Protein AF-A0ABD3P8P3-F1 (afdb_monomer)

Radius of gyration: 36.31 Å; Cα contacts (8 Å, |Δi|>4): 1351; chains: 1; bounding box: 113×90×87 Å

Mean predicted aligned error: 19.84 Å

InterPro domains:
  IPR001433 Oxidoreductase FAD/NAD(P)-binding [PF00175] (630-742)
  IPR001709 Flavoprotein pyridine nucleotide cytochrome reductase [PR00371] (567-574)
  IPR001709 Flavoprotein pyridine nucleotide cytochrome reductase [PR00371] (629-648)
  IPR001709 Flavoprotein pyridine nucleotide cytochrome reductase [PR00371] (660-669)
  IPR001709 Flavoprotein pyridine nucleotide cytochrome reductase [PR00371] (730-738)
  IPR008333 Flavoprotein pyridine nucleotide cytochrome reductase-like, FAD-binding domain [PF00970] (528-611)
  IPR008775 Phytanoyl-CoA dioxygenase-like [PF05721] (159-366)
  IPR017938 Riboflavin synthase-like beta-barrel [SSF63380] (504-611)
  IPR039261 Ferredoxin-NADP reductase (FNR), nucleotide-binding domain [G3DSA:3.40.50.80] (610-769)
  IPR039261 Ferredoxin-NADP reductase (FNR), nucleotide-binding domain [SSF52343] (622-766)
  IPR051961 Fungal Secondary Metabolite Dioxygenase [PTHR37563] (105-390)

Organism: NCBI:txid382360

Foldseek 3Di:
DDDDDDDDDDDDDDDDDDDDDDDDDDDDDDDDDDDPDDPDDDDPVVVVVVVVVVVVVVVVVVVVVVVVVVVVVVPPDDDDDDDDDDDDDPDDDDDDPVVVVVVVVVLVVQLVQLVVLVVLQPFEDAQDADDDVPDDQWAFDPDLPCLLVVLLVLLVQCQQFQKHKGAHLDDLVLLQVVVVVVVVVVVVLVVCCVVVVDPCLLAWFDDRQPVQKTWGADDAFDPSVLNSLCSNQPRTSNVSNVCSQQNQLWAWWFWTKIKHWAQRGWGHWDFQFADDPPDDFFKKKKWAWSAQCDVLLFFKKWQTRCLDDVNRVLCDPDDDPPDDGSNSVSSNPGRMHTHRGHRGMIMMGGSRTIMITHHNNDNGMTMIGMIMTGRPVDDGRGFCSRGDPVSVVVRHGSNNSNVQSVCPPVPDGRSIDPPDDDPPPDDDDDDDDDDDDDDDDDDDDDDDDDDDDDDDDDDDDDDDDDDDDDDDDDDDPPQPPWPDDQALDLEQDEAEAADPPQFLFAQDKDKWFFQDWDFFFFPRQKIKTKTFGPDQAFFRRDFQQFWKKWWDQFQDPPPRGTDIDIDTFAFLDHRVTGGITITIAGHPDVVDGVSVCRRPVQDGRRIIIIHGDSVRRFDGDPAAFQEEEEEAEQSSCRSVSSVCSQAQHYDPPVRYHNHQAYEYEYEDAEPRSDGCPSSLVSHVVVDVRYHYFYEHQHYDPPDPDPGHYRDPDLVNCVVTGDAQPDGRAAYEYGYPQVRCSQFARGQPDLHGDHSCVVSPHHSVRYTYD

Structure (mmCIF, N/CA/C/O backbone):
data_AF-A0ABD3P8P3-F1
#
_entry.id   AF-A0ABD3P8P3-F1
#
loop_
_atom_site.group_PDB
_atom_site.id
_atom_site.type_symbol
_atom_site.label_atom_id
_atom_site.label_alt_id
_atom_site.label_comp_id
_atom_site.label_asym_id
_atom_site.label_entity_id
_atom_site.label_seq_id
_atom_site.pdbx_PDB_ins_code
_atom_site.Cartn_x
_atom_site.Cartn_y
_atom_site.Cartn_z
_atom_site.occupancy
_atom_site.B_iso_or_equiv
_atom_site.auth_seq_id
_atom_site.auth_comp_id
_atom_site.auth_asym_id
_atom_site.auth_atom_id
_atom_site.pdbx_PDB_model_num
ATOM 1 N N . MET A 1 1 ? 52.224 22.685 11.708 1.00 28.77 1 MET A N 1
ATOM 2 C CA . MET A 1 1 ? 53.382 22.414 10.840 1.00 28.77 1 MET A CA 1
ATOM 3 C C . MET A 1 1 ? 53.242 20.990 10.345 1.00 28.77 1 MET A C 1
ATOM 5 O O . MET A 1 1 ? 53.477 20.072 11.117 1.00 28.77 1 MET A O 1
ATOM 9 N N . ASP A 1 2 ? 52.657 20.881 9.149 1.00 26.58 2 ASP A N 1
ATOM 10 C CA . ASP A 1 2 ? 53.132 20.117 7.981 1.00 26.58 2 ASP A CA 1
ATOM 11 C C . ASP A 1 2 ? 53.542 18.653 8.230 1.00 26.58 2 ASP A C 1
ATOM 13 O O . ASP A 1 2 ? 54.492 18.388 8.953 1.00 26.58 2 ASP A O 1
ATOM 17 N N . HIS A 1 3 ? 52.783 17.642 7.793 1.00 28.83 3 HIS A N 1
ATOM 18 C CA . HIS A 1 3 ? 52.459 17.177 6.425 1.00 28.83 3 HIS A CA 1
ATOM 19 C C . HIS A 1 3 ? 53.233 15.875 6.084 1.00 28.83 3 HIS A C 1
ATOM 21 O O . HIS A 1 3 ? 54.446 15.894 5.944 1.00 28.83 3 HIS A O 1
ATOM 27 N N . VAL A 1 4 ? 52.446 14.798 5.910 1.00 28.25 4 VAL A N 1
ATOM 28 C CA . VAL A 1 4 ? 52.474 13.711 4.889 1.00 28.25 4 VAL A CA 1
ATOM 29 C C . VAL A 1 4 ? 53.630 12.682 4.800 1.00 28.25 4 VAL A C 1
ATOM 31 O O . VAL A 1 4 ? 54.794 13.031 4.656 1.00 28.25 4 VAL A O 1
ATOM 34 N N . ASP A 1 5 ? 53.173 11.416 4.679 1.00 28.77 5 ASP A N 1
ATOM 35 C CA . ASP A 1 5 ? 53.632 10.299 3.809 1.00 28.77 5 ASP A CA 1
ATOM 36 C C . ASP A 1 5 ? 54.781 9.364 4.254 1.00 28.77 5 ASP A C 1
ATOM 38 O O . ASP A 1 5 ? 55.695 9.793 4.953 1.00 28.77 5 ASP A O 1
ATOM 42 N N . PRO A 1 6 ? 54.875 8.113 3.729 1.00 44.09 6 PRO A N 1
ATOM 43 C CA . PRO A 1 6 ? 53.828 7.148 3.325 1.00 44.09 6 PRO A CA 1
ATOM 44 C C . PRO A 1 6 ? 54.157 5.661 3.673 1.00 44.09 6 PRO A C 1
ATOM 46 O O . PRO A 1 6 ? 55.223 5.332 4.182 1.00 44.09 6 PRO A O 1
ATOM 49 N N . LEU A 1 7 ? 53.261 4.753 3.242 1.00 26.67 7 LEU A N 1
ATOM 50 C CA . LEU A 1 7 ? 53.549 3.399 2.712 1.00 26.67 7 LEU A CA 1
ATOM 51 C C . LEU A 1 7 ? 54.128 2.328 3.667 1.00 26.67 7 LEU A C 1
ATOM 53 O O . LEU A 1 7 ? 55.335 2.208 3.842 1.00 26.67 7 LEU A O 1
ATOM 57 N N . PHE A 1 8 ? 53.267 1.403 4.117 1.00 26.72 8 PHE A N 1
ATOM 58 C CA . PHE A 1 8 ? 53.686 0.054 4.524 1.00 26.72 8 PHE A CA 1
ATOM 59 C C . PHE A 1 8 ? 52.817 -1.023 3.862 1.00 26.72 8 PHE A C 1
ATOM 61 O O . PHE A 1 8 ? 51.655 -1.228 4.203 1.00 26.72 8 PHE A O 1
ATOM 68 N N . CYS A 1 9 ? 53.426 -1.715 2.899 1.00 24.36 9 CYS A N 1
ATOM 69 C CA . CYS A 1 9 ? 53.006 -3.017 2.401 1.00 24.36 9 CYS A CA 1
ATOM 70 C C . CYS A 1 9 ? 53.689 -4.116 3.230 1.00 24.36 9 CYS A C 1
ATOM 72 O O . CYS A 1 9 ? 54.903 -4.077 3.392 1.00 24.36 9 CYS A O 1
ATOM 74 N N . LEU A 1 10 ? 52.879 -5.099 3.644 1.00 25.08 10 LEU A N 1
ATOM 75 C CA . LEU A 1 10 ? 53.196 -6.503 3.946 1.00 25.08 10 LEU A CA 1
ATOM 76 C C . LEU A 1 10 ? 54.308 -6.821 4.977 1.00 25.08 10 LEU A C 1
ATOM 78 O O . LEU A 1 10 ? 55.481 -6.565 4.740 1.00 25.08 10 LEU A O 1
ATOM 82 N N . TYR A 1 11 ? 54.000 -7.584 6.038 1.00 23.22 11 TYR A N 1
ATOM 83 C CA . TYR A 1 11 ? 53.920 -9.062 6.035 1.00 23.22 11 TYR A CA 1
ATOM 84 C C . TYR A 1 11 ? 53.959 -9.649 7.473 1.00 23.22 11 TYR A C 1
ATOM 86 O O . TYR A 1 11 ? 54.718 -9.181 8.316 1.00 23.22 11 TYR A O 1
ATOM 94 N N . PHE A 1 12 ? 53.233 -10.766 7.652 1.00 23.08 12 PHE A N 1
ATOM 95 C CA . PHE A 1 12 ? 53.290 -11.779 8.731 1.00 23.08 12 PHE A CA 1
ATOM 96 C C . PHE A 1 12 ? 52.749 -11.343 10.116 1.00 23.08 12 PHE A C 1
ATOM 98 O O . PHE A 1 12 ? 52.940 -10.223 10.553 1.00 23.08 12 PHE A O 1
ATOM 105 N N . ILE A 1 13 ? 52.029 -12.174 10.879 1.00 24.20 13 ILE A N 1
ATOM 106 C CA . ILE A 1 13 ? 52.455 -13.479 11.404 1.00 24.20 13 ILE A CA 1
ATOM 107 C C . ILE A 1 13 ? 51.228 -14.287 11.887 1.00 24.20 13 ILE A C 1
ATOM 109 O O . ILE A 1 13 ? 50.391 -13.783 12.632 1.00 24.20 13 ILE A O 1
ATOM 113 N N . VAL A 1 14 ? 51.193 -15.571 11.514 1.00 23.00 14 VAL A N 1
ATOM 114 C CA . VAL A 1 14 ? 50.499 -16.664 12.219 1.00 23.00 14 VAL A CA 1
ATOM 115 C C . VAL A 1 14 ? 51.454 -17.229 13.275 1.00 23.00 14 VAL A C 1
ATOM 117 O O . VAL A 1 14 ? 52.635 -17.408 12.989 1.00 23.00 14 VAL A O 1
ATOM 120 N N . TYR A 1 15 ? 50.948 -17.566 14.460 1.00 23.28 15 TYR A N 1
ATOM 121 C CA . TYR A 1 15 ? 51.661 -18.313 15.506 1.00 23.28 15 TYR A CA 1
ATOM 122 C C . TYR A 1 15 ? 50.649 -19.210 16.269 1.00 23.28 15 TYR A C 1
ATOM 124 O O . TYR A 1 15 ? 49.447 -18.982 16.148 1.00 23.28 15 TYR A O 1
ATOM 132 N N . PRO A 1 16 ? 51.082 -20.244 17.020 1.00 42.56 16 PRO A N 1
ATOM 133 C CA . PRO A 1 16 ? 51.277 -21.617 16.526 1.00 42.56 16 PRO A CA 1
ATOM 134 C C . PRO A 1 16 ? 50.565 -22.685 17.387 1.00 42.56 16 PRO A C 1
ATOM 136 O O . PRO A 1 16 ? 49.980 -22.372 18.420 1.00 42.56 16 PRO A O 1
ATOM 139 N N . LEU A 1 17 ? 50.765 -23.970 17.060 1.00 23.50 17 LEU A N 1
ATOM 140 C CA . LEU A 1 17 ? 50.803 -25.037 18.072 1.00 23.50 17 LEU A CA 1
ATOM 141 C C . LEU A 1 17 ? 51.872 -26.117 17.743 1.00 23.50 17 LEU A C 1
ATOM 143 O O . LEU A 1 17 ? 52.096 -26.373 16.560 1.00 23.50 17 LEU A O 1
ATOM 147 N N . PRO A 1 18 ? 52.554 -26.731 18.743 1.00 42.59 18 PRO A N 1
ATOM 148 C CA . PRO A 1 18 ? 53.761 -27.559 18.555 1.00 42.59 18 PRO A CA 1
ATOM 149 C C . PRO A 1 18 ? 53.550 -29.068 18.841 1.00 42.59 18 PRO A C 1
ATOM 151 O O . PRO A 1 18 ? 52.563 -29.409 19.480 1.00 42.59 18 PRO A O 1
ATOM 154 N N . PHE A 1 19 ? 54.489 -29.947 18.419 1.00 28.22 19 PHE A N 1
ATOM 155 C CA . PHE A 1 19 ? 55.187 -30.987 19.235 1.00 28.22 19 PHE A CA 1
ATOM 156 C C . PHE A 1 19 ? 55.946 -32.094 18.416 1.00 28.22 19 PHE A C 1
ATOM 158 O O . PHE A 1 19 ? 55.355 -32.767 17.584 1.00 28.22 19 PHE A O 1
ATOM 165 N N . LEU A 1 20 ? 57.243 -32.282 18.767 1.00 28.67 20 LEU A N 1
ATOM 166 C CA . LEU A 1 20 ? 58.157 -33.473 18.817 1.00 28.67 20 LEU A CA 1
ATOM 167 C C . LEU A 1 20 ? 58.611 -34.344 17.589 1.00 28.67 20 LEU A C 1
ATOM 169 O O . LEU A 1 20 ? 57.884 -35.226 17.158 1.00 28.67 20 LEU A O 1
ATOM 173 N N . LEU A 1 21 ? 59.921 -34.191 17.242 1.00 26.12 21 LEU A N 1
ATOM 174 C CA . LEU A 1 21 ? 61.077 -35.156 17.089 1.00 26.12 21 LEU A CA 1
ATOM 175 C C . LEU A 1 21 ? 61.049 -36.414 16.154 1.00 26.12 21 LEU A C 1
ATOM 177 O O . LEU A 1 21 ? 59.975 -36.957 15.936 1.00 26.12 21 LEU A O 1
ATOM 181 N N . PRO A 1 22 ? 62.212 -37.041 15.764 1.00 39.31 22 PRO A N 1
ATOM 182 C CA . PRO A 1 22 ? 63.624 -36.589 15.628 1.00 39.31 22 PRO A CA 1
ATOM 183 C C . PRO A 1 22 ? 64.416 -37.061 14.350 1.00 39.31 22 PRO A C 1
ATOM 185 O O . PRO A 1 22 ? 63.977 -37.882 13.556 1.00 39.31 22 PRO A O 1
ATOM 188 N N . TYR A 1 23 ? 65.644 -36.520 14.255 1.00 27.30 23 TYR A N 1
ATOM 189 C CA . TYR A 1 23 ? 66.862 -36.726 13.429 1.00 27.30 23 TYR A CA 1
ATOM 190 C C . TYR A 1 23 ? 67.270 -38.100 12.824 1.00 27.30 23 TYR A C 1
ATOM 192 O O . TYR A 1 23 ? 67.216 -39.124 13.495 1.00 27.30 23 TYR A O 1
ATOM 200 N N . THR A 1 24 ? 67.876 -38.046 11.617 1.00 27.50 24 THR A N 1
ATOM 201 C CA . THR A 1 24 ? 69.182 -38.604 11.108 1.00 27.50 24 THR A CA 1
ATOM 202 C C . THR A 1 24 ? 69.218 -38.341 9.575 1.00 27.50 24 THR A C 1
ATOM 204 O O . THR A 1 24 ? 68.162 -38.342 8.961 1.00 27.50 24 THR A O 1
ATOM 207 N N . GLU A 1 25 ? 70.280 -38.034 8.820 1.00 26.94 25 GLU A N 1
ATOM 208 C CA . GLU A 1 25 ? 71.734 -37.976 8.981 1.00 26.94 25 GLU A CA 1
ATOM 209 C C . GLU A 1 25 ? 72.336 -37.026 7.906 1.00 26.94 25 GLU A C 1
ATOM 211 O O . GLU A 1 25 ? 71.755 -36.799 6.843 1.00 26.94 25 GLU A O 1
ATOM 216 N N . LEU A 1 26 ? 73.514 -36.473 8.199 1.00 26.80 26 LEU A N 1
ATOM 217 C CA . LEU A 1 26 ? 74.302 -35.508 7.422 1.00 26.80 26 LEU A CA 1
ATOM 218 C C . LEU A 1 26 ? 75.477 -36.221 6.725 1.00 26.80 26 LEU A C 1
ATOM 220 O O . LEU A 1 26 ? 76.354 -36.718 7.420 1.00 26.80 26 LEU A O 1
ATOM 224 N N . ALA A 1 27 ? 75.549 -36.191 5.390 1.00 24.88 27 ALA A N 1
ATOM 225 C CA . ALA A 1 27 ? 76.768 -36.273 4.557 1.00 24.88 27 ALA A CA 1
ATOM 226 C C . ALA A 1 27 ? 76.319 -36.224 3.080 1.00 24.88 27 ALA A C 1
ATOM 228 O O . ALA A 1 27 ? 75.420 -36.946 2.692 1.00 24.88 27 ALA A O 1
ATOM 229 N N . SER A 1 28 ? 76.854 -35.454 2.138 1.00 25.56 28 SER A N 1
ATOM 230 C CA . SER A 1 28 ? 78.129 -34.765 2.040 1.00 25.56 28 SER A CA 1
ATOM 231 C C . SER A 1 28 ? 78.035 -33.791 0.857 1.00 25.56 28 SER A C 1
ATOM 233 O O . SER A 1 28 ? 77.793 -34.171 -0.286 1.00 25.56 28 SER A O 1
ATOM 235 N N . LEU A 1 29 ? 78.229 -32.506 1.142 1.00 28.52 29 LEU A N 1
ATOM 236 C CA . LEU A 1 29 ? 78.485 -31.470 0.150 1.00 28.52 29 LEU A CA 1
ATOM 237 C C . LEU A 1 29 ? 80.008 -31.327 0.061 1.00 28.52 29 LEU A C 1
ATOM 239 O O . LEU A 1 29 ? 80.626 -30.995 1.071 1.00 28.52 29 LEU A O 1
ATOM 243 N N . ARG A 1 30 ? 80.584 -31.579 -1.126 1.00 26.45 30 ARG A N 1
ATOM 244 C CA . ARG A 1 30 ? 81.810 -30.975 -1.713 1.00 26.45 30 ARG A CA 1
ATOM 245 C C . ARG A 1 30 ? 82.662 -31.988 -2.487 1.00 26.45 30 ARG A C 1
ATOM 247 O O . ARG A 1 30 ? 83.553 -32.610 -1.916 1.00 26.45 30 ARG A O 1
ATOM 254 N N . ARG A 1 31 ? 82.487 -31.989 -3.813 1.00 25.20 31 ARG A N 1
ATOM 255 C CA . ARG A 1 31 ? 83.512 -31.717 -4.851 1.00 25.20 31 ARG A CA 1
ATOM 256 C C . ARG A 1 31 ? 83.178 -32.475 -6.135 1.00 25.20 31 ARG A C 1
ATOM 258 O O . ARG A 1 31 ? 83.293 -33.688 -6.159 1.00 25.20 31 ARG A O 1
ATOM 265 N N . ALA A 1 32 ? 82.855 -31.730 -7.189 1.00 27.64 32 ALA A N 1
ATOM 266 C CA . ALA A 1 32 ? 83.473 -31.874 -8.511 1.00 27.64 32 ALA A CA 1
ATOM 267 C C . ALA A 1 32 ? 82.891 -30.809 -9.454 1.00 27.64 32 ALA A C 1
ATOM 269 O O . ALA A 1 32 ? 81.989 -31.046 -10.248 1.00 27.64 32 ALA A O 1
ATOM 270 N N . THR A 1 33 ? 83.433 -29.598 -9.352 1.00 32.09 33 THR A N 1
ATOM 271 C CA . THR A 1 33 ? 83.763 -28.814 -10.542 1.00 32.09 33 THR A CA 1
ATOM 272 C C . THR A 1 33 ? 84.618 -29.685 -11.464 1.00 32.09 33 THR A C 1
ATOM 274 O O . THR A 1 33 ? 85.580 -30.267 -10.977 1.00 32.09 33 THR A O 1
ATOM 277 N N . TYR A 1 34 ? 84.242 -29.754 -12.744 1.00 27.70 34 TYR A N 1
ATOM 278 C CA . TYR A 1 34 ? 85.014 -30.103 -13.954 1.00 27.70 34 TYR A CA 1
ATOM 279 C C . TYR A 1 34 ? 84.219 -31.036 -14.874 1.00 27.70 34 TYR A C 1
ATOM 281 O O . TYR A 1 34 ? 84.313 -32.247 -14.766 1.00 27.70 34 TYR A O 1
ATOM 289 N N . THR A 1 35 ? 83.505 -30.438 -15.830 1.00 31.50 35 THR A N 1
ATOM 290 C CA . THR A 1 35 ? 83.621 -30.797 -17.257 1.00 31.50 35 THR A CA 1
ATOM 291 C C . THR A 1 35 ? 83.029 -29.665 -18.086 1.00 31.50 35 THR A C 1
ATOM 293 O O . THR A 1 35 ? 81.905 -29.704 -18.575 1.00 31.50 35 THR A O 1
ATOM 296 N N . HIS A 1 36 ? 83.831 -28.614 -18.221 1.00 37.19 36 HIS A N 1
ATOM 297 C CA . HIS A 1 36 ? 83.769 -27.695 -19.343 1.00 37.19 36 HIS A CA 1
ATOM 298 C C . HIS A 1 36 ? 84.472 -28.405 -20.508 1.00 37.19 36 HIS A C 1
ATOM 300 O O . HIS A 1 36 ? 85.680 -28.272 -20.639 1.00 37.19 36 HIS A O 1
ATOM 306 N N . GLN A 1 37 ? 83.761 -29.242 -21.271 1.00 38.94 37 GLN A N 1
ATOM 307 C CA . GLN A 1 37 ? 84.168 -29.735 -22.602 1.00 38.94 37 GLN A CA 1
ATOM 308 C C . GLN A 1 37 ? 83.105 -30.698 -23.151 1.00 38.94 37 GLN A C 1
ATOM 310 O O . GLN A 1 37 ? 83.196 -31.901 -22.960 1.00 38.94 37 GLN A O 1
ATOM 315 N N . LEU A 1 38 ? 82.078 -30.143 -23.800 1.00 35.09 38 LEU A N 1
ATOM 316 C CA . LEU A 1 38 ? 81.399 -30.691 -24.990 1.00 35.09 38 LEU A CA 1
ATOM 317 C C . LEU A 1 38 ? 80.251 -29.748 -25.386 1.00 35.09 38 LEU A C 1
ATOM 319 O O . LEU A 1 38 ? 79.078 -30.093 -25.411 1.00 35.09 38 LEU A O 1
ATOM 323 N N . LEU A 1 39 ? 80.624 -28.508 -25.701 1.00 39.69 39 LEU A N 1
ATOM 324 C CA . LEU A 1 39 ? 79.843 -27.621 -26.559 1.00 39.69 39 LEU A CA 1
ATOM 325 C C . LEU A 1 39 ? 80.730 -27.251 -27.744 1.00 39.69 39 LEU A C 1
ATOM 327 O O . LEU A 1 39 ? 81.243 -26.143 -27.849 1.00 39.69 39 LEU A O 1
ATOM 331 N N . VAL A 1 40 ? 80.942 -28.225 -28.624 1.00 45.09 40 VAL A N 1
ATOM 332 C CA . VAL A 1 40 ? 81.329 -27.967 -30.008 1.00 45.09 40 VAL A CA 1
ATOM 333 C C . VAL A 1 40 ? 80.440 -28.852 -30.874 1.00 45.09 40 VAL A C 1
ATOM 335 O O . VAL A 1 40 ? 80.438 -30.070 -30.729 1.00 45.09 40 VAL A O 1
ATOM 338 N N . SER A 1 41 ? 79.690 -28.199 -31.764 1.00 46.97 41 SER A N 1
ATOM 339 C CA . SER A 1 41 ? 78.819 -28.746 -32.819 1.00 46.97 41 SER A CA 1
ATOM 340 C C . SER A 1 41 ? 77.375 -29.151 -32.468 1.00 46.97 41 SER A C 1
ATOM 342 O O . SER A 1 41 ? 76.930 -30.242 -32.798 1.00 46.97 41 SER A O 1
ATOM 344 N N . LEU A 1 42 ? 76.564 -28.225 -31.940 1.00 46.06 42 LEU A N 1
ATOM 345 C CA . LEU A 1 42 ? 75.109 -28.278 -32.155 1.00 46.06 42 LEU A CA 1
ATOM 346 C C . LEU A 1 42 ? 74.558 -26.881 -32.471 1.00 46.06 42 LEU A C 1
ATOM 348 O O . LEU A 1 42 ? 74.900 -25.899 -31.819 1.00 46.06 42 LEU A O 1
ATOM 352 N N . SER A 1 43 ? 73.734 -26.790 -33.519 1.00 55.19 43 SER A N 1
ATOM 353 C CA . SER A 1 43 ? 73.174 -25.524 -34.011 1.00 55.19 43 SER A CA 1
ATOM 354 C C . SER A 1 43 ? 72.171 -24.898 -33.019 1.00 55.19 43 SER A C 1
ATOM 356 O O . SER A 1 43 ? 71.572 -25.628 -32.222 1.00 55.19 43 SER A O 1
ATOM 358 N N . PRO A 1 44 ? 71.897 -23.576 -33.096 1.00 47.25 44 PRO A N 1
ATOM 359 C CA . PRO A 1 44 ? 70.970 -22.867 -32.197 1.00 47.25 44 PRO A CA 1
ATOM 360 C C . PRO A 1 44 ? 69.562 -23.483 -32.092 1.00 47.25 44 PRO A C 1
ATOM 362 O O . PRO A 1 44 ? 68.876 -23.310 -31.084 1.00 47.25 44 PRO A O 1
ATOM 365 N N . ARG A 1 45 ? 69.139 -24.265 -33.097 1.00 48.69 45 ARG A N 1
ATOM 366 C CA . ARG A 1 45 ? 67.862 -24.995 -33.090 1.00 48.69 45 ARG A CA 1
ATOM 367 C C . ARG A 1 45 ? 67.838 -26.193 -32.133 1.00 48.69 45 ARG A C 1
ATOM 369 O O . ARG A 1 45 ? 66.780 -26.492 -31.593 1.00 48.69 45 ARG A O 1
ATOM 376 N N . ALA A 1 46 ? 68.969 -26.848 -31.870 1.00 49.19 46 ALA A N 1
ATOM 377 C CA . ALA A 1 46 ? 69.029 -27.999 -30.964 1.00 49.19 46 ALA A CA 1
ATOM 378 C C . ALA A 1 46 ? 68.965 -27.589 -29.478 1.00 49.19 46 ALA A C 1
ATOM 380 O O . ALA A 1 46 ? 68.394 -28.312 -28.664 1.00 49.19 46 ALA A O 1
ATOM 381 N N . CYS A 1 47 ? 69.469 -26.399 -29.132 1.00 43.44 47 CYS A N 1
ATOM 382 C CA . CYS A 1 47 ? 69.445 -25.886 -27.757 1.00 43.44 47 CYS A CA 1
ATOM 383 C C . CYS A 1 47 ? 68.023 -25.476 -27.315 1.00 43.44 47 CYS A C 1
ATOM 385 O O . CYS A 1 47 ? 67.610 -25.762 -26.192 1.00 43.44 47 CYS A O 1
ATOM 387 N N . CYS A 1 48 ? 67.223 -24.908 -28.227 1.00 46.09 48 CYS A N 1
ATOM 388 C CA . CYS A 1 48 ? 65.825 -24.556 -27.946 1.00 46.09 48 CYS A CA 1
ATOM 389 C C . CYS A 1 48 ? 64.926 -25.794 -27.767 1.00 46.09 48 CYS A C 1
ATOM 391 O O . CYS A 1 48 ? 64.044 -25.792 -26.914 1.00 46.09 48 CYS A O 1
ATOM 393 N N . ILE A 1 49 ? 65.178 -26.879 -28.509 1.00 51.12 49 ILE A N 1
ATOM 394 C CA . ILE A 1 49 ? 64.403 -28.126 -28.391 1.00 51.12 49 ILE A CA 1
ATOM 395 C C . ILE A 1 49 ? 64.715 -28.851 -27.069 1.00 51.12 49 ILE A C 1
ATOM 397 O O . ILE A 1 49 ? 63.802 -29.370 -26.429 1.00 51.12 49 ILE A O 1
ATOM 401 N N . ALA A 1 50 ? 65.972 -28.831 -26.611 1.00 46.62 50 ALA A N 1
ATOM 402 C CA . ALA A 1 50 ? 66.363 -29.428 -25.331 1.00 46.62 50 ALA A CA 1
ATOM 403 C C . ALA A 1 50 ? 65.782 -28.674 -24.116 1.00 46.62 50 ALA A C 1
ATOM 405 O O . ALA A 1 50 ? 65.319 -29.304 -23.164 1.00 46.62 50 ALA A O 1
ATOM 406 N N . LEU A 1 51 ? 65.731 -27.336 -24.169 1.00 45.09 51 LEU A N 1
ATOM 407 C CA . LEU A 1 51 ? 65.140 -26.501 -23.114 1.00 45.09 51 LEU A CA 1
ATOM 408 C C . LEU A 1 51 ? 63.606 -26.618 -23.055 1.00 45.09 51 LEU A C 1
ATOM 410 O O . LEU A 1 51 ? 63.046 -26.715 -21.963 1.00 45.09 51 LEU A O 1
ATOM 414 N N . SER A 1 52 ? 62.919 -26.710 -24.199 1.00 46.59 52 SER A N 1
ATOM 415 C CA . SER A 1 52 ? 61.468 -26.956 -24.232 1.00 46.59 52 SER A CA 1
ATOM 416 C C . SER A 1 52 ? 61.086 -28.372 -23.776 1.00 46.59 52 SER A C 1
ATOM 418 O O . SER A 1 52 ? 60.049 -28.545 -23.133 1.00 46.59 52 SER A O 1
ATOM 420 N N . ALA A 1 53 ? 61.926 -29.380 -24.039 1.00 43.91 53 ALA A N 1
ATOM 421 C CA . ALA A 1 53 ? 61.707 -30.747 -23.564 1.00 43.91 53 ALA A CA 1
ATOM 422 C C . ALA A 1 53 ? 61.882 -30.870 -22.038 1.00 43.91 53 ALA A C 1
ATOM 424 O O . ALA A 1 53 ? 61.051 -31.493 -21.379 1.00 43.91 53 ALA A O 1
ATOM 425 N N . ALA A 1 54 ? 62.897 -30.220 -21.455 1.00 42.81 54 ALA A N 1
ATOM 426 C CA . ALA A 1 54 ? 63.107 -30.203 -20.004 1.00 42.81 54 ALA A CA 1
ATOM 427 C C . ALA A 1 54 ? 61.969 -29.483 -19.252 1.00 42.81 54 ALA A C 1
ATOM 429 O O . ALA A 1 54 ? 61.523 -29.954 -18.204 1.00 42.81 54 ALA A O 1
ATOM 430 N N . TYR A 1 55 ? 61.438 -28.394 -19.820 1.00 43.97 55 TYR A N 1
ATOM 431 C CA . TYR A 1 55 ? 60.309 -27.653 -19.244 1.00 43.97 55 TYR A CA 1
ATOM 432 C C . TYR A 1 55 ? 58.991 -28.450 -19.310 1.00 43.97 55 TYR A C 1
ATOM 434 O O . TYR A 1 55 ? 58.230 -28.474 -18.344 1.00 43.97 55 TYR A O 1
ATOM 442 N N . CYS A 1 56 ? 58.752 -29.192 -20.399 1.00 42.34 56 CYS A N 1
ATOM 443 C CA . CYS A 1 56 ? 57.582 -30.070 -20.525 1.00 42.34 56 CYS A CA 1
ATOM 444 C C . CYS A 1 56 ? 57.647 -31.304 -19.608 1.00 42.34 56 CYS A C 1
ATOM 446 O O . CYS A 1 56 ? 56.607 -31.761 -19.133 1.00 42.34 56 CYS A O 1
ATOM 448 N N . ILE A 1 57 ? 58.843 -31.837 -19.332 1.00 44.78 57 ILE A N 1
ATOM 449 C CA . ILE A 1 57 ? 59.030 -32.974 -18.415 1.00 44.78 57 ILE A CA 1
ATOM 450 C C . ILE A 1 57 ? 58.815 -32.535 -16.958 1.00 44.78 57 ILE A C 1
ATOM 452 O O . ILE A 1 57 ? 58.111 -33.227 -16.222 1.00 44.78 57 ILE A O 1
ATOM 456 N N . MET A 1 58 ? 59.311 -31.357 -16.553 1.00 42.47 58 MET A N 1
ATOM 457 C CA . MET A 1 58 ? 59.047 -30.818 -15.210 1.00 42.47 58 MET A CA 1
ATOM 458 C C . MET A 1 58 ? 57.573 -30.436 -15.004 1.00 42.47 58 MET A C 1
ATOM 460 O O . MET A 1 58 ? 57.004 -30.757 -13.962 1.00 42.47 58 MET A O 1
ATOM 464 N N . ALA A 1 59 ? 56.917 -29.845 -16.009 1.00 44.59 59 ALA A N 1
ATOM 465 C CA . ALA A 1 59 ? 55.491 -29.514 -15.934 1.00 44.59 59 ALA A CA 1
ATOM 466 C C . ALA A 1 59 ? 54.593 -30.766 -15.844 1.00 44.59 59 ALA A C 1
ATOM 468 O O . ALA A 1 59 ? 53.609 -30.768 -15.103 1.00 44.59 59 ALA A O 1
ATOM 469 N N . ARG A 1 60 ? 54.954 -31.868 -16.523 1.00 41.16 60 ARG A N 1
ATOM 470 C CA . ARG A 1 60 ? 54.253 -33.161 -16.398 1.00 41.16 60 ARG A CA 1
ATOM 471 C C . ARG A 1 60 ? 54.440 -33.812 -15.028 1.00 41.16 60 ARG A C 1
ATOM 473 O O . ARG A 1 60 ? 53.486 -34.381 -14.506 1.00 41.16 60 ARG A O 1
ATOM 480 N N . GLN A 1 61 ? 55.629 -33.723 -14.433 1.00 40.53 61 GLN A N 1
ATOM 481 C CA . GLN A 1 61 ? 55.915 -34.357 -13.142 1.00 40.53 61 GLN A CA 1
ATOM 482 C C . GLN A 1 61 ? 55.188 -33.665 -11.975 1.00 40.53 61 GLN A C 1
ATOM 484 O O . GLN A 1 61 ? 54.744 -34.342 -11.046 1.00 40.53 61 GLN A O 1
ATOM 489 N N . VAL A 1 62 ? 54.994 -32.343 -12.061 1.00 44.88 62 VAL A N 1
ATOM 490 C CA . VAL A 1 62 ? 54.201 -31.561 -11.095 1.00 44.88 62 VAL A CA 1
ATOM 491 C C . VAL A 1 62 ? 52.711 -31.886 -11.235 1.00 44.88 62 VAL A C 1
ATOM 493 O O . VAL A 1 62 ? 52.060 -32.189 -10.244 1.00 44.88 62 VAL A O 1
ATOM 496 N N . PHE A 1 63 ? 52.179 -31.972 -12.458 1.00 42.50 63 PHE A N 1
ATOM 497 C CA . PHE A 1 63 ? 50.762 -32.297 -12.676 1.00 42.50 63 PHE A CA 1
ATOM 498 C C . PHE A 1 63 ? 50.388 -33.723 -12.222 1.00 42.50 63 PHE A C 1
ATOM 500 O O . PHE A 1 63 ? 49.300 -33.951 -11.695 1.00 42.50 63 PHE A O 1
ATOM 507 N N . ILE A 1 64 ? 51.304 -34.688 -12.376 1.00 43.44 64 ILE A N 1
ATOM 508 C CA . ILE A 1 64 ? 51.092 -36.087 -11.966 1.00 43.44 64 ILE A CA 1
ATOM 509 C C . ILE A 1 64 ? 51.169 -36.248 -10.439 1.00 43.44 64 ILE A C 1
ATOM 511 O O . ILE A 1 64 ? 50.418 -37.040 -9.872 1.00 43.44 64 ILE A O 1
ATOM 515 N N . THR A 1 65 ? 52.011 -35.473 -9.750 1.00 42.00 65 THR A N 1
ATOM 516 C CA . THR A 1 65 ? 52.089 -35.507 -8.277 1.00 42.00 65 THR A CA 1
ATOM 517 C C . THR A 1 65 ? 50.920 -34.772 -7.616 1.00 42.00 65 THR A C 1
ATOM 519 O O . THR A 1 65 ? 50.394 -35.270 -6.622 1.00 42.00 65 THR A O 1
ATOM 522 N N . THR A 1 66 ? 50.416 -33.673 -8.191 1.00 44.31 66 THR A N 1
ATOM 523 C CA . THR A 1 66 ? 49.215 -32.984 -7.674 1.00 44.31 66 THR A CA 1
ATOM 524 C C . THR A 1 66 ? 47.932 -33.797 -7.897 1.00 44.31 66 THR A C 1
ATOM 526 O O . THR A 1 66 ? 47.086 -33.858 -7.008 1.00 44.31 66 THR A O 1
ATOM 529 N N . ALA A 1 67 ? 47.810 -34.504 -9.028 1.00 40.78 67 ALA A N 1
ATOM 530 C CA . ALA A 1 67 ? 46.675 -35.392 -9.294 1.00 40.78 67 ALA A CA 1
ATOM 531 C C . ALA A 1 67 ? 46.682 -36.658 -8.411 1.00 40.78 67 ALA A C 1
ATOM 533 O O . ALA A 1 67 ? 45.627 -37.097 -7.960 1.00 40.78 67 ALA A O 1
ATOM 534 N N . ALA A 1 68 ? 47.857 -37.222 -8.104 1.00 38.62 68 ALA A N 1
ATOM 535 C CA . ALA A 1 68 ? 47.973 -38.398 -7.237 1.00 38.62 68 ALA A CA 1
ATOM 536 C C . ALA A 1 68 ? 47.604 -38.102 -5.770 1.00 38.62 68 ALA A C 1
ATOM 538 O O . ALA A 1 68 ? 46.989 -38.943 -5.116 1.00 38.62 68 ALA A O 1
ATOM 539 N N . VAL A 1 69 ? 47.907 -36.898 -5.269 1.00 43.25 69 VAL A N 1
ATOM 540 C CA . VAL A 1 69 ? 47.507 -36.453 -3.919 1.00 43.25 69 VAL A CA 1
ATOM 541 C C . VAL A 1 69 ? 45.995 -36.201 -3.838 1.00 43.25 69 VAL A C 1
ATOM 543 O O . VAL A 1 69 ? 45.372 -36.537 -2.833 1.00 43.25 69 VAL A O 1
ATOM 546 N N . TYR A 1 70 ? 45.382 -35.705 -4.917 1.00 39.88 70 TYR A N 1
ATOM 547 C CA . TYR A 1 70 ? 43.931 -35.495 -4.990 1.00 39.88 70 TYR A CA 1
ATOM 548 C C . TYR A 1 70 ? 43.141 -36.815 -5.068 1.00 39.88 70 TYR A C 1
ATOM 550 O O . TYR A 1 70 ? 42.070 -36.938 -4.478 1.00 39.88 70 TYR A O 1
ATOM 558 N N . ILE A 1 71 ? 43.692 -37.830 -5.743 1.00 39.28 71 ILE A N 1
ATOM 559 C CA . ILE A 1 71 ? 43.067 -39.157 -5.879 1.00 39.28 71 ILE A CA 1
ATOM 560 C C . ILE A 1 71 ? 43.222 -39.994 -4.593 1.00 39.28 71 ILE A C 1
ATOM 562 O O . ILE A 1 71 ? 42.299 -40.721 -4.226 1.00 39.28 71 ILE A O 1
ATOM 566 N N . LEU A 1 72 ? 44.322 -39.851 -3.840 1.00 35.09 72 LEU A N 1
ATOM 567 C CA . LEU A 1 72 ? 44.477 -40.541 -2.548 1.00 35.09 72 LEU A CA 1
ATOM 568 C C . LEU A 1 72 ? 43.577 -39.946 -1.445 1.00 35.09 72 LEU A C 1
ATOM 570 O O . LEU A 1 72 ? 43.083 -40.686 -0.595 1.00 35.09 72 LEU A O 1
ATOM 574 N N . ALA A 1 73 ? 43.309 -38.634 -1.483 1.00 38.03 73 ALA A N 1
ATOM 575 C CA . ALA A 1 73 ? 42.468 -37.942 -0.500 1.00 38.03 73 ALA A CA 1
ATOM 576 C C . ALA A 1 73 ? 40.965 -38.278 -0.610 1.00 38.03 73 ALA A C 1
ATOM 578 O O . ALA A 1 73 ? 40.234 -38.130 0.366 1.00 38.03 73 ALA A O 1
ATOM 579 N N . MET A 1 74 ? 40.500 -38.793 -1.755 1.00 38.09 74 MET A N 1
ATOM 580 C CA . MET A 1 74 ? 39.102 -39.212 -1.953 1.00 38.09 74 MET A CA 1
ATOM 581 C C . MET A 1 74 ? 38.817 -40.672 -1.549 1.00 38.09 74 MET A C 1
ATOM 583 O O . MET A 1 74 ? 37.702 -41.150 -1.737 1.00 38.09 74 MET A O 1
ATOM 587 N N . SER A 1 75 ? 39.793 -41.390 -0.976 1.00 33.91 75 SER A N 1
ATOM 588 C CA . SER A 1 75 ? 39.678 -42.837 -0.704 1.00 33.91 75 SER A CA 1
ATOM 589 C C . SER A 1 75 ? 39.461 -43.215 0.773 1.00 33.91 75 SER A C 1
ATOM 591 O O . SER A 1 75 ? 39.453 -44.403 1.086 1.00 33.91 75 SER A O 1
ATOM 593 N N . LEU A 1 76 ? 39.309 -42.257 1.699 1.00 33.97 76 LEU A N 1
ATOM 594 C CA . LEU A 1 76 ? 39.250 -42.533 3.149 1.00 33.97 76 LEU A CA 1
ATOM 595 C C . LEU A 1 76 ? 38.142 -41.771 3.903 1.00 33.97 76 LEU A C 1
ATOM 597 O O . LEU A 1 76 ? 38.372 -41.252 4.993 1.00 33.97 76 LEU A O 1
ATOM 601 N N . VAL A 1 77 ? 36.914 -41.756 3.374 1.00 33.97 77 VAL A N 1
ATOM 602 C CA . VAL A 1 77 ? 35.714 -41.441 4.176 1.00 33.97 77 VAL A CA 1
ATOM 603 C C . VAL A 1 77 ? 34.656 -42.533 3.947 1.00 33.97 77 VAL A C 1
ATOM 605 O O . VAL A 1 77 ? 34.296 -42.790 2.797 1.00 33.97 77 VAL A O 1
ATOM 608 N N . PRO A 1 78 ? 34.193 -43.236 4.998 1.00 30.78 78 PRO A N 1
ATOM 609 C CA . PRO A 1 78 ? 33.291 -44.374 4.858 1.00 30.78 78 PRO A CA 1
ATOM 610 C C . PRO A 1 78 ? 31.866 -43.962 4.461 1.00 30.78 78 PRO A C 1
ATOM 612 O O . PRO A 1 78 ? 31.326 -42.965 4.932 1.00 30.78 78 PRO A O 1
ATOM 615 N N . CYS A 1 79 ? 31.256 -44.799 3.615 1.00 24.53 79 CYS A N 1
ATOM 616 C CA . CYS A 1 79 ? 29.861 -44.743 3.185 1.00 24.53 79 CYS A CA 1
ATOM 617 C C . CYS A 1 79 ? 28.876 -44.745 4.367 1.00 24.53 79 CYS A C 1
ATOM 619 O O . CYS A 1 79 ? 28.828 -45.709 5.133 1.00 24.53 79 CYS A O 1
ATOM 621 N N . GLN A 1 80 ? 27.992 -43.749 4.415 1.00 27.97 80 GLN A N 1
ATOM 622 C CA . GLN A 1 80 ? 26.629 -43.922 4.913 1.00 27.97 80 GLN A CA 1
ATOM 623 C C . GLN A 1 80 ? 25.658 -43.631 3.769 1.00 27.97 80 GLN A C 1
ATOM 625 O O . GLN A 1 80 ? 25.713 -42.591 3.119 1.00 27.97 80 GLN A O 1
ATOM 630 N N . CYS A 1 81 ? 24.818 -44.621 3.489 1.00 26.11 81 CYS A N 1
ATOM 631 C CA . CYS A 1 81 ? 23.829 -44.631 2.426 1.00 26.11 81 CYS A CA 1
ATOM 632 C C . CYS A 1 81 ? 22.744 -43.569 2.671 1.00 26.11 81 CYS A C 1
ATOM 634 O O . CYS A 1 81 ? 22.123 -43.584 3.731 1.00 26.11 81 CYS A O 1
ATOM 636 N N . PHE A 1 82 ? 22.442 -42.734 1.674 1.00 27.23 82 PHE A N 1
ATOM 637 C CA . PHE A 1 82 ? 21.196 -41.964 1.617 1.00 27.23 82 PHE A CA 1
ATOM 638 C C . PHE A 1 82 ? 20.392 -42.376 0.380 1.00 27.23 82 PHE A C 1
ATOM 640 O O . PHE A 1 82 ? 20.851 -42.260 -0.755 1.00 27.23 82 PHE A O 1
ATOM 647 N N . ALA A 1 83 ? 19.192 -42.899 0.632 1.00 25.08 83 ALA A N 1
ATOM 648 C CA . ALA A 1 83 ? 18.096 -42.970 -0.327 1.00 25.08 83 ALA A CA 1
ATOM 649 C C . ALA A 1 83 ? 17.565 -41.543 -0.607 1.00 25.08 83 ALA A C 1
ATOM 651 O O . ALA A 1 83 ? 17.765 -40.660 0.230 1.00 25.08 83 ALA A O 1
ATOM 652 N N . PRO A 1 84 ? 16.894 -41.281 -1.744 1.00 27.73 84 PRO A N 1
ATOM 653 C CA . PRO A 1 84 ? 16.458 -39.934 -2.087 1.00 27.73 84 PRO A CA 1
ATOM 654 C C . PRO A 1 84 ? 15.230 -39.551 -1.252 1.00 27.73 84 PRO A C 1
ATOM 656 O O . PRO A 1 84 ? 14.132 -40.059 -1.472 1.00 27.73 84 PRO A O 1
ATOM 659 N N . SER A 1 85 ? 15.416 -38.646 -0.294 1.00 24.78 85 SER A N 1
ATOM 660 C CA . SER A 1 85 ? 14.342 -37.913 0.375 1.00 24.78 85 SER A CA 1
ATOM 661 C C . SER A 1 85 ? 14.493 -36.424 0.078 1.00 24.78 85 SER A C 1
ATOM 663 O O . SER A 1 85 ? 15.554 -35.850 0.315 1.00 24.78 85 SER A O 1
ATOM 665 N N . ASN A 1 86 ? 13.420 -35.817 -0.426 1.00 33.09 86 ASN A N 1
ATOM 666 C CA . ASN A 1 86 ? 13.231 -34.372 -0.504 1.00 33.09 86 ASN A CA 1
ATOM 667 C C . ASN A 1 86 ? 13.573 -33.689 0.828 1.00 33.09 86 ASN A C 1
ATOM 669 O O . ASN A 1 86 ? 12.957 -33.993 1.846 1.00 33.09 86 ASN A O 1
ATOM 673 N N . SER A 1 87 ? 14.465 -32.703 0.787 1.00 23.33 87 SER A N 1
ATOM 674 C CA . SER A 1 87 ? 14.424 -31.539 1.675 1.00 23.33 87 SER A CA 1
ATOM 675 C C . SER A 1 87 ? 15.273 -30.430 1.056 1.00 23.33 87 SER A C 1
ATOM 677 O O . SER A 1 87 ? 16.489 -30.388 1.240 1.00 23.33 87 SER A O 1
ATOM 679 N N . TYR A 1 88 ? 14.634 -29.539 0.296 1.00 24.36 88 TYR A N 1
ATOM 680 C CA . TYR A 1 88 ? 15.167 -28.194 0.101 1.00 24.36 88 TYR A CA 1
ATOM 681 C C . TYR A 1 88 ? 15.291 -27.573 1.496 1.00 24.36 88 TYR A C 1
ATOM 683 O O . TYR A 1 88 ? 14.290 -27.391 2.186 1.00 24.36 88 TYR A O 1
ATOM 691 N N . GLN A 1 89 ? 16.517 -27.322 1.950 1.00 21.73 89 GLN A N 1
ATOM 692 C CA . GLN A 1 89 ? 16.720 -26.485 3.126 1.00 21.73 89 GLN A CA 1
ATOM 693 C C . GLN A 1 89 ? 16.383 -25.039 2.732 1.00 21.73 89 GLN A C 1
ATOM 695 O O . GLN A 1 89 ? 16.863 -24.587 1.688 1.00 21.73 89 GLN A O 1
ATOM 700 N N . PRO A 1 90 ? 15.567 -24.311 3.516 1.00 24.62 90 PRO A N 1
ATOM 701 C CA . PRO A 1 90 ? 15.336 -22.902 3.259 1.00 24.62 90 PRO A CA 1
ATOM 702 C C . PRO A 1 90 ? 16.664 -22.176 3.452 1.00 24.62 90 PRO A C 1
ATOM 704 O O . PRO A 1 90 ? 17.267 -22.242 4.523 1.00 24.62 90 PRO A O 1
ATOM 707 N N . ALA A 1 91 ? 17.137 -21.519 2.395 1.00 26.17 91 ALA A N 1
ATOM 708 C CA . ALA A 1 91 ? 18.241 -20.586 2.506 1.00 26.17 91 ALA A CA 1
ATOM 709 C C . ALA A 1 91 ? 17.824 -19.496 3.497 1.00 26.17 91 ALA A C 1
ATOM 711 O O . ALA A 1 91 ? 16.850 -18.778 3.276 1.00 26.17 91 ALA A O 1
ATOM 712 N N . THR A 1 92 ? 18.539 -19.414 4.612 1.00 24.02 92 THR A N 1
ATOM 713 C CA . THR A 1 92 ? 18.421 -18.342 5.592 1.00 24.02 92 TH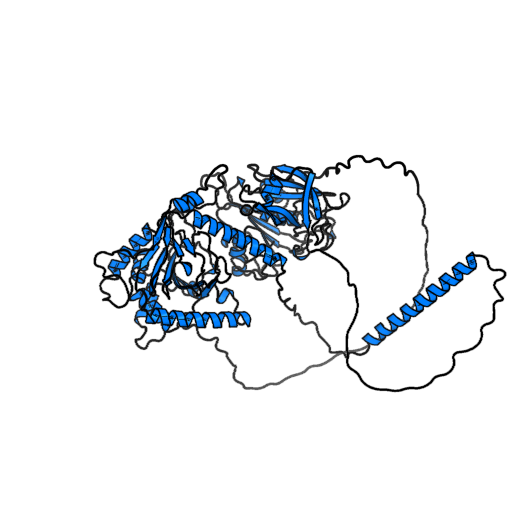R A CA 1
ATOM 714 C C . THR A 1 92 ? 18.598 -17.009 4.863 1.00 24.02 92 THR A C 1
ATOM 716 O O . THR A 1 92 ? 19.645 -16.746 4.270 1.00 24.02 92 THR A O 1
ATOM 719 N N . LEU A 1 93 ? 17.531 -16.211 4.850 1.00 30.45 93 LEU A N 1
ATOM 720 C CA . LEU A 1 93 ? 17.427 -14.925 4.171 1.00 30.45 93 LEU A CA 1
ATOM 721 C C . LEU A 1 93 ? 18.404 -13.930 4.824 1.00 30.45 93 LEU A C 1
ATOM 723 O O . LEU A 1 93 ? 18.132 -13.416 5.905 1.00 30.45 93 LEU A O 1
ATOM 727 N N . TYR A 1 94 ? 19.538 -13.649 4.188 1.00 25.52 94 TYR A N 1
ATOM 728 C CA . TYR A 1 94 ? 20.305 -12.441 4.491 1.00 25.52 94 TYR A CA 1
ATOM 729 C C . TYR A 1 94 ? 19.866 -11.357 3.507 1.00 25.52 94 TYR A C 1
ATOM 731 O O . TYR A 1 94 ? 20.087 -11.476 2.301 1.00 25.52 94 TYR A O 1
ATOM 739 N N . MET A 1 95 ? 19.201 -10.319 4.021 1.00 31.09 95 MET A N 1
ATOM 740 C CA . MET A 1 95 ? 18.932 -9.087 3.279 1.00 31.09 95 MET A CA 1
ATOM 741 C C . MET A 1 95 ? 20.270 -8.496 2.806 1.00 31.09 95 MET A C 1
ATOM 743 O O . MET A 1 95 ? 21.221 -8.414 3.582 1.00 31.09 95 MET A O 1
ATOM 747 N N . SER A 1 96 ? 20.382 -8.128 1.528 1.00 35.50 96 SER A N 1
ATOM 748 C CA . SER A 1 96 ? 21.573 -7.436 1.029 1.00 35.50 96 SER A CA 1
ATOM 749 C C . SER A 1 96 ? 21.565 -5.976 1.493 1.00 35.50 96 SER A C 1
ATOM 751 O O . SER A 1 96 ? 20.519 -5.326 1.513 1.00 35.50 96 SER A O 1
ATOM 753 N N . THR A 1 97 ? 22.740 -5.432 1.813 1.00 34.81 97 THR A N 1
ATOM 754 C CA . THR A 1 97 ? 22.930 -4.037 2.257 1.00 34.81 97 THR A CA 1
ATOM 755 C C . THR A 1 97 ? 22.383 -2.994 1.272 1.00 34.81 97 THR A C 1
ATOM 757 O O . THR A 1 97 ? 22.006 -1.902 1.681 1.00 34.81 97 THR A O 1
ATOM 760 N N . GLU A 1 98 ? 22.297 -3.325 -0.021 1.00 33.44 98 GLU A N 1
ATOM 761 C CA . GLU A 1 98 ? 21.744 -2.446 -1.066 1.00 33.44 98 GLU A CA 1
ATOM 762 C C . GLU A 1 98 ? 20.203 -2.349 -1.018 1.00 33.44 98 GLU A C 1
ATOM 764 O O . GLU A 1 98 ? 19.636 -1.306 -1.329 1.00 33.44 98 GLU A O 1
ATOM 769 N N . MET A 1 99 ? 19.508 -3.410 -0.593 1.00 31.48 99 MET A N 1
ATOM 770 C CA . MET A 1 99 ? 18.045 -3.420 -0.458 1.00 31.48 99 MET A CA 1
ATOM 771 C C . MET A 1 99 ? 17.599 -2.690 0.817 1.00 31.48 99 MET A C 1
ATOM 773 O O . MET A 1 99 ? 16.586 -1.996 0.809 1.00 31.48 99 MET A O 1
ATOM 777 N N . GLU A 1 100 ? 18.376 -2.796 1.900 1.00 34.78 100 GLU A N 1
ATOM 778 C CA . GLU A 1 100 ? 18.179 -1.969 3.098 1.00 34.78 100 GLU A CA 1
ATOM 779 C C . GLU A 1 100 ? 18.316 -0.473 2.784 1.00 34.78 100 GLU A C 1
ATOM 781 O O . GLU A 1 100 ? 17.557 0.328 3.323 1.00 34.78 100 GLU A O 1
ATOM 786 N N . GLN A 1 101 ? 19.224 -0.097 1.875 1.00 37.88 101 GLN A N 1
ATOM 787 C CA . GLN A 1 101 ? 19.352 1.284 1.402 1.00 37.88 101 GLN A CA 1
ATOM 788 C C . GLN A 1 101 ? 18.121 1.754 0.617 1.00 37.88 101 GLN A C 1
ATOM 790 O O . GLN A 1 101 ? 17.635 2.844 0.888 1.00 37.88 101 GLN A O 1
ATOM 795 N N . GLU A 1 102 ? 17.560 0.942 -0.285 1.00 38.66 102 GLU A N 1
ATOM 796 C CA . GLU A 1 102 ? 16.364 1.324 -1.057 1.00 38.66 102 GLU A CA 1
ATOM 797 C C . GLU A 1 102 ? 15.124 1.518 -0.164 1.00 38.66 102 GLU A C 1
ATOM 799 O O . GLU A 1 102 ? 14.383 2.492 -0.324 1.00 38.66 102 GLU A O 1
ATOM 804 N N . TYR A 1 103 ? 14.916 0.637 0.821 1.00 45.69 103 TYR A N 1
ATOM 805 C CA . TYR A 1 103 ? 13.859 0.827 1.819 1.00 45.69 103 TYR A CA 1
ATOM 806 C C . TYR A 1 103 ? 14.131 2.041 2.707 1.00 45.69 103 TYR A C 1
ATOM 808 O O . TYR A 1 103 ? 13.213 2.816 2.964 1.00 45.69 103 TYR A O 1
ATOM 816 N N . ALA A 1 104 ? 15.382 2.256 3.123 1.00 51.94 104 ALA A N 1
ATOM 817 C CA . ALA A 1 104 ? 15.757 3.435 3.894 1.00 51.94 104 ALA A CA 1
ATOM 818 C C . ALA A 1 104 ? 15.551 4.739 3.104 1.00 51.94 104 ALA A C 1
ATOM 820 O O . ALA A 1 104 ? 15.144 5.735 3.692 1.00 51.94 104 ALA A O 1
ATOM 821 N N . GLU A 1 105 ? 15.776 4.746 1.788 1.00 51.25 105 GLU A N 1
ATOM 822 C CA . GLU A 1 105 ? 15.507 5.889 0.907 1.00 51.25 105 GLU A CA 1
ATOM 823 C C . GLU A 1 105 ? 14.007 6.162 0.754 1.00 51.25 105 GLU A C 1
ATOM 825 O O . GLU A 1 105 ? 13.577 7.312 0.825 1.00 51.25 105 GLU A O 1
ATOM 830 N N . GLN A 1 106 ? 13.189 5.124 0.554 1.00 53.34 106 GLN A N 1
ATOM 831 C CA . GLN A 1 106 ? 11.733 5.283 0.479 1.00 53.34 106 GLN A CA 1
ATOM 832 C C . GLN A 1 106 ? 11.151 5.754 1.813 1.00 53.34 106 GLN A C 1
ATOM 834 O O . GLN A 1 106 ? 10.328 6.671 1.836 1.00 53.34 106 GLN A O 1
ATOM 839 N N . GLU A 1 107 ? 11.604 5.174 2.926 1.00 65.31 107 GLU A N 1
ATOM 840 C CA . GLU A 1 107 ? 11.252 5.651 4.260 1.00 65.31 107 GLU A CA 1
ATOM 841 C C . GLU A 1 107 ? 11.722 7.092 4.469 1.00 65.31 107 GLU A C 1
ATOM 843 O O . GLU A 1 107 ? 10.945 7.893 4.980 1.00 65.31 107 GLU A O 1
ATOM 848 N N . ALA A 1 108 ? 12.929 7.459 4.024 1.00 67.12 108 ALA A N 1
ATOM 849 C CA . ALA A 1 108 ? 13.423 8.831 4.106 1.00 67.12 108 ALA A CA 1
ATOM 850 C C . ALA A 1 108 ? 12.519 9.809 3.344 1.00 67.12 108 ALA A C 1
ATOM 852 O O . ALA A 1 108 ? 12.131 10.819 3.912 1.00 67.12 108 ALA A O 1
ATOM 853 N N . LEU A 1 109 ? 12.075 9.480 2.126 1.00 66.38 109 LEU A N 1
ATOM 854 C CA . LEU A 1 109 ? 11.136 10.324 1.372 1.00 66.38 109 LEU A CA 1
ATOM 855 C C . LEU A 1 109 ? 9.779 10.480 2.077 1.00 66.38 109 LEU A C 1
ATOM 857 O O . LEU A 1 109 ? 9.182 11.557 2.048 1.00 66.38 109 LEU A O 1
ATOM 861 N N . ILE A 1 110 ? 9.279 9.419 2.716 1.00 68.38 110 ILE A N 1
ATOM 862 C CA . ILE A 1 110 ? 8.048 9.473 3.520 1.00 68.38 110 ILE A CA 1
ATOM 863 C C . ILE A 1 110 ? 8.263 10.358 4.755 1.00 68.38 110 ILE A C 1
ATOM 865 O O . ILE A 1 110 ? 7.390 11.158 5.099 1.00 68.38 110 ILE A O 1
ATOM 869 N N . VAL A 1 111 ? 9.416 10.239 5.415 1.00 74.38 111 VAL A N 1
ATOM 870 C CA . VAL A 1 111 ? 9.786 11.073 6.565 1.00 74.38 111 VAL A CA 1
ATOM 871 C C . VAL A 1 111 ? 9.897 12.537 6.153 1.00 74.38 111 VAL A C 1
ATOM 873 O O . VAL A 1 111 ? 9.249 13.375 6.780 1.00 74.38 111 VAL A O 1
ATOM 876 N N . ASP A 1 112 ? 10.630 12.839 5.085 1.00 75.38 112 ASP A N 1
ATOM 877 C CA . ASP A 1 112 ? 10.815 14.188 4.544 1.00 75.38 112 ASP A CA 1
ATOM 878 C C . ASP A 1 112 ? 9.459 14.804 4.185 1.00 75.38 112 ASP A C 1
ATOM 880 O O . ASP A 1 112 ? 9.135 15.917 4.610 1.00 75.38 112 ASP A O 1
ATOM 884 N N . ARG A 1 113 ? 8.576 14.035 3.530 1.00 84.50 113 ARG A N 1
ATOM 885 C CA . ARG A 1 113 ? 7.204 14.479 3.266 1.00 84.50 113 ARG A CA 1
ATOM 886 C C . ARG A 1 113 ? 6.437 14.777 4.555 1.00 84.50 113 ARG A C 1
ATOM 888 O O . ARG A 1 113 ? 5.748 15.794 4.628 1.00 84.50 113 ARG A O 1
ATOM 895 N N . GLY A 1 114 ? 6.546 13.930 5.577 1.00 83.56 114 GLY A N 1
ATOM 896 C CA . GLY A 1 114 ? 5.901 14.156 6.872 1.00 83.56 114 GLY A CA 1
ATOM 897 C C . GLY A 1 114 ? 6.422 15.416 7.572 1.00 83.56 114 GLY A C 1
ATOM 898 O O . GLY A 1 114 ? 5.634 16.181 8.142 1.00 83.56 114 GLY A O 1
ATOM 899 N N . VAL A 1 115 ? 7.732 15.668 7.499 1.00 86.06 115 VAL A N 1
ATOM 900 C CA . VAL A 1 115 ? 8.378 16.890 8.001 1.00 86.06 115 VAL A CA 1
ATOM 901 C C . VAL A 1 115 ? 7.872 18.113 7.239 1.00 86.06 115 VAL A C 1
ATOM 903 O O . VAL A 1 115 ? 7.456 19.085 7.870 1.00 86.06 115 VAL A O 1
ATOM 906 N N . PHE A 1 116 ? 7.799 18.061 5.910 1.00 86.12 116 PHE A N 1
ATOM 907 C CA . PHE A 1 116 ? 7.232 19.141 5.104 1.00 86.12 116 PHE A CA 1
ATOM 908 C C . PHE A 1 116 ? 5.773 19.430 5.478 1.00 86.12 116 PHE A C 1
ATOM 910 O O . PHE A 1 116 ? 5.423 20.577 5.753 1.00 86.12 116 PHE A O 1
ATOM 917 N N . GLU A 1 117 ? 4.928 18.405 5.594 1.00 90.19 117 GLU A N 1
ATOM 918 C CA . GLU A 1 117 ? 3.524 18.562 6.001 1.00 90.19 117 GLU A CA 1
ATOM 919 C C . GLU A 1 117 ? 3.379 19.180 7.395 1.00 90.19 117 GLU A C 1
ATOM 921 O O . GLU A 1 117 ? 2.415 19.897 7.660 1.00 90.19 117 GLU A O 1
ATOM 926 N N . GLN A 1 118 ? 4.344 18.956 8.292 1.00 93.00 118 GLN A N 1
ATOM 927 C CA . GLN A 1 118 ? 4.381 19.641 9.584 1.00 93.00 118 GLN A CA 1
ATOM 928 C C . GLN A 1 118 ? 4.527 21.159 9.423 1.00 93.00 118 GLN A C 1
ATOM 930 O O . GLN A 1 118 ? 3.896 21.903 10.169 1.00 93.00 118 GLN A O 1
ATOM 935 N N . THR A 1 119 ? 5.317 21.621 8.449 1.00 93.44 119 THR A N 1
ATOM 936 C CA . THR A 1 119 ? 5.508 23.058 8.178 1.00 93.44 119 THR A CA 1
ATOM 937 C C . THR A 1 119 ? 4.253 23.729 7.615 1.00 93.44 119 THR A C 1
ATOM 939 O O . THR A 1 119 ? 4.069 24.936 7.775 1.00 93.44 119 THR A O 1
ATOM 942 N N . LEU A 1 120 ? 3.367 22.953 6.983 1.00 92.88 120 LEU A N 1
ATOM 943 C CA . LEU A 1 120 ? 2.087 23.440 6.470 1.00 92.88 120 LEU A CA 1
ATOM 944 C C . LEU A 1 120 ? 1.084 23.698 7.597 1.00 92.88 120 LEU A C 1
ATOM 946 O O . LEU A 1 120 ? 0.265 24.613 7.494 1.00 92.88 120 LEU A O 1
ATOM 950 N N . ILE A 1 121 ? 1.154 22.926 8.685 1.00 93.19 121 ILE A N 1
ATOM 951 C CA . ILE A 1 121 ? 0.250 23.057 9.829 1.00 93.19 121 ILE A CA 1
ATOM 952 C C . ILE A 1 121 ? 0.615 24.315 10.628 1.00 93.19 121 ILE A C 1
ATOM 954 O O . ILE A 1 121 ? 1.461 24.304 11.520 1.00 93.19 121 ILE A O 1
ATOM 958 N N . THR A 1 122 ? -0.064 25.416 10.318 1.00 88.19 122 THR A N 1
ATOM 959 C CA . THR A 1 122 ? 0.173 26.723 10.956 1.00 88.19 122 THR A CA 1
ATOM 960 C C . THR A 1 122 ? -0.806 27.026 12.090 1.00 88.19 122 THR A C 1
ATOM 962 O O . THR A 1 122 ? -0.470 27.754 13.023 1.00 88.19 122 THR A O 1
ATOM 965 N N . ASN A 1 123 ? -2.009 26.448 12.045 1.00 92.75 123 ASN A N 1
ATOM 966 C CA . ASN A 1 123 ? -3.045 26.621 13.059 1.00 92.75 123 ASN A CA 1
ATOM 967 C C . ASN A 1 123 ? -3.279 25.303 13.802 1.00 92.75 123 ASN A C 1
ATOM 969 O O . ASN A 1 123 ? -4.021 24.441 13.332 1.00 92.75 123 ASN A O 1
ATOM 973 N N . ILE A 1 124 ? -2.639 25.151 14.961 1.00 96.75 124 ILE A N 1
ATOM 974 C CA . ILE A 1 124 ? -2.705 23.936 15.770 1.00 96.75 124 ILE A CA 1
ATOM 975 C C . ILE A 1 124 ? -3.061 24.254 17.219 1.00 96.75 124 ILE A C 1
ATOM 977 O O . ILE A 1 124 ? -2.578 25.217 17.810 1.00 96.75 124 ILE A O 1
ATOM 981 N N . SER A 1 125 ? -3.930 23.437 17.806 1.00 97.44 125 SER A N 1
ATOM 982 C CA . SER A 1 125 ? -4.346 23.571 19.207 1.00 97.44 125 SER A CA 1
ATOM 983 C C . SER A 1 125 ? -4.608 22.201 19.834 1.00 97.44 125 SER A C 1
ATOM 985 O O . SER A 1 125 ? -4.815 21.233 19.102 1.00 97.44 125 SER A O 1
ATOM 987 N N . PRO A 1 126 ? -4.612 22.066 21.169 1.00 97.88 126 PRO A N 1
ATOM 988 C CA . PRO A 1 126 ? -4.975 20.804 21.808 1.00 97.88 126 PRO A CA 1
ATOM 989 C C . PRO A 1 126 ? -6.392 20.335 21.438 1.00 97.88 126 PRO A C 1
ATOM 991 O O . PRO A 1 126 ? -7.315 21.139 21.254 1.00 97.88 126 PRO A O 1
ATOM 994 N N . LEU A 1 127 ? -6.569 19.015 21.330 1.00 97.56 127 LEU A N 1
ATOM 995 C CA . LEU A 1 127 ? -7.882 18.381 21.288 1.00 97.56 127 LEU A CA 1
ATOM 996 C C . LEU A 1 127 ? -8.479 18.395 22.703 1.00 97.56 127 LEU A C 1
ATOM 998 O O . LEU A 1 127 ? -8.052 17.648 23.589 1.00 97.56 127 LEU A O 1
ATOM 1002 N N . GLU A 1 128 ? -9.471 19.257 22.896 1.00 94.88 128 GLU A N 1
ATOM 1003 C CA . GLU A 1 128 ? -10.178 19.440 24.164 1.00 94.88 128 GLU A CA 1
ATOM 1004 C C . GLU A 1 128 ? -11.434 18.566 24.229 1.00 94.88 128 GLU A C 1
ATOM 1006 O O . GLU A 1 128 ? -12.122 18.366 23.224 1.00 94.88 128 GLU A O 1
ATOM 1011 N N . ALA A 1 129 ? -11.769 18.073 25.423 1.00 91.75 129 ALA A N 1
ATOM 1012 C CA . ALA A 1 129 ? -13.035 17.384 25.637 1.00 91.75 129 ALA A CA 1
ATOM 1013 C C . ALA A 1 129 ? -14.206 18.387 25.522 1.00 91.75 129 ALA A C 1
ATOM 1015 O O . ALA A 1 129 ? -14.181 19.450 26.158 1.00 91.75 129 ALA A O 1
ATOM 1016 N N . PRO A 1 130 ? -15.248 18.091 24.725 1.00 90.75 130 PRO A N 1
ATOM 1017 C CA . PRO A 1 130 ? -16.363 19.006 24.542 1.00 90.75 130 PRO A CA 1
ATOM 1018 C C . PRO A 1 130 ? -17.219 19.107 25.812 1.00 90.75 130 PRO A C 1
ATOM 1020 O O . PRO A 1 130 ? -17.429 18.140 26.543 1.00 90.75 130 PRO A O 1
ATOM 1023 N N . LYS A 1 131 ? -17.786 20.293 26.058 1.00 85.44 131 LYS A N 1
ATOM 1024 C CA . LYS A 1 131 ? -18.736 20.511 27.159 1.00 85.44 131 LYS A CA 1
ATOM 1025 C C . LYS A 1 131 ? -20.122 19.991 26.766 1.00 85.44 131 LYS A C 1
ATOM 1027 O O . LYS A 1 131 ? -20.847 20.664 26.036 1.00 85.44 131 LYS A O 1
ATOM 1032 N N . ILE A 1 132 ? -20.509 18.822 27.274 1.00 82.88 132 ILE A N 1
ATOM 1033 C CA . ILE A 1 132 ? -21.824 18.219 27.011 1.00 82.88 132 ILE A CA 1
ATOM 1034 C C . ILE A 1 132 ? -22.873 18.744 28.006 1.00 82.88 132 ILE A C 1
ATOM 1036 O O . ILE A 1 132 ? -22.680 18.704 29.222 1.00 82.88 132 ILE A O 1
ATOM 1040 N N . LYS A 1 133 ? -24.007 19.256 27.505 1.00 64.06 133 LYS A N 1
ATOM 1041 C CA . LYS A 1 133 ? -25.093 19.792 28.349 1.00 64.06 133 LYS A CA 1
ATOM 1042 C C . LYS A 1 133 ? -25.697 18.692 29.229 1.00 64.06 133 LYS A C 1
ATOM 1044 O O . LYS A 1 133 ? -26.190 17.694 28.720 1.00 64.06 133 LYS A O 1
ATOM 1049 N N . GLY A 1 134 ? -25.698 18.908 30.546 1.00 58.38 134 GLY A N 1
ATOM 1050 C CA . GLY A 1 134 ? -26.227 17.951 31.529 1.00 58.38 134 GLY A CA 1
ATOM 1051 C C . GLY A 1 134 ? -25.277 16.797 31.873 1.00 58.38 134 GLY A C 1
ATOM 1052 O O . GLY A 1 134 ? -25.588 16.013 32.769 1.00 58.38 134 GLY A O 1
ATOM 1053 N N . GLY A 1 135 ? -24.119 16.712 31.213 1.00 52.81 135 GLY A N 1
ATOM 1054 C CA . GLY A 1 135 ? -23.047 15.785 31.555 1.00 52.81 135 GLY A CA 1
ATOM 1055 C C . GLY A 1 135 ? -22.104 16.395 32.588 1.00 52.81 135 GLY A C 1
ATOM 1056 O O . GLY A 1 135 ? -21.656 17.535 32.443 1.00 52.81 135 GLY A O 1
ATOM 1057 N N . LYS A 1 136 ? -21.794 15.658 33.656 1.00 50.47 136 LYS A N 1
ATOM 1058 C CA . LYS A 1 136 ? -20.586 15.942 34.448 1.00 50.47 136 LYS A CA 1
ATOM 1059 C C . LYS A 1 136 ? -19.442 15.302 33.667 1.00 50.47 136 LYS A C 1
ATOM 1061 O O . LYS A 1 136 ? -19.601 14.147 33.306 1.00 50.47 136 LYS A O 1
ATOM 1066 N N . ALA A 1 137 ? -18.360 16.047 33.400 1.00 50.25 137 ALA A N 1
ATOM 1067 C CA . ALA A 1 137 ? -17.198 15.620 32.602 1.00 50.25 137 ALA A CA 1
ATOM 1068 C C . ALA A 1 137 ? -16.983 14.095 32.664 1.00 50.25 137 ALA A C 1
ATOM 1070 O O . ALA A 1 137 ? -16.747 13.564 33.753 1.00 50.25 137 ALA A O 1
ATOM 1071 N N . GLY A 1 138 ? -17.205 13.436 31.519 1.00 49.22 138 GLY A N 1
ATOM 1072 C CA . GLY A 1 138 ? -17.411 11.992 31.406 1.00 49.22 138 GLY A CA 1
ATOM 1073 C C . GLY A 1 138 ? -16.268 11.173 31.998 1.00 49.22 138 GLY A C 1
ATOM 1074 O O . GLY A 1 138 ? -15.144 11.658 32.114 1.00 49.22 138 GLY A O 1
ATOM 1075 N N . GLY A 1 139 ? -16.595 9.950 32.414 1.00 54.50 139 GLY A N 1
ATOM 1076 C CA . GLY A 1 139 ? -15.623 8.975 32.885 1.00 54.50 139 GLY A CA 1
ATOM 1077 C C . GLY A 1 139 ? -16.180 7.923 33.835 1.00 54.50 139 GLY A C 1
ATOM 1078 O O . GLY A 1 139 ? -17.217 8.128 34.474 1.00 54.50 139 GLY A O 1
ATOM 1079 N N . PHE A 1 140 ? -15.459 6.809 33.944 1.00 51.75 140 PHE A N 1
ATOM 1080 C CA . PHE A 1 140 ? -15.745 5.717 34.871 1.00 51.75 140 PHE A CA 1
ATOM 1081 C C . PHE A 1 140 ? -15.880 6.241 36.321 1.00 51.75 140 PHE A C 1
ATOM 1083 O O . PHE A 1 140 ? -15.069 7.037 36.795 1.00 51.75 140 PHE A O 1
ATOM 1090 N N . GLY A 1 141 ? -16.929 5.814 37.042 1.00 47.81 141 GLY A N 1
ATOM 1091 C CA . GLY A 1 141 ? -17.100 6.085 38.482 1.00 47.81 141 GLY A CA 1
ATOM 1092 C C . GLY A 1 141 ? -18.088 7.192 38.894 1.00 47.81 141 GLY A C 1
ATOM 1093 O O . GLY A 1 141 ? -18.249 7.433 40.092 1.00 47.81 141 GLY A O 1
ATOM 1094 N N . LYS A 1 142 ? -18.812 7.847 37.972 1.00 48.09 142 LYS A N 1
ATOM 1095 C CA . LYS A 1 142 ? -19.919 8.764 38.331 1.00 48.09 142 LYS A CA 1
ATOM 1096 C C . LYS A 1 142 ? -21.228 8.371 37.644 1.00 48.09 142 LYS A C 1
ATOM 1098 O O . LYS A 1 142 ? -21.374 8.542 36.447 1.00 48.09 142 LYS A O 1
ATOM 1103 N N . ALA A 1 143 ? -22.162 7.855 38.453 1.00 40.81 143 ALA A N 1
ATOM 1104 C CA . ALA A 1 143 ? -23.575 7.561 38.177 1.00 40.81 143 ALA A CA 1
ATOM 1105 C C . ALA A 1 143 ? -23.964 7.403 36.689 1.00 40.81 143 ALA A C 1
ATOM 1107 O O . ALA A 1 143 ? -24.268 8.370 35.993 1.00 40.81 143 ALA A O 1
ATOM 1108 N N . SER A 1 144 ? -24.069 6.140 36.276 1.00 45.41 144 SER A N 1
ATOM 1109 C CA . SER A 1 144 ? -24.496 5.565 34.988 1.00 45.41 144 SER A CA 1
ATOM 1110 C C . SER A 1 144 ? -25.864 6.008 34.425 1.00 45.41 144 SER A C 1
ATOM 1112 O O . SER A 1 144 ? -26.394 5.372 33.516 1.00 45.41 144 SER A O 1
ATOM 1114 N N . GLY A 1 145 ? -26.461 7.089 34.929 1.00 44.69 145 GLY A N 1
ATOM 1115 C CA . GLY A 1 145 ? -27.780 7.564 34.514 1.00 44.69 145 GLY A CA 1
ATOM 1116 C C . GLY A 1 145 ? -27.806 8.333 33.188 1.00 44.69 145 GLY A C 1
ATOM 1117 O O . GLY A 1 145 ? -28.871 8.418 32.585 1.00 44.69 145 GLY A O 1
ATOM 1118 N N . ASN A 1 146 ? -26.671 8.877 32.718 1.00 55.69 146 ASN A N 1
ATOM 1119 C CA . ASN A 1 146 ? -26.653 9.819 31.583 1.00 55.69 146 ASN A CA 1
ATOM 1120 C C . ASN A 1 146 ? -25.788 9.406 30.374 1.00 55.69 146 ASN A C 1
ATOM 1122 O O . ASN A 1 146 ? -25.756 10.137 29.384 1.00 55.69 146 ASN A O 1
ATOM 1126 N N . SER A 1 147 ? -25.150 8.225 30.391 1.00 69.62 147 SER A N 1
ATOM 1127 C CA . SER A 1 147 ? -24.228 7.789 29.321 1.00 69.62 147 SER A CA 1
ATOM 1128 C C . SER A 1 147 ? -24.893 7.683 27.944 1.00 69.62 147 SER A C 1
ATOM 1130 O O . SER A 1 147 ? -24.262 7.961 26.930 1.00 69.62 147 SER A O 1
ATOM 1132 N N . LYS A 1 148 ? -26.193 7.357 27.886 1.00 76.94 148 LYS A N 1
ATOM 1133 C CA . LYS A 1 148 ? -26.962 7.342 26.629 1.00 76.94 148 LYS A CA 1
ATOM 1134 C C . LYS A 1 148 ? -27.156 8.736 26.026 1.00 76.94 148 LYS A C 1
ATOM 1136 O O . LYS A 1 148 ? -27.053 8.887 24.812 1.00 76.94 148 LYS A O 1
ATOM 1141 N N . ALA A 1 149 ? -27.457 9.738 26.855 1.00 81.50 149 ALA A N 1
ATOM 1142 C CA . ALA A 1 149 ? -27.642 11.113 26.396 1.00 81.50 149 ALA A CA 1
ATOM 1143 C C . ALA A 1 149 ? -26.303 11.726 25.970 1.00 81.50 149 ALA A C 1
ATOM 1145 O O . ALA A 1 149 ? -26.219 12.340 24.909 1.00 81.50 149 ALA A O 1
ATOM 1146 N N . GLU A 1 150 ? -25.247 11.482 26.749 1.00 86.00 150 GLU A N 1
ATOM 1147 C CA . GLU A 1 150 ? -23.886 11.892 26.404 1.00 86.00 150 GLU A CA 1
ATOM 1148 C C . GLU A 1 150 ? -23.405 11.226 25.113 1.00 86.00 150 GLU A C 1
ATOM 1150 O O . GLU A 1 150 ? -22.932 11.921 24.218 1.00 86.00 150 GLU A O 1
ATOM 1155 N N . GLY A 1 151 ? -23.599 9.911 24.968 1.00 90.38 151 GLY A N 1
ATOM 1156 C CA . GLY A 1 151 ? -23.215 9.171 23.765 1.00 90.38 151 GLY A CA 1
ATOM 1157 C C . GLY A 1 151 ? -23.867 9.717 22.493 1.00 90.38 151 GLY A C 1
ATOM 1158 O O . GLY A 1 151 ? -23.215 9.822 21.457 1.00 90.38 151 GLY A O 1
ATOM 1159 N N . LYS A 1 152 ? -25.126 10.168 22.574 1.00 92.38 152 LYS A N 1
ATOM 1160 C CA . LYS A 1 152 ? -25.807 10.828 21.451 1.00 92.38 152 LYS A CA 1
ATOM 1161 C C . LYS A 1 152 ? -25.153 12.158 21.066 1.00 92.38 152 LYS A C 1
ATOM 1163 O O . LYS A 1 152 ? -25.068 12.468 19.879 1.00 92.38 152 LYS A O 1
ATOM 1168 N N . GLU A 1 153 ? -24.712 12.956 22.034 1.00 92.94 153 GLU A N 1
ATOM 1169 C CA . GLU A 1 153 ? -24.035 14.227 21.749 1.00 92.94 153 GLU A CA 1
ATOM 1170 C C . GLU A 1 153 ? -22.613 14.005 21.216 1.00 92.94 153 GLU A C 1
ATOM 1172 O O . GLU A 1 153 ? -22.240 14.631 20.223 1.00 92.94 153 GLU A O 1
ATOM 1177 N N . TYR A 1 154 ? -21.856 13.059 21.781 1.00 94.81 154 TYR A N 1
ATOM 1178 C CA . TYR A 1 154 ? -20.552 12.665 21.240 1.00 94.81 154 TYR A CA 1
ATOM 1179 C C . TYR A 1 154 ? -20.665 12.132 19.810 1.00 94.81 154 TYR A C 1
ATOM 1181 O O . TYR A 1 154 ? -19.868 12.524 18.962 1.00 94.81 154 TYR A O 1
ATOM 1189 N N . ALA A 1 155 ? -21.688 11.329 19.502 1.00 95.38 155 ALA A N 1
ATOM 1190 C CA . ALA A 1 155 ? -21.925 10.825 18.150 1.00 95.38 155 ALA A CA 1
ATOM 1191 C C . ALA A 1 155 ? -22.166 11.956 17.136 1.00 95.38 155 ALA A C 1
ATOM 1193 O O . ALA A 1 155 ? -21.675 11.891 16.011 1.00 95.38 155 ALA A O 1
ATOM 1194 N N . LYS A 1 156 ? -22.880 13.024 17.522 1.00 95.56 156 LYS A N 1
ATOM 1195 C CA . LYS A 1 156 ? -23.077 14.200 16.654 1.00 95.56 156 LYS A CA 1
ATOM 1196 C C . LYS A 1 156 ? -21.768 14.932 16.374 1.00 95.56 156 LYS A C 1
ATOM 1198 O O . LYS A 1 156 ? -21.527 15.310 15.231 1.00 95.56 156 LYS A O 1
ATOM 1203 N N . ILE A 1 157 ? -20.948 15.139 17.407 1.00 95.75 157 ILE A N 1
ATOM 1204 C CA . ILE A 1 157 ? -19.638 15.791 17.269 1.00 95.75 157 ILE A CA 1
ATOM 1205 C C . ILE A 1 157 ? -18.750 14.943 16.366 1.00 95.75 157 ILE A C 1
ATOM 1207 O O . ILE A 1 157 ? -18.197 15.452 15.404 1.00 95.75 157 ILE A O 1
ATOM 1211 N N . LEU A 1 158 ? -18.695 13.638 16.615 1.00 95.44 158 LEU A N 1
ATOM 1212 C CA . LEU A 1 158 ? -17.867 12.705 15.869 1.00 95.44 158 LEU A CA 1
ATOM 1213 C C . LEU A 1 158 ? -18.275 12.601 14.388 1.00 95.44 158 LEU A C 1
ATOM 1215 O O . LEU A 1 158 ? -17.405 12.593 13.526 1.00 95.44 158 LEU A O 1
ATOM 1219 N N . LYS A 1 159 ? -19.577 12.615 14.062 1.00 95.38 159 LYS A N 1
ATOM 1220 C CA . LYS A 1 159 ? -20.046 12.669 12.661 1.00 95.38 159 LYS A CA 1
ATOM 1221 C C . LYS A 1 159 ? -19.652 13.967 11.950 1.00 95.38 159 LYS A C 1
ATOM 1223 O O . LYS A 1 159 ? -19.364 13.941 10.758 1.00 95.38 159 LYS A O 1
ATOM 1228 N N . LYS A 1 160 ? -19.662 15.093 12.668 1.00 95.81 160 LYS A N 1
ATOM 1229 C CA . LYS A 1 160 ? -19.377 16.421 12.110 1.00 95.81 160 LYS A CA 1
ATOM 1230 C C . LYS A 1 160 ? -17.877 16.691 11.975 1.00 95.81 160 LYS A C 1
ATOM 1232 O O . LYS A 1 160 ? -17.421 17.118 10.923 1.00 95.81 160 LYS A O 1
ATOM 1237 N N . ASP A 1 161 ? -17.148 16.494 13.063 1.00 96.81 161 ASP A N 1
ATOM 1238 C CA . ASP A 1 161 ? -15.755 16.899 13.207 1.00 96.81 161 ASP A CA 1
ATOM 1239 C C . ASP A 1 161 ? -14.804 15.716 12.949 1.00 96.81 161 ASP A C 1
ATOM 1241 O O . ASP A 1 161 ? -13.598 15.909 12.858 1.00 96.81 161 ASP A O 1
ATOM 1245 N N . GLY A 1 162 ? -15.306 14.483 12.837 1.00 97.56 162 GLY A N 1
ATOM 1246 C CA . GLY A 1 162 ? -14.497 13.303 12.526 1.00 97.56 162 GLY A CA 1
ATOM 1247 C C . GLY A 1 162 ? -13.595 12.818 13.668 1.00 97.56 162 GLY A C 1
ATOM 1248 O O . GLY A 1 162 ? -13.010 11.745 13.562 1.00 97.56 162 GLY A O 1
ATOM 1249 N N . VAL A 1 163 ? -13.495 13.561 14.775 1.00 98.38 163 VAL A N 1
ATOM 1250 C CA . VAL A 1 163 ? -12.750 13.188 15.985 1.00 98.38 163 VAL A CA 1
ATOM 1251 C C . VAL A 1 163 ? -13.371 13.830 17.226 1.00 98.38 163 VAL A C 1
ATOM 1253 O O . VAL A 1 163 ? -13.868 14.956 17.174 1.00 98.38 163 VAL A O 1
ATOM 1256 N N . VAL A 1 164 ? -13.338 13.136 18.365 1.00 97.88 164 VAL A N 1
ATOM 1257 C CA . VAL A 1 164 ? -13.771 13.672 19.660 1.00 97.88 164 VAL A CA 1
ATOM 1258 C C . VAL A 1 164 ? -12.974 13.076 20.818 1.00 97.88 164 VAL A C 1
ATOM 1260 O O . VAL A 1 164 ? -12.621 11.900 20.800 1.00 97.88 164 VAL A O 1
ATOM 1263 N N . ARG A 1 165 ? -12.711 13.883 21.852 1.00 96.50 165 ARG A N 1
ATOM 1264 C CA . ARG A 1 165 ? -12.059 13.444 23.091 1.00 96.50 165 ARG A CA 1
ATOM 1265 C C . ARG A 1 165 ? -13.078 13.185 24.197 1.00 96.50 165 ARG A C 1
ATOM 1267 O O . ARG A 1 165 ? -13.970 14.002 24.419 1.00 96.50 165 ARG A O 1
ATOM 1274 N N . ILE A 1 166 ? -12.893 12.093 24.930 1.00 94.81 166 ILE A N 1
ATOM 1275 C CA . ILE A 1 166 ? -13.622 11.751 26.154 1.00 94.81 166 ILE A CA 1
ATOM 1276 C C . ILE A 1 166 ? -12.590 11.516 27.255 1.00 94.81 166 ILE A C 1
ATOM 1278 O O . ILE A 1 166 ? -11.698 10.687 27.105 1.00 94.81 166 ILE A O 1
ATOM 1282 N N . ASP A 1 167 ? -12.682 12.258 28.354 1.00 92.69 167 ASP A N 1
ATOM 1283 C CA . ASP A 1 167 ? -11.758 12.087 29.477 1.00 92.69 167 ASP A CA 1
ATOM 1284 C C . ASP A 1 167 ? -12.161 10.929 30.399 1.00 92.69 167 ASP A C 1
ATOM 1286 O O . ASP A 1 167 ? -13.307 10.488 30.385 1.00 92.69 167 ASP A O 1
ATOM 1290 N N . ASN A 1 168 ? -11.203 10.453 31.206 1.00 90.25 168 ASN A N 1
ATOM 1291 C CA . ASN A 1 168 ? -11.417 9.496 32.303 1.00 90.25 168 ASN A CA 1
ATOM 1292 C C . ASN A 1 168 ? -12.181 8.216 31.899 1.00 90.25 168 ASN A C 1
ATOM 1294 O O . ASN A 1 168 ? -12.983 7.689 32.672 1.00 90.25 168 ASN A O 1
ATOM 1298 N N . VAL A 1 169 ? -11.963 7.732 30.678 1.00 93.81 169 VAL A N 1
ATOM 1299 C CA . VAL A 1 169 ? -12.552 6.489 30.163 1.00 93.81 169 VAL A CA 1
ATOM 1300 C C . VAL A 1 169 ? -12.042 5.291 30.955 1.00 93.81 169 VAL A C 1
ATOM 1302 O O . VAL A 1 169 ? -12.846 4.446 31.335 1.00 93.81 169 VAL A O 1
ATOM 1305 N N . LEU A 1 170 ? -10.739 5.265 31.247 1.00 95.75 170 LEU A N 1
ATOM 1306 C CA . LEU A 1 170 ? -10.142 4.319 32.185 1.00 95.75 170 LEU A CA 1
ATOM 1307 C C . LEU A 1 170 ? -9.813 4.998 33.511 1.00 95.75 170 LEU A C 1
ATOM 1309 O O . LEU A 1 170 ? -9.386 6.159 33.549 1.00 95.75 170 LEU A O 1
ATOM 1313 N N . SER A 1 171 ? -9.947 4.251 34.602 1.00 94.75 171 SER A N 1
ATOM 1314 C CA . SER A 1 171 ? -9.382 4.633 35.888 1.00 94.75 171 SER A CA 1
ATOM 1315 C C . SER A 1 171 ? -7.845 4.662 35.805 1.00 94.75 171 SER A C 1
ATOM 1317 O O . SER A 1 171 ? -7.256 3.893 35.040 1.00 94.75 171 SER A O 1
ATOM 1319 N N . PRO A 1 172 ? -7.151 5.508 36.593 1.00 95.06 172 PRO A N 1
ATOM 1320 C CA . PRO A 1 172 ? -5.688 5.534 36.587 1.00 95.06 172 PRO A CA 1
ATOM 1321 C C . PRO A 1 172 ? -5.056 4.168 36.886 1.00 95.06 172 PRO A C 1
ATOM 1323 O O . PRO A 1 172 ? -4.074 3.809 36.247 1.00 95.06 172 PRO A O 1
ATOM 1326 N N . ALA A 1 173 ? -5.654 3.397 37.803 1.00 96.44 173 ALA A N 1
ATOM 1327 C CA . ALA A 1 173 ? -5.191 2.057 38.156 1.00 96.44 173 ALA A CA 1
ATOM 1328 C C . ALA A 1 173 ? -5.353 1.068 36.992 1.00 96.44 173 ALA A C 1
ATOM 1330 O O . ALA A 1 173 ? -4.423 0.322 36.700 1.00 96.44 173 ALA A O 1
ATOM 1331 N N . THR A 1 174 ? -6.492 1.100 36.292 1.00 97.06 174 THR A N 1
ATOM 1332 C CA . THR A 1 174 ? -6.723 0.266 35.103 1.00 97.06 174 THR A CA 1
ATOM 1333 C C . THR A 1 174 ? -5.780 0.660 33.968 1.00 97.06 174 THR A C 1
ATOM 1335 O O . THR A 1 174 ? -5.177 -0.210 33.351 1.00 97.06 174 THR A O 1
ATOM 1338 N N . ALA A 1 175 ? -5.575 1.958 33.727 1.00 97.81 175 ALA A N 1
ATOM 1339 C CA . ALA A 1 175 ? -4.637 2.440 32.714 1.00 97.81 175 ALA A CA 1
ATOM 1340 C C . ALA A 1 175 ? -3.187 2.001 32.998 1.00 97.81 175 ALA A C 1
ATOM 1342 O O . ALA A 1 175 ? -2.518 1.523 32.085 1.00 97.81 175 ALA A O 1
ATOM 1343 N N . ASP A 1 176 ? -2.716 2.117 34.247 1.00 97.94 176 ASP A N 1
ATOM 1344 C CA . ASP A 1 176 ? -1.387 1.634 34.649 1.00 97.94 176 ASP A CA 1
ATOM 1345 C C . ASP A 1 176 ? -1.283 0.103 34.531 1.00 97.94 176 ASP A C 1
ATOM 1347 O O . ASP A 1 176 ? -0.329 -0.394 33.940 1.00 97.94 176 ASP A O 1
ATOM 1351 N N . GLY A 1 177 ? -2.292 -0.646 34.989 1.00 97.88 177 GLY A N 1
ATOM 1352 C CA . GLY A 1 177 ? -2.306 -2.108 34.888 1.00 97.88 177 GLY A CA 1
ATOM 1353 C C . GLY A 1 177 ? -2.288 -2.618 33.443 1.00 97.88 177 GLY A C 1
ATOM 1354 O O . GLY A 1 177 ? -1.520 -3.523 33.121 1.00 97.88 177 GLY A O 1
ATOM 1355 N N . VAL A 1 178 ? -3.086 -2.017 32.552 1.00 97.56 178 VAL A N 1
ATOM 1356 C CA . VAL A 1 178 ? -3.071 -2.342 31.114 1.00 97.56 178 VAL A CA 1
ATOM 1357 C C . VAL A 1 178 ? -1.709 -2.016 30.513 1.00 97.56 178 VAL A C 1
ATOM 1359 O O . VAL A 1 178 ? -1.173 -2.810 29.747 1.00 97.56 178 VAL A O 1
ATOM 1362 N N . ARG A 1 179 ? -1.122 -0.868 30.865 1.00 97.62 179 ARG A N 1
ATOM 1363 C CA . ARG A 1 179 ? 0.196 -0.469 30.365 1.00 97.62 179 ARG A CA 1
ATOM 1364 C C . ARG A 1 179 ? 1.265 -1.491 30.727 1.00 97.62 179 ARG A C 1
ATOM 1366 O O . ARG A 1 179 ? 2.002 -1.932 29.850 1.00 97.62 179 ARG A O 1
ATOM 1373 N N . ASP A 1 180 ? 1.338 -1.855 32.000 1.00 97.56 180 ASP A N 1
ATOM 1374 C CA . ASP A 1 180 ? 2.367 -2.755 32.511 1.00 97.56 180 ASP A CA 1
ATOM 1375 C C . ASP A 1 180 ? 2.207 -4.161 31.899 1.00 97.56 180 ASP A C 1
ATOM 1377 O O . ASP A 1 180 ? 3.190 -4.757 31.457 1.00 97.56 180 ASP A O 1
ATOM 1381 N N . TYR A 1 181 ? 0.964 -4.640 31.756 1.00 97.00 181 TYR A N 1
ATOM 1382 C CA . TYR A 1 181 ? 0.653 -5.877 31.030 1.00 97.00 181 TYR A CA 1
ATOM 1383 C C . TYR A 1 181 ? 1.122 -5.831 29.569 1.00 97.00 181 TYR A C 1
ATOM 1385 O O . TYR A 1 181 ? 1.744 -6.775 29.088 1.00 97.00 181 TYR A O 1
ATOM 1393 N N . LEU A 1 182 ? 0.855 -4.735 28.854 1.00 96.50 182 LEU A N 1
ATOM 1394 C CA . LEU A 1 182 ? 1.183 -4.628 27.433 1.00 96.50 182 LEU A CA 1
ATOM 1395 C C . LEU A 1 182 ? 2.684 -4.499 27.169 1.00 96.50 182 LEU A C 1
ATOM 1397 O O . LEU A 1 182 ? 3.156 -5.053 26.179 1.00 96.50 182 LEU A O 1
ATOM 1401 N N . TYR A 1 183 ? 3.447 -3.822 28.032 1.00 95.88 183 TYR A N 1
ATOM 1402 C CA . TYR A 1 183 ? 4.911 -3.817 27.914 1.00 95.88 183 TYR A CA 1
ATOM 1403 C C . TYR A 1 183 ? 5.499 -5.212 28.144 1.00 95.88 183 TYR A C 1
ATOM 1405 O O . TYR A 1 183 ? 6.362 -5.632 27.376 1.00 95.88 183 TYR A O 1
ATOM 1413 N N . ALA A 1 184 ? 4.989 -5.960 29.129 1.00 96.00 184 ALA A N 1
ATOM 1414 C CA . ALA A 1 184 ? 5.402 -7.347 29.343 1.00 96.00 184 ALA A CA 1
ATOM 1415 C C . ALA A 1 184 ? 5.026 -8.245 28.150 1.00 96.00 184 ALA A C 1
ATOM 1417 O O . ALA A 1 184 ? 5.841 -9.041 27.684 1.00 96.00 184 ALA A O 1
ATOM 1418 N N . LEU A 1 185 ? 3.815 -8.077 27.605 1.00 93.88 185 LEU A N 1
ATOM 1419 C CA . LEU A 1 185 ? 3.367 -8.796 26.413 1.00 93.88 185 LEU A CA 1
ATOM 1420 C C . LEU A 1 185 ? 4.233 -8.467 25.192 1.00 93.88 185 LEU A C 1
ATOM 1422 O O . LEU A 1 185 ? 4.522 -9.364 24.401 1.00 93.88 185 LEU A O 1
ATOM 1426 N N . ARG A 1 186 ? 4.649 -7.205 25.030 1.00 94.44 186 ARG A N 1
ATOM 1427 C CA . ARG A 1 186 ? 5.549 -6.784 23.953 1.00 94.44 186 ARG A CA 1
ATOM 1428 C C . ARG A 1 186 ? 6.890 -7.499 24.047 1.00 94.44 186 ARG A C 1
ATOM 1430 O O . ARG A 1 186 ? 7.277 -8.136 23.076 1.00 94.44 186 ARG A O 1
ATOM 1437 N N . GLU A 1 187 ? 7.551 -7.431 25.201 1.00 94.25 187 GLU A N 1
ATOM 1438 C CA . GLU A 1 187 ? 8.854 -8.072 25.428 1.00 94.25 187 GLU A CA 1
ATOM 1439 C C . GLU A 1 187 ? 8.775 -9.584 25.168 1.00 94.25 187 GLU A C 1
ATOM 1441 O O . GLU A 1 187 ? 9.611 -10.158 24.468 1.00 94.25 187 GLU A O 1
ATOM 1446 N N . GLN A 1 188 ? 7.716 -10.232 25.665 1.00 93.56 188 GLN A N 1
ATOM 1447 C CA . GLN A 1 188 ? 7.471 -11.644 25.392 1.00 93.56 188 GLN A CA 1
ATOM 1448 C C . GLN A 1 188 ? 7.256 -11.915 23.895 1.00 93.56 188 GLN A C 1
ATOM 1450 O O . GLN A 1 188 ? 7.808 -12.879 23.369 1.00 93.56 188 GLN A O 1
ATOM 1455 N N . SER A 1 189 ? 6.469 -11.084 23.208 1.00 89.69 189 SER A N 1
ATOM 1456 C CA . SER A 1 189 ? 6.157 -11.262 21.785 1.00 89.69 189 SER A CA 1
ATOM 1457 C C . SER A 1 189 ? 7.385 -11.058 20.899 1.00 89.69 189 SER A C 1
ATOM 1459 O O . SER A 1 189 ? 7.582 -11.826 19.962 1.00 89.69 189 SER A O 1
ATOM 1461 N N . GLU A 1 190 ? 8.226 -10.063 21.195 1.00 89.38 190 GLU A N 1
ATOM 1462 C CA . GLU A 1 190 ? 9.501 -9.837 20.501 1.00 89.38 190 GLU A CA 1
ATOM 1463 C C . GLU A 1 190 ? 10.405 -11.067 20.647 1.00 89.38 190 GLU A C 1
ATOM 1465 O O . GLU A 1 190 ? 10.877 -11.607 19.647 1.00 89.38 190 GLU A O 1
ATOM 1470 N N . LYS A 1 191 ? 10.530 -11.608 21.865 1.00 92.56 191 LYS A N 1
ATOM 1471 C CA . LYS A 1 191 ? 11.292 -12.835 22.120 1.00 92.56 191 LYS A CA 1
ATOM 1472 C C . LYS A 1 191 ? 10.725 -14.059 21.394 1.00 92.56 191 LYS A C 1
ATOM 1474 O O . LYS A 1 191 ? 11.480 -14.848 20.835 1.00 92.56 191 LYS A O 1
ATOM 1479 N N . GLU A 1 192 ? 9.407 -14.248 21.396 1.00 86.00 192 GLU A N 1
ATOM 1480 C CA . GLU A 1 192 ? 8.759 -15.360 20.684 1.00 86.00 192 GLU A CA 1
ATOM 1481 C C . GLU A 1 192 ? 8.969 -15.273 19.166 1.00 86.00 192 GLU A C 1
ATOM 1483 O O . GLU A 1 192 ? 9.117 -16.307 18.511 1.00 86.00 192 GLU A O 1
ATOM 1488 N N . VAL A 1 193 ? 9.016 -14.057 18.618 1.00 77.94 193 VAL A N 1
ATOM 1489 C CA . VAL A 1 193 ? 9.326 -13.802 17.207 1.00 77.94 193 VAL A CA 1
ATOM 1490 C C . VAL A 1 193 ? 10.801 -14.072 16.902 1.00 77.94 193 VAL A C 1
ATOM 1492 O O . VAL A 1 193 ? 11.095 -14.771 15.934 1.00 77.94 193 VAL A O 1
ATOM 1495 N N . GLU A 1 194 ? 11.726 -13.592 17.736 1.00 82.94 194 GLU A N 1
ATOM 1496 C CA . GLU A 1 194 ? 13.168 -13.854 17.598 1.00 82.94 194 GLU A CA 1
ATOM 1497 C C . GLU A 1 194 ? 13.500 -15.351 17.682 1.00 82.94 194 GLU A C 1
ATOM 1499 O O . GLU A 1 194 ? 14.338 -15.857 16.937 1.00 82.94 194 GLU A O 1
ATOM 1504 N N . GLU A 1 195 ? 12.808 -16.084 18.556 1.00 88.44 195 GLU A N 1
ATOM 1505 C CA . GLU A 1 195 ? 12.934 -17.538 18.700 1.00 88.44 195 GLU A CA 1
ATOM 1506 C C . GLU A 1 195 ? 12.203 -18.322 17.589 1.00 88.44 195 GLU A C 1
ATOM 1508 O O . GLU A 1 195 ? 12.270 -19.554 17.563 1.00 88.44 195 GLU A O 1
ATOM 1513 N N . GLY A 1 196 ? 11.488 -17.643 16.683 1.00 78.94 196 GLY A N 1
ATOM 1514 C CA . GLY A 1 196 ? 10.739 -18.254 15.581 1.00 78.94 196 GLY A CA 1
ATOM 1515 C C . GLY A 1 196 ? 9.497 -19.045 16.010 1.00 78.94 196 GLY A C 1
ATOM 1516 O O . GLY A 1 196 ? 8.996 -19.866 15.241 1.00 78.94 196 GLY A O 1
ATOM 1517 N N . LYS A 1 197 ? 8.995 -18.834 17.234 1.00 76.00 197 LYS A N 1
ATOM 1518 C CA . LYS A 1 197 ? 7.801 -19.514 17.770 1.00 76.00 197 LYS A CA 1
ATOM 1519 C C . LYS A 1 197 ? 6.505 -18.973 17.179 1.00 76.00 197 LYS A C 1
ATOM 1521 O O . LYS A 1 197 ? 5.541 -19.724 17.043 1.00 76.00 197 LYS A O 1
ATOM 1526 N N . ILE A 1 198 ? 6.476 -17.679 16.874 1.00 72.19 198 ILE A N 1
ATOM 1527 C CA . ILE A 1 198 ? 5.324 -16.969 16.315 1.00 72.19 198 ILE A CA 1
ATOM 1528 C C . ILE A 1 198 ? 5.822 -16.081 15.174 1.00 72.19 198 ILE A C 1
ATOM 1530 O O . ILE A 1 198 ? 6.896 -15.491 15.267 1.00 72.19 198 ILE A O 1
ATOM 1534 N N . GLN A 1 199 ? 5.056 -15.981 14.089 1.00 61.56 199 GLN A N 1
ATOM 1535 C CA . GLN A 1 199 ? 5.408 -15.088 12.985 1.00 61.56 199 GLN A CA 1
ATOM 1536 C C . GLN A 1 199 ? 5.174 -13.621 13.386 1.00 61.56 199 GLN A C 1
ATOM 1538 O O . GLN A 1 199 ? 4.139 -13.332 13.990 1.00 61.56 199 GLN A O 1
ATOM 1543 N N . PRO A 1 200 ? 6.047 -12.665 13.003 1.00 69.00 200 PRO A N 1
ATOM 1544 C CA . PRO A 1 200 ? 5.901 -11.255 13.370 1.00 69.00 200 PRO A CA 1
ATOM 1545 C C . PRO A 1 200 ? 4.504 -10.688 13.099 1.00 69.00 200 PRO A C 1
ATOM 1547 O O . PRO A 1 200 ? 3.932 -10.042 13.967 1.00 69.00 200 PRO A O 1
ATOM 1550 N N . ILE A 1 201 ? 3.913 -10.992 11.938 1.00 65.06 201 ILE A N 1
ATOM 1551 C CA . ILE A 1 201 ? 2.591 -10.484 11.530 1.00 65.06 201 ILE A CA 1
ATOM 1552 C C . ILE A 1 201 ? 1.438 -10.978 12.419 1.00 65.06 201 ILE A C 1
ATOM 1554 O O . ILE A 1 201 ? 0.386 -10.353 12.471 1.00 65.06 201 ILE A O 1
ATOM 1558 N N . GLN A 1 202 ? 1.628 -12.083 13.146 1.00 66.81 202 GLN A N 1
ATOM 1559 C CA . GLN A 1 202 ? 0.632 -12.600 14.089 1.00 66.81 202 GLN A CA 1
ATOM 1560 C C . GLN A 1 202 ? 0.617 -11.816 15.408 1.00 66.81 202 GLN A C 1
ATOM 1562 O O . GLN A 1 202 ? -0.335 -11.942 16.176 1.00 66.81 202 GLN A O 1
ATOM 1567 N N . ARG A 1 203 ? 1.665 -11.029 15.695 1.00 79.00 203 ARG A N 1
ATOM 1568 C CA . ARG A 1 203 ? 1.778 -10.218 16.918 1.00 79.00 203 ARG A CA 1
ATOM 1569 C C . ARG A 1 203 ? 1.837 -8.726 16.658 1.00 79.00 203 ARG A C 1
ATOM 1571 O O . ARG A 1 203 ? 1.257 -7.974 17.438 1.00 79.00 203 ARG A O 1
ATOM 1578 N N . PHE A 1 204 ? 2.469 -8.318 15.569 1.00 81.56 204 PHE A N 1
ATOM 1579 C CA . PHE A 1 204 ? 2.699 -6.932 15.204 1.00 81.56 204 PHE A CA 1
ATOM 1580 C C . PHE A 1 204 ? 1.974 -6.611 13.898 1.00 81.56 204 PHE A C 1
ATOM 1582 O O . PHE A 1 204 ? 2.385 -7.052 12.821 1.00 81.56 204 PHE A O 1
ATOM 1589 N N . ALA A 1 205 ? 0.900 -5.830 14.000 1.00 73.06 205 ALA A N 1
ATOM 1590 C CA . ALA A 1 205 ? 0.192 -5.311 12.841 1.00 73.06 205 ALA A CA 1
ATOM 1591 C C . ALA A 1 205 ? 1.089 -4.350 12.042 1.00 73.06 205 ALA A C 1
ATOM 1593 O O . ALA A 1 205 ? 2.102 -3.822 12.522 1.00 73.06 205 ALA A O 1
ATOM 1594 N N . THR A 1 206 ? 0.742 -4.146 10.774 1.00 67.19 206 THR A N 1
ATOM 1595 C CA . THR A 1 206 ? 1.535 -3.276 9.905 1.00 67.19 206 THR A CA 1
ATOM 1596 C C . THR A 1 206 ? 1.303 -1.815 10.260 1.00 67.19 206 THR A C 1
ATOM 1598 O O . THR A 1 206 ? 0.193 -1.312 10.163 1.00 67.19 206 THR A O 1
ATOM 1601 N N . VAL A 1 207 ? 2.383 -1.119 10.616 1.00 71.44 207 VAL A N 1
ATOM 1602 C CA . VAL A 1 207 ? 2.382 0.316 10.897 1.00 71.44 207 VAL A CA 1
ATOM 1603 C C . VAL A 1 207 ? 3.336 1.053 9.959 1.00 71.44 207 VAL A C 1
ATOM 1605 O O . VAL A 1 207 ? 4.370 0.517 9.562 1.00 71.44 207 VAL A O 1
ATOM 1608 N N . LEU A 1 208 ? 2.992 2.288 9.594 1.00 69.06 208 LEU A N 1
ATOM 1609 C CA . LEU A 1 208 ? 3.849 3.155 8.789 1.00 69.06 208 LEU A CA 1
ATOM 1610 C C . LEU A 1 208 ? 5.065 3.631 9.606 1.00 69.06 208 LEU A C 1
ATOM 1612 O O . LEU A 1 208 ? 4.891 4.132 10.726 1.00 69.06 208 LEU A O 1
ATOM 1616 N N . LEU A 1 209 ? 6.264 3.538 9.011 1.00 75.75 209 LEU A N 1
ATOM 1617 C CA . LEU A 1 209 ? 7.566 3.822 9.637 1.00 75.75 209 LEU A CA 1
ATOM 1618 C C . LEU A 1 209 ? 7.768 2.973 10.905 1.00 75.75 209 LEU A C 1
ATOM 1620 O O . LEU A 1 209 ? 7.655 3.473 12.026 1.00 75.75 209 LEU A O 1
ATOM 1624 N N . LYS A 1 210 ? 8.025 1.671 10.715 1.00 79.44 210 LYS A N 1
ATOM 1625 C CA . LYS A 1 210 ? 8.090 0.654 11.789 1.00 79.44 210 LYS A CA 1
ATOM 1626 C C . LYS A 1 210 ? 9.301 0.807 12.712 1.00 79.44 210 LYS A C 1
ATOM 1628 O O . LYS A 1 210 ? 9.322 0.265 13.813 1.00 79.44 210 LYS A O 1
ATOM 1633 N N . LYS A 1 211 ? 10.337 1.535 12.295 1.00 81.06 211 LYS A N 1
ATOM 1634 C CA . LYS A 1 211 ? 11.515 1.743 13.140 1.00 81.06 211 LYS A CA 1
ATOM 1635 C C . LYS A 1 211 ? 11.120 2.472 14.432 1.00 81.06 211 LYS A C 1
ATOM 1637 O O . LYS A 1 211 ? 10.615 3.592 14.381 1.00 81.06 211 LYS A O 1
ATOM 1642 N N . ASN A 1 212 ? 11.380 1.836 15.578 1.00 91.00 212 ASN A N 1
ATOM 1643 C CA . ASN A 1 212 ? 10.995 2.293 16.923 1.00 91.00 212 ASN A CA 1
ATOM 1644 C C . ASN A 1 212 ? 9.474 2.396 17.155 1.00 91.00 212 ASN A C 1
ATOM 1646 O O . ASN A 1 212 ? 9.041 3.052 18.100 1.00 91.00 212 ASN A O 1
ATOM 1650 N N . ARG A 1 213 ? 8.647 1.770 16.311 1.00 92.75 213 ARG A N 1
ATOM 1651 C CA . ARG A 1 213 ? 7.187 1.803 16.427 1.00 92.75 213 ARG A CA 1
ATOM 1652 C C . ARG A 1 213 ? 6.594 0.433 16.141 1.00 92.75 213 ARG A C 1
ATOM 1654 O O . ARG A 1 213 ? 6.895 -0.178 15.122 1.00 92.75 213 ARG A O 1
ATOM 1661 N N . CYS A 1 214 ? 5.674 -0.009 16.983 1.00 91.25 214 CYS A N 1
ATOM 1662 C CA . CYS A 1 214 ? 4.943 -1.245 16.751 1.00 91.25 214 CYS A CA 1
ATOM 1663 C C . CYS A 1 214 ? 3.453 -1.073 17.034 1.00 91.25 214 CYS A C 1
ATOM 1665 O O . CYS A 1 214 ? 3.041 -0.197 17.795 1.00 91.25 214 CYS A O 1
ATOM 1667 N N . ASP A 1 215 ? 2.649 -1.916 16.398 1.00 90.50 215 ASP A N 1
ATOM 1668 C CA . ASP A 1 215 ? 1.234 -2.063 16.705 1.00 90.50 215 ASP A CA 1
ATOM 1669 C C . ASP A 1 215 ? 0.992 -3.485 17.220 1.00 90.50 215 ASP A C 1
ATOM 1671 O O . ASP A 1 215 ? 0.957 -4.446 16.452 1.00 90.50 215 ASP A O 1
ATOM 1675 N N . LEU A 1 216 ? 0.946 -3.630 18.543 1.00 91.62 216 LEU A N 1
ATOM 1676 C CA . LEU A 1 216 ? 0.910 -4.912 19.237 1.00 91.62 216 LEU A CA 1
ATOM 1677 C C . LEU A 1 216 ? -0.526 -5.420 19.362 1.00 91.62 216 LEU A C 1
ATOM 1679 O O . LEU A 1 216 ? -1.338 -4.848 20.086 1.00 91.62 216 LEU A O 1
ATOM 1683 N N . THR A 1 217 ? -0.824 -6.547 18.733 1.00 86.38 217 THR A N 1
ATOM 1684 C CA . THR A 1 217 ? -2.122 -7.219 18.874 1.00 86.38 217 THR A CA 1
ATOM 1685 C C . THR A 1 217 ? -2.306 -7.802 20.281 1.00 86.38 217 THR A C 1
ATOM 1687 O O . THR A 1 217 ? -1.403 -8.428 20.839 1.00 86.38 217 THR A O 1
ATOM 1690 N N . ILE A 1 218 ? -3.495 -7.621 20.870 1.00 86.12 218 ILE A N 1
ATOM 1691 C CA . ILE A 1 218 ? -3.748 -7.982 22.278 1.00 86.12 218 ILE A CA 1
ATOM 1692 C C . ILE A 1 218 ? -4.647 -9.223 22.371 1.00 86.12 218 ILE A C 1
ATOM 1694 O O . ILE A 1 218 ? -5.785 -9.177 21.889 1.00 86.12 218 ILE A O 1
ATOM 1698 N N . PRO A 1 219 ? -4.217 -10.333 22.996 1.00 76.88 219 PRO A N 1
ATOM 1699 C CA . PRO A 1 219 ? -5.097 -11.478 23.200 1.00 76.88 219 PRO A CA 1
ATOM 1700 C C . PRO A 1 219 ? -6.302 -11.081 24.066 1.00 76.88 219 PRO A C 1
ATOM 1702 O O . PRO A 1 219 ? -6.177 -10.328 25.032 1.00 76.88 219 PRO A O 1
ATOM 1705 N N . LEU A 1 220 ? -7.483 -11.579 23.697 1.00 74.12 220 LEU A N 1
ATOM 1706 C CA . LEU A 1 220 ? -8.686 -11.408 24.506 1.00 74.12 220 LEU A CA 1
ATOM 1707 C C . LEU A 1 220 ? -8.678 -12.397 25.678 1.00 74.12 220 LEU A C 1
ATOM 1709 O O . LEU A 1 220 ? -8.035 -13.442 25.611 1.00 74.12 220 LEU A O 1
ATOM 1713 N N . GLY A 1 221 ? -9.402 -12.057 26.744 1.00 73.00 221 GLY A N 1
ATOM 1714 C CA . GLY A 1 221 ? -9.636 -12.970 27.864 1.00 73.00 221 GLY A CA 1
ATOM 1715 C C . GLY A 1 221 ? -8.704 -12.798 29.063 1.00 73.00 221 GLY A C 1
ATOM 1716 O O . GLY A 1 221 ? -8.868 -13.529 30.035 1.00 73.00 221 GLY A O 1
ATOM 1717 N N . ASP A 1 222 ? -7.788 -11.829 29.044 1.00 85.88 222 ASP A N 1
ATOM 1718 C CA . ASP A 1 222 ? -7.049 -11.402 30.237 1.00 85.88 222 ASP A CA 1
ATOM 1719 C C . ASP A 1 222 ? -7.931 -10.518 31.153 1.00 85.88 222 ASP A C 1
ATOM 1721 O O . ASP A 1 222 ? -8.780 -9.755 30.674 1.00 85.88 222 ASP A O 1
ATOM 1725 N N . GLU A 1 223 ? -7.773 -10.628 32.478 1.00 88.44 223 GLU A N 1
ATOM 1726 C CA . GLU A 1 223 ? -8.602 -9.907 33.456 1.00 88.44 223 GLU A CA 1
ATOM 1727 C C . GLU A 1 223 ? -8.415 -8.384 33.401 1.00 88.44 223 GLU A C 1
ATOM 1729 O O . GLU A 1 223 ? -9.411 -7.652 33.484 1.00 88.44 223 GLU A O 1
ATOM 1734 N N . ILE A 1 224 ? -7.184 -7.882 33.230 1.00 92.62 224 ILE A N 1
ATOM 1735 C CA . ILE A 1 224 ? -6.937 -6.433 33.180 1.00 92.62 224 ILE A CA 1
ATOM 1736 C C . ILE A 1 224 ? -7.443 -5.843 31.861 1.00 92.62 224 ILE A C 1
ATOM 1738 O O . ILE A 1 224 ? -8.053 -4.770 31.852 1.00 92.62 224 ILE A O 1
ATOM 1742 N N . ILE A 1 225 ? -7.313 -6.590 30.761 1.00 92.50 225 ILE A N 1
ATOM 1743 C CA . ILE A 1 225 ? -7.871 -6.222 29.452 1.00 92.50 225 ILE A CA 1
ATOM 1744 C C . ILE A 1 225 ? -9.405 -6.213 29.483 1.00 92.50 225 ILE A C 1
ATOM 1746 O O . ILE A 1 225 ? -10.039 -5.279 28.986 1.00 92.50 225 ILE A O 1
ATOM 1750 N N . THR A 1 226 ? -10.018 -7.218 30.113 1.00 90.06 226 THR A N 1
ATOM 1751 C CA . THR A 1 226 ? -11.478 -7.293 30.276 1.00 90.06 226 THR A CA 1
ATOM 1752 C C . THR A 1 226 ? -11.997 -6.143 31.139 1.00 90.06 226 THR A C 1
ATOM 1754 O O . THR A 1 226 ? -13.011 -5.528 30.804 1.00 90.06 226 THR A O 1
ATOM 1757 N N . THR A 1 227 ? -11.282 -5.807 32.215 1.00 91.56 227 THR A N 1
ATOM 1758 C CA . THR A 1 227 ? -11.604 -4.653 33.066 1.00 91.56 227 THR A CA 1
ATOM 1759 C C . THR A 1 227 ? -11.585 -3.365 32.248 1.00 91.56 227 THR A C 1
ATOM 1761 O O . THR A 1 227 ? -12.565 -2.622 32.258 1.00 91.56 227 THR A O 1
ATOM 1764 N N . ALA A 1 228 ? -10.534 -3.133 31.456 1.00 93.88 228 ALA A N 1
ATOM 1765 C CA . ALA A 1 228 ? -10.430 -1.954 30.599 1.00 93.88 228 ALA A CA 1
ATOM 1766 C C . ALA A 1 228 ? -11.572 -1.849 29.575 1.00 93.88 228 ALA A C 1
ATOM 1768 O O . ALA A 1 228 ? -12.081 -0.753 29.321 1.00 93.88 228 ALA A O 1
ATOM 1769 N N . LEU A 1 229 ? -12.018 -2.977 29.017 1.00 92.12 229 LEU A N 1
ATOM 1770 C CA . LEU A 1 229 ? -13.176 -3.030 28.125 1.00 92.12 229 LEU A CA 1
ATOM 1771 C C . LEU A 1 229 ? -14.498 -2.710 28.840 1.00 92.12 229 LEU A C 1
ATOM 1773 O O . LEU A 1 229 ? -15.314 -1.978 28.275 1.00 92.12 229 LEU A O 1
ATOM 1777 N N . ASP A 1 230 ? -14.717 -3.194 30.069 1.00 90.50 230 ASP A N 1
ATOM 1778 C CA . ASP A 1 230 ? -15.920 -2.855 30.850 1.00 90.50 230 ASP A CA 1
ATOM 1779 C C . ASP A 1 230 ? -15.964 -1.362 31.199 1.00 90.50 230 ASP A C 1
ATOM 1781 O O . ASP A 1 230 ? -16.988 -0.695 30.991 1.00 90.50 230 ASP A O 1
ATOM 1785 N N . GLU A 1 231 ? -14.832 -0.817 31.661 1.00 92.62 231 GLU A N 1
ATOM 1786 C CA . GLU A 1 231 ? -14.698 0.610 31.955 1.00 92.62 231 GLU A CA 1
ATOM 1787 C C . GLU A 1 231 ? -14.989 1.454 30.710 1.00 92.62 231 GLU A C 1
ATOM 1789 O O . GLU A 1 231 ? -15.814 2.372 30.749 1.00 92.62 231 GLU A O 1
ATOM 1794 N N . SER A 1 232 ? -14.392 1.071 29.579 1.00 93.50 232 SER A N 1
ATOM 1795 C CA . SER A 1 232 ? -14.528 1.796 28.321 1.00 93.50 232 SER A CA 1
ATOM 1796 C C . SER A 1 232 ? -15.939 1.711 27.745 1.00 93.50 232 SER A C 1
ATOM 1798 O O . SER A 1 232 ? -16.536 2.739 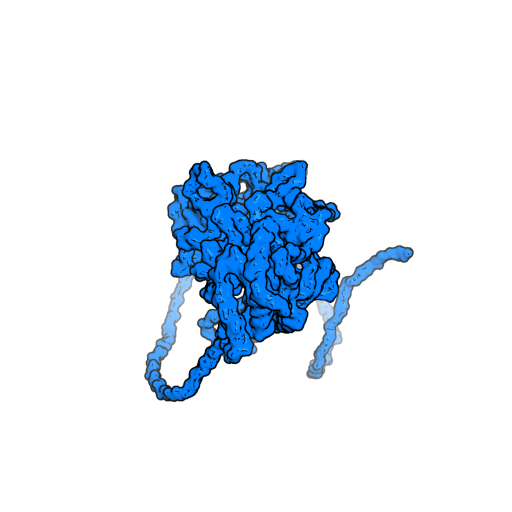27.434 1.00 93.50 232 SER A O 1
ATOM 1800 N N . LEU A 1 233 ? -16.516 0.520 27.587 1.00 92.69 233 LEU A N 1
ATOM 1801 C CA . LEU A 1 233 ? -17.751 0.350 26.813 1.00 92.69 233 LEU A CA 1
ATOM 1802 C C . LEU A 1 233 ? -19.022 0.531 27.641 1.00 92.69 233 LEU A C 1
ATOM 1804 O O . LEU A 1 233 ? -20.033 0.998 27.111 1.00 92.69 233 LEU A O 1
ATOM 1808 N N . ARG A 1 234 ? -18.995 0.161 28.924 1.00 90.31 234 ARG A N 1
ATOM 1809 C CA . ARG A 1 234 ? -20.197 0.107 29.768 1.00 90.31 234 ARG A CA 1
ATOM 1810 C C . ARG A 1 234 ? -20.279 1.250 30.765 1.00 90.31 234 ARG A C 1
ATOM 1812 O O . ARG A 1 234 ? -21.379 1.710 31.082 1.00 90.31 234 ARG A O 1
ATOM 1819 N N . LEU A 1 235 ? -19.131 1.676 31.276 1.00 88.50 235 LEU A N 1
ATOM 1820 C CA . LEU A 1 235 ? -19.035 2.645 32.366 1.00 88.50 235 LEU A CA 1
ATOM 1821 C C . LEU A 1 235 ? -18.549 4.021 31.900 1.00 88.50 235 LEU A C 1
ATOM 1823 O O . LEU A 1 235 ? -18.549 4.966 32.688 1.00 88.50 235 LEU A O 1
ATOM 1827 N N . SER A 1 236 ? -18.245 4.150 30.609 1.00 90.12 236 SER A N 1
ATOM 1828 C CA . SER A 1 236 ? -18.045 5.415 29.915 1.00 90.12 236 SER A CA 1
ATOM 1829 C C . SER A 1 236 ? -19.074 5.598 28.780 1.00 90.12 236 SER A C 1
ATOM 1831 O O . SER A 1 236 ? -19.798 4.662 28.423 1.00 90.12 236 SER A O 1
ATOM 1833 N N . PRO A 1 237 ? -19.160 6.796 28.175 1.00 92.31 237 PRO A N 1
ATOM 1834 C CA . PRO A 1 237 ? -20.035 7.038 27.031 1.00 92.31 237 PRO A CA 1
ATOM 1835 C C . PRO A 1 237 ? -19.621 6.342 25.722 1.00 92.31 237 PRO A C 1
ATOM 1837 O O . PRO A 1 237 ? -20.420 6.377 24.792 1.00 92.31 237 PRO A O 1
ATOM 1840 N N . ILE A 1 238 ? -18.434 5.721 25.600 1.00 94.38 238 ILE A N 1
ATOM 1841 C CA . ILE A 1 238 ? -17.941 5.158 24.319 1.00 94.38 238 ILE A CA 1
ATOM 1842 C C . ILE A 1 238 ? -18.935 4.163 23.708 1.00 94.38 238 ILE A C 1
ATOM 1844 O O . ILE A 1 238 ? -19.334 4.340 22.558 1.00 94.38 238 ILE A O 1
ATOM 1848 N N . GLY A 1 239 ? -19.384 3.154 24.465 1.00 94.19 239 GLY A N 1
ATOM 1849 C CA . GLY A 1 239 ? -20.308 2.145 23.931 1.00 94.19 239 GLY A CA 1
ATOM 1850 C C . GLY A 1 239 ? -21.635 2.757 23.471 1.00 94.19 239 GLY A C 1
ATOM 1851 O O . GLY A 1 239 ? -22.160 2.407 22.416 1.00 94.19 239 GLY A O 1
ATOM 1852 N N . ALA A 1 240 ? -22.149 3.748 24.205 1.00 93.62 240 ALA A N 1
ATOM 1853 C CA . ALA A 1 240 ? -23.339 4.487 23.792 1.00 93.62 240 ALA A CA 1
ATOM 1854 C C . ALA A 1 240 ? -23.087 5.352 22.544 1.00 93.62 240 ALA A C 1
ATOM 1856 O O . ALA A 1 240 ? -23.971 5.445 21.693 1.00 93.62 240 ALA A O 1
ATOM 1857 N N . THR A 1 241 ? -21.910 5.968 22.413 1.00 95.00 241 THR A N 1
ATOM 1858 C CA . THR A 1 241 ? -21.508 6.747 21.232 1.00 95.00 241 THR A CA 1
ATOM 1859 C C . THR A 1 241 ? -21.496 5.874 19.983 1.00 95.00 241 THR A C 1
ATOM 1861 O O . THR A 1 241 ? -22.189 6.200 19.022 1.00 95.00 241 THR A O 1
ATOM 1864 N N . ILE A 1 242 ? -20.792 4.737 20.013 1.00 95.62 242 ILE A N 1
ATOM 1865 C CA . ILE A 1 242 ? -20.717 3.809 18.873 1.00 95.62 242 ILE A CA 1
ATOM 1866 C C . ILE A 1 242 ? -22.103 3.246 18.535 1.00 95.62 242 ILE A C 1
ATOM 1868 O O . ILE A 1 242 ? -22.501 3.260 17.372 1.00 95.62 242 ILE A O 1
ATOM 1872 N N . SER A 1 243 ? -22.891 2.854 19.542 1.00 95.00 243 SER A N 1
ATOM 1873 C CA . SER A 1 243 ? -24.264 2.365 19.345 1.00 95.00 243 SER A CA 1
ATOM 1874 C C . SER A 1 243 ? -25.188 3.408 18.694 1.00 95.00 243 SER A C 1
ATOM 1876 O O . SER A 1 243 ? -26.028 3.062 17.869 1.00 95.00 243 SER A O 1
ATOM 1878 N N . ASN A 1 244 ? -25.019 4.706 18.979 1.00 94.88 244 ASN A N 1
ATOM 1879 C CA . ASN A 1 244 ? -25.781 5.766 18.297 1.00 94.88 244 ASN A CA 1
ATOM 1880 C C . ASN A 1 244 ? -25.365 5.972 16.828 1.00 94.88 244 ASN A C 1
ATOM 1882 O O . ASN A 1 244 ? -26.108 6.605 16.075 1.00 94.88 244 ASN A O 1
ATOM 1886 N N . ILE A 1 245 ? -24.184 5.500 16.427 1.00 93.44 245 ILE A N 1
ATOM 1887 C CA . ILE A 1 245 ? -23.662 5.644 15.065 1.00 93.44 245 ILE A CA 1
ATOM 1888 C C . ILE A 1 245 ? -23.984 4.402 14.230 1.00 93.44 245 ILE A C 1
ATOM 1890 O O . ILE A 1 245 ? -24.591 4.548 13.174 1.00 93.44 245 ILE A O 1
ATOM 1894 N N . PHE A 1 246 ? -23.602 3.214 14.706 1.00 93.00 246 PHE A N 1
ATOM 1895 C CA . PHE A 1 246 ? -23.692 1.941 13.975 1.00 93.00 246 PHE A CA 1
ATOM 1896 C C . PHE A 1 246 ? -24.724 0.960 14.546 1.00 93.00 246 PHE A C 1
ATOM 1898 O O . PHE A 1 246 ? -24.888 -0.140 14.028 1.00 93.00 246 PHE A O 1
ATOM 1905 N N . GLY A 1 247 ? -25.425 1.323 15.620 1.00 93.50 247 GLY A N 1
ATOM 1906 C CA . GLY A 1 247 ? -26.291 0.391 16.336 1.00 93.50 247 GLY A CA 1
ATOM 1907 C C . GLY A 1 247 ? -25.510 -0.605 17.197 1.00 93.50 247 GLY A C 1
ATOM 1908 O O . GLY A 1 247 ? -24.285 -0.565 17.308 1.00 93.50 247 GLY A O 1
ATOM 1909 N N . ASN A 1 248 ? -26.238 -1.518 17.840 1.00 93.31 248 ASN A N 1
ATOM 1910 C CA . ASN A 1 248 ? -25.633 -2.571 18.668 1.00 93.31 248 ASN A CA 1
ATOM 1911 C C . ASN A 1 248 ? -24.981 -3.688 17.841 1.00 93.31 248 ASN A C 1
ATOM 1913 O O . ASN A 1 248 ? -24.219 -4.475 18.397 1.00 93.31 248 ASN A O 1
ATOM 1917 N N . GLU A 1 249 ? -25.257 -3.728 16.538 1.00 91.31 249 GLU A N 1
ATOM 1918 C CA . GLU A 1 249 ? -24.665 -4.681 15.601 1.00 91.31 249 GLU A CA 1
ATOM 1919 C C . GLU A 1 249 ? -23.256 -4.270 15.156 1.00 91.31 249 GLU A C 1
ATOM 1921 O O . GLU A 1 249 ? -22.599 -5.036 14.466 1.00 91.31 249 GLU A O 1
ATOM 1926 N N . ALA A 1 250 ? -22.761 -3.093 15.565 1.00 91.25 250 ALA A N 1
ATOM 1927 C CA . ALA A 1 250 ? -21.388 -2.666 15.304 1.00 91.25 250 ALA A CA 1
ATOM 1928 C C . ALA A 1 250 ? -20.394 -3.765 15.706 1.00 91.25 250 ALA A C 1
ATOM 1930 O O . ALA A 1 250 ? -20.427 -4.236 16.842 1.00 91.25 250 ALA A O 1
ATOM 1931 N N . ILE A 1 251 ? -19.510 -4.166 14.797 1.00 89.44 251 ILE A N 1
ATOM 1932 C CA . ILE A 1 251 ? -18.638 -5.327 15.006 1.00 89.44 251 ILE A CA 1
ATOM 1933 C C . ILE A 1 251 ? -17.268 -4.854 15.483 1.00 89.44 251 ILE A C 1
ATOM 1935 O O . ILE A 1 251 ? -16.678 -3.967 14.866 1.00 89.44 251 ILE A O 1
ATOM 1939 N N . LEU A 1 252 ? -16.751 -5.444 16.560 1.00 88.75 252 LEU A N 1
ATOM 1940 C CA . LEU A 1 252 ? -15.372 -5.233 16.995 1.00 88.75 252 LEU A CA 1
ATOM 1941 C C . LEU A 1 252 ? -14.420 -5.723 15.894 1.00 88.75 252 LEU A C 1
ATOM 1943 O O . LEU A 1 252 ? -14.456 -6.889 15.510 1.00 88.75 252 LEU A O 1
ATOM 1947 N N . HIS A 1 253 ? -13.598 -4.822 15.367 1.00 84.62 253 HIS A N 1
ATOM 1948 C CA . HIS A 1 253 ? -12.795 -5.059 14.169 1.00 84.62 253 HIS A CA 1
ATOM 1949 C C . HIS A 1 253 ? -11.296 -5.150 14.454 1.00 84.62 253 HIS A C 1
ATOM 1951 O O . HIS A 1 253 ? -10.632 -6.061 13.969 1.00 84.62 253 HIS A O 1
ATOM 1957 N N . GLU A 1 254 ? -10.782 -4.230 15.268 1.00 85.81 254 GLU A N 1
ATOM 1958 C CA . GLU A 1 254 ? -9.367 -4.149 15.641 1.00 85.81 254 GLU A CA 1
ATOM 1959 C C . GLU A 1 254 ? -9.250 -4.098 17.165 1.00 85.81 254 GLU A C 1
ATOM 1961 O O . GLU A 1 254 ? -10.140 -3.564 17.838 1.00 85.81 254 GLU A O 1
ATOM 1966 N N . PHE A 1 255 ? -8.168 -4.667 17.705 1.00 87.81 255 PHE A N 1
ATOM 1967 C CA . PHE A 1 255 ? -7.921 -4.738 19.146 1.00 87.81 255 PHE A CA 1
ATOM 1968 C C . PHE A 1 255 ? -6.421 -4.893 19.452 1.00 87.81 255 PHE A C 1
ATOM 1970 O O . PHE A 1 255 ? -5.887 -6.012 19.498 1.00 87.81 255 PHE A O 1
ATOM 1977 N N . SER A 1 256 ? -5.745 -3.760 19.644 1.00 92.00 256 SER A N 1
ATOM 1978 C CA . SER A 1 256 ? -4.280 -3.686 19.679 1.00 92.00 256 SER A CA 1
ATOM 1979 C C . SER A 1 256 ? -3.769 -2.530 20.554 1.00 92.00 256 SER A C 1
ATOM 1981 O O . SER A 1 256 ? -4.536 -1.784 21.169 1.00 92.00 256 SER A O 1
ATOM 1983 N N . CYS A 1 257 ? -2.449 -2.381 20.649 1.00 95.75 257 CYS A N 1
ATOM 1984 C CA . CYS A 1 257 ? -1.791 -1.236 21.256 1.00 95.75 257 CYS A CA 1
ATOM 1985 C C . CYS A 1 257 ? -0.715 -0.675 20.331 1.00 95.75 257 CYS A C 1
ATOM 1987 O O . CYS A 1 257 ? 0.298 -1.324 20.074 1.00 95.75 257 CYS A O 1
ATOM 1989 N N . LEU A 1 258 ? -0.901 0.577 19.913 1.00 95.94 258 LEU A N 1
ATOM 1990 C CA . LEU A 1 258 ? 0.111 1.322 19.181 1.00 95.94 258 LEU A CA 1
ATOM 1991 C C . LEU A 1 258 ? 1.153 1.858 20.167 1.00 95.94 258 LEU A C 1
ATOM 1993 O O . LEU A 1 258 ? 0.845 2.721 20.996 1.00 95.94 258 LEU A O 1
ATOM 1997 N N . MET A 1 259 ? 2.388 1.381 20.049 1.00 96.94 259 MET A N 1
ATOM 1998 C CA . MET A 1 259 ? 3.530 1.840 20.834 1.00 96.94 259 MET A CA 1
ATOM 1999 C C . MET A 1 259 ? 4.520 2.583 19.942 1.00 96.94 259 MET A C 1
ATOM 2001 O O . MET A 1 259 ? 4.932 2.094 18.892 1.00 96.94 259 MET A O 1
ATOM 2005 N N . SER A 1 260 ? 4.901 3.786 20.358 1.00 96.31 260 SER A N 1
ATOM 2006 C CA . SER A 1 260 ? 5.907 4.600 19.678 1.00 96.31 260 SER A CA 1
ATOM 2007 C C . SER A 1 260 ? 7.024 4.892 20.664 1.00 96.31 260 SER A C 1
ATOM 2009 O O . SER A 1 260 ? 6.802 5.631 21.621 1.00 96.31 260 SER A O 1
ATOM 2011 N N . ASP A 1 261 ? 8.207 4.339 20.439 1.00 96.62 261 ASP A N 1
ATOM 2012 C CA . ASP A 1 261 ? 9.379 4.537 21.289 1.00 96.62 261 ASP A CA 1
ATOM 2013 C C . ASP A 1 261 ? 10.165 5.782 20.874 1.00 96.62 261 ASP A C 1
ATOM 2015 O O . ASP A 1 261 ? 9.951 6.354 19.797 1.00 96.62 261 ASP A O 1
ATOM 2019 N N . SER A 1 262 ? 11.094 6.196 21.734 1.00 96.50 262 SER A N 1
ATOM 2020 C CA . SER A 1 262 ? 12.030 7.280 21.444 1.00 96.50 262 SER A CA 1
ATOM 2021 C C . SER A 1 262 ? 12.731 7.065 20.098 1.00 96.50 262 SER A C 1
ATOM 2023 O O . SER A 1 262 ? 13.182 5.966 19.773 1.00 96.50 262 SER A O 1
ATOM 2025 N N . GLY A 1 263 ? 12.798 8.119 19.289 1.00 93.81 263 GLY A N 1
ATOM 2026 C CA . GLY A 1 263 ? 13.351 8.078 17.938 1.00 93.81 263 GLY A CA 1
ATOM 2027 C C . GLY A 1 263 ? 12.370 7.600 16.865 1.00 93.81 263 GLY A C 1
ATOM 2028 O O . GLY A 1 263 ? 12.783 7.438 15.716 1.00 93.81 263 GLY A O 1
ATOM 2029 N N . SER A 1 264 ? 11.094 7.365 17.192 1.00 93.88 264 SER A N 1
ATOM 2030 C CA . SER A 1 264 ? 10.055 7.148 16.176 1.00 93.88 264 SER A CA 1
ATOM 2031 C C . SER A 1 264 ? 9.915 8.378 15.284 1.00 93.88 264 SER A C 1
ATOM 2033 O O . SER A 1 264 ? 9.723 9.489 15.781 1.00 93.88 264 SER A O 1
ATOM 2035 N N . GLN A 1 265 ? 9.926 8.176 13.969 1.00 93.00 265 GLN A N 1
ATOM 2036 C CA . GLN A 1 265 ? 9.786 9.258 12.996 1.00 93.00 265 GLN A CA 1
ATOM 2037 C C . GLN A 1 265 ? 8.337 9.729 12.842 1.00 93.00 265 GLN A C 1
ATOM 2039 O O . GLN A 1 265 ? 7.378 8.984 13.076 1.00 93.00 265 GLN A O 1
ATOM 2044 N N . ARG A 1 266 ? 8.166 10.979 12.414 1.00 92.44 266 ARG A N 1
ATOM 2045 C CA . ARG A 1 266 ? 6.855 11.542 12.086 1.00 92.44 266 ARG A CA 1
ATOM 2046 C C . ARG A 1 266 ? 6.249 10.818 10.875 1.00 92.44 266 ARG A C 1
ATOM 2048 O O . ARG A 1 266 ? 6.912 10.659 9.862 1.00 92.44 266 ARG A O 1
ATOM 2055 N N . GLN A 1 267 ? 4.976 10.437 10.961 1.00 89.50 267 GLN A N 1
ATOM 2056 C CA . GLN A 1 267 ? 4.217 9.904 9.823 1.00 89.50 267 GLN A CA 1
ATOM 2057 C C . GLN A 1 267 ? 3.704 11.033 8.927 1.00 89.50 267 GLN A C 1
ATOM 2059 O O . GLN A 1 267 ? 3.434 12.131 9.423 1.00 89.50 267 GLN A O 1
ATOM 2064 N N . VAL A 1 268 ? 3.498 10.742 7.641 1.00 90.19 268 VAL A N 1
ATOM 2065 C CA . VAL A 1 268 ? 2.690 11.594 6.753 1.00 90.19 268 VAL A CA 1
ATOM 2066 C C . VAL A 1 268 ? 1.234 11.603 7.204 1.00 90.19 268 VAL A C 1
ATOM 2068 O O . VAL A 1 268 ? 0.766 10.657 7.844 1.00 90.19 268 VAL A O 1
ATOM 2071 N N . ILE A 1 269 ? 0.511 12.668 6.877 1.00 93.69 269 ILE A N 1
ATOM 2072 C CA . ILE A 1 269 ? -0.941 12.730 7.030 1.00 93.69 269 ILE A CA 1
ATOM 2073 C C . ILE A 1 269 ? -1.565 11.650 6.144 1.00 93.69 269 ILE A C 1
ATOM 2075 O O . ILE A 1 269 ? -1.132 11.438 5.014 1.00 93.69 269 ILE A O 1
ATOM 2079 N N . HIS A 1 270 ? -2.559 10.942 6.664 1.00 90.31 270 HIS A N 1
ATOM 2080 C CA . HIS A 1 270 ? -3.296 9.911 5.942 1.00 90.31 270 HIS A CA 1
ATOM 2081 C C . HIS A 1 270 ? -4.701 9.730 6.535 1.00 90.31 270 HIS A C 1
ATOM 2083 O O . HIS A 1 270 ? -4.932 10.064 7.701 1.00 90.31 270 HIS A O 1
ATOM 2089 N N . PRO A 1 271 ? -5.661 9.232 5.744 1.00 91.12 271 PRO A N 1
ATOM 2090 C CA . PRO A 1 271 ? -6.815 8.507 6.255 1.00 91.12 271 PRO A CA 1
ATOM 2091 C C . PRO A 1 271 ? -6.503 7.001 6.357 1.00 91.12 271 PRO A C 1
ATOM 2093 O O . PRO A 1 271 ? -5.712 6.480 5.571 1.00 91.12 271 PRO A O 1
ATOM 2096 N N . ASP A 1 272 ? -7.179 6.287 7.256 1.00 84.81 272 ASP A N 1
ATOM 2097 C CA . ASP A 1 272 ? -7.093 4.818 7.344 1.00 84.81 272 ASP A CA 1
ATOM 2098 C C . ASP A 1 272 ? -8.015 4.136 6.325 1.00 84.81 272 ASP A C 1
ATOM 2100 O O . ASP A 1 272 ? -7.726 3.049 5.823 1.00 84.81 272 ASP A O 1
ATOM 2104 N N . THR A 1 273 ? -9.147 4.775 6.007 1.00 82.19 273 THR A N 1
ATOM 2105 C CA . THR A 1 273 ? -10.100 4.296 4.998 1.00 82.19 273 THR A CA 1
ATOM 2106 C C . THR A 1 273 ? -10.429 5.385 3.974 1.00 82.19 273 THR A C 1
ATOM 2108 O O . THR A 1 273 ? -10.506 6.570 4.317 1.00 82.19 273 THR A O 1
ATOM 2111 N N . PRO A 1 274 ? -10.648 5.021 2.697 1.00 79.19 274 PRO A N 1
ATOM 2112 C CA . PRO A 1 274 ? -11.070 5.984 1.690 1.00 79.19 274 PRO A CA 1
ATOM 2113 C C . PRO A 1 274 ? -12.519 6.429 1.922 1.00 79.19 274 PRO A C 1
ATOM 2115 O O . PRO A 1 274 ? -13.363 5.660 2.387 1.00 79.19 274 PRO A O 1
ATOM 2118 N N . TYR A 1 275 ? -12.848 7.654 1.514 1.00 84.31 275 TYR A N 1
ATOM 2119 C CA . TYR A 1 275 ? -14.242 8.062 1.373 1.00 84.31 275 TYR A CA 1
ATOM 2120 C C . TYR A 1 275 ? -14.881 7.369 0.161 1.00 84.31 275 TYR A C 1
ATOM 2122 O O . TYR A 1 275 ? -14.404 7.513 -0.965 1.00 84.31 275 TYR A O 1
ATOM 2130 N N . VAL A 1 276 ? -15.996 6.667 0.379 1.00 77.00 276 VAL A N 1
ATOM 2131 C CA . VAL A 1 276 ? -16.771 6.004 -0.680 1.00 77.00 276 VAL A CA 1
ATOM 2132 C C . VAL A 1 276 ? -18.147 6.652 -0.791 1.00 77.00 276 VAL A C 1
ATOM 2134 O O . VAL A 1 276 ? -18.873 6.775 0.194 1.00 77.00 276 VAL A O 1
ATOM 2137 N N . GLU A 1 277 ? -18.505 7.085 -1.998 1.00 75.75 277 GLU A N 1
ATOM 2138 C CA . GLU A 1 277 ? -19.783 7.744 -2.261 1.00 75.75 277 GLU A CA 1
ATOM 2139 C C . GLU A 1 277 ? -20.973 6.821 -1.959 1.00 75.75 277 GLU A C 1
ATOM 2141 O O . GLU A 1 277 ? -20.945 5.626 -2.245 1.00 75.75 277 GLU A O 1
ATOM 2146 N N . GLY A 1 278 ? -22.009 7.378 -1.325 1.00 72.56 278 GLY A N 1
ATOM 2147 C CA . GLY A 1 278 ? -23.210 6.636 -0.932 1.00 72.56 278 GLY A CA 1
ATOM 2148 C C . GLY A 1 278 ? -23.045 5.711 0.280 1.00 72.56 278 GLY A C 1
ATOM 2149 O O . GLY A 1 278 ? -24.030 5.104 0.696 1.00 72.56 278 GLY A O 1
ATOM 2150 N N . LYS A 1 279 ? -21.849 5.615 0.877 1.00 75.56 279 LYS A N 1
ATOM 2151 C CA . LYS A 1 279 ? -21.587 4.816 2.083 1.00 75.56 279 LYS A CA 1
ATOM 2152 C C . LYS A 1 279 ? -21.351 5.712 3.304 1.00 75.56 279 LYS A C 1
ATOM 2154 O O . LYS A 1 279 ? -20.672 6.736 3.218 1.00 75.56 279 LYS A O 1
ATOM 2159 N N . ASP A 1 280 ? -21.923 5.329 4.449 1.00 79.69 280 ASP A N 1
ATOM 2160 C CA . ASP A 1 280 ? -21.611 5.967 5.738 1.00 79.69 280 ASP A CA 1
ATOM 2161 C C . ASP A 1 280 ? -20.188 5.572 6.200 1.00 79.69 280 ASP A C 1
ATOM 2163 O O . ASP A 1 280 ? -19.486 4.818 5.520 1.00 79.69 280 ASP A O 1
ATOM 2167 N N . ALA A 1 281 ? -19.733 6.096 7.340 1.00 84.06 281 ALA A N 1
ATOM 2168 C CA . ALA A 1 281 ? -18.458 5.715 7.944 1.00 84.06 281 ALA A CA 1
ATOM 2169 C C . ALA A 1 281 ? -18.329 4.185 8.050 1.00 84.06 281 ALA A C 1
ATOM 2171 O O . ALA A 1 281 ? -19.257 3.499 8.480 1.00 84.06 281 ALA A O 1
ATOM 2172 N N . VAL A 1 282 ? -17.163 3.659 7.677 1.00 84.50 282 VAL A N 1
ATOM 2173 C CA . VAL A 1 282 ? -16.892 2.214 7.715 1.00 84.50 282 VAL A CA 1
ATOM 2174 C C . VAL A 1 282 ? -16.391 1.791 9.091 1.00 84.50 282 VAL A C 1
ATOM 2176 O O . VAL A 1 282 ? -16.774 0.733 9.583 1.00 84.50 282 VAL A O 1
ATOM 2179 N N . LEU A 1 283 ? -15.549 2.618 9.717 1.00 90.69 283 LEU A N 1
ATOM 2180 C CA . LEU A 1 283 ? -14.812 2.268 10.928 1.00 90.69 283 LEU A CA 1
ATOM 2181 C C . LEU A 1 283 ? -14.612 3.499 11.824 1.00 90.69 283 LEU A C 1
ATOM 2183 O O . LEU A 1 283 ? -14.214 4.560 11.330 1.00 90.69 283 LEU A O 1
ATOM 2187 N N . TYR A 1 284 ? -14.854 3.331 13.127 1.00 95.44 284 TYR A N 1
ATOM 2188 C CA . TYR A 1 284 ? -14.460 4.278 14.174 1.00 95.44 284 TYR A CA 1
ATOM 2189 C C . TYR A 1 284 ? -13.466 3.629 15.132 1.00 95.44 284 TYR A C 1
ATOM 2191 O O . TYR A 1 284 ? -13.745 2.556 15.674 1.00 95.44 284 TYR A O 1
ATOM 2199 N N . THR A 1 285 ? -12.362 4.322 15.391 1.00 96.12 285 THR A N 1
ATOM 2200 C CA . THR A 1 285 ? -11.242 3.839 16.207 1.00 96.12 285 THR A CA 1
ATOM 2201 C C . THR A 1 285 ? -11.168 4.615 17.518 1.00 96.12 285 THR A C 1
ATOM 2203 O O . THR A 1 285 ? -11.287 5.842 17.530 1.00 96.12 285 THR A O 1
ATOM 2206 N N . CYS A 1 286 ? -10.988 3.908 18.635 1.00 97.94 286 CYS A N 1
ATOM 2207 C CA . CYS A 1 286 ? -10.918 4.472 19.984 1.00 97.94 286 CYS A CA 1
ATOM 2208 C C . CYS A 1 286 ? -9.484 4.394 20.526 1.00 97.94 286 CYS A C 1
ATOM 2210 O O . CYS A 1 286 ? -9.082 3.354 21.035 1.00 97.94 286 CYS A O 1
ATOM 2212 N N . PHE A 1 287 ? -8.720 5.486 20.467 1.00 98.19 287 PHE A N 1
ATOM 2213 C CA . PHE A 1 287 ? -7.366 5.571 21.032 1.00 98.19 287 PHE A CA 1
ATOM 2214 C C . PHE A 1 287 ? -7.404 6.004 22.491 1.00 98.19 287 PHE A C 1
ATOM 2216 O O . PHE A 1 287 ? -7.732 7.152 22.785 1.00 98.19 287 PHE A O 1
ATOM 2223 N N . ILE A 1 288 ? -7.040 5.110 23.405 1.00 98.44 288 ILE A N 1
ATOM 2224 C CA . ILE A 1 288 ? -6.990 5.356 24.847 1.00 98.44 288 ILE A CA 1
ATOM 2225 C C . ILE A 1 288 ? -5.537 5.504 25.292 1.00 98.44 288 ILE A C 1
ATOM 2227 O O . ILE A 1 288 ? -4.708 4.611 25.113 1.00 98.44 288 ILE A O 1
ATOM 2231 N N . ALA A 1 289 ? -5.223 6.640 25.907 1.00 98.25 289 ALA A N 1
ATOM 2232 C CA . ALA A 1 289 ? -3.886 6.915 26.406 1.00 98.25 289 ALA A CA 1
ATOM 2233 C C . ALA A 1 289 ? -3.625 6.200 27.738 1.00 98.25 289 ALA A C 1
ATOM 2235 O O . ALA A 1 289 ? -4.328 6.426 28.723 1.00 98.25 289 ALA A O 1
ATOM 2236 N N . LEU A 1 290 ? -2.580 5.372 27.796 1.00 98.38 290 LEU A N 1
ATOM 2237 C CA . LEU A 1 290 ? -2.189 4.649 29.018 1.00 98.38 290 LEU A CA 1
ATOM 2238 C C . LEU A 1 290 ? -1.241 5.451 29.931 1.00 98.38 290 LEU A C 1
ATOM 2240 O O . LEU A 1 290 ? -0.940 5.071 31.062 1.00 98.38 290 LEU A O 1
ATOM 2244 N N . GLN A 1 291 ? -0.803 6.612 29.454 1.00 97.81 291 GLN A N 1
ATOM 2245 C CA . GLN A 1 291 ? -0.029 7.616 30.174 1.00 97.81 291 GLN A CA 1
ATOM 2246 C C . GLN A 1 291 ? -0.413 9.006 29.658 1.00 97.81 291 GLN A C 1
ATOM 2248 O O . GLN A 1 291 ? -1.070 9.119 28.625 1.00 97.81 291 GLN A O 1
ATOM 2253 N N . ASP A 1 292 ? -0.010 10.062 30.364 1.00 97.94 292 ASP A N 1
ATOM 2254 C CA . ASP A 1 292 ? -0.128 11.420 29.831 1.00 97.94 292 ASP A CA 1
ATOM 2255 C C . ASP A 1 292 ? 0.698 11.528 28.543 1.00 97.94 292 ASP A C 1
ATOM 2257 O O . ASP A 1 292 ? 1.902 11.284 28.555 1.00 97.94 292 ASP A O 1
ATOM 2261 N N . VAL A 1 293 ? 0.049 11.886 27.436 1.00 98.00 293 VAL A N 1
ATOM 2262 C CA . VAL A 1 293 ? 0.703 12.099 26.145 1.00 98.00 293 VAL A CA 1
ATOM 2263 C C . VAL A 1 293 ? 1.167 13.546 26.076 1.00 98.00 293 VAL A C 1
ATOM 2265 O O . VAL A 1 293 ? 0.366 14.476 25.944 1.00 98.00 293 VAL A O 1
ATOM 2268 N N . THR A 1 294 ? 2.474 13.739 26.183 1.00 96.50 294 THR A N 1
ATOM 2269 C CA . THR A 1 294 ? 3.129 15.038 26.030 1.00 96.50 294 THR A CA 1
ATOM 2270 C C . THR A 1 294 ? 3.465 15.314 24.565 1.00 96.50 294 THR A C 1
ATOM 2272 O O . THR A 1 294 ? 3.362 14.437 23.709 1.00 96.50 294 THR A O 1
ATOM 2275 N N . LEU A 1 295 ? 3.848 16.555 24.251 1.00 95.69 295 LEU A N 1
ATOM 2276 C CA . LEU A 1 295 ? 4.172 16.961 22.880 1.00 95.69 295 LEU A CA 1
ATOM 2277 C C . LEU A 1 295 ? 5.385 16.204 22.312 1.00 95.69 295 LEU A C 1
ATOM 2279 O O . LEU A 1 295 ? 5.389 15.821 21.148 1.00 95.69 295 LEU A O 1
ATOM 2283 N N . ASP A 1 296 ? 6.399 15.973 23.138 1.00 96.12 296 ASP A N 1
ATOM 2284 C CA . ASP A 1 296 ? 7.631 15.262 22.791 1.00 96.12 296 ASP A CA 1
ATOM 2285 C C . ASP A 1 296 ? 7.440 13.742 22.673 1.00 96.12 296 ASP A C 1
ATOM 2287 O O . ASP A 1 296 ? 8.206 13.094 21.969 1.00 96.12 296 ASP A O 1
ATOM 2291 N N . MET A 1 297 ? 6.389 13.172 23.276 1.00 96.81 297 MET A N 1
ATOM 2292 C CA . MET A 1 297 ? 6.003 11.761 23.098 1.00 96.81 297 MET A CA 1
ATOM 2293 C C . MET A 1 297 ? 5.392 11.459 21.723 1.00 96.81 297 MET A C 1
ATOM 2295 O O . MET A 1 297 ? 5.035 10.318 21.431 1.00 96.81 297 MET A O 1
ATOM 2299 N N . GLY A 1 298 ? 5.248 12.479 20.881 1.00 95.44 298 GLY A N 1
ATOM 2300 C CA . GLY A 1 298 ? 4.737 12.348 19.531 1.00 95.44 298 GLY A CA 1
ATOM 2301 C C . GLY A 1 298 ? 3.223 12.146 19.489 1.00 95.44 298 GLY A C 1
ATOM 2302 O O . GLY A 1 298 ? 2.787 11.072 19.088 1.00 95.44 298 GLY A O 1
ATOM 2303 N N . PRO A 1 299 ? 2.385 13.098 19.941 1.00 97.38 299 PRO A N 1
ATOM 2304 C CA . PRO A 1 299 ? 0.929 12.952 19.938 1.00 97.38 299 PRO A CA 1
ATOM 2305 C C . PRO A 1 299 ? 0.376 12.740 18.523 1.00 97.38 299 PRO A C 1
ATOM 2307 O O . PRO A 1 299 ? 0.988 13.096 17.520 1.00 97.38 299 PRO A O 1
ATOM 2310 N N . THR A 1 300 ? -0.821 12.166 18.434 1.00 98.19 300 THR A N 1
ATOM 2311 C CA . THR A 1 300 ? -1.536 12.111 17.155 1.00 98.19 300 THR A CA 1
ATOM 2312 C C . THR A 1 300 ? -2.060 13.504 16.814 1.00 98.19 300 THR A C 1
ATOM 2314 O O . THR A 1 300 ? -2.599 14.198 17.677 1.00 98.19 300 THR A O 1
ATOM 2317 N N . VAL A 1 301 ? -1.885 13.928 15.568 1.00 98.44 301 VAL A N 1
ATOM 2318 C CA . VAL A 1 301 ? -2.482 15.142 15.012 1.00 98.44 301 VAL A CA 1
ATOM 2319 C C . VAL A 1 301 ? -3.664 14.734 14.151 1.00 98.44 301 VAL A C 1
ATOM 2321 O O . VAL A 1 301 ? -3.500 13.907 13.261 1.00 98.44 301 VAL A O 1
ATOM 2324 N N . TRP A 1 302 ? -4.825 15.340 14.380 1.00 98.56 302 TRP A N 1
ATOM 2325 C CA . TRP A 1 302 ? -6.002 15.200 13.519 1.00 98.56 302 TRP A CA 1
ATOM 2326 C C . TRP A 1 302 ? -6.299 16.508 12.796 1.00 98.56 302 TRP A C 1
ATOM 2328 O O . TRP A 1 302 ? -6.045 17.590 13.333 1.00 98.56 302 TRP A O 1
ATOM 2338 N N . LEU A 1 303 ? -6.901 16.400 11.616 1.00 98.38 303 LEU A N 1
ATOM 2339 C CA . LEU A 1 303 ? -7.513 17.495 10.872 1.00 98.38 303 LEU A CA 1
ATOM 2340 C C . LEU A 1 303 ? -9.043 17.326 10.923 1.00 98.38 303 LEU A C 1
ATOM 2342 O O . LEU A 1 303 ? -9.609 16.635 10.072 1.00 98.38 303 LEU A O 1
ATOM 2346 N N . PRO A 1 304 ? -9.737 17.878 11.936 1.00 98.19 304 PRO A N 1
ATOM 2347 C CA . PRO A 1 304 ? -11.172 17.683 12.092 1.00 98.19 304 PRO A CA 1
ATOM 2348 C C . PRO A 1 304 ? -11.980 18.177 10.889 1.00 98.19 304 PRO A C 1
ATOM 2350 O O . PRO A 1 304 ? -11.634 19.167 10.248 1.00 98.19 304 PRO A O 1
ATOM 2353 N N . GLY A 1 305 ? -13.091 17.498 10.616 1.00 97.25 305 GLY A N 1
ATOM 2354 C CA . GLY A 1 305 ? -14.014 17.813 9.529 1.00 97.25 305 GLY A CA 1
ATOM 2355 C C . GLY A 1 305 ? -13.556 17.322 8.158 1.00 97.25 305 GLY A C 1
ATOM 2356 O O . GLY A 1 305 ? -14.248 17.579 7.182 1.00 97.25 305 GLY A O 1
ATOM 2357 N N . THR A 1 306 ? -12.436 16.599 8.061 1.00 97.69 306 THR A N 1
ATOM 2358 C CA . THR A 1 306 ? -11.905 16.058 6.794 1.00 97.69 306 THR A CA 1
ATOM 2359 C C . THR A 1 306 ? -12.454 14.677 6.423 1.00 97.69 306 THR A C 1
ATOM 2361 O O . THR A 1 306 ? -12.121 14.145 5.370 1.00 97.69 306 THR A O 1
ATOM 2364 N N . ASN A 1 307 ? -13.355 14.106 7.225 1.00 95.75 307 ASN A N 1
ATOM 2365 C CA . ASN A 1 307 ? -14.037 12.828 6.980 1.00 95.75 307 ASN A CA 1
ATOM 2366 C C . ASN A 1 307 ? -15.137 12.906 5.894 1.00 95.75 307 ASN A C 1
ATOM 2368 O O . ASN A 1 307 ? -16.139 12.189 5.947 1.00 95.75 307 ASN A O 1
ATOM 2372 N N . ASN A 1 308 ? -14.975 13.792 4.910 1.00 93.88 308 ASN A N 1
ATOM 2373 C CA . ASN A 1 308 ? -15.959 14.092 3.874 1.00 93.88 308 ASN A CA 1
ATOM 2374 C C . ASN A 1 308 ? -15.372 13.918 2.458 1.00 93.88 308 ASN A C 1
ATOM 2376 O O . ASN A 1 308 ? -14.156 13.921 2.263 1.00 93.88 308 ASN A O 1
ATOM 2380 N N . LYS A 1 309 ? -16.261 13.814 1.461 1.00 91.31 309 LYS A N 1
ATOM 2381 C CA . LYS A 1 309 ? -15.910 13.609 0.048 1.00 91.31 309 LYS A CA 1
ATOM 2382 C C . LYS A 1 309 ? -14.933 14.658 -0.484 1.00 91.31 309 LYS A C 1
ATOM 2384 O O . LYS A 1 309 ? -13.971 14.305 -1.157 1.00 91.31 309 LYS A O 1
ATOM 2389 N N . GLN A 1 310 ? -15.195 15.934 -0.203 1.00 93.19 310 GLN A N 1
ATOM 2390 C CA . GLN A 1 310 ? -14.438 17.053 -0.758 1.00 93.19 310 GLN A CA 1
ATOM 2391 C C . GLN A 1 310 ? -12.993 17.029 -0.266 1.00 93.19 310 GLN A C 1
ATOM 2393 O O . GLN A 1 310 ? -12.074 17.059 -1.079 1.00 93.19 310 GLN A O 1
ATOM 2398 N N . SER A 1 311 ? -12.790 16.867 1.043 1.00 94.50 311 SER A N 1
ATOM 2399 C CA . SER A 1 311 ? -11.449 16.759 1.619 1.00 94.50 311 SER A CA 1
ATOM 2400 C C . SER A 1 311 ? -10.693 15.546 1.075 1.00 94.50 311 SER A C 1
ATOM 2402 O O . SER A 1 311 ? -9.514 15.661 0.778 1.00 94.50 311 SER A O 1
ATOM 2404 N N . HIS A 1 312 ? -11.351 14.402 0.860 1.00 89.62 312 HIS A N 1
ATOM 2405 C CA . HIS A 1 312 ? -10.711 13.219 0.261 1.00 89.62 312 HIS A CA 1
ATOM 2406 C C . HIS A 1 312 ? -10.362 13.387 -1.221 1.00 89.62 312 HIS A C 1
ATOM 2408 O O . HIS A 1 312 ? -9.421 12.757 -1.697 1.00 89.62 312 HIS A O 1
ATOM 2414 N N . ILE A 1 313 ? -11.101 14.216 -1.962 1.00 83.81 313 ILE A N 1
ATOM 2415 C CA . ILE A 1 313 ? -10.757 14.590 -3.341 1.00 83.81 313 ILE A CA 1
ATOM 2416 C C . ILE A 1 313 ? -9.558 15.540 -3.341 1.00 83.81 313 ILE A C 1
ATOM 2418 O O . ILE A 1 313 ? -8.619 15.325 -4.099 1.00 83.81 313 ILE A O 1
ATOM 2422 N N . GLU A 1 314 ? -9.571 16.560 -2.483 1.00 88.12 314 GLU A N 1
ATOM 2423 C CA . GLU A 1 314 ? -8.485 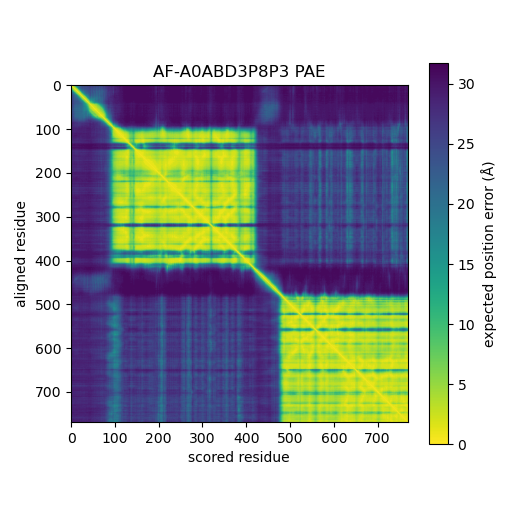17.543 -2.356 1.00 88.12 314 GLU A CA 1
ATOM 2424 C C . GLU A 1 314 ? -7.192 16.930 -1.818 1.00 88.12 314 GLU A C 1
ATOM 2426 O O . GLU A 1 314 ? -6.109 17.347 -2.213 1.00 88.12 314 GLU A O 1
ATOM 2431 N N . PHE A 1 315 ? -7.299 15.913 -0.962 1.00 84.94 315 PHE A N 1
ATOM 2432 C CA . PHE A 1 315 ? -6.163 15.179 -0.412 1.00 84.94 315 PHE A CA 1
ATOM 2433 C C . PHE A 1 315 ? -5.473 14.258 -1.435 1.00 84.94 315 PHE A C 1
ATOM 2435 O O . PHE A 1 315 ? -4.446 13.651 -1.129 1.00 84.94 315 PHE A O 1
ATOM 2442 N N . ARG A 1 316 ? -6.000 14.140 -2.662 1.00 73.38 316 ARG A N 1
ATOM 2443 C CA . ARG A 1 316 ? -5.317 13.428 -3.748 1.00 73.38 316 ARG A CA 1
ATOM 2444 C C . ARG A 1 316 ? -4.106 14.246 -4.190 1.00 73.38 316 ARG A C 1
ATOM 2446 O O . ARG A 1 316 ? -4.228 15.436 -4.463 1.00 73.38 316 ARG A O 1
ATOM 2453 N N . ASP A 1 317 ? -2.955 13.587 -4.297 1.00 56.16 317 ASP A N 1
ATOM 2454 C CA . ASP A 1 317 ? -1.737 14.171 -4.864 1.00 56.16 317 ASP A CA 1
ATOM 2455 C C . ASP A 1 317 ? -1.944 14.432 -6.373 1.00 56.16 317 ASP A C 1
ATOM 2457 O O . ASP A 1 317 ? -1.589 13.617 -7.227 1.00 56.16 317 ASP A O 1
ATOM 2461 N N . GLU A 1 318 ? -2.597 15.544 -6.713 1.00 44.41 318 GLU A N 1
ATOM 2462 C CA . GLU A 1 318 ? -2.666 16.076 -8.075 1.00 44.41 318 GLU A CA 1
ATOM 2463 C C . GLU A 1 318 ? -1.486 17.027 -8.304 1.00 44.41 318 GLU A C 1
ATOM 2465 O O . GLU A 1 318 ? -1.225 17.927 -7.506 1.00 44.41 318 GLU A O 1
ATOM 2470 N N . ILE A 1 319 ? -0.773 16.806 -9.409 1.00 40.97 319 ILE A N 1
ATOM 2471 C CA . ILE A 1 319 ? 0.343 17.637 -9.864 1.00 40.97 319 ILE A CA 1
ATOM 2472 C C . ILE A 1 319 ? -0.198 19.039 -10.183 1.00 40.97 319 ILE A C 1
ATOM 2474 O O . ILE A 1 319 ? -0.970 19.196 -11.129 1.00 40.97 319 ILE A O 1
ATOM 2478 N N . SER A 1 320 ? 0.224 20.058 -9.434 1.00 37.06 320 SER A N 1
ATOM 2479 C CA . SER A 1 320 ? 0.141 21.461 -9.852 1.00 37.06 320 SER A CA 1
ATOM 2480 C C . SER A 1 320 ? 1.479 21.868 -10.466 1.00 37.06 320 SER A C 1
ATOM 2482 O O . SER A 1 320 ? 2.535 21.668 -9.873 1.00 37.06 320 SER A O 1
ATOM 2484 N N . TRP A 1 321 ? 1.442 22.399 -11.688 1.00 40.00 321 TRP A N 1
ATOM 2485 C CA . TRP A 1 321 ? 2.634 22.726 -12.483 1.00 40.00 321 TRP A CA 1
ATOM 2486 C C . TRP A 1 321 ? 3.218 24.115 -12.136 1.00 40.00 321 TRP A C 1
ATOM 2488 O O . TRP A 1 321 ? 4.245 24.511 -12.676 1.00 40.00 321 TRP A O 1
ATOM 2498 N N . ASP A 1 322 ? 2.573 24.860 -11.232 1.00 37.38 322 ASP A N 1
ATOM 2499 C CA . ASP A 1 322 ? 2.840 26.282 -10.983 1.00 37.38 322 ASP A CA 1
ATOM 2500 C C . ASP A 1 322 ? 2.454 26.789 -9.568 1.00 37.38 322 ASP A C 1
ATOM 2502 O O . ASP A 1 322 ? 2.431 28.000 -9.335 1.00 37.38 322 ASP A O 1
ATOM 2506 N N . GLY A 1 323 ? 2.188 25.911 -8.586 1.00 55.03 323 GLY A N 1
ATOM 2507 C CA . GLY A 1 323 ? 1.759 26.346 -7.245 1.00 55.03 323 GLY A CA 1
ATOM 2508 C C . GLY A 1 323 ? 1.591 25.246 -6.190 1.00 55.03 323 GLY A C 1
ATOM 2509 O O . GLY A 1 323 ? 1.874 24.078 -6.443 1.00 55.03 323 GLY A O 1
ATOM 2510 N N . GLU A 1 324 ? 1.127 25.643 -4.997 1.00 72.31 324 GLU A N 1
ATOM 2511 C CA . GLU A 1 324 ? 0.779 24.750 -3.877 1.00 72.31 324 GLU A CA 1
ATOM 2512 C C . GLU A 1 324 ? -0.250 23.684 -4.304 1.00 72.31 324 GLU A C 1
ATOM 2514 O O . GLU A 1 324 ? -1.254 24.015 -4.940 1.00 72.31 324 GLU A O 1
ATOM 2519 N N . SER A 1 325 ? -0.023 22.411 -3.948 1.00 82.44 325 SER A N 1
ATOM 2520 C CA . SER A 1 325 ? -0.967 21.334 -4.277 1.00 82.44 325 SER A CA 1
ATOM 2521 C C . SER A 1 325 ? -2.274 21.477 -3.487 1.00 82.44 325 SER A C 1
ATOM 2523 O O . SER A 1 325 ? -2.292 22.016 -2.380 1.00 82.44 325 SER A O 1
ATOM 2525 N N . LYS A 1 326 ? -3.389 20.942 -4.007 1.00 85.62 326 LYS A N 1
ATOM 2526 C CA . LYS A 1 326 ? -4.675 20.938 -3.275 1.00 85.62 326 LYS A CA 1
ATOM 2527 C C . LYS A 1 326 ? -4.558 20.262 -1.908 1.00 85.62 326 LYS A C 1
ATOM 2529 O O . LYS A 1 326 ? -5.168 20.728 -0.950 1.00 85.62 326 LYS A O 1
ATOM 2534 N N . LYS A 1 327 ? -3.735 19.216 -1.807 1.00 89.06 327 LYS A N 1
ATOM 2535 C CA . LYS A 1 327 ? -3.427 18.534 -0.549 1.00 89.06 327 LYS A CA 1
ATOM 2536 C C . LYS A 1 327 ? -2.688 19.452 0.414 1.00 89.06 327 LYS A C 1
ATOM 2538 O O . LYS A 1 327 ? -3.080 19.550 1.574 1.00 89.06 327 LYS A O 1
ATOM 2543 N N . ASP A 1 328 ? -1.651 20.139 -0.054 1.00 90.25 328 ASP A N 1
ATOM 2544 C CA . ASP A 1 328 ? -0.879 21.060 0.783 1.00 90.25 328 ASP A CA 1
ATOM 2545 C C . ASP A 1 328 ? -1.747 22.229 1.265 1.00 90.25 328 ASP A C 1
ATOM 2547 O O . ASP A 1 328 ? -1.756 22.546 2.456 1.00 90.25 328 ASP A O 1
ATOM 2551 N N . ALA A 1 329 ? -2.561 22.790 0.367 1.00 91.25 329 ALA A N 1
ATOM 2552 C CA . ALA A 1 329 ? -3.531 23.829 0.688 1.00 91.25 329 ALA A CA 1
ATOM 2553 C C . ALA A 1 329 ? -4.583 23.335 1.694 1.00 91.25 329 ALA A C 1
ATOM 2555 O O . ALA A 1 329 ? -4.911 24.052 2.641 1.00 91.25 329 ALA A O 1
ATOM 2556 N N . LEU A 1 330 ? -5.095 22.109 1.539 1.00 94.62 330 LEU A N 1
ATOM 2557 C CA . LEU A 1 330 ? -6.022 21.494 2.491 1.00 94.62 330 LEU A CA 1
ATOM 2558 C C . LEU A 1 330 ? -5.377 21.362 3.877 1.00 94.62 330 LEU A C 1
ATOM 2560 O O . LEU A 1 330 ? -5.989 21.758 4.869 1.00 94.62 330 LEU A O 1
ATOM 2564 N N . ILE A 1 331 ? -4.143 20.854 3.957 1.00 94.62 331 ILE A N 1
ATOM 2565 C CA . ILE A 1 331 ? -3.410 20.704 5.224 1.00 94.62 331 ILE A CA 1
ATOM 2566 C C . ILE A 1 331 ? -3.176 22.072 5.873 1.00 94.62 331 ILE A C 1
ATOM 2568 O O . ILE A 1 331 ? -3.411 22.229 7.070 1.00 94.62 331 ILE A O 1
ATOM 2572 N N . ARG A 1 332 ? -2.758 23.074 5.093 1.00 94.69 332 ARG A N 1
ATOM 2573 C CA . ARG A 1 332 ? -2.486 24.428 5.591 1.00 94.69 332 ARG A CA 1
ATOM 2574 C C . ARG A 1 332 ? -3.735 25.118 6.125 1.00 94.69 332 ARG A C 1
ATOM 2576 O O . ARG A 1 332 ? -3.681 25.775 7.166 1.00 94.69 332 ARG A O 1
ATOM 2583 N N . ASN A 1 333 ? -4.842 24.995 5.399 1.00 94.88 333 ASN A N 1
ATOM 2584 C CA . ASN A 1 333 ? -6.073 25.726 5.686 1.00 94.88 333 ASN A CA 1
ATOM 2585 C C . ASN A 1 333 ? -6.972 25.017 6.707 1.00 94.88 333 ASN A C 1
ATOM 2587 O O . ASN A 1 333 ? -7.890 25.644 7.240 1.00 94.88 333 ASN A O 1
ATOM 2591 N N . THR A 1 334 ? -6.717 23.742 7.011 1.00 97.00 334 THR A N 1
ATOM 2592 C CA . THR A 1 334 ? -7.498 22.992 8.000 1.00 97.00 334 THR A CA 1
ATOM 2593 C C . THR A 1 334 ? -6.897 23.147 9.400 1.00 97.00 334 THR A C 1
ATOM 2595 O O . THR A 1 334 ? -5.760 22.734 9.624 1.00 97.00 334 THR A O 1
ATOM 2598 N N . PRO A 1 335 ? -7.639 23.690 10.387 1.00 97.31 335 PRO A N 1
ATOM 2599 C CA . PRO A 1 335 ? -7.155 23.772 11.761 1.00 97.31 335 PRO A CA 1
ATOM 2600 C C . PRO A 1 335 ? -6.857 22.383 12.334 1.00 97.31 335 PRO A C 1
ATOM 2602 O O . PRO A 1 335 ? -7.740 21.530 12.402 1.00 97.31 335 PRO A O 1
ATOM 2605 N N . ALA A 1 336 ? -5.633 22.173 12.803 1.00 98.12 336 ALA A N 1
ATOM 2606 C CA . ALA A 1 336 ? -5.184 20.900 13.344 1.00 98.12 336 ALA A CA 1
ATOM 2607 C C . ALA A 1 336 ? -5.428 20.786 14.857 1.00 98.12 336 ALA A C 1
ATOM 2609 O O . ALA A 1 336 ? -5.417 21.776 15.605 1.00 98.12 336 ALA A O 1
ATOM 2610 N N . LYS A 1 337 ? -5.611 19.548 15.330 1.00 98.31 337 LYS A N 1
ATOM 2611 C CA . LYS A 1 337 ? -5.796 19.213 16.746 1.00 98.31 337 LYS A CA 1
ATOM 2612 C C . LYS A 1 337 ? -4.752 18.220 17.244 1.00 98.31 337 LYS A C 1
ATOM 2614 O O . LYS A 1 337 ? -4.624 17.136 16.687 1.00 98.31 337 LYS A O 1
ATOM 2619 N N . LEU A 1 338 ? -4.050 18.577 18.322 1.00 97.69 338 LEU A N 1
ATOM 2620 C CA . LEU A 1 338 ? -3.060 17.726 18.991 1.00 97.69 338 LEU A CA 1
ATOM 2621 C C . LEU A 1 338 ? -3.703 16.828 20.047 1.00 97.69 338 LEU A C 1
ATOM 2623 O O . LEU A 1 338 ? -4.334 17.310 20.990 1.00 97.69 338 LEU A O 1
ATOM 2627 N N . GLY A 1 339 ? -3.440 15.532 19.956 1.00 97.06 339 GLY A N 1
ATOM 2628 C CA . GLY A 1 339 ? -3.810 14.512 20.932 1.00 97.06 339 GLY A CA 1
ATOM 2629 C C . GLY A 1 339 ? -2.970 14.507 22.194 1.00 97.06 339 GLY A C 1
ATOM 2630 O O . GLY A 1 339 ? -2.413 13.471 22.543 1.00 97.06 339 GLY A O 1
ATOM 2631 N N . LEU A 1 340 ? -2.900 15.640 22.895 1.00 97.56 340 LEU A N 1
ATOM 2632 C CA . LEU A 1 340 ? -2.324 15.736 24.242 1.00 97.56 340 LEU A CA 1
ATOM 2633 C C . LEU A 1 340 ? -3.293 15.120 25.268 1.00 97.56 340 LEU A C 1
ATOM 2635 O O . LEU A 1 340 ? -3.926 15.811 26.078 1.00 97.56 340 LEU A O 1
ATOM 2639 N N . LEU A 1 341 ? -3.500 13.809 25.146 1.00 97.31 341 LEU A N 1
ATOM 2640 C CA . LEU A 1 341 ? -4.438 13.037 25.949 1.00 97.31 341 LEU A CA 1
ATOM 2641 C C . LEU A 1 341 ? -3.879 12.820 27.354 1.00 97.31 341 LEU A C 1
ATOM 2643 O O . LEU A 1 341 ? -2.709 12.489 27.530 1.00 97.31 341 LEU A O 1
ATOM 2647 N N . LYS A 1 342 ? -4.732 12.996 28.363 1.00 96.56 342 LYS A N 1
ATOM 2648 C CA . LYS A 1 342 ? -4.404 12.603 29.734 1.00 96.56 342 LYS A CA 1
ATOM 2649 C C . LYS A 1 342 ? -4.515 11.092 29.883 1.00 96.56 342 LYS A C 1
ATOM 2651 O O . LYS A 1 342 ? -5.263 10.458 29.139 1.00 96.56 342 LYS A O 1
ATOM 2656 N N . LYS A 1 343 ? -3.786 10.520 30.844 1.00 97.62 343 LYS A N 1
ATOM 2657 C CA . LYS A 1 343 ? -3.910 9.098 31.185 1.00 97.62 343 LYS A CA 1
ATOM 2658 C C . LYS A 1 343 ? -5.385 8.731 31.386 1.00 97.62 343 LYS A C 1
ATOM 2660 O O . LYS A 1 343 ? -6.102 9.405 32.121 1.00 97.62 343 LYS A O 1
ATOM 2665 N N . GLY A 1 344 ? -5.816 7.659 30.731 1.00 96.50 344 GLY A N 1
ATOM 2666 C CA . GLY A 1 344 ? -7.184 7.156 30.763 1.00 96.50 344 GLY A CA 1
ATOM 2667 C C . GLY A 1 344 ? -8.170 7.929 29.885 1.00 96.50 344 GLY A C 1
ATOM 2668 O O . GLY A 1 344 ? -9.328 7.532 29.816 1.00 96.50 344 GLY A O 1
ATOM 2669 N N . SER A 1 345 ? -7.764 9.000 29.198 1.00 97.06 345 SER A N 1
ATOM 2670 C CA . SER A 1 345 ? -8.603 9.681 28.205 1.00 97.06 345 SER A CA 1
ATOM 2671 C C . SER A 1 345 ? -8.561 8.966 26.855 1.00 97.06 345 SER A C 1
ATOM 2673 O O . SER A 1 345 ? -7.546 8.385 26.468 1.00 97.06 345 SER A O 1
ATOM 2675 N N . CYS A 1 346 ? -9.660 9.063 26.112 1.00 97.94 346 CYS A N 1
ATOM 2676 C CA . CYS A 1 346 ? -9.827 8.490 24.785 1.00 97.94 346 CYS A CA 1
ATOM 2677 C C . CYS A 1 346 ? -10.018 9.579 23.723 1.00 97.94 346 CYS A C 1
ATOM 2679 O O . CYS A 1 346 ? -10.761 10.536 23.948 1.00 97.94 346 CYS A O 1
ATOM 2681 N N . ALA A 1 347 ? -9.407 9.408 22.553 1.00 98.44 347 ALA A N 1
ATOM 2682 C CA . ALA A 1 347 ? -9.829 10.047 21.314 1.00 98.44 347 ALA A CA 1
ATOM 2683 C C . ALA A 1 347 ? -10.536 9.009 20.435 1.00 98.44 347 ALA A C 1
ATOM 2685 O O . ALA A 1 347 ? -9.933 8.005 20.061 1.00 98.44 347 ALA A O 1
ATOM 2686 N N . ILE A 1 348 ? -11.801 9.255 20.097 1.00 98.25 348 ILE A N 1
ATOM 2687 C CA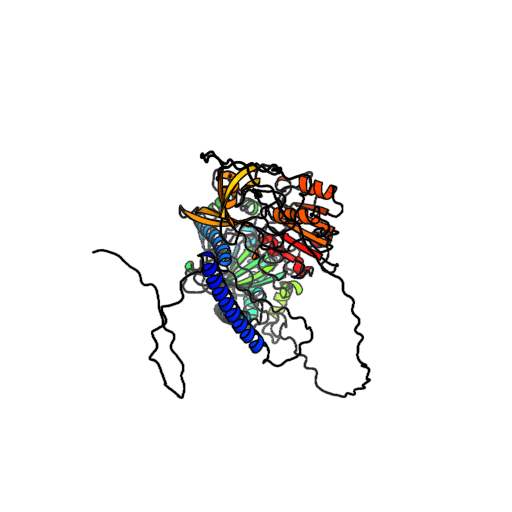 . ILE A 1 348 ? -12.528 8.471 19.096 1.00 98.25 348 ILE A CA 1
ATOM 2688 C C . ILE A 1 348 ? -12.455 9.228 17.778 1.00 98.25 348 ILE A C 1
ATOM 2690 O O . ILE A 1 348 ? -12.746 10.426 17.766 1.00 98.25 348 ILE A O 1
ATOM 2694 N N . PHE A 1 349 ? -12.111 8.562 16.681 1.00 98.31 349 PHE A N 1
ATOM 2695 C CA . PHE A 1 349 ? -12.068 9.190 15.363 1.00 98.31 349 PHE A CA 1
ATOM 2696 C C . PHE A 1 349 ? -12.655 8.302 14.265 1.00 98.31 349 PHE A C 1
ATOM 2698 O O . PHE A 1 349 ? -12.640 7.076 14.348 1.00 98.31 349 PHE A O 1
ATOM 2705 N N . ASP A 1 350 ? -13.231 8.957 13.262 1.00 97.12 350 ASP A N 1
ATOM 2706 C CA . ASP A 1 350 ? -13.637 8.373 11.985 1.00 97.12 350 ASP A CA 1
ATOM 2707 C C . ASP A 1 350 ? -12.372 8.006 11.209 1.00 97.12 350 ASP A C 1
ATOM 2709 O O . ASP A 1 350 ? -11.523 8.871 10.998 1.00 97.12 350 ASP A O 1
ATOM 2713 N N . SER A 1 351 ? -12.252 6.759 10.760 1.00 93.38 351 SER A N 1
ATOM 2714 C CA . SER A 1 351 ? -11.102 6.277 9.970 1.00 93.38 351 SER A CA 1
ATOM 2715 C C . SER A 1 351 ? -10.840 7.076 8.683 1.00 93.38 351 SER A C 1
ATOM 2717 O O . SER A 1 351 ? -9.747 7.016 8.126 1.00 93.38 351 SER A O 1
ATOM 2719 N N . ARG A 1 352 ? -11.812 7.861 8.203 1.00 94.19 352 ARG A N 1
ATOM 2720 C CA . ARG A 1 352 ? -11.645 8.771 7.059 1.00 94.19 352 ARG A CA 1
ATOM 2721 C C . ARG A 1 352 ? -11.031 10.116 7.454 1.00 94.19 352 ARG A C 1
ATOM 2723 O O . ARG A 1 352 ? -10.623 10.871 6.578 1.00 94.19 352 ARG A O 1
ATOM 2730 N N . THR A 1 353 ? -11.018 10.481 8.731 1.00 97.75 353 THR A N 1
ATOM 2731 C CA . THR A 1 353 ? -10.430 11.746 9.188 1.00 97.75 353 THR A CA 1
ATOM 2732 C C . THR A 1 353 ? -8.930 11.727 8.936 1.00 97.75 353 THR A C 1
ATOM 2734 O O . THR A 1 353 ? -8.231 10.823 9.389 1.00 97.75 353 THR A O 1
ATOM 2737 N N . LEU A 1 354 ? -8.424 12.748 8.249 1.00 97.31 354 LEU A N 1
ATOM 2738 C CA . LEU A 1 354 ? -6.999 12.895 7.983 1.00 97.31 354 LEU A CA 1
ATOM 2739 C C . LEU A 1 354 ? -6.241 13.123 9.292 1.00 97.31 354 LEU A C 1
ATOM 2741 O O . LEU A 1 354 ? -6.583 14.013 10.080 1.00 97.31 354 LEU A O 1
ATOM 2745 N N . HIS A 1 355 ? -5.212 12.318 9.533 1.00 97.88 355 HIS A N 1
ATOM 2746 C CA . HIS A 1 355 ? -4.446 12.353 10.770 1.00 97.88 355 HIS A CA 1
ATOM 2747 C C . HIS A 1 355 ? -3.043 11.762 10.593 1.00 97.88 355 HIS A C 1
ATOM 2749 O O . HIS A 1 355 ? -2.673 11.314 9.513 1.00 97.88 355 HIS A O 1
ATOM 2755 N N . CYS A 1 356 ? -2.219 11.834 11.638 1.00 96.31 356 CYS A N 1
ATOM 2756 C CA . CYS A 1 356 ? -0.872 11.254 11.659 1.00 96.31 356 CYS A CA 1
ATOM 2757 C C . CYS A 1 356 ? -0.298 11.200 13.080 1.00 96.31 356 CYS A C 1
ATOM 2759 O O . CYS A 1 356 ? -0.592 12.064 13.908 1.00 96.31 356 CYS A O 1
ATOM 2761 N N . GLY A 1 357 ? 0.586 10.241 13.360 1.00 95.38 357 GLY A N 1
ATOM 2762 C CA . GLY A 1 357 ? 1.476 10.302 14.522 1.00 95.38 357 GLY A CA 1
ATOM 2763 C C . GLY A 1 357 ? 2.662 11.238 14.273 1.00 95.38 357 GLY A C 1
ATOM 2764 O O . GLY A 1 357 ? 3.326 11.142 13.235 1.00 95.38 357 GLY A O 1
ATOM 2765 N N . THR A 1 358 ? 2.962 12.138 15.212 1.00 95.81 358 THR A N 1
ATOM 2766 C CA . THR A 1 358 ? 4.195 12.940 15.144 1.00 95.81 358 THR A CA 1
ATOM 2767 C C . THR A 1 358 ? 5.399 12.150 15.665 1.00 95.81 358 THR A C 1
ATOM 2769 O O . THR A 1 358 ? 5.260 11.035 16.170 1.00 95.81 358 THR A O 1
ATOM 2772 N N . ALA A 1 359 ? 6.603 12.702 15.506 1.00 94.75 359 ALA A N 1
ATOM 2773 C CA . ALA A 1 359 ? 7.819 12.058 15.990 1.00 94.75 359 ALA A CA 1
ATOM 2774 C C . ALA A 1 359 ? 7.810 11.933 17.522 1.00 94.75 359 ALA A C 1
ATOM 2776 O O . ALA A 1 359 ? 7.412 12.879 18.206 1.00 94.75 359 ALA A O 1
ATOM 2777 N N . ASN A 1 360 ? 8.274 10.797 18.048 1.00 97.25 360 ASN A N 1
ATOM 2778 C CA . ASN A 1 360 ? 8.554 10.652 19.475 1.00 97.25 360 ASN A CA 1
ATOM 2779 C C . ASN A 1 360 ? 10.034 10.971 19.709 1.00 97.25 360 ASN A C 1
ATOM 2781 O O . ASN A 1 360 ? 10.916 10.191 19.355 1.00 97.25 360 ASN A O 1
ATOM 2785 N N . ILE A 1 361 ? 10.283 12.129 20.307 1.00 96.12 361 ILE A N 1
ATOM 2786 C CA . ILE A 1 361 ? 11.611 12.628 20.682 1.00 96.12 361 ILE A CA 1
ATOM 2787 C C . ILE A 1 361 ? 11.804 12.647 22.206 1.00 96.12 361 ILE A C 1
ATOM 2789 O O . ILE A 1 361 ? 12.816 13.144 22.697 1.00 96.12 361 ILE A O 1
ATOM 2793 N N . SER A 1 362 ? 10.828 12.132 22.958 1.00 95.06 362 SER A N 1
ATOM 2794 C CA . SER A 1 362 ? 10.911 11.991 24.409 1.00 95.06 362 SER A CA 1
ATOM 2795 C C . SER A 1 362 ? 11.903 10.893 24.802 1.00 95.06 362 SER A C 1
ATOM 2797 O O . SER A 1 362 ? 12.338 10.091 23.976 1.00 95.06 362 SER A O 1
ATOM 2799 N N . GLY A 1 363 ? 12.233 10.809 26.092 1.00 92.06 363 GLY A N 1
ATOM 2800 C CA . GLY A 1 363 ? 13.043 9.715 26.640 1.00 92.06 363 GLY A CA 1
ATOM 2801 C C . GLY A 1 363 ? 12.278 8.406 26.883 1.00 92.06 363 GLY A C 1
ATOM 2802 O O . GLY A 1 363 ? 12.848 7.490 27.466 1.00 92.06 363 GLY A O 1
ATOM 2803 N N . GLY A 1 364 ? 10.996 8.318 26.510 1.00 91.81 364 GLY A N 1
ATOM 2804 C CA . GLY A 1 364 ? 10.134 7.178 26.826 1.00 91.81 364 GLY A CA 1
ATOM 2805 C C . GLY A 1 364 ? 9.279 6.710 25.652 1.00 91.81 364 GLY A C 1
ATOM 2806 O O . GLY A 1 364 ? 9.365 7.230 24.540 1.00 91.81 364 GLY A O 1
ATOM 2807 N N . SER A 1 365 ? 8.438 5.709 25.915 1.00 94.75 365 SER A N 1
ATOM 2808 C CA . SER A 1 365 ? 7.502 5.161 24.935 1.00 94.75 365 SER A CA 1
ATOM 2809 C C . SER A 1 365 ? 6.075 5.651 25.180 1.00 94.75 365 SER A C 1
ATOM 2811 O O . SER A 1 365 ? 5.629 5.824 26.319 1.00 94.75 365 SER A O 1
ATOM 2813 N N . ARG A 1 366 ? 5.361 5.904 24.083 1.00 96.88 366 ARG A N 1
ATOM 2814 C CA . ARG A 1 366 ? 3.950 6.285 24.060 1.00 96.88 366 ARG A CA 1
ATOM 2815 C C . ARG A 1 366 ? 3.122 5.066 23.678 1.00 96.88 366 ARG A C 1
ATOM 2817 O O . ARG A 1 366 ? 3.134 4.681 22.513 1.00 96.88 366 ARG A O 1
ATOM 2824 N N . ALA A 1 367 ? 2.351 4.540 24.624 1.00 97.75 367 ALA A N 1
ATOM 2825 C CA . ALA A 1 367 ? 1.394 3.457 24.408 1.00 97.75 367 ALA A CA 1
ATOM 2826 C C . ALA A 1 367 ? -0.052 3.980 24.297 1.00 97.75 367 ALA A C 1
ATOM 2828 O O . ALA A 1 367 ? -0.561 4.637 25.215 1.00 97.75 367 ALA A O 1
ATOM 2829 N N . LEU A 1 368 ? -0.713 3.683 23.179 1.00 98.12 368 LEU A N 1
ATOM 2830 C CA . LEU A 1 368 ? -2.137 3.923 22.952 1.00 98.12 368 LEU A CA 1
ATOM 2831 C C . LEU A 1 368 ? -2.843 2.573 22.836 1.00 98.12 368 LEU A C 1
ATOM 2833 O O . LEU A 1 368 ? -2.688 1.873 21.838 1.00 98.12 368 LEU A O 1
ATOM 2837 N N . PHE A 1 369 ? -3.596 2.194 23.866 1.00 97.25 369 PHE A N 1
ATOM 2838 C CA . PHE A 1 369 ? -4.487 1.037 23.802 1.00 97.25 369 PHE A CA 1
ATOM 2839 C C . PHE A 1 369 ? -5.671 1.387 22.911 1.00 97.25 369 PHE A C 1
ATOM 2841 O O . PHE A 1 369 ? -6.265 2.454 23.091 1.00 97.25 369 PHE A O 1
ATOM 2848 N N . TYR A 1 370 ? -6.020 0.528 21.957 1.00 96.19 370 TYR A N 1
ATOM 2849 C CA . TYR A 1 370 ? -7.125 0.828 21.069 1.00 96.19 370 TYR A CA 1
ATOM 2850 C C . TYR A 1 370 ? -7.950 -0.364 20.628 1.00 96.19 370 TYR A C 1
ATOM 2852 O O . TYR A 1 370 ? -7.529 -1.520 20.625 1.00 96.19 370 TYR A O 1
ATOM 2860 N N . PHE A 1 371 ? -9.160 -0.012 20.221 1.00 93.69 371 PHE A N 1
ATOM 2861 C CA . PHE A 1 371 ? -10.089 -0.899 19.562 1.00 93.69 371 PHE A CA 1
ATOM 2862 C C . PHE A 1 371 ? -10.956 -0.123 18.580 1.00 93.69 371 PHE A C 1
ATOM 2864 O O . PHE A 1 371 ? -11.220 1.069 18.775 1.00 93.69 371 PHE A O 1
ATOM 2871 N N . SER A 1 372 ? -11.426 -0.814 17.549 1.00 93.19 372 SER A N 1
ATOM 2872 C CA . SER A 1 372 ? -12.197 -0.204 16.466 1.00 93.19 372 SER A CA 1
ATOM 2873 C C . SER A 1 372 ? -13.496 -0.958 16.244 1.00 93.19 372 SER A C 1
ATOM 2875 O O . SER A 1 372 ? -13.522 -2.186 16.311 1.00 93.19 372 SER A O 1
ATOM 2877 N N . PHE A 1 373 ? -14.577 -0.237 15.955 1.00 92.75 373 PHE A N 1
ATOM 2878 C CA . PHE A 1 373 ? -15.860 -0.831 15.581 1.00 92.75 373 PHE A CA 1
ATOM 2879 C C . PHE A 1 373 ? -16.167 -0.532 14.123 1.00 92.75 373 PHE A C 1
ATOM 2881 O O . PHE A 1 373 ? -16.137 0.633 13.717 1.00 92.75 373 PHE A O 1
ATOM 2888 N N . LYS A 1 374 ? -16.478 -1.577 13.351 1.00 89.75 374 LYS A N 1
ATOM 2889 C CA . LYS A 1 374 ? -16.925 -1.462 11.962 1.00 89.75 374 LYS A CA 1
ATOM 2890 C C . LYS A 1 374 ? -18.447 -1.428 11.868 1.00 89.75 374 LYS A C 1
ATOM 2892 O O . LYS A 1 374 ? -19.152 -2.026 12.689 1.00 89.75 374 LYS A O 1
ATOM 2897 N N . ASN A 1 375 ? -18.941 -0.768 10.830 1.00 88.25 375 ASN A N 1
ATOM 2898 C CA . ASN A 1 375 ? -20.336 -0.859 10.428 1.00 88.25 375 ASN A CA 1
ATOM 2899 C C . ASN A 1 375 ? -20.637 -2.288 9.933 1.00 88.25 375 ASN A C 1
ATOM 2901 O O . ASN A 1 375 ? -19.899 -2.823 9.109 1.00 88.25 375 ASN A O 1
ATOM 2905 N N . ALA A 1 376 ? -21.703 -2.915 10.436 1.00 84.25 376 ALA A N 1
ATOM 2906 C CA . ALA A 1 376 ? -22.078 -4.279 10.057 1.00 84.25 376 ALA A CA 1
ATOM 2907 C C . ALA A 1 376 ? -22.638 -4.385 8.628 1.00 84.25 376 ALA A C 1
ATOM 2909 O O . ALA A 1 376 ? -22.563 -5.448 8.017 1.00 84.25 376 ALA A O 1
ATOM 2910 N N . GLU A 1 377 ? -23.189 -3.294 8.094 1.00 80.38 377 GLU A N 1
ATOM 2911 C CA . GLU A 1 377 ? -23.869 -3.273 6.791 1.00 80.38 377 GLU A CA 1
ATOM 2912 C C . GLU A 1 377 ? -22.927 -2.926 5.630 1.00 80.38 377 GLU A C 1
ATOM 2914 O O . GLU A 1 377 ? -23.273 -3.106 4.462 1.00 80.38 377 GLU A O 1
ATOM 2919 N N . ILE A 1 378 ? -21.731 -2.416 5.933 1.00 72.50 378 ILE A N 1
ATOM 2920 C CA . ILE A 1 378 ? -20.780 -1.928 4.936 1.00 72.50 378 ILE A CA 1
ATOM 2921 C C . ILE A 1 378 ? -19.533 -2.814 4.964 1.00 72.50 378 ILE A C 1
ATOM 2923 O O . ILE A 1 378 ? -18.847 -2.902 5.979 1.00 72.50 378 ILE A O 1
ATOM 2927 N N . GLY A 1 379 ? -19.217 -3.456 3.833 1.00 63.88 379 GLY A N 1
ATOM 2928 C CA . GLY A 1 379 ? -17.959 -4.192 3.671 1.00 63.88 379 GLY A CA 1
ATOM 2929 C C . GLY A 1 379 ? -16.741 -3.297 3.932 1.00 63.88 379 GLY A C 1
ATOM 2930 O O . GLY A 1 379 ? -16.766 -2.108 3.612 1.00 63.88 379 GLY A O 1
ATOM 2931 N N . TYR A 1 380 ? -15.684 -3.857 4.523 1.00 59.28 380 TYR A N 1
ATOM 2932 C CA . TYR A 1 380 ? -14.483 -3.100 4.869 1.00 59.28 380 TYR A CA 1
ATOM 2933 C C . TYR A 1 380 ? -13.705 -2.703 3.608 1.00 59.28 380 TYR A C 1
ATOM 2935 O O . TYR A 1 380 ? -13.381 -3.549 2.781 1.00 59.28 380 TYR A O 1
ATOM 2943 N N . THR A 1 381 ? -13.426 -1.408 3.456 1.00 51.47 381 THR A N 1
ATOM 2944 C CA . THR A 1 381 ? -12.745 -0.832 2.283 1.00 51.47 381 THR A CA 1
ATOM 2945 C C . THR A 1 381 ? -11.327 -0.335 2.593 1.00 51.47 381 THR A C 1
ATOM 2947 O O . THR A 1 381 ? -10.761 0.399 1.786 1.00 51.47 381 THR A O 1
ATOM 2950 N N . GLY A 1 382 ? -10.788 -0.655 3.778 1.00 46.25 382 GLY A N 1
ATOM 2951 C CA . GLY A 1 382 ? -9.442 -0.274 4.236 1.00 46.25 382 GLY A CA 1
ATOM 2952 C C . GLY A 1 382 ? -8.421 -1.417 4.149 1.00 46.25 382 GLY A C 1
ATOM 2953 O O . GLY A 1 382 ? -8.683 -2.445 3.528 1.00 46.25 382 GLY A O 1
ATOM 2954 N N . ASN A 1 383 ? -7.256 -1.247 4.783 1.00 44.97 383 ASN A N 1
ATOM 2955 C CA . ASN A 1 383 ? -6.166 -2.230 4.779 1.00 44.97 383 ASN A CA 1
ATOM 2956 C C . ASN A 1 383 ? -6.492 -3.468 5.650 1.00 44.97 383 ASN A C 1
ATOM 2958 O O . ASN A 1 383 ? -6.613 -3.330 6.867 1.00 44.97 383 ASN A O 1
ATOM 2962 N N . PRO A 1 384 ? -6.591 -4.689 5.090 1.00 43.00 384 PRO A N 1
ATOM 2963 C CA . PRO A 1 384 ? -6.904 -5.887 5.869 1.00 43.00 384 PRO A CA 1
ATOM 2964 C C . PRO A 1 384 ? -5.791 -6.326 6.843 1.00 43.00 384 PRO A C 1
ATOM 2966 O O . PRO A 1 384 ? -6.025 -7.197 7.677 1.00 43.00 384 PRO A O 1
ATOM 2969 N N . ALA A 1 385 ? -4.593 -5.731 6.780 1.00 36.56 385 ALA A N 1
ATOM 2970 C CA . ALA A 1 385 ? -3.427 -6.127 7.576 1.00 36.56 385 ALA A CA 1
ATOM 2971 C C . ALA A 1 385 ? -3.527 -5.835 9.089 1.00 36.56 385 ALA A C 1
ATOM 2973 O O . ALA A 1 385 ? -2.718 -6.363 9.852 1.00 36.56 385 ALA A O 1
ATOM 2974 N N . SER A 1 386 ? -4.490 -5.019 9.528 1.00 40.62 386 SER A N 1
ATOM 2975 C CA . SER A 1 386 ? -4.755 -4.747 10.955 1.00 40.62 386 SER A CA 1
ATOM 2976 C C . SER A 1 386 ? -5.816 -5.681 11.553 1.00 40.62 386 SER A C 1
ATOM 2978 O O . SER A 1 386 ? -6.104 -5.632 12.752 1.00 40.62 386 SER A O 1
ATOM 2980 N N . ILE A 1 387 ? -6.407 -6.552 10.727 1.00 51.28 387 ILE A N 1
ATOM 2981 C CA . ILE A 1 387 ? -7.532 -7.399 11.111 1.00 51.28 387 ILE A CA 1
ATOM 2982 C C . ILE A 1 387 ? -7.013 -8.684 11.749 1.00 51.28 387 ILE A C 1
ATOM 2984 O O . ILE A 1 387 ? -6.406 -9.541 11.106 1.00 51.28 387 ILE A O 1
ATOM 2988 N N . ARG A 1 388 ? -7.341 -8.864 13.026 1.00 58.44 388 ARG A N 1
ATOM 2989 C CA . ARG A 1 388 ? -7.258 -10.166 13.691 1.00 58.44 388 ARG A CA 1
ATOM 2990 C C . ARG A 1 388 ? -8.256 -11.114 13.039 1.00 58.44 388 ARG A C 1
ATOM 2992 O O . ARG A 1 388 ? -9.465 -10.884 13.121 1.00 58.44 388 ARG A O 1
ATOM 2999 N N . LYS A 1 389 ? -7.760 -12.188 12.422 1.00 56.50 389 LYS A N 1
ATOM 3000 C CA . LYS A 1 389 ? -8.600 -13.208 11.775 1.00 56.50 389 LYS A CA 1
ATOM 3001 C C . LYS A 1 389 ? -9.663 -13.749 12.739 1.00 56.50 389 LYS A C 1
ATOM 3003 O O . LYS A 1 389 ? -10.816 -13.890 12.348 1.00 56.50 389 LYS A O 1
ATOM 3008 N N . GLU A 1 390 ? -9.312 -13.904 14.018 1.00 60.53 390 GLU A N 1
ATOM 3009 C CA . GLU A 1 390 ? -10.236 -14.401 15.044 1.00 60.53 390 GLU A CA 1
ATOM 3010 C C . GLU A 1 390 ? -11.398 -13.429 15.323 1.00 60.53 390 GLU A C 1
ATOM 3012 O O . GLU A 1 390 ? -12.517 -13.863 15.570 1.00 60.53 390 GLU A O 1
ATOM 3017 N N . LEU A 1 391 ? -11.171 -12.109 15.255 1.00 65.19 391 LEU A N 1
ATOM 3018 C CA . LEU A 1 391 ? -12.242 -11.115 15.441 1.00 65.19 391 LEU A CA 1
ATOM 3019 C C . LEU A 1 391 ? -13.165 -11.036 14.218 1.00 65.19 391 LEU A C 1
ATOM 3021 O O . LEU A 1 391 ? -14.369 -10.811 14.358 1.00 65.19 391 LEU A O 1
ATOM 3025 N N . GLY A 1 392 ? -12.599 -11.222 13.022 1.00 58.12 392 GLY A N 1
ATOM 3026 C CA . GLY A 1 392 ? -13.345 -11.251 11.765 1.00 58.12 392 GLY A CA 1
ATOM 3027 C C . GLY A 1 392 ? -14.261 -12.471 11.629 1.00 58.12 392 GLY A C 1
ATOM 3028 O O . GLY A 1 392 ? -15.375 -12.330 11.128 1.00 58.12 392 GLY A O 1
ATOM 3029 N N . GLU A 1 393 ? -13.817 -13.641 12.096 1.00 61.09 393 GLU A N 1
ATOM 3030 C CA . GLU A 1 393 ? -14.586 -14.895 12.057 1.00 61.09 393 GLU A CA 1
ATOM 3031 C C . GLU A 1 393 ? -15.726 -14.916 13.088 1.00 61.09 393 GLU A C 1
ATOM 3033 O O . GLU A 1 393 ? -16.845 -15.317 12.765 1.00 61.09 393 GLU A O 1
ATOM 3038 N N . GLU A 1 394 ? -15.476 -14.421 14.302 1.00 66.19 394 GLU A N 1
ATOM 3039 C CA . GLU A 1 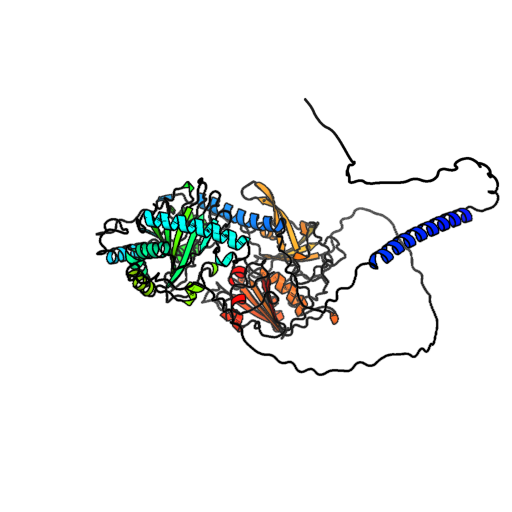394 ? -16.437 -14.465 15.416 1.00 66.19 394 GLU A CA 1
ATOM 3040 C C . GLU A 1 394 ? -17.534 -13.385 15.329 1.00 66.19 394 GLU A C 1
ATOM 3042 O O . GLU A 1 394 ? -18.562 -13.495 15.995 1.00 66.19 394 GLU A O 1
ATOM 3047 N N . ASN A 1 395 ? -17.346 -12.337 14.509 1.00 72.81 395 ASN A N 1
ATOM 3048 C CA . ASN A 1 395 ? -18.285 -11.213 14.345 1.00 72.81 395 ASN A CA 1
ATOM 3049 C C . ASN A 1 395 ? -18.834 -10.686 15.686 1.00 72.81 395 ASN A C 1
ATOM 3051 O O . ASN A 1 395 ? -20.044 -10.558 15.896 1.00 72.81 395 ASN A O 1
ATOM 3055 N N . VAL A 1 396 ? -17.927 -10.371 16.614 1.00 83.75 396 VAL A N 1
ATOM 3056 C CA . VAL A 1 396 ? -18.284 -9.922 17.965 1.00 83.75 396 VAL A CA 1
ATOM 3057 C C . VAL A 1 396 ? -18.992 -8.564 17.902 1.00 83.75 396 VAL A C 1
ATOM 3059 O O . VAL A 1 396 ? -18.353 -7.522 17.747 1.00 83.75 396 VAL A O 1
ATOM 3062 N N . SER A 1 397 ? -20.320 -8.562 18.033 1.00 90.31 397 SER A N 1
ATOM 3063 C CA . SER A 1 397 ? -21.112 -7.329 18.049 1.00 90.31 397 SER A CA 1
ATOM 3064 C C . SER A 1 397 ? -20.984 -6.577 19.374 1.00 90.31 397 SER A C 1
ATOM 3066 O O . SER A 1 397 ? -20.839 -7.170 20.447 1.00 90.31 397 SER A O 1
ATOM 3068 N N . LEU A 1 398 ? -21.095 -5.250 19.320 1.00 91.69 398 LEU A N 1
ATOM 3069 C CA . LEU A 1 398 ? -21.063 -4.365 20.483 1.00 91.69 398 LEU A CA 1
ATOM 3070 C C . LEU A 1 398 ? -22.131 -4.750 21.515 1.00 91.69 398 LEU A C 1
ATOM 3072 O O . LEU A 1 398 ? -21.867 -4.728 22.717 1.00 91.69 398 LEU A O 1
ATOM 3076 N N . GLY A 1 399 ? -23.333 -5.113 21.061 1.00 89.94 399 GLY A N 1
ATOM 3077 C C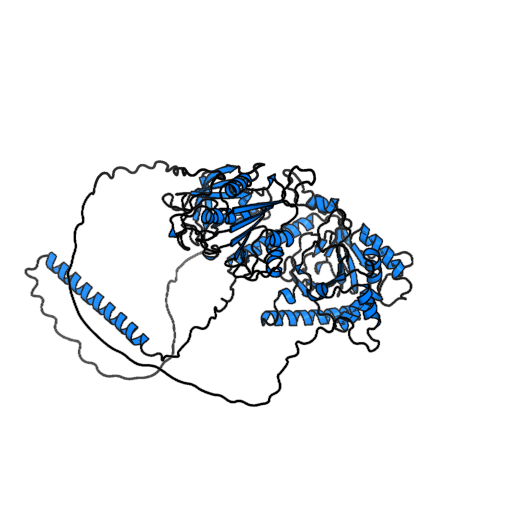A . GLY A 1 399 ? -24.427 -5.542 21.929 1.00 89.94 399 GLY A CA 1
ATOM 3078 C C . GLY A 1 399 ? -24.098 -6.810 22.719 1.00 89.94 399 GLY A C 1
ATOM 3079 O O . GLY A 1 399 ? -24.336 -6.850 23.930 1.00 89.94 399 GLY A O 1
ATOM 3080 N N . ASN A 1 400 ? -23.521 -7.815 22.053 1.00 87.94 400 ASN A N 1
ATOM 3081 C CA . ASN A 1 400 ? -23.094 -9.059 22.695 1.00 87.94 400 ASN A CA 1
ATOM 3082 C C . ASN A 1 400 ? -21.926 -8.805 23.651 1.00 87.94 400 ASN A C 1
ATOM 3084 O O . ASN A 1 400 ? -22.012 -9.156 24.824 1.00 87.94 400 ASN A O 1
ATOM 3088 N N . LEU A 1 401 ? -20.918 -8.057 23.203 1.00 87.56 401 LEU A N 1
ATOM 3089 C CA . LEU A 1 401 ? -19.769 -7.664 24.014 1.00 87.56 401 LEU A CA 1
ATOM 3090 C C . LEU A 1 401 ? -20.187 -6.961 25.317 1.00 87.56 401 LEU A C 1
ATOM 3092 O O . LEU A 1 401 ? -19.777 -7.347 26.410 1.00 87.56 401 LEU A O 1
ATOM 3096 N N . VAL A 1 402 ? -21.069 -5.962 25.230 1.00 89.25 402 VAL A N 1
ATOM 3097 C CA . VAL A 1 402 ? -21.599 -5.237 26.399 1.00 89.25 402 VAL A CA 1
ATOM 3098 C C . VAL A 1 402 ? -22.408 -6.149 27.327 1.00 89.25 402 VAL A C 1
ATOM 3100 O O . VAL A 1 402 ? -22.377 -5.979 28.552 1.00 89.25 402 VAL A O 1
ATOM 3103 N N . LYS A 1 403 ? -23.155 -7.106 26.767 1.00 86.25 403 LYS A N 1
ATOM 3104 C CA . LYS A 1 403 ? -23.920 -8.089 27.542 1.00 86.25 403 LYS A CA 1
ATOM 3105 C C . LYS A 1 403 ? -22.990 -9.029 28.307 1.00 86.25 403 LYS A C 1
ATOM 3107 O O . LYS A 1 403 ? -23.262 -9.290 29.481 1.00 86.25 403 LYS A O 1
ATOM 3112 N N . ASP A 1 404 ? -21.911 -9.482 27.682 1.00 83.88 404 ASP A N 1
ATOM 3113 C CA . ASP A 1 404 ? -20.972 -10.420 28.290 1.00 83.88 404 ASP A CA 1
ATOM 3114 C C . ASP A 1 404 ? -20.121 -9.731 29.368 1.00 83.88 404 ASP A C 1
ATOM 3116 O O . ASP A 1 404 ? -19.998 -10.250 30.481 1.00 83.88 404 ASP A O 1
ATOM 3120 N N . LEU A 1 405 ? -19.668 -8.495 29.122 1.00 85.88 405 LEU A N 1
ATOM 3121 C CA . LEU A 1 405 ? -18.972 -7.659 30.113 1.00 85.88 405 LEU A CA 1
ATOM 3122 C C . LEU A 1 405 ? -19.813 -7.399 31.371 1.00 85.88 405 LEU A C 1
ATOM 3124 O O . LEU A 1 405 ? -19.286 -7.372 32.479 1.00 85.88 405 LEU A O 1
ATOM 3128 N N . LYS A 1 406 ? -21.145 -7.301 31.251 1.00 81.69 406 LYS A N 1
ATOM 3129 C CA . LYS A 1 406 ? -22.039 -7.160 32.417 1.00 81.69 406 LYS A CA 1
ATOM 3130 C C . LYS A 1 406 ? -21.978 -8.365 33.372 1.00 81.69 406 LYS A C 1
ATOM 3132 O O . LYS A 1 406 ? -22.330 -8.218 34.541 1.00 81.69 406 LYS A O 1
ATOM 3137 N N . GLY A 1 407 ? -21.599 -9.545 32.877 1.00 72.12 407 GLY A N 1
ATOM 3138 C CA . GLY A 1 407 ? -21.446 -10.767 33.671 1.00 72.12 407 GLY A CA 1
ATOM 3139 C C . GLY A 1 407 ? -20.063 -10.945 34.305 1.00 72.12 407 GLY A C 1
ATOM 3140 O O . GLY A 1 407 ? -19.910 -11.826 35.155 1.00 72.12 407 GLY A O 1
ATOM 3141 N N . PHE A 1 408 ? -19.079 -10.131 33.916 1.00 71.75 408 PHE A N 1
ATOM 3142 C CA . PHE A 1 408 ? -17.719 -10.174 34.447 1.00 71.75 408 PHE A CA 1
ATOM 3143 C C . PHE A 1 408 ? -17.689 -9.767 35.931 1.00 71.75 408 PHE A C 1
ATOM 3145 O O . PHE A 1 408 ? -18.430 -8.884 36.362 1.00 71.75 408 PHE A O 1
ATOM 3152 N N . GLY A 1 409 ? -16.878 -10.454 36.743 1.00 60.34 409 GLY A N 1
ATOM 3153 C CA . GLY A 1 409 ? -16.798 -10.222 38.194 1.00 60.34 409 GLY A CA 1
ATOM 3154 C C . GLY A 1 409 ? -17.961 -10.797 39.023 1.00 60.34 409 GLY A C 1
ATOM 3155 O O . GLY A 1 409 ? -17.944 -10.693 40.247 1.00 60.34 409 GLY A O 1
ATOM 3156 N N . MET A 1 410 ? -18.952 -11.451 38.396 1.00 61.62 410 MET A N 1
ATOM 3157 C CA . MET A 1 410 ? -20.076 -12.132 39.072 1.00 61.62 410 MET A CA 1
ATOM 3158 C C . MET A 1 410 ? -19.908 -13.665 39.149 1.00 61.62 410 MET A C 1
ATOM 3160 O O . MET A 1 410 ? -20.894 -14.401 39.184 1.00 61.62 410 MET A O 1
ATOM 3164 N N . GLY A 1 411 ? -18.667 -14.169 39.134 1.00 50.88 411 GLY A N 1
ATOM 3165 C CA . GLY A 1 411 ? -18.356 -15.609 39.179 1.00 50.88 411 GLY A CA 1
ATOM 3166 C C . GLY A 1 411 ? -18.433 -16.339 37.830 1.00 50.88 411 GLY A C 1
ATOM 3167 O O . GLY A 1 411 ? -18.276 -17.557 37.782 1.00 50.88 411 GLY A O 1
ATOM 3168 N N . LYS A 1 412 ? -18.655 -15.612 36.730 1.00 51.53 412 LYS A N 1
ATOM 3169 C CA . LYS A 1 412 ? -18.422 -16.091 35.360 1.00 51.53 412 LYS A CA 1
ATOM 3170 C C . LYS A 1 412 ? -17.005 -15.663 34.956 1.00 51.53 412 LYS A C 1
ATOM 3172 O O . LYS A 1 412 ? -16.622 -14.541 35.279 1.00 51.53 412 LYS A O 1
ATOM 3177 N N . GLY A 1 413 ? -16.233 -16.561 34.334 1.00 56.16 413 GLY A N 1
ATOM 3178 C CA . GLY A 1 413 ? -14.865 -16.288 33.862 1.00 56.16 413 GLY A CA 1
ATOM 3179 C C . GLY A 1 413 ? -14.802 -15.148 32.838 1.00 56.16 413 GLY A C 1
ATOM 3180 O O . GLY A 1 413 ? -15.805 -14.478 32.584 1.00 56.16 413 GLY A O 1
ATOM 3181 N N . THR A 1 414 ? -13.633 -14.907 32.244 1.00 55.97 414 THR A N 1
ATOM 3182 C CA . THR A 1 414 ? -13.481 -13.803 31.292 1.00 55.97 414 THR A CA 1
ATOM 3183 C C . THR A 1 414 ? -14.431 -14.001 30.093 1.00 55.97 414 THR A C 1
ATOM 3185 O O . THR A 1 414 ? -14.438 -15.061 29.469 1.00 55.97 414 THR A O 1
ATOM 3188 N N . PRO A 1 415 ? -15.310 -13.021 29.802 1.00 52.59 415 PRO A N 1
ATOM 3189 C CA . PRO A 1 415 ? -16.396 -13.159 28.828 1.00 52.59 415 PRO A CA 1
ATOM 3190 C C . PRO A 1 415 ? -15.924 -13.268 27.375 1.00 52.59 415 PRO A C 1
ATOM 3192 O O . PRO A 1 415 ? -16.717 -13.561 26.486 1.00 52.59 415 PRO A O 1
ATOM 3195 N N . LEU A 1 416 ? -14.647 -12.990 27.125 1.00 56.16 416 LEU A N 1
ATOM 3196 C CA . LEU A 1 416 ? -14.105 -12.734 25.802 1.00 56.16 416 LEU A CA 1
ATOM 3197 C C . LEU A 1 416 ? -13.292 -13.930 25.337 1.00 56.16 416 LEU A C 1
ATOM 3199 O O . LEU A 1 416 ? -12.074 -13.916 25.434 1.00 56.16 416 LEU A O 1
ATOM 3203 N N . ILE A 1 417 ? -14.021 -14.922 24.823 1.00 50.06 417 ILE A N 1
ATOM 3204 C CA . ILE A 1 417 ? -13.551 -16.058 24.021 1.00 50.06 417 ILE A CA 1
ATOM 3205 C C . ILE A 1 417 ? -12.512 -16.947 24.728 1.00 50.06 417 ILE A C 1
ATOM 3207 O O . ILE A 1 417 ? -11.389 -16.559 25.031 1.00 50.06 417 ILE A O 1
ATOM 3211 N N . ASN A 1 418 ? -12.870 -18.215 24.931 1.00 41.12 418 ASN A N 1
ATOM 3212 C CA . ASN A 1 418 ? -11.979 -19.233 25.482 1.00 41.12 418 ASN A CA 1
ATOM 3213 C C . ASN A 1 418 ? -10.969 -19.706 24.414 1.00 41.12 418 ASN A C 1
ATOM 3215 O O . ASN A 1 418 ? -11.030 -20.845 23.962 1.00 41.12 418 ASN A O 1
ATOM 3219 N N . ILE A 1 419 ? -10.058 -18.834 23.970 1.00 40.34 419 ILE A N 1
ATOM 3220 C CA . ILE A 1 419 ? -8.950 -19.209 23.075 1.00 40.34 419 ILE A CA 1
ATOM 3221 C C . ILE A 1 419 ? -7.725 -19.527 23.933 1.00 40.34 419 ILE A C 1
ATOM 3223 O O . ILE A 1 419 ? -6.737 -18.800 23.927 1.00 40.34 419 ILE A O 1
ATOM 3227 N N . THR A 1 420 ? -7.762 -20.609 24.712 1.00 30.34 420 THR A N 1
ATOM 3228 C CA . THR A 1 420 ? -6.513 -21.163 25.252 1.00 30.34 420 THR A CA 1
ATOM 3229 C C . THR A 1 420 ? -6.445 -22.680 25.113 1.00 30.34 420 THR A C 1
ATOM 3231 O O . THR A 1 420 ? -7.240 -23.413 25.691 1.00 30.34 420 THR A O 1
ATOM 3234 N N . ARG A 1 421 ? -5.366 -23.089 24.424 1.00 26.75 421 ARG A N 1
ATOM 3235 C CA . ARG A 1 421 ? -4.694 -24.401 24.339 1.00 26.75 421 ARG A CA 1
ATOM 3236 C C . ARG A 1 421 ? -5.045 -25.265 23.117 1.00 26.75 421 ARG A C 1
ATOM 3238 O O . ARG A 1 421 ? -6.140 -25.812 23.058 1.00 26.75 421 ARG A O 1
ATOM 3245 N N . PRO A 1 422 ? -4.079 -25.515 22.205 1.00 28.27 422 PRO A N 1
ATOM 3246 C CA . PRO A 1 422 ? -4.097 -26.763 21.461 1.00 28.27 422 PRO A CA 1
ATOM 3247 C C . PRO A 1 422 ? -3.948 -27.885 22.491 1.00 28.27 422 PRO A C 1
ATOM 3249 O O . PRO A 1 422 ? -2.927 -27.978 23.178 1.00 28.27 422 PRO A O 1
ATOM 3252 N N . GLU A 1 423 ? -4.977 -28.711 22.654 1.00 26.34 423 GLU A N 1
ATOM 3253 C CA . GLU A 1 423 ? -4.828 -29.975 23.361 1.00 26.34 423 GLU A CA 1
ATOM 3254 C C . GLU A 1 423 ? -3.767 -30.800 22.627 1.00 26.34 423 GLU A C 1
ATOM 3256 O O . GLU A 1 423 ? -3.972 -31.266 21.507 1.00 26.34 423 GLU A O 1
ATOM 3261 N N . MET A 1 424 ? -2.607 -30.990 23.261 1.00 29.91 424 MET A N 1
ATOM 3262 C CA . MET A 1 424 ? -1.737 -32.110 22.931 1.00 29.91 424 MET A CA 1
ATOM 3263 C C . MET A 1 424 ? -2.499 -33.387 23.280 1.00 29.91 424 MET A C 1
ATOM 3265 O O . MET A 1 424 ? -2.449 -33.869 24.413 1.00 29.91 424 MET A O 1
ATOM 326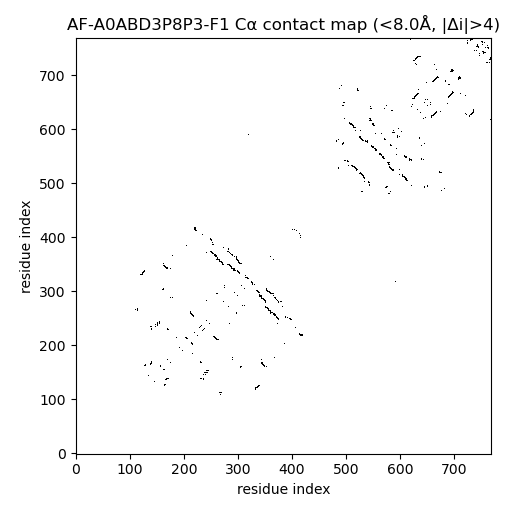9 N N . SER A 1 425 ? -3.222 -33.942 22.311 1.00 26.72 425 SER A N 1
ATOM 3270 C CA . SER A 1 425 ? -3.740 -35.298 22.412 1.00 26.72 425 SER A CA 1
ATOM 3271 C C . SER A 1 425 ? -2.554 -36.262 22.364 1.00 26.72 425 SER A C 1
ATOM 3273 O O . SER A 1 425 ? -2.096 -36.658 21.293 1.00 26.72 425 SER A O 1
ATOM 3275 N N . HIS A 1 426 ? -2.030 -36.635 23.529 1.00 25.58 426 HIS A N 1
ATOM 3276 C CA . HIS A 1 426 ? -1.295 -37.884 23.676 1.00 25.58 426 HIS A CA 1
ATOM 3277 C C . HIS A 1 426 ? -2.280 -39.041 23.458 1.00 25.58 426 HIS A C 1
ATOM 3279 O O . HIS A 1 426 ? -3.222 -39.168 24.244 1.00 25.58 426 HIS A O 1
ATOM 3285 N N . PRO A 1 427 ? -2.081 -39.932 22.470 1.00 28.08 427 PRO A N 1
ATOM 3286 C CA . PRO A 1 427 ? -2.720 -41.230 22.515 1.00 28.08 427 PRO A CA 1
ATOM 3287 C C . PRO A 1 427 ? -1.996 -42.047 23.582 1.00 28.08 427 PRO A C 1
ATOM 3289 O O . PRO A 1 427 ? -0.795 -42.321 23.492 1.00 28.08 427 PRO A O 1
ATOM 3292 N N . SER A 1 428 ? -2.744 -42.396 24.620 1.00 26.06 428 SER A N 1
ATOM 3293 C CA . SER A 1 428 ? -2.387 -43.421 25.583 1.00 26.06 428 SER A CA 1
ATOM 3294 C C . SER A 1 428 ? -2.090 -44.750 24.883 1.00 26.06 428 SER A C 1
ATOM 3296 O O . SER A 1 428 ? -2.605 -45.087 23.819 1.00 26.06 428 SER A O 1
ATOM 3298 N N . SER A 1 429 ? -1.190 -45.488 25.514 1.00 25.73 429 SER A N 1
ATOM 3299 C CA . SER A 1 429 ? -0.657 -46.778 25.113 1.00 25.73 429 SER A CA 1
ATOM 3300 C C . SER A 1 429 ? -1.683 -47.920 25.148 1.00 25.73 429 SER A C 1
ATOM 3302 O O . SER A 1 429 ? -2.687 -47.861 25.857 1.00 25.73 429 SER A O 1
ATOM 3304 N N . SER A 1 430 ? -1.293 -49.012 24.470 1.00 24.64 430 SER A N 1
ATOM 3305 C CA . SER A 1 430 ? -1.828 -50.391 24.455 1.00 24.64 430 SER A CA 1
ATOM 3306 C C . SER A 1 430 ? -2.739 -50.716 23.250 1.00 24.64 430 SER A C 1
ATOM 3308 O O . SER A 1 430 ? -3.659 -49.973 22.963 1.00 24.64 430 SER A O 1
ATOM 3310 N N . VAL A 1 431 ? -2.569 -51.793 22.467 1.00 26.91 431 VAL A N 1
ATOM 3311 C CA . VAL A 1 431 ? -1.742 -53.008 22.582 1.00 26.91 431 VAL A CA 1
ATOM 3312 C C . VAL A 1 431 ? -1.808 -53.806 21.245 1.00 26.91 431 VAL A C 1
ATOM 3314 O O . VAL A 1 431 ? -2.812 -53.746 20.543 1.00 26.91 431 VAL A O 1
ATOM 3317 N N . ASN A 1 432 ? -0.760 -54.600 20.968 1.00 25.00 432 ASN A N 1
ATOM 3318 C CA . ASN A 1 432 ? -0.656 -55.794 20.092 1.00 25.00 432 ASN A CA 1
ATOM 3319 C C . ASN A 1 432 ? -0.524 -55.717 18.546 1.00 25.00 432 ASN A C 1
ATOM 3321 O O . ASN A 1 432 ? -1.479 -55.624 17.784 1.00 25.00 432 ASN A O 1
ATOM 3325 N N . THR A 1 433 ? 0.719 -55.980 18.123 1.00 24.88 433 THR A N 1
ATOM 3326 C CA . THR A 1 433 ? 1.219 -56.680 16.914 1.00 24.88 433 THR A CA 1
ATOM 3327 C C . THR A 1 433 ? 0.527 -58.045 16.644 1.00 24.88 433 THR A C 1
ATOM 3329 O O . THR A 1 433 ? -0.014 -58.613 17.594 1.00 24.88 433 THR A O 1
ATOM 3332 N N . PRO A 1 434 ? 0.568 -58.641 15.413 1.00 30.47 434 PRO A N 1
ATOM 3333 C CA . PRO A 1 434 ? 1.826 -59.102 14.795 1.00 30.47 434 PRO A CA 1
ATOM 3334 C C . PRO A 1 434 ? 1.994 -59.041 13.261 1.00 30.47 434 PRO A C 1
ATOM 3336 O O . PRO A 1 434 ? 1.064 -59.106 12.464 1.00 30.47 434 PRO A O 1
ATOM 3339 N N . LEU A 1 435 ? 3.284 -59.014 12.898 1.00 24.16 435 LEU A N 1
ATOM 3340 C CA . LEU A 1 435 ? 3.888 -59.235 11.584 1.00 24.16 435 LEU A CA 1
ATOM 3341 C C . LEU A 1 435 ? 3.374 -60.490 10.853 1.00 24.16 435 LEU A C 1
ATOM 3343 O O . LEU A 1 435 ? 3.301 -61.567 11.448 1.00 24.16 435 LEU A O 1
ATOM 3347 N N . ARG A 1 436 ? 3.322 -60.418 9.513 1.00 26.12 436 ARG A N 1
ATOM 3348 C CA . ARG A 1 436 ? 3.747 -61.523 8.633 1.00 26.12 436 ARG A CA 1
ATOM 3349 C C . ARG A 1 436 ? 4.527 -61.026 7.410 1.00 26.12 436 ARG A C 1
ATOM 3351 O O . ARG A 1 436 ? 4.169 -60.052 6.766 1.00 26.12 436 ARG A O 1
ATOM 3358 N N . ARG A 1 437 ? 5.619 -61.753 7.153 1.00 26.41 437 ARG A N 1
ATOM 3359 C CA . ARG A 1 437 ? 6.612 -61.660 6.071 1.00 26.41 437 ARG A CA 1
ATOM 3360 C C . ARG A 1 437 ? 6.088 -62.271 4.764 1.00 26.41 437 ARG A C 1
ATOM 3362 O O . ARG A 1 437 ? 5.291 -63.201 4.846 1.00 26.41 437 ARG A O 1
ATOM 3369 N N . SER A 1 438 ? 6.672 -61.890 3.621 1.00 26.38 438 SER A N 1
ATOM 3370 C CA . SER A 1 438 ? 7.126 -62.765 2.502 1.00 26.38 438 SER A CA 1
ATOM 3371 C C . SER A 1 438 ? 7.882 -61.883 1.480 1.00 26.38 438 SER A C 1
ATOM 3373 O O . SER A 1 438 ? 7.293 -60.924 1.007 1.00 26.38 438 SER A O 1
ATOM 3375 N N . PHE A 1 439 ? 9.216 -61.894 1.338 1.00 24.64 439 PHE A N 1
ATOM 3376 C CA . PHE A 1 439 ? 10.186 -62.855 0.757 1.00 24.64 439 PHE A CA 1
ATOM 3377 C C . PHE A 1 439 ? 10.336 -62.863 -0.786 1.00 24.64 439 PHE A C 1
ATOM 3379 O O . PHE A 1 439 ? 9.409 -63.256 -1.478 1.00 24.64 439 PHE A O 1
ATOM 3386 N N . LEU A 1 440 ? 11.596 -62.605 -1.214 1.00 23.91 440 LEU A N 1
ATOM 3387 C CA . LEU A 1 440 ? 12.367 -63.153 -2.365 1.00 23.91 440 LEU A CA 1
ATOM 3388 C C . LEU A 1 440 ? 11.960 -62.653 -3.781 1.00 23.91 440 LEU A C 1
ATOM 3390 O O . LEU A 1 440 ? 10.782 -62.577 -4.080 1.00 23.91 440 LEU A O 1
ATOM 3394 N N . VAL A 1 441 ? 12.849 -62.264 -4.717 1.00 25.17 441 VAL A N 1
ATOM 3395 C CA . VAL A 1 441 ? 14.013 -62.983 -5.293 1.00 25.17 441 VAL A CA 1
ATOM 3396 C C . VAL A 1 441 ? 14.997 -62.023 -6.009 1.00 25.17 441 VAL A C 1
ATOM 3398 O O . VAL A 1 441 ? 14.580 -61.088 -6.683 1.00 25.17 441 VAL A O 1
ATOM 3401 N N . ILE A 1 442 ? 16.302 -62.329 -5.917 1.00 23.84 442 ILE A N 1
ATOM 3402 C CA . ILE A 1 442 ? 17.433 -61.843 -6.743 1.00 23.84 442 ILE A CA 1
ATOM 3403 C C . ILE A 1 442 ? 18.014 -63.043 -7.525 1.00 23.84 442 ILE A C 1
ATOM 3405 O O . ILE A 1 442 ? 18.153 -64.108 -6.925 1.00 23.84 442 ILE A O 1
ATOM 3409 N N . LEU A 1 443 ? 18.437 -62.867 -8.792 1.00 22.95 443 LEU A N 1
ATOM 3410 C CA . LEU A 1 443 ? 19.462 -63.699 -9.477 1.00 22.95 443 LEU A CA 1
ATOM 3411 C C . LEU A 1 443 ? 20.064 -62.933 -10.701 1.00 22.95 443 LEU A C 1
ATOM 3413 O O . LEU A 1 443 ? 19.309 -62.560 -11.588 1.00 22.95 443 LEU A O 1
ATOM 3417 N N . VAL A 1 444 ? 21.296 -62.387 -10.648 1.00 24.27 444 VAL A N 1
ATOM 3418 C CA . VAL A 1 444 ? 22.642 -62.886 -11.090 1.00 24.27 444 VAL A CA 1
ATOM 3419 C C . VAL A 1 444 ? 22.985 -62.779 -12.602 1.00 24.27 444 VAL A C 1
ATOM 3421 O O . VAL A 1 444 ? 22.490 -63.532 -13.427 1.00 24.27 444 VAL A O 1
ATOM 3424 N N . MET A 1 445 ? 23.923 -61.853 -12.875 1.00 21.56 445 MET A N 1
ATOM 3425 C CA . MET A 1 445 ? 25.179 -61.872 -13.672 1.00 21.56 445 MET A CA 1
ATOM 3426 C C . MET A 1 445 ? 25.377 -62.572 -15.049 1.00 21.56 445 MET A C 1
ATOM 3428 O O . MET A 1 445 ? 25.219 -63.776 -15.194 1.00 21.56 445 MET A O 1
ATOM 3432 N N . LEU A 1 446 ? 26.076 -61.790 -15.904 1.00 22.12 446 LEU A N 1
ATOM 3433 C CA . LEU A 1 446 ? 27.367 -62.030 -16.610 1.00 22.12 446 LEU A CA 1
ATOM 3434 C C . LEU A 1 446 ? 27.423 -62.337 -18.125 1.00 22.12 446 LEU A C 1
ATOM 3436 O O . LEU A 1 446 ? 26.963 -63.360 -18.608 1.00 22.12 446 LEU A O 1
ATOM 3440 N N . CYS A 1 447 ? 28.237 -61.483 -18.772 1.00 22.22 447 CYS A N 1
ATOM 3441 C CA . CYS A 1 447 ? 29.204 -61.717 -19.856 1.00 22.22 447 CYS A CA 1
ATOM 3442 C C . CYS A 1 447 ? 28.732 -62.148 -21.255 1.00 22.22 447 CYS A C 1
ATOM 3444 O O . CYS A 1 447 ? 28.323 -63.280 -21.461 1.00 22.22 447 CYS A O 1
ATOM 3446 N N . CYS A 1 448 ? 29.066 -61.319 -22.257 1.00 24.03 448 CYS A N 1
ATOM 3447 C CA . CYS A 1 448 ? 29.921 -61.763 -23.365 1.00 24.03 448 CYS A CA 1
ATOM 3448 C C . CYS A 1 448 ? 30.554 -60.582 -24.126 1.00 24.03 448 CYS A C 1
ATOM 3450 O O . CYS A 1 448 ? 29.884 -59.688 -24.631 1.00 24.03 448 CYS A O 1
ATOM 3452 N N . ILE A 1 449 ? 31.882 -60.639 -24.217 1.00 24.25 449 ILE A N 1
ATOM 3453 C CA . ILE A 1 449 ? 32.770 -59.862 -25.084 1.00 24.25 449 ILE A CA 1
ATOM 3454 C C . ILE A 1 449 ? 32.546 -60.280 -26.545 1.00 24.25 449 ILE A C 1
ATOM 3456 O O . ILE A 1 449 ? 32.579 -61.478 -26.826 1.00 24.25 449 ILE A O 1
ATOM 3460 N N . ARG A 1 450 ? 32.461 -59.326 -27.485 1.00 25.39 450 ARG A N 1
ATOM 3461 C CA . ARG A 1 450 ? 33.093 -59.462 -28.812 1.00 25.39 450 ARG A CA 1
ATOM 3462 C C . ARG A 1 450 ? 33.262 -58.123 -29.539 1.00 25.39 450 ARG A C 1
ATOM 3464 O O . ARG A 1 450 ? 32.386 -57.274 -29.589 1.00 25.39 450 ARG A O 1
ATOM 3471 N N . THR A 1 451 ? 34.470 -57.998 -30.061 1.00 26.23 451 THR A N 1
ATOM 3472 C CA . THR A 1 451 ? 35.150 -56.929 -30.796 1.00 26.23 451 THR A CA 1
ATOM 3473 C C . THR A 1 451 ? 34.710 -56.774 -32.254 1.00 26.23 451 THR A C 1
ATOM 3475 O O . THR A 1 451 ? 34.505 -57.801 -32.886 1.00 26.23 451 THR A O 1
ATOM 3478 N N . THR A 1 452 ? 34.788 -55.548 -32.800 1.00 27.03 452 THR A N 1
ATOM 3479 C CA . THR A 1 452 ? 35.401 -55.154 -34.110 1.00 27.03 452 THR A CA 1
ATOM 3480 C C . THR A 1 452 ? 35.325 -53.616 -34.237 1.00 27.03 452 THR A C 1
ATOM 3482 O O . THR A 1 452 ? 34.229 -53.076 -34.198 1.00 27.03 452 THR A O 1
ATOM 3485 N N . ARG A 1 453 ? 36.401 -52.817 -34.111 1.00 25.45 453 ARG A N 1
ATOM 3486 C CA . ARG A 1 453 ? 37.450 -52.407 -35.089 1.00 25.45 453 ARG A CA 1
ATOM 3487 C C . ARG A 1 453 ? 36.964 -51.822 -36.437 1.00 25.45 453 ARG A C 1
ATOM 3489 O O . ARG A 1 453 ? 36.561 -52.579 -37.308 1.00 25.45 453 ARG A O 1
ATOM 3496 N N . SER A 1 454 ? 37.162 -50.508 -36.625 1.00 26.88 454 SER A N 1
ATOM 3497 C CA . SER A 1 454 ? 37.726 -49.802 -37.817 1.00 26.88 454 SER A CA 1
ATOM 3498 C C . SER A 1 454 ? 37.663 -48.270 -37.558 1.00 26.88 454 SER A C 1
ATOM 3500 O O . SER A 1 454 ? 36.608 -47.757 -37.219 1.00 26.88 454 SER A O 1
ATOM 3502 N N . SER A 1 455 ? 38.770 -47.562 -37.269 1.00 27.19 455 SER A N 1
ATOM 3503 C CA . SER A 1 455 ? 39.794 -46.923 -38.141 1.00 27.19 455 SER A CA 1
ATOM 3504 C C . SER A 1 455 ? 39.430 -45.532 -38.734 1.00 27.19 455 SER A C 1
ATOM 3506 O O . SER A 1 455 ? 38.814 -45.484 -39.786 1.00 27.19 455 SER A O 1
ATOM 3508 N N . HIS A 1 456 ? 39.828 -44.441 -38.034 1.00 28.09 456 HIS A N 1
ATOM 3509 C CA . HIS A 1 456 ? 40.709 -43.289 -38.426 1.00 28.09 456 HIS A CA 1
ATOM 3510 C C . HIS A 1 456 ? 40.664 -42.634 -39.860 1.00 28.09 456 HIS A C 1
ATOM 3512 O O . HIS A 1 456 ? 40.335 -43.327 -40.809 1.00 28.09 456 HIS A O 1
ATOM 3518 N N . PRO A 1 457 ? 41.246 -41.420 -40.119 1.00 43.88 457 PRO A N 1
ATOM 3519 C CA . PRO A 1 457 ? 40.968 -40.058 -39.589 1.00 43.88 457 PRO A CA 1
ATOM 3520 C C . PRO A 1 457 ? 41.188 -38.870 -40.620 1.00 43.88 457 PRO A C 1
ATOM 3522 O O . PRO A 1 457 ? 41.669 -39.068 -41.725 1.00 43.88 457 PRO A O 1
ATOM 3525 N N . PHE A 1 458 ? 40.944 -37.613 -40.193 1.00 23.75 458 PHE A N 1
ATOM 3526 C CA . PHE A 1 458 ? 41.661 -36.333 -40.500 1.00 23.75 458 PHE A CA 1
ATOM 3527 C C . PHE A 1 458 ? 41.835 -35.687 -41.917 1.00 23.75 458 PHE A C 1
ATOM 3529 O O . PHE A 1 458 ? 42.220 -36.330 -42.885 1.00 23.75 458 PHE A O 1
ATOM 3536 N N . ARG A 1 459 ? 41.835 -34.326 -41.878 1.00 24.36 459 ARG A N 1
ATOM 3537 C CA . ARG A 1 459 ? 42.264 -33.251 -42.834 1.00 24.36 459 ARG A CA 1
ATOM 3538 C C . ARG A 1 459 ? 41.128 -32.625 -43.674 1.00 24.36 459 ARG A C 1
ATOM 3540 O O . ARG A 1 459 ? 40.326 -33.349 -44.230 1.00 24.36 459 ARG A O 1
ATOM 3547 N N . GLN A 1 460 ? 40.975 -31.296 -43.777 1.00 25.50 460 GLN A N 1
ATOM 3548 C CA . GLN A 1 460 ? 41.963 -30.267 -44.151 1.00 25.50 460 GLN A CA 1
ATOM 3549 C C . GLN A 1 460 ? 41.592 -28.860 -43.616 1.00 25.50 460 GLN A C 1
ATOM 3551 O O . GLN A 1 460 ? 40.426 -28.484 -43.594 1.00 25.50 460 GLN A O 1
ATOM 3556 N N . ALA A 1 461 ? 42.612 -28.070 -43.267 1.00 24.30 461 ALA A N 1
ATOM 3557 C CA . ALA A 1 461 ? 42.571 -26.607 -43.194 1.00 24.30 461 ALA A CA 1
ATOM 3558 C C . ALA A 1 461 ? 43.122 -26.018 -44.510 1.00 24.30 461 ALA A C 1
ATOM 3560 O O . ALA A 1 461 ? 43.921 -26.690 -45.167 1.00 24.30 461 ALA A O 1
ATOM 3561 N N . THR A 1 462 ? 42.759 -24.782 -44.882 1.00 23.44 462 THR A N 1
ATOM 3562 C CA . THR A 1 462 ? 43.596 -23.546 -44.904 1.00 23.44 462 THR A CA 1
ATOM 3563 C C . THR A 1 462 ? 43.091 -22.527 -45.951 1.00 23.44 462 THR A C 1
ATOM 3565 O O . THR A 1 462 ? 42.708 -22.915 -47.047 1.00 23.44 462 THR A O 1
ATOM 3568 N N . ALA A 1 463 ? 43.266 -21.237 -45.618 1.00 24.17 463 ALA A N 1
ATOM 3569 C CA . ALA A 1 463 ? 43.464 -20.059 -46.486 1.00 24.17 463 ALA A CA 1
ATOM 3570 C C . ALA A 1 463 ? 42.241 -19.213 -46.905 1.00 24.17 463 ALA A C 1
ATOM 3572 O O . ALA A 1 463 ? 41.496 -19.578 -47.802 1.00 24.17 463 ALA A O 1
ATOM 3573 N N . PHE A 1 464 ? 42.137 -18.001 -46.339 1.00 23.00 464 PHE A N 1
ATOM 3574 C CA . PHE A 1 464 ? 42.477 -16.758 -47.054 1.00 23.00 464 PHE A CA 1
ATOM 3575 C C . PHE A 1 464 ? 42.767 -15.629 -46.042 1.00 23.00 464 PHE A C 1
ATOM 3577 O O . PHE A 1 464 ? 41.972 -15.362 -45.146 1.00 23.00 464 PHE A O 1
ATOM 3584 N N . ILE A 1 465 ? 43.938 -15.000 -46.171 1.00 23.95 465 ILE A N 1
ATOM 3585 C CA . ILE A 1 465 ? 44.391 -13.814 -45.431 1.00 23.95 465 ILE A CA 1
ATOM 3586 C C . ILE A 1 465 ? 44.737 -12.729 -46.466 1.00 23.95 465 ILE A C 1
ATOM 3588 O O . ILE A 1 465 ? 45.272 -13.051 -47.525 1.00 23.95 465 ILE A O 1
ATOM 3592 N N . ASN A 1 466 ? 44.517 -11.473 -46.056 1.00 22.69 466 ASN A N 1
ATOM 3593 C CA . ASN A 1 466 ? 44.987 -10.182 -46.584 1.00 22.69 466 ASN A CA 1
ATOM 3594 C C . ASN A 1 466 ? 44.116 -9.454 -47.615 1.00 22.69 466 ASN A C 1
ATOM 3596 O O . ASN A 1 466 ? 44.138 -9.775 -48.795 1.00 22.69 466 ASN A O 1
ATOM 3600 N N . SER A 1 467 ? 43.566 -8.309 -47.189 1.00 24.77 467 SER A N 1
ATOM 3601 C CA . SER A 1 467 ? 44.190 -7.023 -47.542 1.00 24.77 467 SER A CA 1
ATOM 3602 C C . SER A 1 467 ? 43.658 -5.848 -46.704 1.00 24.77 467 SER A C 1
ATOM 3604 O O . SER A 1 467 ? 42.450 -5.660 -46.605 1.00 24.77 467 SER A O 1
ATOM 3606 N N . ASN A 1 468 ? 44.607 -5.026 -46.237 1.00 24.92 468 ASN A N 1
ATOM 3607 C CA . ASN A 1 468 ? 44.528 -3.582 -45.958 1.00 24.92 468 ASN A CA 1
ATOM 3608 C C . ASN A 1 468 ? 44.240 -3.104 -44.523 1.00 24.92 468 ASN A C 1
ATOM 3610 O O . ASN A 1 468 ? 43.140 -2.697 -44.167 1.00 24.92 468 ASN A O 1
ATOM 3614 N N . MET A 1 469 ? 45.333 -3.009 -43.754 1.00 25.75 469 MET A N 1
ATOM 3615 C CA . MET A 1 469 ? 45.582 -1.875 -42.861 1.00 25.75 469 MET A CA 1
ATOM 3616 C C . MET A 1 469 ? 45.992 -0.650 -43.690 1.00 25.75 469 MET A C 1
ATOM 3618 O O . MET A 1 469 ? 47.003 -0.704 -44.388 1.00 25.75 469 MET A O 1
ATOM 3622 N N . SER A 1 470 ? 45.284 0.468 -43.537 1.00 26.31 470 SER A N 1
ATOM 3623 C CA . SER A 1 470 ? 45.885 1.802 -43.643 1.00 26.31 470 SER A CA 1
ATOM 3624 C C . SER A 1 470 ? 44.997 2.860 -42.987 1.00 26.31 470 SER A C 1
ATOM 3626 O O . SER A 1 470 ? 43.840 3.018 -43.362 1.00 26.31 470 SER A O 1
ATOM 3628 N N . ASN A 1 471 ? 45.628 3.616 -42.089 1.00 26.14 471 ASN A N 1
ATOM 3629 C CA . ASN A 1 471 ? 45.305 4.967 -41.627 1.00 26.14 471 ASN A CA 1
ATOM 3630 C C . ASN A 1 471 ? 44.142 5.145 -40.643 1.00 26.14 471 ASN A C 1
ATOM 3632 O O . ASN A 1 471 ? 42.979 5.297 -40.997 1.00 26.14 471 ASN A O 1
ATOM 3636 N N . ALA A 1 472 ? 44.543 5.245 -39.374 1.00 30.72 472 ALA A N 1
ATOM 3637 C CA . ALA A 1 472 ? 43.810 5.934 -38.332 1.00 30.72 472 ALA A CA 1
ATOM 3638 C C . ALA A 1 472 ? 43.762 7.443 -38.625 1.00 30.72 472 ALA A C 1
ATOM 3640 O O . ALA A 1 472 ? 44.797 8.108 -38.666 1.00 30.72 472 ALA A O 1
ATOM 3641 N N . THR A 1 473 ? 42.553 7.979 -38.752 1.00 24.41 473 THR A N 1
ATOM 3642 C CA . THR A 1 473 ? 42.235 9.380 -38.473 1.00 24.41 473 THR A CA 1
ATOM 3643 C C . THR A 1 473 ? 40.931 9.418 -37.678 1.00 24.41 473 THR A C 1
ATOM 3645 O O . THR A 1 473 ? 39.932 8.804 -38.053 1.00 24.41 473 THR A O 1
ATOM 3648 N N . HIS A 1 474 ? 40.970 10.103 -36.534 1.00 34.41 474 HIS A N 1
ATOM 3649 C CA . HIS A 1 474 ? 39.819 10.407 -35.687 1.00 34.41 474 HIS A CA 1
ATOM 3650 C C . HIS A 1 474 ? 38.671 10.982 -36.528 1.00 34.41 474 HIS A C 1
ATOM 3652 O O . HIS A 1 474 ? 38.790 12.087 -37.051 1.00 34.41 474 HIS A O 1
ATOM 3658 N N . THR A 1 475 ? 37.568 10.245 -36.641 1.00 25.20 475 THR A N 1
ATOM 3659 C CA . THR A 1 475 ? 36.278 10.759 -37.115 1.00 25.20 475 THR A CA 1
ATOM 3660 C C . THR A 1 475 ? 35.158 10.101 -36.312 1.00 25.20 475 THR A C 1
ATOM 3662 O O . THR A 1 475 ? 35.205 8.904 -36.025 1.00 25.20 475 THR A O 1
ATOM 3665 N N . ASP A 1 476 ? 34.205 10.926 -35.882 1.00 32.59 476 ASP A N 1
ATOM 3666 C CA . ASP A 1 476 ? 33.077 10.612 -35.006 1.00 32.59 476 ASP A CA 1
ATOM 3667 C C . ASP A 1 476 ? 32.375 9.293 -35.353 1.00 32.59 476 ASP A C 1
ATOM 3669 O O . ASP A 1 476 ? 31.678 9.178 -36.366 1.00 32.59 476 ASP A O 1
ATOM 3673 N N . LYS A 1 477 ? 32.471 8.303 -34.458 1.00 33.44 477 LYS A N 1
ATOM 3674 C CA . LYS A 1 477 ? 31.540 7.172 -34.452 1.00 33.44 477 LYS A CA 1
ATOM 3675 C C . LYS A 1 477 ? 30.197 7.663 -33.912 1.00 33.44 477 LYS A C 1
ATOM 3677 O O . LYS A 1 477 ? 29.884 7.460 -32.744 1.00 33.44 477 LYS A O 1
ATOM 3682 N N . LYS A 1 478 ? 29.371 8.272 -34.768 1.00 36.34 478 LYS A N 1
ATOM 3683 C CA . LYS A 1 478 ? 27.918 8.232 -34.551 1.00 36.34 478 LYS A CA 1
ATOM 3684 C C . LYS A 1 478 ? 27.538 6.754 -34.474 1.00 36.34 478 LYS A C 1
ATOM 3686 O O . LYS A 1 478 ? 27.690 6.040 -35.466 1.00 36.34 478 LYS A O 1
ATOM 3691 N N . ALA A 1 479 ? 27.116 6.289 -33.297 1.00 42.59 479 ALA A N 1
ATOM 3692 C CA . ALA A 1 479 ? 26.534 4.964 -33.141 1.00 42.59 479 ALA A CA 1
ATOM 3693 C C . ALA A 1 479 ? 25.476 4.786 -34.240 1.00 42.59 479 ALA A C 1
ATOM 3695 O O . ALA A 1 479 ? 24.610 5.649 -34.408 1.00 42.59 479 ALA A O 1
ATOM 3696 N N . LYS A 1 480 ? 25.587 3.729 -35.054 1.00 43.38 480 LYS A N 1
ATOM 3697 C CA . LYS A 1 480 ? 24.538 3.405 -36.025 1.00 43.38 480 LYS A CA 1
ATOM 3698 C C . LYS A 1 480 ? 23.251 3.214 -35.227 1.00 43.38 480 LYS A C 1
ATOM 3700 O O . LYS A 1 480 ? 23.181 2.298 -34.414 1.00 43.38 480 LYS A O 1
ATOM 3705 N N . LEU A 1 481 ? 22.266 4.089 -35.438 1.00 50.56 481 LEU A N 1
ATOM 3706 C CA . LEU A 1 481 ? 20.945 3.919 -34.846 1.00 50.56 481 LEU A CA 1
ATOM 3707 C C . LEU A 1 481 ? 20.415 2.547 -35.278 1.00 50.56 481 LEU A C 1
ATOM 3709 O O . LEU A 1 481 ? 20.436 2.215 -36.466 1.00 50.56 481 LEU A O 1
ATOM 3713 N N . SER A 1 482 ? 19.993 1.744 -34.305 1.00 57.66 482 SER A N 1
ATOM 3714 C CA . SER A 1 482 ? 19.355 0.453 -34.550 1.00 57.66 482 SER A CA 1
ATOM 3715 C C . SER A 1 482 ? 18.189 0.619 -35.529 1.00 57.66 482 SER A C 1
ATOM 3717 O O . SER A 1 482 ? 17.380 1.533 -35.381 1.00 57.66 482 SER A O 1
ATOM 3719 N N . THR A 1 483 ? 18.074 -0.277 -36.515 1.00 60.03 483 THR A N 1
ATOM 3720 C CA . THR A 1 483 ? 16.927 -0.324 -37.444 1.00 60.03 483 THR A CA 1
ATOM 3721 C C . THR A 1 483 ? 15.658 -0.870 -36.785 1.00 60.03 483 THR A C 1
ATOM 3723 O O . THR A 1 483 ? 14.651 -1.068 -37.461 1.00 60.03 483 THR A O 1
ATOM 3726 N N . TYR A 1 484 ? 15.711 -1.176 -35.488 1.00 65.94 484 TYR A N 1
ATOM 3727 C CA . TYR A 1 484 ? 14.570 -1.644 -34.722 1.00 65.94 484 TYR A CA 1
ATOM 3728 C C . TYR A 1 484 ? 13.565 -0.496 -34.530 1.00 65.94 484 TYR A C 1
ATOM 3730 O O . TYR A 1 484 ? 13.984 0.606 -34.157 1.00 65.94 484 TYR A O 1
ATOM 3738 N N . PRO A 1 485 ? 12.264 -0.707 -34.776 1.00 74.69 485 PRO A N 1
ATOM 3739 C CA . PRO A 1 485 ? 11.269 0.353 -34.639 1.00 74.69 485 PRO A CA 1
ATOM 3740 C C . PRO A 1 485 ? 11.202 0.850 -33.186 1.00 74.69 485 PRO A C 1
ATOM 3742 O O . PRO A 1 485 ? 11.320 0.059 -32.255 1.00 74.69 485 PRO A O 1
ATOM 3745 N N . MET A 1 486 ? 11.066 2.163 -32.991 1.00 82.38 486 MET A N 1
ATOM 3746 C CA . MET A 1 486 ? 10.867 2.787 -31.672 1.00 82.38 486 MET A CA 1
ATOM 3747 C C . MET A 1 486 ? 9.398 3.116 -31.460 1.00 82.38 486 MET A C 1
ATOM 3749 O O . MET A 1 486 ? 8.994 4.274 -31.378 1.00 82.38 486 MET A O 1
ATOM 3753 N N . GLU A 1 487 ? 8.588 2.074 -31.427 1.00 81.00 487 GLU A N 1
ATOM 3754 C CA . GLU A 1 487 ? 7.156 2.181 -31.209 1.00 81.00 487 GLU A CA 1
ATOM 3755 C C . GLU A 1 487 ? 6.668 0.940 -30.469 1.00 81.00 487 GLU A C 1
ATOM 3757 O O . GLU A 1 487 ? 7.337 -0.096 -30.443 1.00 81.00 487 GLU A O 1
ATOM 3762 N N . LEU A 1 488 ? 5.485 1.039 -29.871 1.00 81.25 488 LEU A N 1
ATOM 3763 C CA . LEU A 1 488 ? 4.792 -0.131 -29.353 1.00 81.25 488 LEU A CA 1
ATOM 3764 C C . LEU A 1 488 ? 4.254 -0.920 -30.550 1.00 81.25 488 LEU A C 1
ATOM 3766 O O . LEU A 1 488 ? 3.293 -0.513 -31.200 1.00 81.25 488 LEU A O 1
ATOM 3770 N N . THR A 1 489 ? 4.937 -2.008 -30.897 1.00 80.06 489 THR A N 1
ATOM 3771 C CA . THR A 1 489 ? 4.726 -2.712 -32.163 1.00 80.06 489 THR A CA 1
ATOM 3772 C C . THR A 1 489 ? 3.424 -3.505 -32.171 1.00 80.06 489 THR A C 1
ATOM 3774 O O . THR A 1 489 ? 3.149 -4.278 -31.257 1.00 80.06 489 THR A O 1
ATOM 3777 N N . SER A 1 490 ? 2.671 -3.446 -33.271 1.00 78.88 490 SER A N 1
ATOM 3778 C CA . SER A 1 490 ? 1.410 -4.192 -33.446 1.00 78.88 490 SER A CA 1
ATOM 3779 C C . SER A 1 490 ? 1.548 -5.718 -33.389 1.00 78.88 490 SER A C 1
ATOM 3781 O O . SER A 1 490 ? 0.548 -6.419 -33.308 1.00 78.88 490 SER A O 1
ATOM 3783 N N . ARG A 1 491 ? 2.778 -6.246 -33.393 1.00 83.69 491 ARG A N 1
ATOM 3784 C CA . ARG A 1 491 ? 3.079 -7.671 -33.220 1.00 83.69 491 ARG A CA 1
ATOM 3785 C C . ARG A 1 491 ? 4.107 -7.892 -32.119 1.00 83.69 491 ARG A C 1
ATOM 3787 O O . ARG A 1 491 ? 5.022 -7.070 -32.005 1.00 83.69 491 ARG A O 1
ATOM 3794 N N . PRO A 1 492 ? 4.045 -9.019 -31.386 1.00 85.38 492 PRO A N 1
ATOM 3795 C CA . PRO A 1 492 ? 5.117 -9.398 -30.482 1.00 85.38 492 PRO A CA 1
ATOM 3796 C C . PRO A 1 492 ? 6.437 -9.518 -31.252 1.00 85.38 492 PRO A C 1
ATOM 3798 O O . PRO A 1 492 ? 6.478 -10.009 -32.387 1.00 85.38 492 PRO A O 1
ATOM 3801 N N . ALA A 1 493 ? 7.525 -9.062 -30.645 1.00 86.25 493 ALA A N 1
ATOM 3802 C CA . ALA A 1 493 ? 8.866 -9.172 -31.187 1.00 86.25 493 ALA A CA 1
ATOM 3803 C C . ALA A 1 493 ? 9.400 -10.601 -31.074 1.00 86.25 493 ALA A C 1
ATOM 3805 O O . ALA A 1 493 ? 9.101 -11.307 -30.115 1.00 86.25 493 ALA A O 1
ATOM 3806 N N . LEU A 1 494 ? 10.227 -11.015 -32.041 1.00 85.62 494 LEU A N 1
ATOM 3807 C CA . LEU A 1 494 ? 10.933 -12.290 -31.938 1.00 85.62 494 LEU A CA 1
ATOM 3808 C C . LEU A 1 494 ? 11.875 -12.243 -30.732 1.00 85.62 494 LEU A C 1
ATOM 3810 O O . LEU A 1 494 ? 12.712 -11.341 -30.629 1.00 85.62 494 LEU A O 1
ATOM 3814 N N . CYS A 1 495 ? 11.737 -13.207 -29.828 1.00 82.69 495 CYS A N 1
ATOM 3815 C CA . CYS A 1 495 ? 12.549 -13.285 -28.624 1.00 82.69 495 CYS A CA 1
ATOM 3816 C C . CYS A 1 495 ? 13.580 -14.414 -28.737 1.00 82.69 495 CYS A C 1
ATOM 3818 O O . CYS A 1 495 ? 13.222 -15.590 -28.687 1.00 82.69 495 CYS A O 1
ATOM 3820 N N . ASN A 1 496 ? 14.863 -14.054 -28.860 1.00 86.19 496 ASN A N 1
ATOM 3821 C CA . ASN A 1 496 ? 15.960 -15.003 -28.669 1.00 86.19 496 ASN A CA 1
ATOM 3822 C C . ASN A 1 496 ? 16.209 -15.146 -27.168 1.00 86.19 496 ASN A C 1
ATOM 3824 O O . ASN A 1 496 ? 16.750 -14.236 -26.526 1.00 86.19 496 ASN A O 1
ATOM 3828 N N . LEU A 1 497 ? 15.780 -16.274 -26.611 1.00 90.31 497 LEU A N 1
ATOM 3829 C CA . LEU A 1 497 ? 15.947 -16.561 -25.195 1.00 90.31 497 LEU A CA 1
ATOM 3830 C C . LEU A 1 497 ? 17.422 -16.819 -24.899 1.00 90.31 497 LEU A C 1
ATOM 3832 O O . LEU A 1 497 ? 18.121 -17.501 -25.651 1.00 90.31 497 LEU A O 1
ATOM 3836 N N . VAL A 1 498 ? 17.886 -16.263 -23.784 1.00 91.00 498 VAL A N 1
ATOM 3837 C CA . VAL A 1 498 ? 19.254 -16.421 -23.290 1.00 91.00 498 VAL A CA 1
ATOM 3838 C C . VAL A 1 498 ? 19.212 -16.857 -21.826 1.00 91.00 498 VAL A C 1
ATOM 3840 O O . VAL A 1 498 ? 18.369 -16.356 -21.071 1.00 91.00 498 VAL A O 1
ATOM 3843 N N . PRO A 1 499 ? 20.089 -17.783 -21.401 1.00 88.44 499 PRO A N 1
ATOM 3844 C CA . PRO A 1 499 ? 20.154 -18.195 -20.006 1.00 88.44 499 PRO A CA 1
ATOM 3845 C C . PRO A 1 499 ? 20.641 -17.042 -19.107 1.00 88.44 499 PRO A C 1
ATOM 3847 O O . PRO A 1 499 ? 21.261 -16.099 -19.611 1.00 88.44 499 PRO A O 1
ATOM 3850 N N . PRO A 1 500 ? 20.392 -17.114 -17.785 1.00 87.50 500 PRO A N 1
ATOM 3851 C CA . PRO A 1 500 ? 20.970 -16.182 -16.815 1.00 87.50 500 PRO A CA 1
ATOM 3852 C C . PRO A 1 500 ? 22.497 -16.075 -16.929 1.00 87.50 500 PRO A C 1
ATOM 3854 O O . PRO A 1 500 ? 23.168 -17.029 -17.328 1.00 87.50 500 PRO A O 1
ATOM 3857 N N . GLY A 1 501 ? 23.044 -14.911 -16.568 1.00 85.31 501 GLY A N 1
ATOM 3858 C CA . GLY A 1 501 ? 24.490 -14.654 -16.558 1.00 85.31 501 GLY A CA 1
ATOM 3859 C C . GLY A 1 501 ? 25.114 -14.237 -17.899 1.00 85.31 501 GLY A C 1
ATOM 3860 O O . GLY A 1 501 ? 26.335 -14.126 -17.986 1.00 85.31 501 GLY A O 1
ATOM 3861 N N . VAL A 1 502 ? 24.315 -13.997 -18.946 1.00 91.94 502 VAL A N 1
ATOM 3862 C CA . VAL A 1 502 ? 24.804 -13.589 -20.287 1.00 91.94 502 VAL A CA 1
ATOM 3863 C C . VAL A 1 502 ? 24.715 -12.072 -20.528 1.00 91.94 502 VAL A C 1
ATOM 3865 O O . VAL A 1 502 ? 25.264 -11.566 -21.507 1.00 91.94 502 VAL A O 1
ATOM 3868 N N . CYS A 1 503 ? 24.043 -11.333 -19.643 1.00 94.19 503 CYS A N 1
ATOM 3869 C CA . CYS A 1 503 ? 23.783 -9.905 -19.816 1.00 94.19 503 CYS A CA 1
ATOM 3870 C C . CYS A 1 503 ? 25.081 -9.095 -19.957 1.00 94.19 503 CYS A C 1
ATOM 3872 O O . CYS A 1 503 ? 26.040 -9.295 -19.211 1.00 94.19 503 CYS A O 1
ATOM 3874 N N . LEU A 1 504 ? 25.098 -8.142 -20.894 1.00 95.69 504 LEU A N 1
ATOM 3875 C CA . LEU A 1 504 ? 26.216 -7.208 -21.061 1.00 95.69 504 LEU A CA 1
ATOM 3876 C C . LEU A 1 504 ? 26.366 -6.261 -19.869 1.00 95.69 504 LEU A C 1
ATOM 3878 O O . LEU A 1 504 ? 27.469 -5.795 -19.590 1.00 95.69 504 LEU A O 1
ATOM 3882 N N . PHE A 1 505 ? 25.266 -5.971 -19.172 1.00 94.56 505 PHE A N 1
ATOM 3883 C CA . PHE A 1 505 ? 25.320 -5.276 -17.896 1.00 94.56 505 PHE A CA 1
ATOM 3884 C C . PHE A 1 505 ? 25.689 -6.279 -16.809 1.00 94.56 505 PHE A C 1
ATOM 3886 O O . PHE A 1 505 ? 25.013 -7.287 -16.620 1.00 94.56 505 PHE A O 1
ATOM 3893 N N . THR A 1 506 ? 26.777 -5.998 -16.103 1.00 91.00 506 THR A N 1
ATOM 3894 C CA . THR A 1 506 ? 27.272 -6.823 -14.997 1.00 91.00 506 THR A CA 1
ATOM 3895 C C . THR A 1 506 ? 26.742 -6.274 -13.665 1.00 91.00 506 THR A C 1
ATOM 3897 O O . THR A 1 506 ? 26.042 -5.255 -13.662 1.00 91.00 506 THR A O 1
ATOM 3900 N N . PRO A 1 507 ? 27.091 -6.875 -12.512 1.00 85.69 507 PRO A N 1
ATOM 3901 C CA . PRO A 1 507 ? 26.800 -6.291 -11.200 1.00 85.69 507 PRO A CA 1
ATOM 3902 C C . PRO A 1 507 ? 27.457 -4.924 -10.936 1.00 85.69 507 PRO A C 1
ATOM 3904 O O . PRO A 1 507 ? 27.225 -4.328 -9.886 1.00 85.69 507 PRO A O 1
ATOM 3907 N N . THR A 1 508 ? 28.271 -4.410 -11.862 1.00 86.69 508 THR A N 1
ATOM 3908 C CA . THR A 1 508 ? 28.877 -3.078 -11.796 1.00 86.69 508 THR A CA 1
ATOM 3909 C C . THR A 1 508 ? 28.159 -2.108 -12.731 1.00 86.69 508 THR A C 1
ATOM 3911 O O . THR A 1 508 ? 27.900 -2.416 -13.895 1.00 86.69 508 THR A O 1
ATOM 3914 N N . PHE A 1 509 ? 27.872 -0.907 -12.225 1.00 91.50 509 PHE A N 1
ATOM 3915 C CA . PHE A 1 509 ? 27.269 0.163 -13.012 1.00 91.50 509 PHE A CA 1
ATOM 3916 C C . PHE A 1 509 ? 28.136 0.539 -14.215 1.00 91.50 509 PHE A C 1
ATOM 3918 O O . PHE A 1 509 ? 29.319 0.846 -14.080 1.00 91.50 509 PHE A O 1
ATOM 3925 N N . THR A 1 510 ? 27.520 0.516 -15.393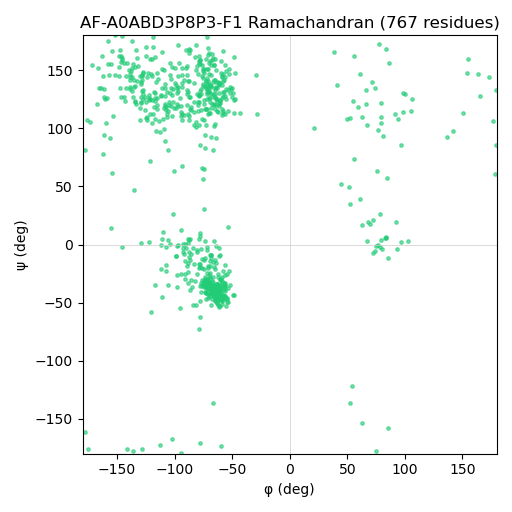 1.00 95.75 510 THR A N 1
ATOM 3926 C CA . THR A 1 510 ? 28.142 0.859 -16.672 1.00 95.75 510 THR A CA 1
ATOM 3927 C C . THR A 1 510 ? 27.360 1.996 -17.317 1.00 95.75 510 THR A C 1
ATOM 3929 O O . THR A 1 510 ? 26.149 1.875 -17.505 1.00 95.75 510 THR A O 1
ATOM 3932 N N . SER A 1 511 ? 28.040 3.096 -17.643 1.00 97.44 511 SER A N 1
ATOM 3933 C CA . SER A 1 511 ? 27.445 4.241 -18.340 1.00 97.44 511 SER A CA 1
ATOM 3934 C C . SER A 1 511 ? 27.160 3.913 -19.804 1.00 97.44 511 SER A C 1
ATOM 3936 O O . SER A 1 511 ? 28.020 3.367 -20.497 1.00 97.44 511 SER A O 1
ATOM 3938 N N . VAL A 1 512 ? 25.970 4.270 -20.283 1.00 97.38 512 VAL A N 1
ATOM 3939 C CA . VAL A 1 512 ? 25.588 4.187 -21.700 1.00 97.38 512 VAL A CA 1
ATOM 3940 C C . VAL A 1 512 ? 24.770 5.416 -22.108 1.00 97.38 512 VAL A C 1
ATOM 3942 O O . VAL A 1 512 ? 24.060 5.983 -21.271 1.00 97.38 512 VAL A O 1
ATOM 3945 N N . PRO A 1 513 ? 24.838 5.841 -23.381 1.00 97.56 513 PRO A N 1
ATOM 3946 C CA . PRO A 1 513 ? 24.138 7.032 -23.839 1.00 97.56 513 PRO A CA 1
ATOM 3947 C C . PRO A 1 513 ? 22.650 6.775 -24.105 1.00 97.56 513 PRO A C 1
ATOM 3949 O O . PRO A 1 513 ? 22.274 5.715 -24.617 1.00 97.56 513 PRO A O 1
ATOM 3952 N N . LEU A 1 514 ? 21.814 7.784 -23.855 1.00 97.88 514 LEU A N 1
ATOM 3953 C CA . LEU A 1 514 ? 20.479 7.899 -24.440 1.00 97.88 514 LEU A CA 1
ATOM 3954 C C . LEU A 1 514 ? 20.628 8.196 -25.936 1.00 97.88 514 LEU A C 1
ATOM 3956 O O . LEU A 1 514 ? 21.113 9.256 -26.319 1.00 97.88 514 LEU A O 1
ATOM 3960 N N . LEU A 1 515 ? 20.234 7.264 -26.792 1.00 95.62 515 LEU A N 1
ATOM 3961 C CA . LEU A 1 515 ? 20.343 7.406 -28.243 1.00 95.62 515 LEU A CA 1
ATOM 3962 C C . LEU A 1 515 ? 19.151 8.146 -28.840 1.00 95.62 515 LEU A C 1
ATOM 3964 O O . LEU A 1 515 ? 19.337 8.887 -29.803 1.00 95.62 515 LEU A O 1
ATOM 3968 N N . ASP A 1 516 ? 17.949 7.927 -28.303 1.00 95.38 516 ASP A N 1
ATOM 3969 C CA . ASP A 1 516 ? 16.732 8.567 -28.798 1.00 95.38 516 ASP A CA 1
ATOM 3970 C C . ASP A 1 516 ? 15.576 8.495 -27.778 1.00 95.38 516 ASP A C 1
ATOM 3972 O O . ASP A 1 516 ? 15.604 7.685 -26.842 1.00 95.38 516 ASP A O 1
ATOM 3976 N N . ARG A 1 517 ? 14.561 9.348 -27.955 1.00 93.50 517 ARG A N 1
ATOM 3977 C CA . ARG A 1 517 ? 13.389 9.489 -27.077 1.00 93.50 517 ARG A CA 1
ATOM 3978 C C . ARG A 1 517 ? 12.140 9.775 -27.906 1.00 93.50 517 ARG A C 1
ATOM 3980 O O . ARG A 1 517 ? 12.073 10.793 -28.590 1.00 93.50 517 ARG A O 1
ATOM 3987 N N . VAL A 1 518 ? 11.115 8.936 -27.764 1.00 91.00 518 VAL A N 1
ATOM 3988 C CA . VAL A 1 518 ? 9.835 9.098 -28.476 1.00 91.00 518 VAL A CA 1
ATOM 3989 C C . VAL A 1 518 ? 8.670 9.060 -27.488 1.00 91.00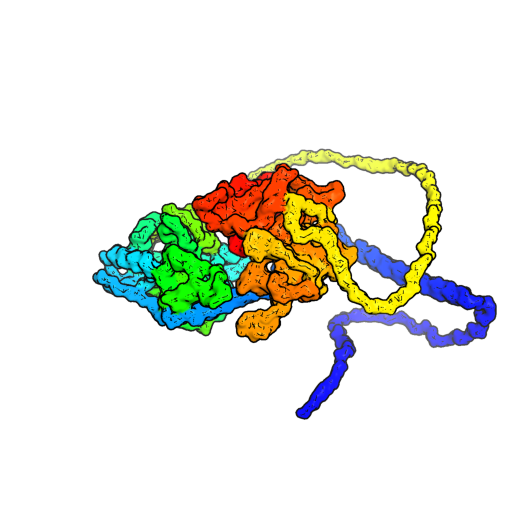 518 VAL A C 1
ATOM 3991 O O . VAL A 1 518 ? 8.643 8.169 -26.639 1.00 91.00 518 VAL A O 1
ATOM 3994 N N . PRO A 1 519 ? 7.701 9.990 -27.565 1.00 88.56 519 PRO A N 1
ATOM 3995 C CA . PRO A 1 519 ? 6.473 9.908 -26.779 1.00 88.56 519 PRO A CA 1
ATOM 3996 C C . PRO A 1 519 ? 5.693 8.614 -27.056 1.00 88.56 519 PRO A C 1
ATOM 3998 O O . PRO A 1 519 ? 5.628 8.146 -28.190 1.00 88.56 519 PRO A O 1
ATOM 4001 N N . ALA A 1 520 ? 5.062 8.059 -26.027 1.00 84.06 520 ALA A N 1
ATOM 4002 C CA . ALA A 1 520 ? 4.244 6.855 -26.098 1.00 84.06 520 ALA A CA 1
ATOM 4003 C C . ALA A 1 520 ? 2.949 7.014 -25.285 1.00 84.06 520 ALA A C 1
ATOM 4005 O O . ALA A 1 520 ? 2.952 7.615 -24.210 1.00 84.06 520 ALA A O 1
ATOM 4006 N N . GLY A 1 521 ? 1.858 6.428 -25.788 1.00 69.94 521 GLY A N 1
ATOM 4007 C CA . GLY A 1 521 ? 0.530 6.458 -25.161 1.00 69.94 521 GLY A CA 1
ATOM 4008 C C . GLY A 1 521 ? -0.299 7.713 -25.466 1.00 69.94 521 GLY A C 1
ATOM 4009 O O . GLY A 1 521 ? 0.199 8.707 -26.001 1.00 69.94 521 GLY A O 1
ATOM 4010 N N . GLU A 1 522 ? -1.588 7.661 -25.121 1.00 60.97 522 GLU A N 1
ATOM 4011 C CA . GLU A 1 522 ? -2.497 8.808 -25.215 1.00 60.97 522 GLU A CA 1
ATOM 4012 C C . GLU A 1 522 ? -2.149 9.839 -24.122 1.00 60.97 522 GLU A C 1
ATOM 4014 O O . GLU A 1 522 ? -1.984 9.499 -22.955 1.00 60.97 522 GLU A O 1
ATOM 4019 N N . GLY A 1 523 ? -1.993 11.116 -24.487 1.00 57.75 523 GLY A N 1
ATOM 4020 C CA . GLY A 1 523 ? -1.691 12.197 -23.534 1.00 57.75 523 GLY A CA 1
ATOM 4021 C C . GLY A 1 523 ? -0.205 12.532 -23.331 1.00 57.75 523 GLY A C 1
ATOM 4022 O O . GLY A 1 523 ? 0.096 13.506 -22.646 1.00 57.75 523 GLY A O 1
ATOM 4023 N N . GLY A 1 524 ? 0.730 11.797 -23.950 1.00 62.34 524 GLY A N 1
ATOM 4024 C CA . GLY A 1 524 ? 2.147 12.195 -24.038 1.00 62.34 524 GLY A CA 1
ATOM 4025 C C . GLY A 1 524 ? 2.928 12.190 -22.715 1.00 62.34 524 GLY A C 1
ATOM 4026 O O . GLY A 1 524 ? 3.972 12.827 -22.612 1.00 62.34 524 GLY A O 1
ATOM 4027 N N . THR A 1 525 ? 2.442 11.482 -21.693 1.00 75.94 525 THR A N 1
ATOM 4028 C CA . THR A 1 525 ? 3.084 11.394 -20.365 1.00 75.94 525 THR A CA 1
ATOM 4029 C C . THR A 1 525 ? 3.998 10.177 -20.212 1.00 75.94 525 THR A C 1
ATOM 4031 O O . THR A 1 525 ? 4.344 9.775 -19.101 1.00 75.94 525 THR A O 1
ATOM 4034 N N . SER A 1 526 ? 4.328 9.485 -21.295 1.00 86.50 526 SER A N 1
ATOM 4035 C CA . SER A 1 526 ? 5.219 8.324 -21.283 1.00 86.50 526 SER A CA 1
ATOM 4036 C C . SER A 1 526 ? 6.105 8.340 -22.513 1.00 86.50 526 SER A C 1
ATOM 4038 O O . SER A 1 526 ? 5.772 8.973 -23.512 1.00 86.50 526 SER A O 1
ATOM 4040 N N . TYR A 1 527 ? 7.249 7.675 -22.418 1.00 92.25 527 TYR A N 1
ATOM 4041 C CA . TYR A 1 527 ? 8.278 7.709 -23.445 1.00 92.25 527 TYR A CA 1
ATOM 4042 C C . TYR A 1 527 ? 8.874 6.325 -23.656 1.00 92.25 527 TYR A C 1
ATOM 4044 O O . TYR A 1 527 ? 9.110 5.586 -22.699 1.00 92.25 527 TYR A O 1
ATOM 4052 N N . ILE A 1 528 ? 9.159 6.005 -24.914 1.00 94.31 528 ILE A N 1
ATOM 4053 C CA . ILE A 1 528 ? 10.127 4.976 -25.272 1.00 94.31 528 ILE A CA 1
ATOM 4054 C C . ILE A 1 528 ? 11.494 5.653 -25.294 1.00 94.31 528 ILE A C 1
ATOM 4056 O O . ILE A 1 528 ? 11.725 6.598 -26.053 1.00 94.31 528 ILE A O 1
ATOM 4060 N N . LEU A 1 529 ? 12.383 5.184 -24.427 1.00 97.00 529 LEU A N 1
ATOM 4061 C CA . LEU A 1 529 ? 13.750 5.666 -24.291 1.00 97.00 529 LEU A CA 1
ATOM 4062 C C . LEU A 1 529 ? 14.700 4.595 -24.807 1.00 97.00 529 LEU A C 1
ATOM 4064 O O . LEU A 1 529 ? 14.753 3.498 -24.245 1.00 97.00 529 LEU A O 1
ATOM 4068 N N . ARG A 1 530 ? 15.452 4.913 -25.860 1.00 97.56 530 ARG A N 1
ATOM 4069 C CA . ARG A 1 530 ? 16.430 3.997 -26.445 1.00 97.56 530 ARG A CA 1
ATOM 4070 C C . ARG A 1 530 ? 17.815 4.307 -25.919 1.00 97.56 530 ARG A C 1
ATOM 4072 O O . ARG A 1 530 ? 18.340 5.391 -26.161 1.00 97.56 530 ARG A O 1
ATOM 4079 N N . PHE A 1 531 ? 18.438 3.334 -25.276 1.00 98.25 531 PHE A N 1
ATOM 4080 C CA . PHE A 1 531 ? 19.799 3.436 -24.758 1.00 98.25 531 PHE A CA 1
ATOM 4081 C C . PHE A 1 531 ? 20.760 2.576 -25.572 1.00 98.25 531 PHE A C 1
ATOM 4083 O O . PHE A 1 531 ? 20.373 1.546 -26.127 1.00 98.25 531 PHE A O 1
ATOM 4090 N N . GLY A 1 532 ? 22.020 2.997 -25.648 1.00 97.25 532 GLY A N 1
ATOM 4091 C CA . GLY A 1 532 ? 23.095 2.178 -26.204 1.00 97.25 532 GLY A CA 1
ATOM 4092 C C . GLY A 1 532 ? 23.449 1.000 -25.294 1.00 97.25 532 GLY A C 1
ATOM 4093 O O . GLY A 1 532 ? 23.090 0.967 -24.119 1.00 97.25 532 GLY A O 1
ATOM 4094 N N . LEU A 1 533 ? 24.183 0.031 -25.835 1.00 97.44 533 LEU A N 1
ATOM 4095 C CA . LEU A 1 533 ? 24.779 -1.059 -25.058 1.00 97.44 533 LEU A CA 1
ATOM 4096 C C . LEU A 1 533 ? 26.287 -0.838 -24.859 1.00 97.44 533 LEU A C 1
ATOM 4098 O O . LEU A 1 533 ? 26.911 -0.181 -25.695 1.00 97.44 533 LEU A O 1
ATOM 4102 N N . PRO A 1 534 ? 26.899 -1.429 -23.810 1.00 94.44 534 PRO A N 1
ATOM 4103 C CA . PRO A 1 534 ? 28.352 -1.375 -23.611 1.00 94.44 534 PRO A CA 1
ATOM 4104 C C . PRO A 1 534 ? 29.145 -1.917 -24.811 1.00 94.44 534 PRO A C 1
ATOM 4106 O O . PRO A 1 534 ? 30.231 -1.435 -25.121 1.00 94.44 534 PRO A O 1
ATOM 4109 N N . ASP A 1 535 ? 28.581 -2.911 -25.504 1.00 93.38 535 ASP A N 1
ATOM 4110 C CA . ASP A 1 535 ? 29.082 -3.439 -26.770 1.00 93.38 535 ASP A CA 1
ATOM 4111 C C . ASP A 1 535 ? 28.008 -3.255 -27.852 1.00 93.38 535 ASP A C 1
ATOM 4113 O O . ASP A 1 535 ? 27.007 -3.973 -27.890 1.00 93.38 535 ASP A O 1
ATOM 4117 N N . GLY A 1 536 ? 28.222 -2.266 -28.724 1.00 92.06 536 GLY A N 1
ATOM 4118 C CA . GLY A 1 536 ? 27.295 -1.884 -29.793 1.00 92.06 536 GLY A CA 1
ATOM 4119 C C . GLY A 1 536 ? 27.081 -2.950 -30.875 1.00 92.06 536 GLY A C 1
ATOM 4120 O O . GLY A 1 536 ? 26.144 -2.836 -31.661 1.00 92.06 536 GLY A O 1
ATOM 4121 N N . GLU A 1 537 ? 27.920 -3.986 -30.922 1.00 92.44 537 GLU A N 1
ATOM 4122 C CA . GLU A 1 537 ? 27.843 -5.065 -31.917 1.00 92.44 537 GLU A CA 1
ATOM 4123 C C . GLU A 1 537 ? 27.093 -6.300 -31.386 1.00 92.44 537 GLU A C 1
ATOM 4125 O O . GLU A 1 537 ? 26.936 -7.295 -32.098 1.00 92.44 537 GLU A O 1
ATOM 4130 N N . LYS A 1 538 ? 26.624 -6.261 -30.132 1.00 93.56 538 LYS A N 1
ATOM 4131 C CA . LYS A 1 538 ? 25.931 -7.373 -29.468 1.00 93.56 538 LYS A CA 1
ATOM 4132 C C . LYS A 1 538 ? 24.517 -6.999 -29.040 1.00 93.56 538 LYS A C 1
ATOM 4134 O O . LYS A 1 538 ? 24.168 -5.833 -28.892 1.00 93.56 538 LYS A O 1
ATOM 4139 N N . SER A 1 539 ? 23.690 -8.018 -28.834 1.00 93.75 539 SER A N 1
ATOM 4140 C CA . SER A 1 539 ? 22.428 -7.890 -28.105 1.00 93.75 539 SER A CA 1
ATOM 4141 C C . SER A 1 539 ? 22.675 -7.722 -26.608 1.00 93.75 539 SER A C 1
ATOM 4143 O O . SER A 1 539 ? 23.704 -8.169 -26.104 1.00 93.75 539 SER A O 1
ATOM 4145 N N . MET A 1 540 ? 21.692 -7.189 -25.881 1.00 95.31 540 MET A N 1
ATOM 4146 C CA . MET A 1 540 ? 21.783 -6.972 -24.432 1.00 95.31 540 MET A CA 1
ATOM 4147 C C . MET A 1 540 ? 22.104 -8.247 -23.638 1.00 95.31 540 MET A C 1
ATOM 4149 O O . MET A 1 540 ? 22.817 -8.177 -22.641 1.00 95.31 540 MET A O 1
ATOM 4153 N N . GLY A 1 541 ? 21.593 -9.402 -24.073 1.00 95.06 541 GLY A N 1
ATOM 4154 C CA . GLY A 1 541 ? 21.807 -10.676 -23.383 1.00 95.06 541 GLY A CA 1
ATOM 4155 C C . GLY A 1 541 ? 21.034 -10.782 -22.066 1.00 95.06 541 GLY A C 1
ATOM 4156 O O . GLY A 1 541 ? 21.411 -11.571 -21.205 1.00 95.06 541 GLY A O 1
ATOM 4157 N N . LEU A 1 542 ? 19.974 -9.989 -21.888 1.00 95.88 542 LEU A N 1
ATOM 4158 C CA . LEU A 1 542 ? 19.146 -10.028 -20.686 1.00 95.88 542 LEU A CA 1
ATOM 4159 C C . LEU A 1 542 ? 18.187 -11.221 -20.764 1.00 95.88 542 LEU A C 1
ATOM 4161 O O . LEU A 1 542 ? 17.477 -11.395 -21.759 1.00 95.88 542 LEU A O 1
ATOM 4165 N N . THR A 1 543 ? 18.163 -12.044 -19.720 1.00 94.88 543 THR A N 1
ATOM 4166 C CA . THR A 1 543 ? 17.205 -13.149 -19.602 1.00 94.88 543 THR A CA 1
ATOM 4167 C C . THR A 1 543 ? 15.780 -12.614 -19.480 1.00 94.88 543 THR A C 1
ATOM 4169 O O . THR A 1 543 ? 15.541 -11.607 -18.821 1.00 94.88 543 THR A O 1
ATOM 4172 N N . THR A 1 544 ? 14.817 -13.288 -20.109 1.00 94.12 544 THR A N 1
ATOM 4173 C CA . THR A 1 544 ? 13.391 -12.959 -19.969 1.00 94.12 544 THR A CA 1
ATOM 4174 C C . THR A 1 544 ? 12.945 -13.031 -18.506 1.00 94.12 544 THR A C 1
ATOM 4176 O O . THR A 1 544 ? 13.426 -13.874 -17.750 1.00 94.12 544 THR A O 1
ATOM 4179 N N . CYS A 1 545 ? 11.997 -12.169 -18.134 1.00 94.19 545 CYS A N 1
ATOM 4180 C CA . CYS A 1 545 ? 11.537 -11.917 -16.769 1.00 94.19 545 CYS A CA 1
ATOM 4181 C C . CYS A 1 545 ? 12.642 -11.388 -15.850 1.00 94.19 545 CYS A C 1
ATOM 4183 O O . CYS A 1 545 ? 12.714 -11.757 -14.673 1.00 94.19 545 CYS A O 1
ATOM 4185 N N . ALA A 1 546 ? 13.493 -10.517 -16.393 1.00 93.56 546 ALA A N 1
ATOM 4186 C CA . ALA A 1 546 ? 14.540 -9.841 -15.649 1.00 93.56 546 ALA A CA 1
ATOM 4187 C C . ALA A 1 546 ? 14.556 -8.334 -15.913 1.00 93.56 546 ALA A C 1
ATOM 4189 O O . ALA A 1 546 ? 14.154 -7.867 -16.981 1.00 93.56 546 ALA A O 1
ATOM 4190 N N . CYS A 1 547 ? 15.062 -7.576 -14.940 1.00 95.31 547 CYS A N 1
ATOM 4191 C CA . CYS A 1 547 ? 15.211 -6.127 -15.034 1.00 95.31 547 CYS A CA 1
ATOM 4192 C C . CYS A 1 547 ? 16.667 -5.668 -14.860 1.00 95.31 547 CYS A C 1
ATOM 4194 O O . CYS A 1 547 ? 17.517 -6.373 -14.298 1.00 95.31 547 CYS A O 1
ATOM 4196 N N . VAL A 1 548 ? 16.945 -4.456 -15.334 1.00 96.19 548 VAL A N 1
ATOM 4197 C CA . VAL A 1 548 ? 18.180 -3.717 -15.048 1.00 96.19 548 VAL A CA 1
ATOM 4198 C C . VAL A 1 548 ? 17.924 -2.653 -13.994 1.00 96.19 548 VAL A C 1
ATOM 4200 O O . VAL A 1 548 ? 16.813 -2.146 -13.869 1.00 96.19 548 VAL A O 1
ATOM 4203 N N . LEU A 1 549 ? 18.960 -2.304 -13.241 1.00 92.69 549 LEU A N 1
ATOM 4204 C CA . LEU A 1 549 ? 18.942 -1.181 -12.313 1.00 92.69 549 LEU A CA 1
ATOM 4205 C C . LEU A 1 549 ? 19.571 0.018 -13.014 1.00 92.69 549 LEU A C 1
ATOM 4207 O O . LEU A 1 549 ? 20.734 -0.062 -13.401 1.00 92.69 549 LEU A O 1
ATOM 4211 N N . ALA A 1 550 ? 18.812 1.096 -13.181 1.00 95.31 550 ALA A N 1
ATOM 4212 C CA . ALA A 1 550 ? 19.306 2.374 -13.681 1.00 95.31 550 ALA A CA 1
ATOM 4213 C C . ALA A 1 550 ? 19.731 3.256 -12.505 1.00 95.31 550 ALA A C 1
ATOM 4215 O O . ALA A 1 550 ? 19.039 3.260 -11.490 1.00 95.31 550 ALA A O 1
ATOM 4216 N N . CYS A 1 551 ? 20.819 4.007 -12.646 1.00 92.19 551 CYS A N 1
ATOM 4217 C CA . CYS A 1 551 ? 21.331 4.938 -11.644 1.00 92.19 551 CYS A CA 1
ATOM 4218 C C . CYS A 1 551 ? 21.706 6.277 -12.285 1.00 92.19 551 CYS A C 1
ATOM 4220 O O . CYS A 1 551 ? 22.349 6.307 -13.339 1.00 92.19 551 CYS A O 1
ATOM 4222 N N . ALA A 1 552 ? 21.339 7.373 -11.624 1.00 90.06 552 ALA A N 1
ATOM 4223 C CA . ALA A 1 552 ? 21.846 8.707 -11.922 1.00 90.06 552 ALA A CA 1
ATOM 4224 C C . ALA A 1 552 ? 22.139 9.470 -10.623 1.00 90.06 552 ALA A C 1
ATOM 4226 O O . ALA A 1 552 ? 21.397 9.349 -9.650 1.00 90.06 552 ALA A O 1
ATOM 4227 N N . GLU A 1 553 ? 23.196 10.281 -10.637 1.00 86.25 553 GLU A N 1
ATOM 4228 C CA . GLU A 1 553 ? 23.526 11.226 -9.565 1.00 86.25 553 GLU A CA 1
ATOM 4229 C C . GLU A 1 553 ? 22.675 12.488 -9.732 1.00 86.25 553 GLU A C 1
ATOM 4231 O O . GLU A 1 553 ? 22.957 13.332 -10.592 1.00 86.25 553 GLU A O 1
ATOM 4236 N N . LEU A 1 554 ? 21.614 12.604 -8.938 1.00 84.94 554 LEU A N 1
ATOM 4237 C CA . LEU A 1 554 ? 20.620 13.673 -9.047 1.00 84.94 554 LEU A CA 1
ATOM 4238 C C . LEU A 1 554 ? 20.646 14.557 -7.805 1.00 84.94 554 LEU A C 1
ATOM 4240 O O . LEU A 1 554 ? 20.924 14.089 -6.704 1.00 84.94 554 LEU A O 1
ATOM 4244 N N . GLU A 1 555 ? 20.351 15.845 -7.971 1.00 78.50 555 GLU A N 1
ATOM 4245 C CA . GLU A 1 555 ? 20.259 16.760 -6.834 1.00 78.50 555 GLU A CA 1
ATOM 4246 C C . GLU A 1 555 ? 19.105 16.360 -5.908 1.00 78.50 555 GLU A C 1
ATOM 4248 O O . GLU A 1 555 ? 17.947 16.228 -6.315 1.00 78.50 555 GLU A O 1
ATOM 4253 N N . HIS A 1 556 ? 19.434 16.177 -4.634 1.00 71.81 556 HIS A N 1
ATOM 4254 C CA . HIS A 1 556 ? 18.469 15.969 -3.574 1.00 71.81 556 HIS A CA 1
ATOM 4255 C C . HIS A 1 556 ? 17.678 17.262 -3.370 1.00 71.81 556 HIS A C 1
ATOM 4257 O O . HIS A 1 556 ? 18.257 18.292 -3.011 1.00 71.81 556 HIS A O 1
ATOM 4263 N N . ARG A 1 557 ? 16.351 17.199 -3.538 1.00 62.41 557 ARG A N 1
ATOM 4264 C CA . ARG A 1 557 ? 15.455 18.373 -3.593 1.00 62.41 557 ARG A CA 1
ATOM 4265 C C . ARG A 1 557 ? 15.552 19.313 -2.392 1.00 62.41 557 ARG A C 1
ATOM 4267 O O . ARG A 1 557 ? 15.253 20.492 -2.517 1.00 62.41 557 ARG A O 1
ATOM 4274 N N . GLU A 1 558 ? 15.983 18.794 -1.247 1.00 52.81 558 GLU A N 1
ATOM 4275 C CA . GLU A 1 558 ? 16.067 19.551 0.008 1.00 52.81 558 GLU A CA 1
ATOM 4276 C C . GLU A 1 558 ? 17.493 19.901 0.453 1.00 52.81 558 GLU A C 1
ATOM 4278 O O . GLU A 1 558 ? 17.680 20.839 1.224 1.00 52.81 558 GLU A O 1
ATOM 4283 N N . LYS A 1 559 ? 18.509 19.160 -0.010 1.00 54.66 559 LYS A N 1
ATOM 4284 C CA . LYS A 1 559 ? 19.892 19.289 0.490 1.00 54.66 559 LYS A CA 1
ATOM 4285 C C . LYS A 1 559 ? 20.828 19.962 -0.512 1.00 54.66 559 LYS A C 1
ATOM 4287 O O . LYS A 1 559 ? 21.901 20.402 -0.122 1.00 54.66 559 LYS A O 1
ATOM 4292 N N . GLY A 1 560 ? 20.444 20.033 -1.792 1.00 66.12 560 GLY A N 1
ATOM 4293 C CA . GLY A 1 560 ? 21.298 20.547 -2.871 1.00 66.12 560 GLY A CA 1
ATOM 4294 C C . GLY A 1 560 ? 22.526 19.673 -3.169 1.00 66.12 560 GLY A C 1
ATOM 4295 O O . GLY A 1 560 ? 23.350 20.024 -4.007 1.00 66.12 560 GLY A O 1
ATOM 4296 N N . GLU A 1 561 ? 22.660 18.534 -2.488 1.00 75.50 561 GLU A N 1
ATOM 4297 C CA . GLU A 1 561 ? 23.719 17.551 -2.701 1.00 75.50 561 GLU A CA 1
ATOM 4298 C C . GLU A 1 561 ? 23.283 16.542 -3.764 1.00 75.50 561 GLU A C 1
ATOM 4300 O O . GLU A 1 561 ? 22.105 16.195 -3.850 1.00 75.50 561 GLU A O 1
ATOM 4305 N N . LYS A 1 562 ? 24.228 16.048 -4.569 1.00 78.62 562 LYS A N 1
ATOM 4306 C CA . LYS A 1 562 ? 23.949 14.964 -5.514 1.00 78.62 562 LYS A CA 1
ATOM 4307 C C . LYS A 1 562 ? 23.930 13.631 -4.780 1.00 78.62 562 LYS A C 1
ATOM 4309 O O . LYS A 1 562 ? 24.866 13.332 -4.040 1.00 78.62 562 LYS A O 1
ATOM 4314 N N . VAL A 1 563 ? 22.861 12.871 -4.984 1.00 81.38 563 VAL A N 1
ATOM 4315 C CA . VAL A 1 563 ? 22.690 11.522 -4.450 1.00 81.38 563 VAL A CA 1
ATOM 4316 C C . VAL A 1 563 ? 22.417 10.537 -5.589 1.00 81.38 563 VAL A C 1
ATOM 4318 O O . VAL A 1 563 ? 21.711 10.889 -6.546 1.00 81.38 563 VAL A O 1
ATOM 4321 N N . PRO A 1 564 ? 22.918 9.296 -5.493 1.00 83.06 564 PRO A N 1
ATOM 4322 C CA . PRO A 1 564 ? 22.591 8.259 -6.456 1.00 83.06 564 PRO A CA 1
ATOM 4323 C C . PRO A 1 564 ? 21.124 7.861 -6.296 1.00 83.06 564 PRO A C 1
ATOM 4325 O O . PRO A 1 564 ? 20.697 7.430 -5.230 1.00 83.06 564 PRO A O 1
ATOM 4328 N N . VAL A 1 565 ? 20.344 7.975 -7.368 1.00 82.62 565 VAL A N 1
ATOM 4329 C CA . VAL A 1 565 ? 18.964 7.481 -7.420 1.00 82.62 565 VAL A CA 1
ATOM 4330 C C . VAL A 1 565 ? 18.937 6.232 -8.284 1.00 82.62 565 VAL A C 1
ATOM 4332 O O . VAL A 1 565 ? 19.132 6.318 -9.497 1.00 82.62 565 VAL A O 1
ATOM 4335 N N . ILE A 1 566 ? 18.666 5.077 -7.670 1.00 82.62 566 ILE A N 1
ATOM 4336 C CA . ILE A 1 566 ? 18.663 3.772 -8.345 1.00 82.62 566 ILE A CA 1
ATOM 4337 C C . ILE A 1 566 ? 17.232 3.253 -8.484 1.00 82.62 566 ILE A C 1
ATOM 4339 O O . ILE A 1 566 ? 16.516 3.188 -7.489 1.00 82.62 566 ILE A O 1
ATOM 4343 N N . ARG A 1 567 ? 16.784 2.857 -9.684 1.00 85.88 567 ARG A N 1
ATOM 4344 C CA . ARG A 1 567 ? 15.465 2.211 -9.869 1.00 85.88 567 ARG A CA 1
ATOM 4345 C C . ARG A 1 567 ? 15.512 1.039 -10.856 1.00 85.88 567 ARG A C 1
ATOM 4347 O O . ARG A 1 567 ? 16.268 1.096 -11.829 1.00 85.88 567 ARG A O 1
ATOM 4354 N N . PRO A 1 568 ? 14.693 -0.008 -10.646 1.00 91.12 568 PRO A N 1
ATOM 4355 C CA . PRO A 1 568 ? 14.563 -1.105 -11.594 1.00 91.12 568 PRO A CA 1
ATOM 4356 C C . PRO A 1 568 ? 13.725 -0.707 -12.816 1.00 91.12 568 PRO A C 1
ATOM 4358 O O . PRO A 1 568 ? 12.657 -0.114 -12.680 1.00 91.12 568 PRO A O 1
ATOM 4361 N N . TYR A 1 569 ? 14.173 -1.116 -14.002 1.00 96.75 569 TYR A N 1
ATOM 4362 C CA . TYR A 1 569 ? 13.432 -1.008 -15.258 1.00 96.75 569 TYR A CA 1
ATOM 4363 C C . TYR A 1 569 ? 13.529 -2.310 -16.046 1.00 96.75 569 TYR A C 1
ATOM 4365 O O . TYR A 1 569 ? 14.611 -2.885 -16.195 1.00 96.75 569 TYR A O 1
ATOM 4373 N N . THR A 1 570 ? 12.398 -2.763 -16.580 1.00 97.56 570 THR A N 1
ATOM 4374 C CA . THR A 1 570 ? 12.352 -3.928 -17.465 1.00 97.56 570 THR A CA 1
ATOM 4375 C C . THR A 1 570 ? 12.317 -3.455 -18.915 1.00 97.56 570 THR A C 1
ATOM 4377 O O . THR A 1 570 ? 11.372 -2.757 -19.292 1.00 97.56 570 THR A O 1
ATOM 4380 N N . PRO A 1 571 ? 13.328 -3.792 -19.737 1.00 96.69 571 PRO A N 1
ATOM 4381 C CA . PRO A 1 571 ? 13.314 -3.451 -21.152 1.00 96.69 571 PRO A CA 1
ATOM 4382 C C . PRO A 1 571 ? 12.133 -4.080 -21.886 1.00 96.69 571 PRO A C 1
ATOM 4384 O O . PRO A 1 571 ? 11.814 -5.251 -21.672 1.00 96.69 571 PRO A O 1
ATOM 4387 N N . ILE A 1 572 ? 11.526 -3.302 -22.783 1.00 94.62 572 ILE A N 1
ATOM 4388 C CA . ILE A 1 572 ? 10.473 -3.773 -23.693 1.00 94.62 572 ILE A CA 1
ATOM 4389 C C . ILE A 1 572 ? 11.051 -4.329 -25.004 1.00 94.62 572 ILE A C 1
ATOM 4391 O O . ILE A 1 572 ? 10.372 -5.052 -25.723 1.00 94.62 572 ILE A O 1
ATOM 4395 N N . SER A 1 573 ? 12.319 -4.036 -25.309 1.00 94.06 573 SER A N 1
ATOM 4396 C CA . SER A 1 573 ? 13.064 -4.646 -26.417 1.00 94.06 573 SER A CA 1
ATOM 4397 C C . SER A 1 573 ? 13.475 -6.091 -26.105 1.00 94.06 573 SER A C 1
ATOM 4399 O O . SER A 1 573 ? 13.768 -6.425 -24.956 1.00 94.06 573 SER A O 1
ATOM 4401 N N . THR A 1 574 ? 13.609 -6.936 -27.130 1.00 92.62 574 THR A N 1
ATOM 4402 C CA . THR A 1 574 ? 14.146 -8.303 -26.987 1.00 92.62 574 THR A CA 1
ATOM 4403 C C . THR A 1 574 ? 15.636 -8.374 -27.344 1.00 92.62 574 THR A C 1
ATOM 4405 O O . THR A 1 574 ? 16.196 -7.453 -27.936 1.00 92.62 574 THR A O 1
ATOM 4408 N N . ASN A 1 575 ? 16.281 -9.520 -27.086 1.00 92.31 575 ASN A N 1
ATOM 4409 C CA . ASN A 1 575 ? 17.667 -9.783 -27.509 1.00 92.31 575 ASN A CA 1
ATOM 4410 C C . ASN A 1 575 ? 17.860 -9.867 -29.039 1.00 92.31 575 ASN A C 1
ATOM 4412 O O . ASN A 1 575 ? 18.964 -10.138 -29.503 1.00 92.31 575 ASN A O 1
ATOM 4416 N N . ASN A 1 576 ? 16.813 -9.645 -29.837 1.00 90.06 576 ASN A N 1
ATOM 4417 C CA . ASN A 1 576 ? 16.949 -9.443 -31.278 1.00 90.06 576 ASN A CA 1
ATOM 4418 C C . ASN A 1 576 ? 17.424 -8.023 -31.626 1.00 90.06 576 ASN A C 1
ATOM 4420 O O . ASN A 1 576 ? 17.915 -7.796 -32.732 1.00 90.06 576 ASN A O 1
ATOM 4424 N N . GLN A 1 577 ? 17.274 -7.068 -30.705 1.00 92.31 577 GLN A N 1
ATOM 4425 C CA . GLN A 1 577 ? 17.805 -5.723 -30.863 1.00 92.31 577 GLN A CA 1
ATOM 4426 C C . GLN A 1 577 ? 19.305 -5.727 -30.537 1.00 92.31 577 GLN A C 1
ATOM 4428 O O . GLN A 1 577 ? 19.725 -6.096 -29.439 1.00 92.31 577 GLN A O 1
ATOM 4433 N N . VAL A 1 578 ? 20.117 -5.341 -31.522 1.00 93.06 578 VAL A N 1
ATOM 4434 C CA . VAL A 1 578 ? 21.580 -5.262 -31.411 1.00 93.06 578 VAL A CA 1
ATOM 4435 C C . VAL A 1 578 ? 21.998 -3.815 -31.158 1.00 93.06 578 VAL A C 1
ATOM 4437 O O . VAL A 1 578 ? 21.431 -2.878 -31.726 1.00 93.06 578 VAL A O 1
ATOM 4440 N N . GLY A 1 579 ? 22.973 -3.636 -30.271 1.00 93.88 579 GLY A N 1
ATOM 4441 C CA . GLY A 1 579 ? 23.620 -2.363 -29.958 1.00 93.88 579 GLY A CA 1
ATOM 4442 C C . GLY A 1 579 ? 22.804 -1.373 -29.128 1.00 93.88 579 GLY A C 1
ATOM 4443 O O . GLY A 1 579 ? 23.333 -0.335 -28.733 1.00 93.88 579 GLY A O 1
ATOM 4444 N N . SER A 1 580 ? 21.537 -1.675 -28.841 1.00 96.69 580 SER A N 1
ATOM 4445 C CA . SER A 1 580 ? 20.650 -0.821 -28.048 1.00 96.69 580 SER A CA 1
ATOM 4446 C C . SER A 1 580 ? 19.548 -1.623 -27.358 1.00 96.69 580 SER A C 1
ATOM 4448 O O . SER A 1 580 ? 19.314 -2.780 -27.708 1.00 96.69 580 SER A O 1
ATOM 4450 N N . PHE A 1 581 ? 18.868 -0.997 -26.404 1.00 97.06 581 PHE A N 1
ATOM 4451 C CA . PHE A 1 581 ? 17.671 -1.523 -25.753 1.00 97.06 581 PHE A CA 1
ATOM 4452 C C . PHE A 1 581 ? 16.696 -0.386 -25.440 1.00 97.06 581 PHE A C 1
ATOM 4454 O O . PHE A 1 581 ? 17.108 0.770 -25.303 1.00 97.06 581 PHE A O 1
ATOM 4461 N N . ASP A 1 582 ? 15.417 -0.728 -25.309 1.00 97.06 582 ASP A N 1
ATOM 4462 C CA . ASP A 1 582 ? 14.335 0.246 -25.172 1.00 97.06 582 ASP A CA 1
ATOM 4463 C C . ASP A 1 582 ? 13.621 0.075 -23.828 1.00 97.06 582 ASP A C 1
ATOM 4465 O O . ASP A 1 582 ? 13.219 -1.032 -23.449 1.00 97.06 582 ASP A O 1
ATOM 4469 N N . LEU A 1 583 ? 13.440 1.185 -23.112 1.00 97.31 583 LEU A N 1
ATOM 4470 C CA . LEU A 1 583 ? 12.649 1.267 -21.886 1.00 97.31 583 LEU A CA 1
ATOM 4471 C C . LEU A 1 583 ? 11.358 2.038 -22.153 1.00 97.31 583 LEU A C 1
ATOM 4473 O O . LEU A 1 583 ? 11.398 3.118 -22.736 1.00 97.31 583 LEU A O 1
ATOM 4477 N N . LEU A 1 584 ? 10.227 1.521 -21.672 1.00 94.44 584 LEU A N 1
ATOM 4478 C CA . LEU A 1 584 ? 8.971 2.267 -21.615 1.00 94.44 584 LEU A CA 1
ATOM 4479 C C . LEU A 1 584 ? 8.841 2.913 -20.235 1.00 94.44 584 LEU A C 1
ATOM 4481 O O . LEU A 1 584 ? 8.656 2.217 -19.236 1.00 94.44 584 LEU A O 1
ATOM 4485 N N . VAL A 1 585 ? 8.949 4.238 -20.174 1.00 93.25 585 VAL A N 1
ATOM 4486 C CA . VAL A 1 585 ? 9.001 4.994 -18.917 1.00 93.25 585 VAL A CA 1
ATOM 4487 C C . VAL A 1 585 ? 7.833 5.969 -18.844 1.00 93.25 585 VAL A C 1
ATOM 4489 O O . VAL A 1 585 ? 7.666 6.816 -19.721 1.00 93.25 585 VAL A O 1
ATOM 4492 N N . LYS A 1 586 ? 7.029 5.871 -17.776 1.00 88.56 586 LYS A N 1
ATOM 4493 C CA . LYS A 1 586 ? 6.040 6.902 -17.436 1.00 88.56 586 LYS A CA 1
ATOM 4494 C C . LYS A 1 586 ? 6.747 8.063 -16.758 1.00 88.56 586 LYS A C 1
ATOM 4496 O O . LYS A 1 586 ? 7.478 7.875 -15.786 1.00 88.56 586 LYS A O 1
ATOM 4501 N N . ASP A 1 587 ? 6.517 9.255 -17.277 1.00 87.62 587 ASP A N 1
ATOM 4502 C CA . ASP A 1 587 ? 7.055 10.476 -16.716 1.00 87.62 587 ASP A CA 1
ATOM 4503 C C . ASP A 1 587 ? 6.160 10.960 -15.572 1.00 87.62 587 ASP A C 1
ATOM 4505 O O . ASP A 1 587 ? 5.081 11.516 -15.780 1.00 87.62 587 ASP A O 1
ATOM 4509 N N . TYR A 1 588 ? 6.617 10.717 -14.344 1.00 80.38 588 TYR A N 1
ATOM 4510 C CA . TYR A 1 588 ? 5.954 11.185 -13.129 1.00 80.38 588 TYR A CA 1
ATOM 4511 C C . TYR A 1 588 ? 6.206 12.674 -12.827 1.00 80.38 588 TYR A C 1
ATOM 4513 O O . TYR A 1 588 ? 5.790 13.141 -11.764 1.00 80.38 588 TYR A O 1
ATOM 4521 N N . LYS A 1 589 ? 6.848 13.430 -13.733 1.00 81.81 589 LYS A N 1
ATOM 4522 C CA . LYS A 1 589 ? 7.113 14.871 -13.599 1.00 81.81 589 LYS A CA 1
ATOM 4523 C C . LYS A 1 589 ? 7.797 15.181 -12.271 1.00 81.81 589 LYS A C 1
ATOM 4525 O O . LYS A 1 589 ? 8.654 14.430 -11.815 1.00 81.81 589 LYS A O 1
ATOM 4530 N N . GLU A 1 590 ? 7.368 16.237 -11.591 1.00 71.56 590 GLU A N 1
ATOM 4531 C CA . GLU A 1 590 ? 7.872 16.609 -10.274 1.00 71.56 590 GLU A CA 1
ATOM 4532 C C . GLU A 1 590 ? 7.650 15.540 -9.198 1.00 71.56 590 GLU A C 1
ATOM 4534 O O . GLU A 1 590 ? 8.244 15.643 -8.140 1.00 71.56 590 GLU A O 1
ATOM 4539 N N . ASN A 1 591 ? 6.892 14.466 -9.425 1.00 67.44 591 ASN A N 1
ATOM 4540 C CA . ASN A 1 591 ? 6.810 13.345 -8.478 1.00 67.44 591 ASN A CA 1
ATOM 4541 C C . ASN A 1 591 ? 7.831 12.230 -8.771 1.00 67.44 591 ASN A C 1
ATOM 4543 O O . ASN A 1 591 ? 8.002 11.321 -7.961 1.00 67.44 591 ASN A O 1
ATOM 4547 N N . GLY A 1 592 ? 8.538 12.295 -9.901 1.00 73.81 592 GLY A N 1
ATOM 4548 C CA . GLY A 1 592 ? 9.599 11.365 -10.271 1.00 73.81 592 GLY A CA 1
ATOM 4549 C C . GLY A 1 592 ? 10.982 11.995 -10.152 1.00 73.81 592 GLY A C 1
ATOM 4550 O O . GLY A 1 592 ? 11.222 13.072 -10.681 1.00 73.81 592 GLY A O 1
ATOM 4551 N N . TYR A 1 593 ? 11.923 11.312 -9.499 1.00 83.38 593 TYR A N 1
ATOM 4552 C CA . TYR A 1 593 ? 13.341 11.682 -9.583 1.00 83.38 593 TYR A CA 1
ATOM 4553 C C . TYR A 1 593 ? 13.930 11.162 -10.898 1.00 83.38 593 TYR A C 1
ATOM 4555 O O . TYR A 1 593 ? 14.131 11.911 -11.850 1.00 83.38 593 TYR A O 1
ATOM 4563 N N . LEU A 1 594 ? 14.130 9.844 -10.982 1.00 88.19 594 LEU A N 1
ATOM 4564 C CA . LEU A 1 594 ? 14.822 9.233 -12.112 1.00 88.19 594 LEU A CA 1
ATOM 4565 C C . LEU A 1 594 ? 13.989 9.223 -13.399 1.00 88.19 594 LEU A C 1
ATOM 4567 O O . LEU A 1 594 ? 14.533 9.431 -14.476 1.00 88.19 594 LEU A O 1
ATOM 4571 N N . SER A 1 595 ? 12.670 9.025 -13.303 1.00 90.56 595 SER A N 1
ATOM 4572 C CA . SER A 1 595 ? 11.795 9.031 -14.481 1.00 90.56 595 SER A CA 1
ATOM 4573 C C . SER A 1 595 ? 11.740 10.403 -15.151 1.00 90.56 595 SER A C 1
ATOM 4575 O O . SER A 1 595 ? 11.823 10.472 -16.370 1.00 90.56 595 SER A O 1
ATOM 4577 N N . LYS A 1 596 ? 11.645 11.488 -14.365 1.00 91.75 596 LYS A N 1
ATOM 4578 C CA . LYS A 1 596 ? 11.664 12.861 -14.885 1.00 91.75 596 LYS A CA 1
ATOM 4579 C C . LYS A 1 596 ? 13.000 13.141 -15.555 1.00 91.75 596 LYS A C 1
ATOM 4581 O O . LYS A 1 596 ? 13.033 13.511 -16.722 1.00 91.75 596 LYS A O 1
ATOM 4586 N N . TYR A 1 597 ? 14.095 12.837 -14.857 1.00 94.25 597 TYR A N 1
ATOM 4587 C CA . TYR A 1 597 ? 15.436 12.992 -15.405 1.00 94.25 597 TYR A CA 1
ATOM 4588 C C . TYR A 1 597 ? 15.594 12.269 -16.751 1.00 94.25 597 TYR A C 1
ATOM 4590 O O . TYR A 1 597 ? 16.028 12.859 -17.735 1.00 94.25 597 TYR A O 1
ATOM 4598 N N . MET A 1 598 ? 15.186 11.002 -16.836 1.00 95.25 598 MET A N 1
ATOM 4599 C CA . MET A 1 598 ? 15.309 10.208 -18.062 1.00 95.25 598 MET A CA 1
ATOM 4600 C C . MET A 1 598 ? 14.382 10.670 -19.198 1.00 95.25 598 MET A C 1
ATOM 4602 O O . MET A 1 598 ? 14.738 10.483 -20.364 1.00 95.25 598 MET A O 1
ATOM 4606 N N . CYS A 1 599 ? 13.215 11.241 -18.887 1.00 93.12 599 CYS A N 1
ATOM 4607 C CA . CYS A 1 599 ? 12.199 11.658 -19.863 1.00 93.12 599 CYS A CA 1
ATOM 4608 C C . CYS A 1 599 ? 12.301 13.130 -20.288 1.00 93.12 599 CYS A C 1
ATOM 4610 O O . CYS A 1 599 ? 11.877 13.468 -21.393 1.00 93.12 599 CYS A O 1
ATOM 4612 N N . GLU A 1 600 ? 12.876 13.998 -19.459 1.00 91.56 600 GLU A N 1
ATOM 4613 C CA . GLU A 1 600 ? 12.937 15.445 -19.685 1.00 91.56 600 GLU A CA 1
ATOM 4614 C C . GLU A 1 600 ? 14.389 15.930 -19.740 1.00 91.56 600 GLU A C 1
ATOM 4616 O O . GLU A 1 600 ? 14.825 16.422 -20.781 1.00 91.56 600 GLU A O 1
ATOM 4621 N N . ASP A 1 601 ? 15.158 15.703 -18.673 1.00 93.50 601 ASP A N 1
ATOM 4622 C CA . ASP A 1 601 ? 16.421 16.415 -18.432 1.00 93.50 601 ASP A CA 1
ATOM 4623 C C . ASP A 1 601 ? 17.646 15.795 -19.123 1.00 93.50 601 ASP A C 1
ATOM 4625 O O . ASP A 1 601 ? 18.586 16.506 -19.480 1.00 93.50 601 ASP A O 1
ATOM 4629 N N . LEU A 1 602 ? 17.667 14.473 -19.316 1.00 95.25 602 LEU A N 1
ATOM 4630 C CA . LEU A 1 602 ? 18.779 13.755 -19.939 1.00 95.25 602 LEU A CA 1
ATOM 4631 C C . LEU A 1 602 ? 18.831 14.100 -21.438 1.00 95.25 602 LEU A C 1
ATOM 4633 O O . LEU A 1 602 ? 17.913 13.725 -22.167 1.00 95.25 602 LEU A O 1
ATOM 4637 N N . PRO A 1 603 ? 19.857 14.795 -21.954 1.00 94.69 603 PRO A N 1
ATOM 4638 C CA . PRO A 1 603 ? 19.920 15.098 -23.380 1.00 94.69 603 PRO A CA 1
ATOM 4639 C C . PRO A 1 603 ? 20.185 13.831 -24.203 1.00 94.69 603 PRO A C 1
ATOM 4641 O O . PRO A 1 603 ? 20.794 12.877 -23.719 1.00 94.69 603 PRO A O 1
ATOM 4644 N N . ILE A 1 604 ? 19.800 13.840 -25.483 1.00 96.69 604 ILE A N 1
ATOM 4645 C CA . ILE A 1 604 ? 20.264 12.819 -26.432 1.00 96.69 604 ILE A CA 1
ATOM 4646 C C . ILE A 1 604 ? 21.799 12.848 -26.488 1.00 96.69 604 ILE A C 1
ATOM 4648 O O . ILE A 1 604 ? 22.410 13.910 -26.612 1.00 96.69 604 ILE A O 1
ATOM 4652 N N . GLY A 1 605 ? 22.417 11.676 -26.374 1.00 94.50 605 GLY A N 1
ATOM 4653 C CA . GLY A 1 605 ? 23.855 11.479 -26.200 1.00 94.50 605 GLY A CA 1
ATOM 4654 C C . GLY A 1 605 ? 24.333 11.559 -24.745 1.00 94.50 605 GLY A C 1
ATOM 4655 O O . GLY A 1 605 ? 25.470 11.182 -24.477 1.00 94.50 605 GLY A O 1
ATOM 4656 N N . GLY A 1 606 ? 23.491 12.014 -23.811 1.00 94.69 606 GLY A N 1
ATOM 4657 C CA . GLY A 1 606 ? 23.784 12.018 -22.380 1.00 94.69 606 GLY A CA 1
ATOM 4658 C C . GLY A 1 606 ? 23.843 10.603 -21.810 1.00 94.69 606 GLY A C 1
ATOM 4659 O O . GLY A 1 606 ? 23.107 9.722 -22.253 1.00 94.69 606 GLY A O 1
ATOM 4660 N N . GLU A 1 607 ? 24.713 10.387 -20.826 1.00 96.44 607 GLU A N 1
ATOM 4661 C CA . GLU A 1 607 ? 24.946 9.068 -20.235 1.00 96.44 607 GLU A CA 1
ATOM 4662 C C . GLU A 1 607 ? 24.154 8.845 -18.945 1.00 96.44 607 GLU A C 1
ATOM 4664 O O . GLU A 1 607 ? 23.997 9.746 -18.122 1.00 96.44 607 GLU A O 1
ATOM 4669 N N . ILE A 1 608 ? 23.714 7.606 -18.748 1.00 96.94 608 ILE A N 1
ATOM 4670 C CA . ILE A 1 608 ? 23.136 7.103 -17.501 1.00 96.94 608 ILE A CA 1
ATOM 4671 C C . ILE A 1 608 ? 23.707 5.709 -17.222 1.00 96.94 608 ILE A C 1
ATOM 4673 O O . ILE A 1 608 ? 24.101 4.989 -18.145 1.00 96.94 608 ILE A O 1
ATOM 4677 N N . GLN A 1 609 ? 23.789 5.328 -15.951 1.00 95.94 609 GLN A N 1
ATOM 4678 C CA . GLN A 1 609 ? 24.406 4.074 -15.546 1.00 95.94 609 GLN A CA 1
ATOM 4679 C C . GLN A 1 609 ? 23.384 2.950 -15.419 1.00 95.94 609 GLN A C 1
ATOM 4681 O O . GLN A 1 609 ? 22.321 3.142 -14.835 1.00 95.94 609 GLN A O 1
ATOM 4686 N N . PHE A 1 610 ? 23.740 1.751 -15.880 1.00 97.25 610 PHE A N 1
ATOM 4687 C CA . PHE A 1 610 ? 22.952 0.541 -15.652 1.00 97.25 610 PHE A CA 1
ATOM 4688 C C . PHE A 1 610 ? 23.797 -0.599 -15.085 1.00 97.25 610 PHE A C 1
ATOM 4690 O O . PHE A 1 610 ? 24.967 -0.752 -15.442 1.00 97.25 610 PHE A O 1
ATOM 4697 N N . LYS A 1 611 ? 23.191 -1.426 -14.229 1.00 92.88 611 LYS A N 1
ATOM 4698 C CA . LYS A 1 611 ? 23.731 -2.724 -13.793 1.00 92.88 611 LYS A CA 1
ATOM 4699 C C . LYS A 1 611 ? 22.665 -3.816 -13.868 1.00 92.88 611 LYS A C 1
ATOM 4701 O O . LYS A 1 611 ? 21.465 -3.529 -13.865 1.00 92.88 611 LYS A O 1
ATOM 4706 N N . HIS A 1 612 ? 23.092 -5.071 -13.893 1.00 89.75 612 HIS A N 1
ATOM 4707 C CA . HIS A 1 612 ? 22.213 -6.229 -13.747 1.00 89.75 612 HIS A CA 1
ATOM 4708 C C . HIS A 1 612 ? 22.806 -7.206 -12.732 1.00 89.75 612 HIS A C 1
ATOM 4710 O O . HIS A 1 612 ? 24.016 -7.411 -12.678 1.00 89.75 612 HIS A O 1
ATOM 4716 N N . ILE A 1 613 ? 21.937 -7.795 -11.917 1.00 82.06 613 ILE A N 1
ATOM 4717 C CA . ILE A 1 613 ? 22.290 -8.808 -10.925 1.00 82.06 613 ILE A CA 1
ATOM 4718 C C . ILE A 1 613 ? 21.342 -9.991 -11.085 1.00 82.06 613 ILE A C 1
ATOM 4720 O O . ILE A 1 613 ? 20.157 -9.792 -11.359 1.00 82.06 613 ILE A O 1
ATOM 4724 N N . ASP A 1 614 ? 21.839 -11.208 -10.868 1.00 76.19 614 ASP A N 1
ATOM 4725 C CA . ASP A 1 614 ? 21.063 -12.435 -11.098 1.00 76.19 614 ASP A CA 1
ATOM 4726 C C . ASP A 1 614 ? 19.776 -12.497 -10.255 1.00 76.19 614 ASP A C 1
ATOM 4728 O O . ASP A 1 614 ? 18.773 -13.048 -10.696 1.00 76.19 614 ASP A O 1
ATOM 4732 N N . PHE A 1 615 ? 19.755 -11.848 -9.083 1.00 73.94 615 PHE A N 1
ATOM 4733 C CA . PHE A 1 615 ? 18.562 -11.713 -8.230 1.00 73.94 615 PHE A CA 1
ATOM 4734 C C . PHE A 1 615 ? 17.365 -11.033 -8.930 1.00 73.94 615 PHE A C 1
ATOM 4736 O O . PHE A 1 615 ? 16.205 -11.211 -8.541 1.00 73.94 615 PHE A O 1
ATOM 4743 N N . ASN A 1 616 ? 17.624 -10.251 -9.979 1.00 82.12 616 ASN A N 1
ATOM 4744 C CA . ASN A 1 616 ? 16.577 -9.593 -10.753 1.00 82.12 616 ASN A CA 1
ATOM 4745 C C . ASN A 1 616 ? 15.918 -10.516 -11.781 1.00 82.12 616 ASN A C 1
ATOM 4747 O O . ASN A 1 616 ? 14.931 -10.102 -12.382 1.00 82.12 616 ASN A O 1
ATOM 4751 N N . VAL A 1 617 ? 16.415 -11.741 -11.978 1.00 86.88 617 VAL A N 1
ATOM 4752 C CA . VAL A 1 617 ? 15.753 -12.766 -12.792 1.00 86.88 617 VAL A CA 1
ATOM 4753 C C . VAL A 1 617 ? 14.704 -13.471 -11.931 1.00 86.88 617 VAL A C 1
ATOM 4755 O O . VAL A 1 617 ? 15.048 -14.155 -10.970 1.00 86.88 617 VAL A O 1
ATOM 4758 N N . LYS A 1 618 ? 13.416 -13.312 -12.258 1.00 89.44 618 LYS A N 1
ATOM 4759 C CA . LYS A 1 618 ? 12.321 -13.925 -11.480 1.00 89.44 618 LYS A CA 1
ATOM 4760 C C . LYS A 1 618 ? 12.051 -15.364 -11.889 1.00 89.44 618 LYS A C 1
ATOM 4762 O O . LYS A 1 618 ? 12.032 -16.258 -11.052 1.00 89.44 618 LYS A O 1
ATOM 4767 N N . ILE A 1 619 ? 11.860 -15.580 -13.186 1.00 91.62 619 ILE A N 1
ATOM 4768 C CA . ILE A 1 619 ? 11.599 -16.896 -13.766 1.00 91.62 619 ILE A CA 1
ATOM 4769 C C . ILE A 1 619 ? 12.063 -16.910 -15.227 1.00 91.62 619 ILE A C 1
ATOM 4771 O O . ILE A 1 619 ? 11.452 -16.250 -16.064 1.00 91.62 619 ILE A O 1
ATOM 4775 N N . PRO A 1 620 ? 13.136 -17.638 -15.571 1.00 90.62 620 PRO A N 1
ATOM 4776 C CA . PRO A 1 620 ? 13.643 -17.643 -16.936 1.00 90.62 620 PRO A CA 1
ATOM 4777 C C . PRO A 1 620 ? 12.692 -18.387 -17.885 1.00 90.62 620 PRO A C 1
ATOM 4779 O O . PRO A 1 620 ? 12.160 -19.447 -17.554 1.00 90.62 620 PRO A O 1
ATOM 4782 N N . ALA A 1 621 ? 12.524 -17.853 -19.094 1.00 90.38 621 ALA A N 1
ATOM 4783 C CA . ALA A 1 621 ? 11.890 -18.554 -20.210 1.00 90.38 621 ALA A CA 1
ATOM 4784 C C . ALA A 1 621 ? 12.882 -19.557 -20.863 1.00 90.38 621 ALA A C 1
ATOM 4786 O O . ALA A 1 621 ? 14.096 -19.366 -20.736 1.00 90.38 621 ALA A O 1
ATOM 4787 N N . PRO A 1 622 ? 12.420 -20.597 -21.591 1.00 92.31 622 PRO A N 1
ATOM 4788 C CA . PRO A 1 622 ? 11.038 -20.857 -22.004 1.00 92.31 622 PRO A CA 1
ATOM 4789 C C . PRO A 1 622 ? 10.152 -21.322 -20.847 1.00 92.31 622 PRO A C 1
ATOM 4791 O O . PRO A 1 622 ? 10.573 -22.111 -20.001 1.00 92.31 622 PRO A O 1
ATOM 4794 N N . PHE A 1 623 ? 8.905 -20.848 -20.819 1.00 93.62 623 PHE A N 1
ATOM 4795 C CA . PHE A 1 623 ? 7.953 -21.266 -19.796 1.00 93.62 623 PHE A CA 1
ATOM 4796 C C . PHE A 1 623 ? 7.422 -22.662 -20.116 1.00 93.62 623 PHE A C 1
ATOM 4798 O O . PHE A 1 623 ? 6.970 -22.937 -21.228 1.00 93.62 623 PHE A O 1
ATOM 4805 N N . LYS A 1 624 ? 7.470 -23.547 -19.121 1.00 91.94 624 LYS A N 1
ATOM 4806 C CA . LYS A 1 624 ? 6.921 -24.909 -19.216 1.00 91.94 624 LYS A CA 1
ATOM 4807 C C . LYS A 1 624 ? 5.477 -25.000 -18.719 1.00 91.94 624 LYS A C 1
ATOM 4809 O O . LYS A 1 624 ? 4.849 -26.037 -18.868 1.00 91.94 624 LYS A O 1
ATOM 4814 N N . HIS A 1 625 ? 4.975 -23.905 -18.159 1.00 95.81 625 HIS A N 1
ATOM 4815 C CA . HIS A 1 625 ? 3.665 -23.798 -17.541 1.00 95.81 625 HIS A CA 1
ATOM 4816 C C . HIS A 1 625 ? 2.576 -23.685 -18.604 1.00 95.81 625 HIS A C 1
ATOM 4818 O O . HIS A 1 625 ? 2.720 -22.905 -19.553 1.00 95.81 625 HIS A O 1
ATOM 4824 N N . LYS A 1 626 ? 1.497 -24.452 -18.435 1.00 96.94 626 LYS A N 1
ATOM 4825 C CA . LYS A 1 626 ? 0.362 -24.494 -19.360 1.00 96.94 626 LYS A CA 1
ATOM 4826 C C . LYS A 1 626 ? -0.477 -23.233 -19.280 1.00 96.94 626 LYS A C 1
ATOM 4828 O O . LYS A 1 626 ? -0.910 -22.747 -20.324 1.00 96.94 626 LYS A O 1
ATOM 4833 N N . LYS A 1 627 ? -0.647 -22.683 -18.076 1.00 98.38 627 LYS A N 1
ATOM 4834 C CA . LYS A 1 627 ? -1.473 -21.499 -17.846 1.00 98.38 627 LYS A CA 1
ATOM 4835 C C . LYS A 1 627 ? -0.722 -20.430 -17.070 1.00 98.38 627 LYS A C 1
ATOM 4837 O O . LYS A 1 627 ? -0.107 -20.710 -16.041 1.00 98.38 627 LYS A O 1
ATOM 4842 N N . ILE A 1 628 ? -0.789 -19.198 -17.559 1.00 98.62 628 ILE A N 1
ATOM 4843 C CA . ILE A 1 628 ? -0.132 -18.050 -16.933 1.00 98.62 628 ILE A CA 1
ATOM 4844 C C . ILE A 1 628 ? -1.161 -16.949 -16.686 1.00 98.62 628 ILE A C 1
ATOM 4846 O O . ILE A 1 628 ? -1.710 -16.377 -17.624 1.00 98.62 628 ILE A O 1
ATOM 4850 N N . GLY A 1 629 ? -1.403 -16.615 -15.422 1.00 98.69 629 GLY A N 1
ATOM 4851 C CA . GLY A 1 629 ? -2.107 -15.388 -15.058 1.00 98.69 629 GLY A CA 1
ATOM 4852 C C . GLY A 1 629 ? -1.125 -14.230 -14.904 1.00 98.69 629 GLY A C 1
ATOM 4853 O O . GLY A 1 629 ? -0.037 -14.400 -14.363 1.00 98.69 629 GLY A O 1
ATOM 4854 N N . MET A 1 630 ? -1.487 -13.039 -15.359 1.00 98.81 630 MET A N 1
ATOM 4855 C CA . MET A 1 630 ? -0.694 -11.824 -15.199 1.00 98.81 630 MET A CA 1
ATOM 4856 C C . MET A 1 630 ? -1.566 -10.731 -14.589 1.00 98.81 630 MET A C 1
ATOM 4858 O O . MET A 1 630 ? -2.653 -10.442 -15.082 1.00 98.81 630 MET A O 1
ATOM 4862 N N . ILE A 1 631 ? -1.074 -10.106 -13.525 1.00 98.69 631 ILE A N 1
ATOM 4863 C CA . ILE A 1 631 ? -1.689 -8.958 -12.869 1.00 98.69 631 ILE A CA 1
ATOM 4864 C C . ILE A 1 631 ? -0.703 -7.799 -12.965 1.00 98.69 631 ILE A C 1
ATOM 4866 O O . ILE A 1 631 ? 0.369 -7.829 -12.353 1.00 98.69 631 ILE A O 1
ATOM 4870 N N . ALA A 1 632 ? -1.063 -6.779 -13.738 1.00 97.81 632 ALA A N 1
ATOM 4871 C CA . ALA A 1 632 ? -0.237 -5.594 -13.933 1.00 97.81 632 ALA A CA 1
ATOM 4872 C C . ALA A 1 632 ? -0.954 -4.327 -13.459 1.00 97.81 632 ALA A C 1
ATOM 4874 O O . ALA A 1 632 ? -2.160 -4.192 -13.640 1.00 97.81 632 ALA A O 1
ATOM 4875 N N . GLY A 1 633 ? -0.212 -3.369 -12.905 1.00 92.12 633 GLY A N 1
ATOM 4876 C CA . GLY A 1 633 ? -0.704 -2.029 -12.580 1.00 92.12 633 GLY A CA 1
ATOM 4877 C C . GLY A 1 633 ? 0.211 -0.939 -13.138 1.00 92.12 633 GLY A C 1
ATOM 4878 O O . GLY A 1 633 ? 1.400 -0.905 -12.813 1.00 92.12 633 GLY A O 1
ATOM 4879 N N . GLY A 1 634 ? -0.319 -0.031 -13.963 1.00 87.88 634 GLY A N 1
ATOM 4880 C CA . GLY A 1 634 ? 0.452 1.084 -14.537 1.00 87.88 634 GLY A CA 1
ATOM 4881 C C . GLY A 1 634 ? 1.724 0.633 -15.274 1.00 87.88 634 GLY A C 1
ATOM 4882 O O . GLY A 1 634 ? 1.658 -0.159 -16.212 1.00 87.88 634 GLY A O 1
ATOM 4883 N N . THR A 1 635 ? 2.902 1.112 -14.854 1.00 88.81 635 THR A N 1
ATOM 4884 C CA . THR A 1 635 ? 4.203 0.735 -15.456 1.00 88.81 635 THR A CA 1
ATOM 4885 C C . THR A 1 635 ? 4.617 -0.719 -15.198 1.00 88.81 635 THR A C 1
ATOM 4887 O O . THR A 1 635 ? 5.548 -1.210 -15.841 1.00 88.81 635 THR A O 1
ATOM 4890 N N . GLY A 1 636 ? 3.898 -1.437 -14.327 1.00 93.56 636 GLY A N 1
ATOM 4891 C CA . GLY A 1 636 ? 4.050 -2.879 -14.116 1.00 93.56 636 GLY A CA 1
ATOM 4892 C C . GLY A 1 636 ? 3.704 -3.738 -15.339 1.00 93.56 636 GLY A C 1
ATOM 4893 O O . GLY A 1 636 ? 3.848 -4.954 -15.296 1.00 93.56 636 GLY A O 1
ATOM 4894 N N . ILE A 1 637 ? 3.285 -3.129 -16.451 1.00 95.88 637 ILE A N 1
ATOM 4895 C CA . ILE A 1 637 ? 3.102 -3.811 -17.735 1.00 95.88 637 ILE A CA 1
ATOM 4896 C C . ILE A 1 637 ? 4.426 -4.239 -18.390 1.00 95.88 637 ILE A C 1
ATOM 4898 O O . ILE A 1 637 ? 4.455 -5.203 -19.149 1.00 95.88 637 ILE A O 1
ATOM 4902 N N . THR A 1 638 ? 5.541 -3.560 -18.100 1.00 96.88 638 THR A N 1
ATOM 4903 C CA . THR A 1 638 ? 6.815 -3.785 -18.813 1.00 96.88 638 THR A CA 1
ATOM 4904 C C . THR A 1 638 ? 7.407 -5.193 -18.641 1.00 96.88 638 THR A C 1
ATOM 4906 O O . THR A 1 638 ? 7.826 -5.765 -19.651 1.00 96.88 638 THR A O 1
ATOM 4909 N N . PRO A 1 639 ? 7.376 -5.842 -17.455 1.00 97.25 639 PRO A N 1
ATOM 4910 C CA . PRO A 1 639 ? 7.761 -7.249 -17.346 1.00 97.25 639 PRO A CA 1
ATOM 4911 C C . PRO A 1 639 ? 6.789 -8.191 -18.061 1.00 97.25 639 PRO A C 1
ATOM 4913 O O . PRO A 1 639 ? 7.219 -9.204 -18.610 1.00 97.25 639 PRO A O 1
ATOM 4916 N N . MET A 1 640 ? 5.500 -7.840 -18.118 1.00 98.19 640 MET A N 1
ATOM 4917 C CA . MET A 1 640 ? 4.497 -8.642 -18.825 1.00 98.19 640 MET A CA 1
ATOM 4918 C C . MET A 1 640 ? 4.726 -8.596 -20.335 1.00 98.19 640 MET A C 1
ATOM 4920 O O . MET A 1 640 ? 4.673 -9.635 -20.979 1.00 98.19 640 MET A O 1
ATOM 4924 N N . ILE A 1 641 ? 5.077 -7.435 -20.900 1.00 96.62 641 ILE A N 1
ATOM 4925 C CA . ILE A 1 641 ? 5.472 -7.300 -22.315 1.00 96.62 641 ILE A CA 1
ATOM 4926 C C . ILE A 1 641 ? 6.658 -8.219 -22.634 1.00 96.62 641 ILE A C 1
ATOM 4928 O O . ILE A 1 641 ? 6.620 -8.970 -23.610 1.00 96.62 641 ILE A O 1
ATOM 4932 N N . GLN A 1 642 ? 7.687 -8.215 -21.783 1.00 95.75 642 GLN A N 1
ATOM 4933 C CA . GLN A 1 642 ? 8.864 -9.066 -21.960 1.00 95.75 642 GLN A CA 1
ATOM 4934 C C . GLN A 1 642 ? 8.503 -10.564 -21.921 1.00 95.75 642 GLN A C 1
ATOM 4936 O O . GLN A 1 642 ? 8.982 -11.337 -22.757 1.00 95.75 642 GLN A O 1
ATOM 4941 N N . ALA A 1 643 ? 7.635 -10.975 -20.991 1.00 97.00 643 ALA A N 1
ATOM 4942 C CA . ALA A 1 643 ? 7.129 -12.344 -20.911 1.00 97.00 643 ALA A CA 1
ATOM 4943 C C . ALA A 1 643 ? 6.253 -12.714 -22.122 1.00 97.00 643 ALA A C 1
ATOM 4945 O O . ALA A 1 643 ? 6.422 -13.789 -22.694 1.00 97.00 643 ALA A O 1
ATOM 4946 N N . LEU A 1 644 ? 5.367 -11.818 -22.565 1.00 97.12 644 LEU A N 1
ATOM 4947 C CA . LEU A 1 644 ? 4.480 -12.024 -23.713 1.00 97.12 644 LEU A CA 1
ATOM 4948 C C . LEU A 1 644 ? 5.257 -12.166 -25.024 1.00 97.12 644 LEU A C 1
ATOM 4950 O O . LEU A 1 644 ? 4.891 -13.001 -25.846 1.00 97.12 644 LEU A O 1
ATOM 4954 N N . HIS A 1 645 ? 6.372 -11.454 -25.211 1.00 94.75 645 HIS A N 1
ATOM 4955 C CA . HIS A 1 645 ? 7.274 -11.728 -26.335 1.00 94.75 645 HIS A CA 1
ATOM 4956 C C . HIS A 1 645 ? 7.762 -13.181 -26.334 1.00 94.75 645 HIS A C 1
ATOM 4958 O O . HIS A 1 645 ? 7.739 -13.842 -27.372 1.00 94.75 645 HIS A O 1
ATOM 4964 N N . ALA A 1 646 ? 8.152 -13.706 -25.171 1.00 93.88 646 ALA A N 1
ATOM 4965 C CA . ALA A 1 646 ? 8.592 -15.091 -25.045 1.00 93.88 646 ALA A CA 1
ATOM 4966 C C . ALA A 1 646 ? 7.446 -16.109 -25.165 1.00 93.88 646 ALA A C 1
ATOM 4968 O O . ALA A 1 646 ? 7.692 -17.206 -25.653 1.00 93.88 646 ALA A O 1
ATOM 4969 N N . ILE A 1 647 ? 6.217 -15.777 -24.761 1.00 95.25 647 ILE A N 1
ATOM 4970 C CA . ILE A 1 647 ? 5.056 -16.681 -24.862 1.00 95.25 647 ILE A CA 1
ATOM 4971 C C . ILE A 1 647 ? 4.516 -16.731 -26.293 1.00 95.25 647 ILE A C 1
ATOM 4973 O O . ILE A 1 647 ? 4.293 -17.811 -26.832 1.00 95.25 647 ILE A O 1
ATOM 4977 N N . LEU A 1 648 ? 4.312 -15.566 -26.908 1.00 93.69 648 LEU A N 1
ATOM 4978 C CA . LEU A 1 648 ? 3.606 -15.435 -28.183 1.00 93.69 648 LEU A CA 1
ATOM 4979 C C . LEU A 1 648 ? 4.536 -15.572 -29.391 1.00 93.69 648 LEU A C 1
ATOM 4981 O O . LEU A 1 648 ? 4.073 -15.894 -30.488 1.00 93.69 648 LEU A O 1
ATOM 4985 N N . ARG A 1 649 ? 5.842 -15.313 -29.220 1.00 85.50 649 ARG A N 1
ATOM 4986 C CA . ARG A 1 649 ? 6.809 -15.318 -30.325 1.00 85.50 649 ARG A CA 1
ATOM 4987 C C . ARG A 1 649 ? 8.251 -15.621 -29.892 1.00 85.50 649 ARG A C 1
ATOM 4989 O O . ARG A 1 649 ? 9.172 -14.823 -30.092 1.00 85.50 649 ARG A O 1
ATOM 4996 N N . SER A 1 650 ? 8.457 -16.811 -29.336 1.00 67.81 650 SER A N 1
ATOM 4997 C CA . SER A 1 650 ? 9.794 -17.348 -29.042 1.00 67.81 650 SER A CA 1
ATOM 4998 C C . SER A 1 650 ? 10.560 -17.749 -30.317 1.00 67.81 650 SER A C 1
ATOM 5000 O O . SER A 1 650 ? 9.974 -17.869 -31.394 1.00 67.81 650 SER A O 1
ATOM 5002 N N . GLY A 1 651 ? 11.880 -17.911 -30.179 1.00 69.06 651 GLY A N 1
ATOM 5003 C CA . GLY A 1 651 ? 12.839 -18.263 -31.230 1.00 69.06 651 GLY A CA 1
ATOM 5004 C C . GLY A 1 651 ? 12.693 -19.681 -31.827 1.00 69.06 651 GLY A C 1
ATOM 5005 O O . GLY A 1 651 ? 11.589 -20.095 -32.178 1.00 69.06 651 GLY A O 1
ATOM 5006 N N . PRO A 1 652 ? 13.796 -20.427 -32.033 1.00 75.62 652 PRO A N 1
ATOM 5007 C CA . PRO A 1 652 ? 13.753 -21.785 -32.590 1.00 75.62 652 PRO A CA 1
ATOM 5008 C C . PRO A 1 652 ? 12.880 -22.753 -31.764 1.00 75.62 652 PRO A C 1
ATOM 5010 O O . PRO A 1 652 ? 12.493 -22.450 -30.639 1.00 75.62 652 PRO A O 1
ATOM 5013 N N . GLU A 1 653 ? 12.551 -23.923 -32.325 1.00 79.31 653 GLU A N 1
ATOM 5014 C CA . GLU A 1 653 ? 11.573 -24.872 -31.751 1.00 79.31 653 GLU A CA 1
ATOM 5015 C C . GLU A 1 653 ? 11.843 -25.242 -30.280 1.00 79.31 653 GLU A C 1
ATOM 5017 O O . GLU A 1 653 ? 10.908 -25.406 -29.502 1.00 79.31 653 GLU A O 1
ATOM 5022 N N . ASP A 1 654 ? 13.112 -25.329 -29.884 1.00 81.12 654 ASP A N 1
ATOM 5023 C CA . ASP A 1 654 ? 13.565 -25.648 -28.525 1.00 81.12 654 ASP A CA 1
ATOM 5024 C C . ASP A 1 654 ? 13.371 -24.506 -27.510 1.00 81.12 654 ASP A C 1
ATOM 5026 O O . ASP A 1 654 ? 13.486 -24.726 -26.304 1.00 81.12 654 ASP A O 1
ATOM 5030 N N . GLN A 1 655 ? 13.051 -23.298 -27.979 1.00 85.06 655 GLN A N 1
ATOM 5031 C CA . GLN A 1 655 ? 12.765 -22.114 -27.165 1.00 85.06 655 GLN A CA 1
ATOM 5032 C C . GLN A 1 655 ? 11.273 -21.787 -27.076 1.00 85.06 655 GLN A C 1
ATOM 5034 O O . GLN A 1 655 ? 10.910 -20.800 -26.434 1.00 85.06 655 GLN A O 1
ATOM 5039 N N . LYS A 1 656 ? 10.401 -22.573 -27.715 1.00 86.31 656 LYS A N 1
ATOM 5040 C CA . LYS A 1 656 ? 8.960 -22.325 -27.670 1.00 86.31 656 LYS A CA 1
ATOM 5041 C C . LYS A 1 656 ? 8.404 -22.495 -26.261 1.00 86.31 656 LYS A C 1
ATOM 5043 O O . LYS A 1 656 ? 8.688 -23.470 -25.565 1.00 86.31 656 LYS A O 1
ATOM 5048 N N . SER A 1 657 ? 7.565 -21.542 -25.868 1.00 90.19 657 SER A N 1
ATOM 5049 C CA . SER A 1 657 ? 6.765 -21.648 -24.652 1.00 90.19 657 SER A CA 1
ATOM 5050 C C . SER A 1 657 ? 5.755 -22.797 -24.756 1.00 90.19 657 SER A C 1
ATOM 5052 O O . SER A 1 657 ? 5.154 -23.002 -25.808 1.00 90.19 657 SER A O 1
ATOM 5054 N N . SER A 1 658 ? 5.538 -23.525 -23.657 1.00 92.06 658 SER A N 1
ATOM 5055 C CA . SER A 1 658 ? 4.489 -24.558 -23.551 1.00 92.06 658 SER A CA 1
ATOM 5056 C C . SER A 1 658 ? 3.131 -24.003 -23.104 1.00 92.06 658 SER A C 1
ATOM 5058 O O . SER A 1 658 ? 2.200 -24.776 -22.890 1.00 92.06 658 SER A O 1
ATOM 5060 N N . THR A 1 659 ? 3.032 -22.683 -22.941 1.00 96.12 659 THR A N 1
ATOM 5061 C CA . THR A 1 659 ? 1.832 -21.983 -22.473 1.00 96.12 659 THR A CA 1
ATOM 5062 C C . THR A 1 659 ? 0.705 -22.039 -23.496 1.00 96.12 659 THR A C 1
ATOM 5064 O O . THR A 1 659 ? 0.805 -21.496 -24.597 1.00 96.12 659 THR A O 1
ATOM 5067 N N . GLU A 1 660 ? -0.387 -22.674 -23.093 1.00 96.25 660 GLU A N 1
ATOM 5068 C CA . GLU A 1 660 ? -1.618 -22.839 -23.864 1.00 96.25 660 GLU A CA 1
ATOM 5069 C C . GLU A 1 660 ? -2.609 -21.703 -23.600 1.00 96.25 660 GLU A C 1
ATOM 5071 O O . GLU A 1 660 ? -3.426 -21.398 -24.465 1.00 96.25 660 GLU A O 1
ATOM 5076 N N . GLU A 1 661 ? -2.514 -21.060 -22.435 1.00 97.81 661 GLU A N 1
ATOM 5077 C CA . GLU A 1 661 ? -3.381 -19.960 -22.019 1.00 97.81 661 GLU A CA 1
ATOM 5078 C C . GLU A 1 661 ? -2.581 -18.926 -21.213 1.00 97.81 661 GLU A C 1
ATOM 5080 O O . GLU A 1 661 ? -1.914 -19.259 -20.231 1.00 97.81 661 GLU A O 1
ATOM 5085 N N . VAL A 1 662 ? -2.647 -17.657 -21.608 1.00 98.50 662 VAL A N 1
ATOM 5086 C CA . VAL A 1 662 ? -2.140 -16.528 -20.827 1.00 98.50 662 VAL A CA 1
ATOM 5087 C C . VAL A 1 662 ? -3.215 -15.454 -20.715 1.00 98.50 662 VAL A C 1
ATOM 5089 O O . VAL A 1 662 ? -3.741 -14.994 -21.725 1.00 98.50 662 VAL A O 1
ATOM 5092 N N . THR A 1 663 ? -3.526 -15.033 -19.490 1.00 98.75 663 THR A N 1
ATOM 5093 C CA . THR A 1 663 ? -4.528 -13.992 -19.225 1.00 98.75 663 THR A CA 1
ATOM 5094 C C . THR A 1 663 ? -3.903 -12.829 -18.472 1.00 98.75 663 THR A C 1
ATOM 5096 O O . THR A 1 663 ? -3.328 -13.023 -17.404 1.00 98.75 663 THR A O 1
ATOM 5099 N N . LEU A 1 664 ? -4.038 -11.615 -19.006 1.00 98.75 664 LEU A N 1
ATOM 5100 C CA . LEU A 1 664 ? -3.574 -10.370 -18.397 1.00 98.75 664 LEU A CA 1
ATOM 5101 C C . LEU A 1 664 ? -4.754 -9.541 -17.880 1.00 98.75 664 LEU A C 1
ATOM 5103 O O . LEU A 1 664 ? -5.547 -9.032 -18.670 1.00 98.75 664 LEU A O 1
ATOM 5107 N N . LEU A 1 665 ? -4.805 -9.346 -16.561 1.00 98.44 665 LEU A N 1
ATOM 5108 C CA . LEU A 1 665 ? -5.597 -8.305 -15.911 1.00 98.44 665 LEU A CA 1
ATOM 5109 C C . LEU A 1 665 ? -4.731 -7.053 -15.743 1.00 98.44 665 LEU A C 1
ATOM 5111 O O . LEU A 1 665 ? -3.780 -7.051 -14.954 1.00 98.44 665 LEU A O 1
ATOM 5115 N N . TYR A 1 666 ? -5.056 -5.987 -16.475 1.00 97.56 666 TYR A N 1
ATOM 5116 C CA . TYR A 1 666 ? -4.283 -4.749 -16.471 1.00 97.56 666 TYR A CA 1
ATOM 5117 C C . TYR A 1 666 ? -5.034 -3.602 -15.786 1.00 97.56 666 TYR A C 1
ATOM 5119 O O . TYR A 1 666 ? -6.006 -3.053 -16.299 1.00 97.56 666 TYR A O 1
ATOM 5127 N N . GLY A 1 667 ? -4.575 -3.237 -14.592 1.00 92.88 667 GLY A N 1
ATOM 5128 C CA . GLY A 1 667 ? -5.126 -2.162 -13.780 1.00 92.88 667 GLY A CA 1
ATOM 5129 C C . GLY A 1 667 ? -4.591 -0.785 -14.175 1.00 92.88 667 GLY A C 1
ATOM 5130 O O . GLY A 1 667 ? -3.389 -0.522 -14.068 1.00 92.88 667 GLY A O 1
ATOM 5131 N N . SER A 1 668 ? -5.500 0.123 -14.529 1.00 85.75 668 SER A N 1
ATOM 5132 C CA . SER A 1 668 ? -5.219 1.542 -14.786 1.00 85.75 668 SER A CA 1
ATOM 5133 C C . SER A 1 668 ? -6.237 2.443 -14.073 1.00 85.75 668 SER A C 1
ATOM 5135 O O . SER A 1 668 ? -7.241 1.987 -13.519 1.00 85.75 668 SER A O 1
ATOM 5137 N N . ARG A 1 669 ? -5.962 3.751 -14.000 1.00 81.19 669 ARG A N 1
ATOM 5138 C CA . ARG A 1 669 ? -6.915 4.709 -13.413 1.00 81.19 669 ARG A CA 1
ATOM 5139 C C . ARG A 1 669 ? -8.024 5.013 -14.410 1.00 81.19 669 ARG A C 1
ATOM 5141 O O . ARG A 1 669 ? -9.172 4.671 -14.146 1.00 81.19 669 ARG A O 1
ATOM 5148 N N . ASN A 1 670 ? -7.655 5.585 -15.548 1.00 83.75 670 ASN A N 1
ATOM 5149 C CA . ASN A 1 670 ? -8.554 5.917 -16.649 1.00 83.75 670 ASN A CA 1
ATOM 5150 C C . ASN A 1 670 ? -8.059 5.268 -17.942 1.00 83.75 670 ASN A C 1
ATOM 5152 O O . ASN A 1 670 ? -6.922 4.792 -18.002 1.00 83.75 670 ASN A O 1
ATOM 5156 N N . LYS A 1 671 ? -8.872 5.310 -18.997 1.00 86.31 671 LYS A N 1
ATOM 5157 C CA . LYS A 1 671 ? -8.498 4.768 -20.310 1.00 86.31 671 LYS A CA 1
ATOM 5158 C C . LYS A 1 671 ? -7.216 5.406 -20.864 1.00 86.31 671 LYS A C 1
ATOM 5160 O O . LYS A 1 671 ? -6.355 4.707 -21.382 1.00 86.31 671 LYS A O 1
ATOM 5165 N N . SER A 1 672 ? -7.049 6.714 -20.674 1.00 82.94 672 SER A N 1
ATOM 5166 C CA . SER A 1 672 ? -5.858 7.452 -21.116 1.00 82.94 672 SER A CA 1
ATOM 5167 C C . SER A 1 672 ? -4.572 7.068 -20.373 1.00 82.94 672 SER A C 1
ATOM 5169 O O . SER A 1 672 ? -3.486 7.425 -20.810 1.00 82.94 672 SER A O 1
ATOM 5171 N N . ASP A 1 673 ? -4.665 6.373 -19.233 1.00 80.62 673 ASP A N 1
ATOM 5172 C CA . ASP A 1 673 ? -3.497 5.923 -18.466 1.00 80.62 673 ASP A CA 1
ATOM 5173 C C . ASP A 1 673 ? -2.940 4.571 -18.945 1.00 80.62 673 ASP A C 1
ATOM 5175 O O . ASP A 1 673 ? -1.883 4.153 -18.460 1.00 80.62 673 ASP A O 1
ATOM 5179 N N . ILE A 1 674 ? -3.637 3.883 -19.857 1.00 86.38 674 ILE A N 1
ATOM 5180 C CA . ILE A 1 674 ? -3.260 2.550 -20.336 1.00 86.38 674 ILE A CA 1
ATOM 5181 C C . ILE A 1 674 ? -2.020 2.660 -21.229 1.00 86.38 674 ILE A C 1
ATOM 5183 O O . ILE A 1 674 ? -2.047 3.246 -22.314 1.00 86.38 674 ILE A O 1
ATOM 5187 N N . LEU A 1 675 ? -0.921 2.039 -20.802 1.00 87.81 675 LEU A N 1
ATOM 5188 C CA . LEU A 1 675 ? 0.313 1.997 -21.580 1.00 87.81 675 LEU A CA 1
ATOM 5189 C C . LEU A 1 675 ? 0.282 0.805 -22.541 1.00 87.81 675 LEU A C 1
ATOM 5191 O O . LEU A 1 675 ? 0.380 -0.345 -22.122 1.00 87.81 675 LEU A O 1
ATOM 5195 N N . GLY A 1 676 ? 0.172 1.088 -23.841 1.00 87.25 676 GLY A N 1
ATOM 5196 C CA . GLY A 1 676 ? 0.189 0.060 -24.885 1.00 87.25 676 GLY A CA 1
ATOM 5197 C C . GLY A 1 676 ? -1.119 -0.709 -25.064 1.00 87.25 676 GLY A C 1
ATOM 5198 O O . GLY A 1 676 ? -1.078 -1.835 -25.551 1.00 87.25 676 GLY A O 1
ATOM 5199 N N . GLY A 1 677 ? -2.267 -0.119 -24.715 1.00 89.94 677 GLY A N 1
ATOM 5200 C CA . GLY A 1 677 ? -3.576 -0.778 -24.832 1.00 89.94 677 GLY A CA 1
ATOM 5201 C C . GLY A 1 677 ? -3.903 -1.269 -26.247 1.00 89.94 677 GLY A C 1
ATOM 5202 O O . GLY A 1 677 ? -4.292 -2.423 -26.422 1.00 89.94 677 GLY A O 1
ATOM 5203 N N . ASP A 1 678 ? -3.661 -0.447 -27.275 1.00 89.94 678 ASP A N 1
ATOM 5204 C CA . ASP A 1 678 ? -3.887 -0.834 -28.680 1.00 89.94 678 ASP A CA 1
ATOM 5205 C C . ASP A 1 678 ? -2.977 -1.991 -29.118 1.00 89.94 678 ASP A C 1
ATOM 5207 O O . ASP A 1 678 ? -3.406 -2.910 -29.820 1.00 89.94 678 ASP A O 1
ATOM 5211 N N . MET A 1 679 ? -1.720 -1.973 -28.664 1.00 92.69 679 MET A N 1
ATOM 5212 C CA . MET A 1 679 ? -0.754 -3.045 -28.905 1.00 92.69 679 MET A CA 1
ATOM 5213 C C . MET A 1 679 ? -1.236 -4.356 -28.274 1.00 92.69 679 MET A C 1
ATOM 5215 O O . MET A 1 679 ? -1.312 -5.371 -28.964 1.00 92.69 679 MET A O 1
ATOM 5219 N N . LEU A 1 680 ? -1.596 -4.334 -26.988 1.00 95.06 680 LEU A N 1
ATOM 5220 C CA . LEU A 1 680 ? -2.060 -5.515 -26.253 1.00 95.06 680 LEU A CA 1
ATOM 5221 C C . LEU A 1 680 ? -3.369 -6.063 -26.834 1.00 95.06 680 LEU A C 1
ATOM 5223 O O . LEU A 1 680 ? -3.493 -7.272 -27.019 1.00 95.06 680 LEU A O 1
ATOM 5227 N N . SER A 1 681 ? -4.300 -5.182 -27.205 1.00 94.06 681 SER A N 1
ATOM 5228 C CA . SER A 1 681 ? -5.553 -5.550 -27.878 1.00 94.06 681 SER A CA 1
ATOM 5229 C C . SER A 1 681 ? -5.296 -6.227 -29.222 1.00 94.06 681 SER A C 1
ATOM 5231 O O . SER A 1 681 ? -5.901 -7.254 -29.530 1.00 94.06 681 SER A O 1
ATOM 5233 N N . THR A 1 682 ? -4.359 -5.692 -30.010 1.00 95.12 682 THR A N 1
ATOM 5234 C CA . THR A 1 682 ? -3.966 -6.296 -31.289 1.00 95.12 682 THR A CA 1
ATOM 5235 C C . THR A 1 682 ? -3.369 -7.682 -31.066 1.00 95.12 682 THR A C 1
ATOM 5237 O O . THR A 1 682 ? -3.788 -8.636 -31.720 1.00 95.12 682 THR A O 1
ATOM 5240 N N . TRP A 1 683 ? -2.460 -7.834 -30.098 1.00 96.00 683 TRP A N 1
ATOM 5241 C CA . TRP A 1 683 ? -1.861 -9.133 -29.782 1.00 96.00 683 TRP A CA 1
ATOM 5242 C C . TRP A 1 683 ? -2.912 -10.149 -29.330 1.00 96.00 683 TRP A C 1
ATOM 5244 O O . TRP A 1 683 ? -2.888 -11.280 -29.806 1.00 96.00 683 TRP A O 1
ATOM 5254 N N . ALA A 1 684 ? -3.857 -9.757 -28.473 1.00 96.62 684 ALA A N 1
ATOM 5255 C CA . ALA A 1 684 ? -4.946 -10.633 -28.040 1.00 96.62 684 ALA A CA 1
ATOM 5256 C C . ALA A 1 684 ? -5.853 -11.052 -29.214 1.00 96.62 684 ALA A C 1
ATOM 5258 O O . ALA A 1 684 ? -6.324 -12.183 -29.268 1.00 96.62 684 ALA A O 1
ATOM 5259 N N . SER A 1 685 ? -6.053 -10.174 -30.205 1.00 95.75 685 SER A N 1
ATOM 5260 C CA . SER A 1 685 ? -6.839 -10.501 -31.404 1.00 95.75 685 SER A CA 1
ATOM 5261 C C . SER A 1 685 ? -6.124 -11.444 -32.384 1.00 95.75 685 SER A C 1
ATOM 5263 O O . SER A 1 685 ? -6.782 -12.216 -33.081 1.00 95.75 685 SER A O 1
ATOM 5265 N N . GLU A 1 686 ? -4.787 -11.399 -32.445 1.00 95.00 686 GLU A N 1
ATOM 5266 C CA . GLU A 1 686 ? -3.977 -12.237 -33.343 1.00 95.00 686 GLU A CA 1
ATOM 5267 C C . GLU A 1 686 ? -3.577 -13.585 -32.707 1.00 95.00 686 GLU A C 1
ATOM 5269 O O . GLU A 1 686 ? -3.226 -14.523 -33.429 1.00 95.00 686 GLU A O 1
ATOM 5274 N N . HIS A 1 687 ? -3.638 -13.709 -31.378 1.00 95.44 687 HIS A N 1
ATOM 5275 C CA . HIS A 1 687 ? -3.189 -14.886 -30.634 1.00 95.44 687 HIS A CA 1
ATOM 5276 C C . HIS A 1 687 ? -4.303 -15.470 -29.761 1.00 95.44 687 HIS A C 1
ATOM 5278 O O . HIS A 1 687 ? -4.615 -14.950 -28.695 1.00 95.44 687 HIS A O 1
ATOM 5284 N N . SER A 1 688 ? -4.850 -16.622 -30.162 1.00 95.75 688 SER A N 1
ATOM 5285 C CA . SER A 1 688 ? -5.968 -17.273 -29.459 1.00 95.75 688 SER A CA 1
ATOM 5286 C C . SER A 1 688 ? -5.649 -17.748 -28.038 1.00 95.75 688 SER A C 1
ATOM 5288 O O . SER A 1 688 ? -6.566 -18.077 -27.295 1.00 95.75 688 SER A O 1
ATOM 5290 N N . ASN A 1 689 ? -4.367 -17.847 -27.676 1.00 95.88 689 ASN A N 1
ATOM 5291 C CA . ASN A 1 689 ? -3.922 -18.200 -26.331 1.00 95.88 689 ASN A CA 1
ATOM 5292 C C . ASN A 1 689 ? -3.704 -16.982 -25.421 1.00 95.88 689 ASN A C 1
ATOM 5294 O O . ASN A 1 689 ? -3.302 -17.182 -24.279 1.00 95.88 689 ASN A O 1
ATOM 5298 N N . PHE A 1 690 ? -3.931 -15.748 -25.891 1.00 98.25 690 PHE A N 1
ATOM 5299 C CA . PHE A 1 690 ? -3.754 -14.535 -25.094 1.00 98.25 690 PHE A CA 1
ATOM 5300 C C . PHE A 1 690 ? -5.069 -13.798 -24.854 1.00 98.25 690 PHE A C 1
ATOM 5302 O O . PHE A 1 690 ? -5.682 -13.265 -25.775 1.00 98.25 690 PHE A O 1
ATOM 5309 N N . ASN A 1 691 ? -5.452 -13.709 -23.583 1.00 98.06 691 ASN A N 1
ATOM 5310 C CA . ASN A 1 691 ? -6.590 -12.932 -23.119 1.00 98.06 691 ASN A CA 1
ATOM 5311 C C . ASN A 1 691 ? -6.097 -11.642 -22.455 1.00 98.06 691 ASN A C 1
ATOM 5313 O O . ASN A 1 691 ? -5.243 -11.673 -21.568 1.00 98.06 691 ASN A O 1
ATOM 5317 N N . TYR A 1 692 ? -6.669 -10.508 -22.844 1.00 97.81 692 TYR A N 1
ATOM 5318 C CA . TYR A 1 692 ? -6.325 -9.194 -22.309 1.00 97.81 692 TYR A CA 1
ATOM 5319 C C . TYR A 1 692 ? -7.577 -8.494 -21.788 1.00 97.81 692 TYR A C 1
ATOM 5321 O O . TYR A 1 692 ? -8.563 -8.373 -22.515 1.00 97.81 692 TYR A O 1
ATOM 5329 N N . LEU A 1 693 ? -7.538 -8.046 -20.531 1.00 97.50 693 LEU A N 1
ATOM 5330 C CA . LEU A 1 693 ? -8.629 -7.315 -19.899 1.00 97.50 693 LEU A CA 1
ATOM 5331 C C . LEU A 1 693 ? -8.101 -6.095 -19.143 1.00 97.50 693 LEU A C 1
ATOM 5333 O O . LEU A 1 693 ? -7.304 -6.221 -18.212 1.00 97.50 693 LEU A O 1
ATOM 5337 N N . ASP A 1 694 ? -8.619 -4.921 -19.492 1.00 95.19 694 ASP A N 1
ATOM 5338 C CA . ASP A 1 694 ? -8.392 -3.693 -18.735 1.00 95.19 694 ASP A CA 1
ATOM 5339 C C . ASP A 1 694 ? -9.358 -3.577 -17.553 1.00 95.19 694 ASP A C 1
ATOM 5341 O O . ASP A 1 694 ? -10.559 -3.845 -17.665 1.00 95.19 694 ASP A O 1
ATOM 5345 N N . VAL A 1 695 ? -8.834 -3.116 -16.417 1.00 91.81 695 VAL A N 1
ATOM 5346 C CA . VAL A 1 695 ? -9.591 -2.844 -15.192 1.00 91.81 695 VAL A CA 1
ATOM 5347 C C . VAL A 1 695 ? -9.358 -1.392 -14.776 1.00 91.81 695 VAL A C 1
ATOM 5349 O O . VAL A 1 695 ? -8.258 -1.026 -14.353 1.00 91.81 695 VAL A O 1
ATOM 5352 N N . LEU A 1 696 ? -10.383 -0.545 -14.915 1.00 88.44 696 LEU A N 1
ATOM 5353 C CA . LEU A 1 696 ? -10.263 0.900 -14.708 1.00 88.44 696 LEU A CA 1
ATOM 5354 C C . LEU A 1 696 ? -10.900 1.363 -13.397 1.00 88.44 696 LEU A C 1
ATOM 5356 O O . LEU A 1 696 ? -12.117 1.307 -13.212 1.00 88.44 696 LEU A O 1
ATOM 5360 N N . SER A 1 697 ? -10.065 1.869 -12.493 1.00 79.44 697 SER A N 1
ATOM 5361 C CA . SER A 1 697 ? -10.476 2.233 -11.129 1.00 79.44 697 SER A CA 1
ATOM 5362 C C . SER A 1 697 ? -11.173 3.588 -11.004 1.00 79.44 697 SER A C 1
ATOM 5364 O O . SER A 1 697 ? -11.928 3.789 -10.058 1.00 79.44 697 SER A O 1
ATOM 5366 N N . HIS A 1 698 ? -10.909 4.519 -11.921 1.00 81.75 698 HIS A N 1
ATOM 5367 C CA . HIS A 1 698 ? -11.354 5.916 -11.846 1.00 81.75 698 HIS A CA 1
ATOM 5368 C C . HIS A 1 698 ? -12.051 6.409 -13.120 1.00 81.75 698 HIS A C 1
ATOM 5370 O O . HIS A 1 698 ? -12.461 7.567 -13.171 1.00 81.75 698 HIS A O 1
ATOM 5376 N N . GLU A 1 699 ? -12.207 5.540 -14.120 1.00 84.88 699 GLU A N 1
ATOM 5377 C CA . GLU A 1 699 ? -12.901 5.871 -15.358 1.00 84.88 699 GLU A CA 1
ATOM 5378 C C . GLU A 1 699 ? -14.341 6.334 -15.051 1.00 84.88 699 GLU A C 1
ATOM 5380 O O . GLU A 1 699 ? -15.067 5.615 -14.353 1.00 84.88 699 GLU A O 1
ATOM 5385 N N . PRO A 1 700 ? -14.782 7.505 -15.552 1.00 82.31 700 PRO A N 1
ATOM 5386 C CA . PRO A 1 700 ? -16.104 8.047 -15.245 1.00 82.31 700 PRO A CA 1
ATOM 5387 C C . PRO A 1 700 ? -17.243 7.089 -15.613 1.00 82.31 700 PRO A C 1
ATOM 5389 O O . PRO A 1 700 ? -17.198 6.439 -16.659 1.00 82.31 700 PRO A O 1
ATOM 5392 N N . GLU A 1 701 ? -18.290 7.013 -14.786 1.00 83.38 701 GLU A N 1
ATOM 5393 C CA . GLU A 1 701 ? -19.453 6.143 -15.047 1.00 83.38 701 GLU A CA 1
ATOM 5394 C C . GLU A 1 701 ? -20.202 6.520 -16.330 1.00 83.38 701 GLU A C 1
ATOM 5396 O O . GLU A 1 701 ? -20.802 5.671 -16.979 1.00 83.38 701 GLU A O 1
ATOM 5401 N N . ASN A 1 702 ? -20.149 7.795 -16.713 1.00 87.12 702 ASN A N 1
ATOM 5402 C CA . ASN A 1 702 ? -20.773 8.314 -17.924 1.00 87.12 702 ASN A CA 1
ATOM 5403 C C . ASN A 1 702 ? -19.884 8.200 -19.175 1.00 87.12 702 ASN A C 1
ATOM 5405 O O . ASN A 1 702 ? -20.260 8.730 -20.223 1.00 87.12 702 ASN A O 1
ATOM 5409 N N . SER A 1 703 ? -18.708 7.570 -19.085 1.00 89.56 703 SER A N 1
ATOM 5410 C CA . SER A 1 703 ? -17.866 7.330 -20.256 1.00 89.56 703 SER A CA 1
ATOM 5411 C C . SER A 1 703 ? -18.367 6.143 -21.080 1.00 89.56 703 SER A C 1
ATOM 5413 O O . SER A 1 703 ? -19.117 5.296 -20.600 1.00 89.56 703 SER A O 1
ATOM 5415 N N . THR A 1 704 ? -17.925 6.050 -22.334 1.00 88.69 704 THR A N 1
ATOM 5416 C CA . THR A 1 704 ? -18.266 4.940 -23.243 1.00 88.69 704 THR A CA 1
ATOM 5417 C C . THR A 1 704 ? -17.469 3.661 -22.968 1.00 88.69 704 THR A C 1
ATOM 5419 O O . THR A 1 704 ? -17.472 2.746 -23.787 1.00 88.69 704 THR A O 1
ATOM 5422 N N . TYR A 1 705 ? -16.732 3.589 -21.857 1.00 87.12 705 TYR A N 1
ATOM 5423 C CA . TYR A 1 705 ? -15.934 2.417 -21.522 1.00 87.12 705 TYR A CA 1
ATOM 5424 C C . TYR A 1 705 ? -16.820 1.286 -20.976 1.00 87.12 705 TYR A C 1
ATOM 5426 O O . TYR A 1 705 ? -17.420 1.407 -19.906 1.00 87.12 705 TYR A O 1
ATOM 5434 N N . GLU A 1 706 ? -16.878 0.179 -21.710 1.00 86.06 706 GLU A N 1
ATOM 5435 C CA . GLU A 1 706 ? -17.706 -0.995 -21.387 1.00 86.06 706 GLU A CA 1
ATOM 5436 C C . GLU A 1 706 ? -16.921 -2.117 -20.680 1.00 86.06 706 GLU A C 1
ATOM 5438 O O . GLU A 1 706 ? -17.488 -3.155 -20.346 1.00 86.06 706 GLU A O 1
ATOM 5443 N N . GLY A 1 707 ? -15.615 -1.929 -20.457 1.00 87.38 707 GLY A N 1
ATOM 5444 C CA . GLY A 1 707 ? -14.754 -2.920 -19.810 1.00 87.38 707 GLY A CA 1
ATOM 5445 C C . GLY A 1 707 ? -14.897 -2.969 -18.285 1.00 87.38 707 GLY A C 1
ATOM 5446 O O . GLY A 1 707 ? -15.773 -2.344 -17.683 1.00 87.38 707 GLY A O 1
ATOM 5447 N N . LEU A 1 708 ? -14.000 -3.714 -17.632 1.00 92.12 708 LEU A N 1
ATOM 5448 C CA . LEU A 1 708 ? -14.051 -3.920 -16.183 1.00 92.12 708 LEU A CA 1
ATOM 5449 C C . LEU A 1 708 ? -13.716 -2.628 -15.431 1.00 92.12 708 LEU A C 1
ATOM 5451 O O . LEU A 1 708 ? -12.774 -1.914 -15.774 1.00 92.12 708 LEU A O 1
ATOM 5455 N N . ARG A 1 709 ? -14.475 -2.346 -14.370 1.00 88.19 709 ARG A N 1
ATOM 5456 C CA . ARG A 1 709 ? -14.328 -1.141 -13.542 1.00 88.19 709 ARG A CA 1
ATOM 5457 C C . ARG A 1 709 ? -13.951 -1.484 -12.102 1.00 88.19 709 ARG A C 1
ATOM 5459 O O . ARG A 1 709 ? -14.146 -2.611 -11.642 1.00 88.19 709 ARG A O 1
ATOM 5466 N N . GLY A 1 710 ? -13.436 -0.485 -11.392 1.00 83.31 710 GLY A N 1
ATOM 5467 C CA . GLY A 1 710 ? -12.961 -0.613 -10.017 1.00 83.31 710 GLY A CA 1
ATOM 5468 C C . GLY A 1 710 ? -11.514 -1.100 -9.945 1.00 83.31 710 GLY A C 1
ATOM 5469 O O . GLY A 1 710 ? -10.738 -0.932 -10.882 1.00 83.31 710 GLY A O 1
ATOM 5470 N N . PHE A 1 711 ? -11.132 -1.670 -8.806 1.00 83.81 711 PHE A N 1
ATOM 5471 C CA . PHE A 1 711 ? -9.819 -2.290 -8.637 1.00 83.81 711 PHE A CA 1
ATOM 5472 C C . PHE A 1 711 ? -9.842 -3.760 -9.075 1.00 83.81 711 PHE A C 1
ATOM 5474 O O . PHE A 1 711 ? -10.909 -4.362 -9.237 1.00 83.81 711 PHE A O 1
ATOM 5481 N N . ILE A 1 712 ? -8.653 -4.336 -9.265 1.00 84.88 712 ILE A N 1
ATOM 5482 C CA . ILE A 1 712 ? -8.492 -5.787 -9.377 1.00 84.88 712 ILE A CA 1
ATOM 5483 C C . ILE A 1 712 ? -8.743 -6.367 -7.983 1.00 84.88 712 ILE A C 1
ATOM 5485 O O . ILE A 1 712 ? -7.981 -6.100 -7.057 1.00 84.88 712 ILE A O 1
ATOM 5489 N N . ASP A 1 713 ? -9.841 -7.100 -7.844 1.00 78.12 713 ASP A N 1
ATOM 5490 C CA . ASP A 1 713 ? -10.332 -7.704 -6.608 1.00 78.12 713 ASP A CA 1
ATOM 5491 C C . ASP A 1 713 ? -10.400 -9.232 -6.736 1.00 78.12 713 ASP A C 1
ATOM 5493 O O . ASP A 1 713 ? -10.052 -9.814 -7.771 1.00 78.12 713 ASP A O 1
ATOM 5497 N N . LYS A 1 714 ? -10.813 -9.888 -5.649 1.00 86.75 714 LYS A N 1
ATOM 5498 C CA . LYS A 1 714 ? -10.910 -11.345 -5.560 1.00 86.75 714 LYS A CA 1
ATOM 5499 C C . LYS A 1 714 ? -11.827 -11.916 -6.629 1.00 86.75 714 LYS A C 1
ATOM 5501 O O . LYS A 1 714 ? -11.454 -12.882 -7.284 1.00 86.75 714 LYS A O 1
ATOM 5506 N N . GLU A 1 715 ? -12.966 -11.278 -6.855 1.00 88.06 715 GLU A N 1
ATOM 5507 C CA . GLU A 1 715 ? -13.978 -11.714 -7.808 1.00 88.06 715 GLU A CA 1
ATOM 5508 C C . GLU A 1 715 ? -13.421 -11.728 -9.235 1.00 88.06 715 GLU A C 1
ATOM 5510 O O . GLU A 1 715 ? -13.581 -12.715 -9.952 1.00 88.06 715 GLU A O 1
ATOM 5515 N N . LYS A 1 716 ? -12.703 -10.673 -9.651 1.00 93.00 716 LYS A N 1
ATOM 5516 C CA . LYS A 1 716 ? -12.063 -10.639 -10.978 1.00 93.00 716 LYS A CA 1
ATOM 5517 C C . LYS A 1 716 ? -10.952 -11.678 -11.098 1.00 93.00 716 LYS A C 1
ATOM 5519 O O . LYS A 1 716 ? -10.821 -12.305 -12.146 1.00 93.00 716 LYS A O 1
ATOM 5524 N N . ILE A 1 717 ? -10.157 -11.877 -10.050 1.00 96.38 717 ILE A N 1
ATOM 5525 C CA . ILE A 1 717 ? -9.097 -12.891 -10.062 1.00 96.38 717 ILE A CA 1
ATOM 5526 C C . ILE A 1 717 ? -9.699 -14.295 -10.196 1.00 96.38 717 ILE A C 1
ATOM 5528 O O . ILE A 1 717 ? -9.275 -15.045 -11.068 1.00 96.38 717 ILE A O 1
ATOM 5532 N N . GLU A 1 718 ? -10.712 -14.637 -9.399 1.00 95.25 718 GLU A N 1
ATOM 5533 C CA . GLU A 1 718 ? -11.405 -15.933 -9.471 1.00 95.25 718 GLU A CA 1
ATOM 5534 C C . GLU A 1 718 ? -12.100 -16.162 -10.816 1.00 95.25 718 GLU A C 1
ATOM 5536 O O . GLU A 1 718 ? -12.186 -17.300 -11.282 1.00 95.25 718 GLU A O 1
ATOM 5541 N N . GLN A 1 719 ? -12.624 -15.094 -11.420 1.00 96.69 719 GLN A N 1
ATOM 5542 C CA . GLN A 1 719 ? -13.362 -15.172 -12.674 1.00 96.69 719 GLN A CA 1
ATOM 5543 C C . GLN A 1 719 ? -12.449 -15.335 -13.893 1.00 96.69 719 GLN A C 1
ATOM 5545 O O . GLN A 1 719 ? -12.809 -16.068 -14.814 1.00 96.69 719 GLN A O 1
ATOM 5550 N N . TYR A 1 720 ? -11.319 -14.624 -13.936 1.00 97.44 720 TYR A N 1
ATOM 5551 C CA . TYR A 1 720 ? -10.525 -14.478 -15.160 1.00 97.44 720 TYR A CA 1
ATOM 5552 C C . TYR A 1 720 ? -9.158 -15.170 -15.122 1.00 97.44 720 TYR A C 1
ATOM 5554 O O . TYR A 1 720 ? -8.595 -15.414 -16.188 1.00 97.44 720 TYR A O 1
ATOM 5562 N N . LEU A 1 721 ? -8.595 -15.469 -13.946 1.00 98.12 721 LEU A N 1
ATOM 5563 C CA . LEU A 1 721 ? -7.276 -16.103 -13.836 1.00 98.12 721 LEU A CA 1
ATOM 5564 C C . LEU A 1 721 ? -7.376 -17.619 -13.583 1.00 98.12 721 LEU A C 1
ATOM 5566 O O . LEU A 1 721 ? -8.361 -18.084 -13.005 1.00 98.12 721 LEU A O 1
ATOM 5570 N N . PRO A 1 722 ? -6.365 -18.404 -14.009 1.00 97.38 722 PRO A N 1
ATOM 5571 C CA . PRO A 1 722 ? -6.333 -19.852 -13.797 1.00 97.38 722 PRO A CA 1
ATOM 5572 C C . PRO A 1 722 ? -6.257 -20.200 -12.312 1.00 97.38 722 PRO A C 1
ATOM 5574 O O . PRO A 1 722 ? -5.453 -19.623 -11.587 1.00 97.38 722 PRO A O 1
ATOM 5577 N N . LYS A 1 723 ? -7.048 -21.173 -11.858 1.00 97.00 723 LYS A N 1
ATOM 5578 C CA . LYS A 1 723 ? -7.159 -21.516 -10.433 1.00 97.00 723 LYS A CA 1
ATOM 5579 C C . LYS A 1 723 ? -5.898 -22.212 -9.912 1.00 97.00 723 LYS A C 1
ATOM 5581 O O . LYS A 1 723 ? -5.266 -22.964 -10.651 1.00 97.00 723 LYS A O 1
ATOM 5586 N N . PRO A 1 724 ? -5.567 -22.080 -8.615 1.00 95.50 724 PRO A N 1
ATOM 5587 C CA . PRO A 1 724 ? -4.335 -22.652 -8.064 1.00 95.50 724 PRO A CA 1
ATOM 5588 C C . PRO A 1 724 ? -4.291 -24.184 -8.074 1.00 95.50 724 PRO A C 1
ATOM 5590 O O . PRO A 1 724 ? -3.214 -24.763 -7.979 1.00 95.50 724 PRO A O 1
ATOM 5593 N N . ASN A 1 725 ? -5.442 -24.851 -8.185 1.00 94.00 725 ASN A N 1
ATOM 5594 C CA . ASN A 1 725 ? -5.543 -26.308 -8.254 1.00 94.00 725 ASN A CA 1
ATOM 5595 C C . ASN A 1 725 ? -5.545 -26.867 -9.688 1.00 94.00 725 ASN A C 1
ATOM 5597 O O . ASN A 1 725 ? -5.678 -28.081 -9.855 1.00 94.00 725 ASN A O 1
ATOM 5601 N N . GLU A 1 726 ? -5.445 -26.013 -10.708 1.00 94.06 726 GLU A N 1
ATOM 5602 C CA . GLU A 1 726 ? -5.246 -26.448 -12.089 1.00 94.06 726 GLU A CA 1
ATOM 5603 C C . GLU A 1 726 ? -3.778 -26.843 -12.332 1.00 94.06 726 GLU A C 1
ATOM 5605 O O . GLU A 1 726 ? -2.869 -26.469 -11.590 1.00 94.06 726 GLU A O 1
ATOM 5610 N N . GLU A 1 727 ? -3.547 -27.645 -13.370 1.00 91.00 727 GLU A N 1
ATOM 5611 C CA . GLU A 1 727 ? -2.216 -28.149 -13.713 1.00 91.00 727 GLU A CA 1
ATOM 5612 C C . GLU A 1 727 ? -1.330 -27.037 -14.298 1.00 91.00 727 GLU A C 1
ATOM 5614 O O . GLU A 1 727 ? -1.775 -26.251 -15.135 1.00 91.00 727 GLU A O 1
ATOM 5619 N N . ASP A 1 728 ? -0.062 -27.000 -13.873 1.00 94.31 728 ASP A N 1
ATOM 5620 C CA . ASP A 1 728 ? 0.983 -26.131 -14.423 1.00 94.31 728 ASP A CA 1
ATOM 5621 C C . ASP A 1 728 ? 0.598 -24.636 -14.498 1.00 94.31 728 ASP A C 1
ATOM 5623 O O . ASP A 1 728 ? 0.772 -23.982 -15.534 1.00 94.31 728 ASP A O 1
ATOM 5627 N N . VAL A 1 729 ? 0.084 -24.100 -13.385 1.00 97.31 729 VAL A N 1
ATOM 5628 C CA . VAL A 1 729 ? -0.327 -22.694 -13.230 1.00 97.31 729 VAL A CA 1
ATOM 5629 C C . VAL A 1 729 ? 0.742 -21.854 -12.547 1.00 97.31 729 VAL A C 1
ATOM 5631 O O . VAL A 1 729 ? 1.243 -22.223 -11.485 1.00 97.31 729 VAL A O 1
ATOM 5634 N N . ILE A 1 730 ? 1.001 -20.670 -13.105 1.00 98.19 730 ILE A N 1
ATOM 5635 C CA . ILE A 1 730 ? 1.758 -19.600 -12.444 1.00 98.19 730 ILE A CA 1
ATOM 5636 C C . ILE A 1 730 ? 1.068 -18.241 -12.608 1.00 98.19 730 ILE A C 1
ATOM 5638 O O . ILE A 1 730 ? 0.361 -18.002 -13.588 1.00 98.19 730 ILE A O 1
ATOM 5642 N N . ILE A 1 731 ? 1.297 -17.339 -11.657 1.00 98.56 731 ILE A N 1
ATOM 5643 C CA . ILE A 1 731 ? 0.774 -15.975 -11.610 1.00 98.56 731 ILE A CA 1
ATOM 5644 C C . ILE A 1 731 ? 1.933 -14.983 -11.538 1.00 98.56 731 ILE A C 1
ATOM 5646 O O . ILE A 1 731 ? 2.805 -15.084 -10.677 1.00 98.56 731 ILE A O 1
ATOM 5650 N N . PHE A 1 732 ? 1.928 -13.987 -12.416 1.00 98.56 732 PHE A N 1
ATOM 5651 C CA . PHE A 1 732 ? 2.854 -12.859 -12.397 1.00 98.56 732 PHE A CA 1
ATOM 5652 C C . PHE A 1 732 ? 2.176 -11.631 -11.807 1.00 98.56 732 PHE A C 1
ATOM 5654 O O . PHE A 1 732 ? 1.063 -11.295 -12.204 1.00 98.56 732 PHE A O 1
ATOM 5661 N N . VAL A 1 733 ? 2.854 -10.935 -10.895 1.00 98.12 733 VAL A N 1
ATOM 5662 C CA . VAL A 1 733 ? 2.338 -9.707 -10.278 1.00 98.12 733 VAL A CA 1
ATOM 5663 C C . VAL A 1 733 ? 3.361 -8.587 -10.414 1.00 98.12 733 VAL A C 1
ATOM 5665 O O . VAL A 1 733 ? 4.512 -8.739 -9.993 1.00 98.12 733 VAL A O 1
ATOM 5668 N N . CYS A 1 734 ? 2.945 -7.455 -10.988 1.00 96.38 734 CYS A N 1
ATOM 5669 C CA . CYS A 1 734 ? 3.749 -6.237 -11.012 1.00 96.38 734 CYS A CA 1
ATOM 5670 C C . CYS A 1 734 ? 2.900 -4.966 -10.948 1.00 96.38 734 CYS A C 1
ATOM 5672 O O . CYS A 1 734 ? 2.017 -4.757 -11.775 1.00 96.38 734 CYS A O 1
ATOM 5674 N N . GLY A 1 735 ? 3.190 -4.065 -10.013 1.00 90.12 735 GLY A N 1
ATOM 5675 C CA . GLY A 1 735 ? 2.414 -2.836 -9.866 1.00 90.12 735 GLY A CA 1
ATOM 5676 C C . GLY A 1 735 ? 2.936 -1.916 -8.766 1.00 90.12 735 GLY A C 1
ATOM 5677 O O . GLY A 1 735 ? 4.091 -2.034 -8.361 1.00 90.12 735 GLY A O 1
ATOM 5678 N N . PRO A 1 736 ? 2.123 -0.966 -8.277 1.00 80.38 736 PRO A N 1
ATOM 5679 C CA . PRO A 1 736 ? 2.498 -0.157 -7.121 1.00 80.38 736 PRO A CA 1
ATOM 5680 C C . PRO A 1 736 ? 2.598 -1.025 -5.848 1.00 80.38 736 PRO A C 1
ATOM 5682 O O . PRO A 1 736 ? 1.901 -2.036 -5.765 1.00 80.38 736 PRO A O 1
ATOM 5685 N N . PRO A 1 737 ? 3.389 -0.635 -4.826 1.00 75.38 737 PRO A N 1
ATOM 5686 C CA . PRO A 1 737 ? 3.568 -1.413 -3.591 1.00 75.38 737 PRO A CA 1
ATOM 5687 C C . PRO A 1 737 ? 2.257 -1.896 -2.954 1.00 75.38 737 PRO A C 1
ATOM 5689 O O . PRO A 1 737 ? 2.121 -3.077 -2.644 1.00 75.38 737 PRO A O 1
ATOM 5692 N N . ILE A 1 738 ? 1.248 -1.021 -2.899 1.00 73.00 738 ILE A N 1
ATOM 5693 C CA . ILE A 1 738 ? -0.083 -1.344 -2.368 1.00 73.00 738 ILE A CA 1
ATOM 5694 C C . ILE A 1 738 ? -0.774 -2.500 -3.112 1.00 73.00 738 ILE A C 1
ATOM 5696 O O . ILE A 1 738 ? -1.518 -3.269 -2.513 1.00 73.00 738 ILE A O 1
ATOM 5700 N N . MET A 1 739 ? -0.514 -2.671 -4.412 1.00 82.56 739 MET A N 1
ATOM 5701 C CA . MET A 1 739 ? -1.055 -3.794 -5.180 1.00 82.56 739 MET A CA 1
ATOM 5702 C C . MET A 1 739 ? -0.450 -5.121 -4.715 1.00 82.56 739 MET A C 1
ATOM 5704 O O . MET A 1 739 ? -1.180 -6.096 -4.570 1.00 82.56 739 MET A O 1
ATOM 5708 N N . TYR A 1 740 ? 0.858 -5.164 -4.441 1.00 82.19 740 TYR A N 1
ATOM 5709 C CA . TYR A 1 740 ? 1.486 -6.367 -3.892 1.00 82.19 740 TYR A CA 1
ATOM 5710 C C . TYR A 1 740 ? 0.931 -6.682 -2.506 1.00 82.19 740 TYR A C 1
ATOM 5712 O O . TYR A 1 740 ? 0.541 -7.818 -2.259 1.00 82.19 740 TYR A O 1
ATOM 5720 N N . GLU A 1 741 ? 0.845 -5.682 -1.625 1.00 75.00 741 GLU A N 1
ATOM 5721 C CA . GLU A 1 741 ? 0.325 -5.850 -0.263 1.00 75.00 741 GLU A CA 1
ATOM 5722 C C . GLU A 1 741 ? -1.073 -6.478 -0.250 1.00 75.00 741 GLU A C 1
ATOM 5724 O O . GLU A 1 741 ? -1.306 -7.438 0.484 1.00 75.00 741 GLU A O 1
ATOM 5729 N N . LEU A 1 742 ? -1.974 -5.991 -1.107 1.00 71.94 742 LEU A N 1
ATOM 5730 C CA . LEU A 1 742 ? -3.352 -6.477 -1.184 1.00 71.94 742 LEU A CA 1
ATOM 5731 C C . LEU A 1 742 ? -3.473 -7.846 -1.864 1.00 71.94 742 LEU A C 1
ATOM 5733 O O . LEU A 1 742 ? -4.315 -8.654 -1.470 1.00 71.94 742 LEU A O 1
ATOM 5737 N N . LEU A 1 743 ? -2.667 -8.117 -2.894 1.00 82.88 743 LEU A N 1
ATOM 5738 C CA . LEU A 1 743 ? -2.871 -9.292 -3.744 1.00 82.88 743 LEU A CA 1
ATOM 5739 C C . LEU A 1 743 ? -1.990 -10.483 -3.384 1.00 82.88 743 LEU A C 1
ATOM 5741 O O . LEU A 1 743 ? -2.451 -11.607 -3.529 1.00 82.88 743 LEU A O 1
ATOM 5745 N N . CYS A 1 744 ? -0.742 -10.273 -2.966 1.00 86.31 744 CYS A N 1
ATOM 5746 C CA . CYS A 1 744 ? 0.233 -11.363 -2.840 1.00 86.31 744 CYS A CA 1
ATOM 5747 C C . CYS A 1 744 ? 1.228 -11.227 -1.676 1.00 86.31 744 CYS A C 1
ATOM 5749 O O . CYS A 1 744 ? 2.065 -12.110 -1.488 1.00 86.31 744 CYS A O 1
ATOM 5751 N N . GLY A 1 745 ? 1.180 -10.141 -0.904 1.00 77.81 745 GLY A N 1
ATOM 5752 C CA . GLY A 1 745 ? 2.219 -9.760 0.055 1.00 77.81 745 GLY A CA 1
ATOM 5753 C C . GLY A 1 745 ? 3.452 -9.116 -0.603 1.00 77.81 745 GLY A C 1
ATOM 5754 O O . GLY A 1 745 ? 3.563 -9.112 -1.834 1.00 77.81 745 GLY A O 1
ATOM 5755 N N . PRO A 1 746 ? 4.399 -8.586 0.198 1.00 76.12 746 PRO A N 1
ATOM 5756 C CA . PRO A 1 746 ? 5.554 -7.827 -0.283 1.00 76.12 746 PRO A CA 1
ATOM 5757 C C . PRO A 1 746 ? 6.367 -8.554 -1.357 1.00 76.12 746 PRO A C 1
ATOM 5759 O O . PRO A 1 746 ? 6.504 -9.780 -1.338 1.00 76.12 746 PRO A O 1
ATOM 5762 N N . ARG A 1 747 ? 6.934 -7.785 -2.294 1.00 72.56 747 ARG A N 1
ATOM 5763 C CA . ARG A 1 747 ? 7.690 -8.290 -3.455 1.00 72.56 747 ARG A CA 1
ATOM 5764 C C . ARG A 1 747 ? 8.884 -9.178 -3.077 1.00 72.56 747 ARG A C 1
ATOM 5766 O O . ARG A 1 747 ? 9.235 -10.079 -3.831 1.00 72.56 747 ARG A O 1
ATOM 5773 N N . ASN A 1 748 ? 9.530 -8.900 -1.951 1.00 65.12 748 ASN A N 1
ATOM 5774 C CA . ASN A 1 748 ? 10.731 -9.587 -1.466 1.00 65.12 748 ASN A CA 1
ATOM 5775 C C . ASN A 1 748 ? 10.435 -10.798 -0.566 1.00 65.12 748 ASN A C 1
ATOM 5777 O O . ASN A 1 748 ? 11.369 -11.482 -0.154 1.00 65.12 748 ASN A O 1
ATOM 5781 N N . GLU A 1 749 ? 9.167 -11.075 -0.271 1.00 73.44 749 GLU A N 1
ATOM 5782 C CA . GLU A 1 749 ? 8.758 -12.245 0.500 1.00 73.44 749 GLU A CA 1
ATOM 5783 C C . GLU A 1 749 ? 8.319 -13.367 -0.442 1.00 73.44 749 GLU A C 1
ATOM 5785 O O . GLU A 1 749 ? 7.558 -13.142 -1.386 1.00 73.44 749 GLU A O 1
ATOM 5790 N N . THR A 1 750 ? 8.770 -14.590 -0.169 1.00 73.50 750 THR A N 1
ATOM 5791 C CA . THR A 1 750 ? 8.341 -15.785 -0.910 1.00 73.50 750 THR A CA 1
ATOM 5792 C C . THR A 1 750 ? 6.918 -16.202 -0.550 1.00 73.50 750 THR A C 1
ATOM 5794 O O . THR A 1 750 ? 6.219 -16.774 -1.377 1.00 73.50 750 THR A O 1
ATOM 5797 N N . GLU A 1 751 ? 6.468 -15.894 0.667 1.00 82.81 751 GLU A N 1
ATOM 5798 C CA . GLU A 1 751 ? 5.113 -16.191 1.119 1.00 82.81 751 GLU A CA 1
ATOM 5799 C C . GLU A 1 751 ? 4.071 -15.428 0.286 1.00 82.81 751 GLU A C 1
ATOM 5801 O O . GLU A 1 751 ? 4.201 -14.224 0.028 1.00 82.81 751 GLU A O 1
ATOM 5806 N N . VAL A 1 752 ? 3.017 -16.135 -0.118 1.00 84.31 752 VAL A N 1
ATOM 5807 C CA . VAL A 1 752 ? 1.873 -15.552 -0.820 1.00 84.31 752 VAL A CA 1
ATOM 5808 C C . VAL A 1 752 ? 0.799 -15.207 0.202 1.00 84.31 752 VAL A C 1
ATOM 5810 O O . VAL A 1 752 ? 0.223 -16.084 0.840 1.00 84.31 752 VAL A O 1
ATOM 5813 N N . LYS A 1 753 ? 0.545 -13.908 0.358 1.00 85.88 753 LYS A N 1
ATOM 5814 C CA . LYS A 1 753 ? -0.481 -13.337 1.247 1.00 85.88 753 LYS A CA 1
ATOM 5815 C C . LYS A 1 753 ? -1.591 -12.681 0.424 1.00 85.88 753 LYS A C 1
ATOM 5817 O O . LYS A 1 753 ? -1.599 -12.787 -0.799 1.00 85.88 753 LYS A O 1
ATOM 5822 N N . GLY A 1 754 ? -2.510 -11.983 1.087 1.00 86.81 754 GLY A N 1
ATOM 5823 C CA . GLY A 1 754 ? -3.567 -11.223 0.420 1.00 86.81 754 GLY A CA 1
ATOM 5824 C C . GLY A 1 754 ? -4.508 -12.115 -0.386 1.00 86.81 754 GLY A C 1
ATOM 5825 O O . GLY A 1 754 ? -4.651 -13.304 -0.097 1.00 86.81 754 GLY A O 1
ATOM 5826 N N . VAL A 1 755 ? -5.127 -11.545 -1.417 1.00 83.44 755 VAL A N 1
ATOM 5827 C CA . VAL A 1 755 ? -6.147 -12.231 -2.225 1.00 83.44 755 VAL A CA 1
ATOM 5828 C C . VAL A 1 755 ? -5.643 -13.550 -2.823 1.00 83.44 755 VAL A C 1
ATOM 5830 O O . VAL A 1 755 ? -6.340 -14.556 -2.739 1.00 83.44 755 VAL A O 1
ATOM 5833 N N . LEU A 1 756 ? -4.433 -13.601 -3.388 1.00 91.31 756 LEU A N 1
ATOM 5834 C CA . LEU A 1 756 ? -3.884 -14.843 -3.946 1.00 91.31 756 LEU A CA 1
ATOM 5835 C C . LEU A 1 756 ? -3.598 -15.880 -2.848 1.00 91.31 756 LEU A C 1
ATOM 5837 O O . LEU A 1 756 ? -3.841 -17.068 -3.050 1.00 91.31 756 LEU A O 1
ATOM 5841 N N . GLY A 1 757 ? -3.156 -15.449 -1.665 1.00 92.00 757 GLY A N 1
ATOM 5842 C CA . GLY A 1 757 ? -2.993 -16.350 -0.521 1.00 92.00 757 GLY A CA 1
ATOM 5843 C C . GLY A 1 757 ? -4.330 -16.940 -0.058 1.00 92.00 757 GLY A C 1
ATOM 5844 O O . GLY A 1 757 ? -4.437 -18.144 0.160 1.00 92.00 757 GLY A O 1
ATOM 5845 N N . GLU A 1 758 ? -5.381 -16.118 0.019 1.00 89.19 758 GLU A N 1
ATOM 5846 C CA . GLU A 1 758 ? -6.742 -16.557 0.369 1.00 89.19 758 GLU A CA 1
ATOM 5847 C C . GLU A 1 758 ? -7.344 -17.532 -0.645 1.00 89.19 758 GLU A C 1
ATOM 5849 O O . GLU A 1 758 ? -8.113 -18.418 -0.271 1.00 89.19 758 GLU A O 1
ATOM 5854 N N . LEU A 1 759 ? -7.009 -17.361 -1.924 1.00 91.00 759 LEU A N 1
ATOM 5855 C CA . LEU A 1 759 ? -7.440 -18.251 -2.999 1.00 91.00 759 LEU A CA 1
ATOM 5856 C C . LEU A 1 759 ? -6.665 -19.571 -3.027 1.00 91.00 759 LEU A C 1
ATOM 5858 O O . LEU A 1 759 ? -7.102 -20.510 -3.688 1.00 91.00 759 LEU A O 1
ATOM 5862 N N . GLY A 1 760 ? -5.561 -19.665 -2.282 1.00 94.56 760 GLY A N 1
ATOM 5863 C CA . GLY A 1 760 ? -4.766 -20.880 -2.139 1.00 94.56 760 GLY A CA 1
ATOM 5864 C C . GLY A 1 760 ? -3.617 -21.015 -3.137 1.00 94.56 760 GLY A C 1
ATOM 5865 O O . GLY A 1 760 ? -3.136 -22.130 -3.328 1.00 94.56 760 GLY A O 1
ATOM 5866 N N . TYR A 1 761 ? -3.171 -19.926 -3.773 1.00 95.81 761 TYR A N 1
ATOM 5867 C CA . TYR A 1 761 ? -1.953 -19.956 -4.591 1.00 95.81 761 TYR A CA 1
ATOM 5868 C C . TYR A 1 761 ? -0.710 -20.118 -3.709 1.00 95.81 761 TYR A C 1
ATOM 5870 O O . TYR A 1 761 ? -0.577 -19.455 -2.678 1.00 95.81 761 TYR A O 1
ATOM 5878 N N . SER A 1 762 ? 0.218 -20.980 -4.127 1.00 94.94 762 SER A N 1
ATOM 5879 C CA . SER A 1 762 ? 1.461 -21.241 -3.395 1.00 94.94 762 SER A CA 1
ATOM 5880 C C . SER A 1 762 ? 2.613 -20.314 -3.808 1.00 94.94 762 SER A C 1
ATOM 5882 O O . SER A 1 762 ? 2.564 -19.637 -4.837 1.00 94.94 762 SER A O 1
ATOM 5884 N N . ALA A 1 763 ? 3.689 -20.312 -3.014 1.00 91.94 763 ALA A N 1
ATOM 5885 C CA . ALA A 1 763 ? 4.918 -19.559 -3.291 1.00 91.94 763 ALA A CA 1
ATOM 5886 C C . ALA A 1 763 ? 5.583 -19.953 -4.619 1.00 91.94 763 ALA A C 1
ATOM 5888 O O . ALA A 1 763 ? 6.213 -19.127 -5.271 1.00 91.94 763 ALA A O 1
ATOM 5889 N N . GLU A 1 764 ? 5.420 -21.205 -5.041 1.00 92.62 764 GLU A N 1
ATOM 5890 C CA . GLU A 1 764 ? 5.931 -21.720 -6.312 1.00 92.62 764 GLU A CA 1
ATOM 5891 C C . GLU A 1 764 ? 5.092 -21.255 -7.509 1.00 92.62 764 GLU A C 1
ATOM 5893 O O . GLU A 1 764 ? 5.576 -21.271 -8.641 1.00 92.62 764 GLU A O 1
ATOM 5898 N N . GLN A 1 765 ? 3.845 -20.839 -7.267 1.00 96.25 765 GLN A N 1
ATOM 5899 C CA . GLN A 1 765 ? 2.933 -20.374 -8.306 1.00 96.25 765 GLN A CA 1
ATOM 5900 C C . GLN A 1 765 ? 3.035 -18.865 -8.532 1.00 96.25 765 GLN A C 1
ATOM 5902 O O . GLN A 1 765 ? 2.789 -18.419 -9.647 1.00 96.25 765 GLN A O 1
ATOM 5907 N N . VAL A 1 766 ? 3.388 -18.056 -7.527 1.00 97.00 766 VAL A N 1
ATOM 5908 C CA . VAL A 1 766 ? 3.314 -16.586 -7.625 1.00 97.00 766 VAL A CA 1
ATOM 5909 C C . VAL A 1 766 ? 4.695 -15.938 -7.740 1.00 97.00 766 VAL A C 1
ATOM 5911 O O . VAL A 1 766 ? 5.494 -15.966 -6.808 1.00 97.00 766 VAL A O 1
ATOM 5914 N N . PHE A 1 767 ? 4.940 -15.242 -8.852 1.00 95.69 767 PHE A N 1
ATOM 5915 C CA . PHE A 1 767 ? 6.172 -14.494 -9.107 1.00 95.69 767 PHE A CA 1
ATOM 5916 C C . PHE A 1 767 ? 5.926 -12.984 -9.032 1.00 95.69 767 PHE A C 1
ATOM 5918 O O . PHE A 1 767 ? 5.151 -12.413 -9.804 1.00 95.69 767 PHE A O 1
ATOM 5925 N N . LYS A 1 768 ? 6.627 -12.329 -8.101 1.00 92.69 768 LYS A N 1
ATOM 5926 C CA . LYS A 1 768 ? 6.529 -10.891 -7.819 1.00 92.69 768 LYS A CA 1
ATOM 5927 C C . LYS A 1 768 ? 7.698 -10.157 -8.484 1.00 92.69 768 LYS A C 1
ATOM 5929 O O . LYS A 1 768 ? 8.863 -10.423 -8.169 1.00 92.69 768 LYS A O 1
ATOM 5934 N N . PHE A 1 769 ? 7.390 -9.261 -9.419 1.00 89.69 769 PHE A N 1
ATOM 5935 C CA . PHE A 1 769 ? 8.394 -8.627 -10.282 1.00 89.69 769 PHE A CA 1
ATOM 5936 C C . PHE A 1 769 ? 9.093 -7.442 -9.664 1.00 89.69 769 PHE A C 1
ATOM 5938 O O . PHE A 1 769 ? 8.413 -6.622 -9.009 1.00 89.69 769 PHE A O 1
#

pLDDT: mean 74.53, std 25.71, range [21.56, 98.81]

Nearest PDB structures (foldseek):
  7eyt-assembly2_A  TM=6.661E-01  e=8.813E-11  Aspergillus sp.
  7eyt-assembly1_B  TM=6.014E-01  e=9.328E-11  Aspergillus sp.
  7eyw-assembly2_A  TM=6.276E-01  e=7.186E-10  Aspergillus sp.
  2opw-assembly1_A  TM=6.429E-01  e=4.514E-08  Homo sapiens
  4xab-assembly1_A  TM=4.911E-01  e=2.619E-07  Micromonospora carbonacea

Solvent-accessible surface area (backbone atoms only — not comparable to full-atom values): 44272 Å² total; per-residue (Å²): 134,85,85,86,88,82,90,86,82,89,84,88,84,89,84,88,87,89,88,84,89,87,92,87,89,92,85,82,94,87,87,78,92,83,81,94,80,86,90,78,90,77,60,81,70,58,58,55,52,54,54,53,50,53,53,52,53,53,54,49,55,52,55,54,53,57,51,52,54,56,58,59,68,74,71,79,75,85,90,77,91,78,78,96,69,94,72,87,73,80,76,80,84,74,83,53,75,69,57,56,47,52,53,50,50,54,50,44,53,44,36,52,50,15,55,52,54,54,71,38,53,74,47,72,45,74,57,62,61,74,90,53,89,94,56,70,86,57,26,47,91,64,77,87,84,49,36,63,64,49,4,48,54,50,32,53,44,29,73,60,29,15,46,43,40,45,46,37,24,31,51,68,67,53,20,46,51,41,43,56,50,48,54,54,50,46,58,52,49,54,49,35,34,76,71,65,76,42,62,58,73,81,42,39,33,82,56,86,70,49,61,49,33,49,28,38,54,56,82,70,46,44,70,58,60,50,49,50,48,35,28,31,41,72,45,17,36,54,38,36,18,51,34,67,70,48,37,48,59,17,21,47,44,36,54,33,29,44,36,33,26,48,69,14,64,34,41,44,77,42,50,66,29,75,78,53,90,99,55,75,83,49,39,39,38,38,41,28,23,41,43,69,35,44,77,46,40,18,32,42,36,35,32,62,49,29,55,39,66,66,48,54,58,34,57,42,94,56,91,52,97,84,59,84,31,53,32,54,50,48,48,37,73,40,60,32,29,33,42,60,32,46,48,12,13,29,41,39,30,36,32,35,21,35,26,28,42,39,38,11,74,30,97,50,68,36,48,29,44,31,40,25,39,26,32,70,90,48,81,85,78,50,73,69,67,59,50,48,65,68,38,65,74,67,57,46,21,47,46,56,52,54,56,38,49,70,43,45,90,73,86,46,69,66,66,44,62,93,85,76,75,87,77,81,80,73,82,77,85,87,85,84,85,84,91,85,89,86,85,89,90,86,86,86,89,85,88,83,89,85,88,84,92,88,82,90,83,90,89,84,87,86,89,87,86,89,86,84,90,81,82,93,72,97,70,86,80,70,74,78,76,58,90,65,80,91,64,84,53,69,57,70,52,62,21,55,80,39,63,83,92,53,35,73,47,40,80,52,76,42,71,31,31,31,69,46,78,40,77,36,56,61,87,60,52,22,30,42,37,32,29,44,40,94,52,56,89,36,42,51,31,62,28,42,40,38,41,34,37,39,37,45,78,39,68,37,95,87,74,76,44,71,41,80,45,73,48,81,45,34,45,61,52,46,47,67,37,48,20,34,48,30,35,75,44,63,44,49,46,98,81,28,69,65,41,21,37,68,71,67,70,53,49,76,67,37,70,43,27,33,22,26,52,76,86,44,48,75,57,67,57,57,45,78,38,33,30,38,25,34,42,24,26,59,80,28,41,32,50,52,51,34,41,44,17,36,59,80,25,30,48,62,84,94,37,48,34,52,52,62,36,35,31,37,45,38,35,31,47,34,78,61,57,41,79,52,53,70,30,50,53,42,40,30,74,77,31,95,42,38,45,74,42,58,25,26,52,62,51,60,89,89,48,92,75,84,67,49,65,37,72,92,45,63,67,56,46,69,71,66,36,79,54,65,87,49,78,50,49,36,36,40,41,24,50,55,72,69,53,32,48,53,37,32,24,53,65,91,49,66,63,42,29,42,46,42,27,77,68,58,38,48,50,90,26,52,46,55,107

Sequence (769 aa):
MDHVDPLFCLYFIVYPLPFLLPYTELASLRRATYTHQLLVSLSPRACCIALSAAYCIMARQVFITTAAVYILAMSLVPCQCFAPSNSYQPATLYMSTEMEQEYAEQEALIVDRGVFEQTLITNISPLEAPKIKGGKAGGFGKASGNSKAEGKEYAKILKKDGVVRIDNVLSPATADGVRDYLYALREQSEKEVEEGKIQPIQRFATVLLKKNRCDLTIPLGDEIITTALDESLRLSPIGATISNIFGNEAILHEFSCLMSDSGSQRQVIHPDTPYVEGKDAVLYTCFIALQDVTLDMGPTVWLPGTNNKQSHIEFRDEISWDGESKKDALIRNTPAKLGLLKKGSCAIFDSRTLHCGTANISGGSRALFYFSFKNAEIGYTGNPASIRKELGEENVSLGNLVKDLKGFGMGKGTPLINITRPEMSHPSSSVNTPLRRSFLVILVMLCCIRTTRSSHPFRQATAFINSNMSNATHTDKKAKLSTYPMELTSRPALCNLVPPGVCLFTPTFTSVPLLDRVPAGEGGTSYILRFGLPDGEKSMGLTTCACVLACAELEHREKGEKVPVIRPYTPISTNNQVGSFDLLVKDYKENGYLSKYMCEDLPIGGEIQFKHIDFNVKIPAPFKHKKIGMIAGGTGITPMIQALHAILRSGPEDQKSSTEEVTLLYGSRNKSDILGGDMLSTWASEHSNFNYLDVLSHEPENSTYEGLRGFIDKEKIEQYLPKPNEEDVIIFVCGPPIMYELLCGPRNETEVKGVLGELGYSAEQVFKF

Secondary structure (DSSP, 8-state):
---------------------------------------SS--HHHHHHHHHHHHHHHHHHHHHHHHHHHHHHTS-S-----------PPP-----HHHHHHHHHHHHHHHHHHHHHHHH--SEEE-PPP--TT--S--TTS-TTSHHHHHHHHHHHHHHHSEEEES-SS-HHHHHHHHHHHHHHHHHHHHHHHTTSS-HHHHEE--SS-TTEEEEE--TT-HHHHHHHHHHHTSSSHHHHHHHHH-TTPEEEEEEEEEE-TTBPPPPPB-SS---TT----EEEEEEESS---STT-PEEE-TT-SSHHHHHHTS----SSS--HHHHHHHHSPEEE--PPTT-EEEEETTS-EEEPPB-SSS-EEEEEEEEE-SSS---S-GGG--HHHHHHT-BHHHHHHHHTTBTTTB--SS---------PPPP-----------------------------------------------------SS--S--SSPPPB----TT--SS-SS-EEEEEEEEEEESTTS-EEEEEEE-SSTTSB--PPTTB-EEEEEEEE-TTT--EEEEEEEE--SS-TTSBSEEEEEEE--GGG-SHHHIIIIIS-TT-EEEEE--GGGB-SPSSP--SEEEEEEEGGGHHHHHHHHHHHHSBSSGGG----SEEEEEEEESSGGG-TTHHHHHHHHHH-TTEEEEEEESS--TTSS--SEES---HHHHHHHSPPTTSTTEEEEEES-HHHHHHHTS-TT-SS--HHHHHHT--TTTEEE-